Protein AF-A0A701ZD32-F1 (afdb_monomer_lite)

InterPro domains:
  IPR001611 Leucine-rich repeat [PF00560] (289-308)
  IPR001611 Leucine-rich repeat [PS51450] (288-309)
  IPR003591 Leucine-rich repeat, typical subtype [SM00369] (222-246)
  IPR003591 Leucine-rich repeat, typical subtype [SM00369] (287-309)
  IPR003591 Leucine-rich repeat, typical subtype [SM00369] (433-455)
  IPR003591 Leucine-rich repeat, typical subtype [SM00369] (475-497)
  IPR029487 Novel E3 ligase domain [PF14496] (560-763)
  IPR029487 Novel E3 ligase domain [PS52053] (547-839)
  IPR032674 LRR-containing bacterial E3 ligase, N-terminal [PF12468] (148-173)
  IPR032675 Leucine-rich repeat domain superfamily [G3DSA:3.80.10.10] (146-331)
  IPR032675 Leucine-rich repeat domain superfamily [G3DSA:3.80.10.10] (360-526)
  IPR051071 Leucine-rich repeat-containing bacterial E3 ubiquitin ligases [PTHR47114] (459-770)

Foldseek 3Di:
DDDDDDAFDDDDDDDDDDDDDDDDQLLVQLCVQCCVQADPVLSVVLSVLSVCLSPPDAPDDLVVNLVSLVVNLVRGDPVQSVQFACDDPPFRWTFHAGPVRHTQWIWGDDPFWIWIDGPNDIDIGGRDDHGDDDDDDDDPVVLVVVVVVVCVQLVVVLVPDDPVQNVLSVVQVVQQSVCSVVVPQEGASDPSQDQADGQDGDLSHQYYANAQHAHQAYHLDDRLNHAEYAHEHYAHAAYHLDDRLNHQYYHHDNYAYQAHRQDDRLNHAEYHHHNYAHAAYHLEDRQNHAYEEHDHYAYQAHHPNQFNHHHAYEHEPYNHDLVRLLVVLLQCQAPPRRGHHYDYDPVSLVSQPPPVPVVCVQLVVVLVPDDPVQSVLSVVLVVLQVCCSSNVHNARASDQSQDQADTLDHPLSHQHYAHDHHAYQAHHPPDRQNHAYYHHDHYAHQAYDLDDHLNHAYDHHDHYAHAAYHLDDRQNHQEAAHEQYAYQFYHPNQLNHFQNHEAEHENYLHHPLLVVLCVVQVPDPPRGGYHYHYDCPDPPVDPPLPQLLVLVVLLAPDDDVVLSVLSNVVSPDPLSSLVSVLSVNVCSNRVLSPVPQSSVVVNVVSVVCSVDVVLVVVLSVLSVVCVPPPPPCSLVSVLVNVLSVLLVCLLVVVCLPPVLVVLVVLLLSLLLVLLLVLLVVQVVVDRGHDSVLSSLLLCAVCCVVSVNPSRDHHPPPSPPRPCDPVSSVVSSVVSLVCLQPCSLLVLLLRNSVLSSCCPNPVVLNVVLVVVLVVCVVVCVLVVQLCVQCVVVVNNPDPVSSVVSSVVSSSVSSSVSSSVSVVVVCVVVVNPVSSHRDHD

Organism: Salmonella enterica (NCBI:txid28901)

pLDDT: mean 79.45, std 16.53, range [21.61, 97.62]

Radius of gyration: 44.66 Å; chains: 1; bounding box: 116×90×117 Å

Structure (mmCIF, N/CA/C/O backbone):
data_AF-A0A701ZD32-F1
#
_entry.id   AF-A0A701ZD32-F1
#
loop_
_atom_site.group_PDB
_atom_site.id
_atom_site.type_symbol
_atom_site.label_atom_id
_atom_site.label_alt_id
_atom_site.label_comp_id
_atom_site.label_asym_id
_atom_site.label_entity_id
_atom_site.label_seq_id
_atom_site.pdbx_PDB_ins_code
_atom_site.Cartn_x
_atom_site.Cartn_y
_atom_site.Cartn_z
_atom_site.occupancy
_atom_site.B_iso_or_equiv
_atom_site.auth_seq_id
_atom_site.auth_comp_id
_atom_site.auth_asym_id
_atom_site.auth_atom_id
_atom_site.pdbx_PDB_model_num
ATOM 1 N N . MET A 1 1 ? 58.836 -17.008 15.996 1.00 31.23 1 MET A N 1
ATOM 2 C CA . MET A 1 1 ? 58.843 -17.952 14.861 1.00 31.23 1 MET A CA 1
ATOM 3 C C . MET A 1 1 ? 57.549 -17.746 14.107 1.00 31.23 1 MET A C 1
ATOM 5 O O . MET A 1 1 ? 56.508 -18.122 14.621 1.00 31.23 1 MET A O 1
ATOM 9 N N . PHE A 1 2 ? 57.601 -17.043 12.981 1.00 21.61 2 PHE A N 1
ATOM 10 C CA . PHE A 1 2 ? 56.430 -16.745 12.163 1.00 21.61 2 PHE A CA 1
ATOM 11 C C . PHE A 1 2 ? 56.840 -16.732 10.685 1.00 21.61 2 PHE A C 1
ATOM 13 O O . PHE A 1 2 ? 57.764 -16.009 10.327 1.00 21.61 2 PHE A O 1
ATOM 20 N N . ASN A 1 3 ? 56.042 -17.457 9.895 1.00 24.78 3 ASN A N 1
ATOM 21 C CA . ASN A 1 3 ? 55.497 -17.072 8.589 1.00 24.78 3 ASN A CA 1
ATOM 22 C C . ASN A 1 3 ? 56.338 -17.238 7.296 1.00 24.78 3 ASN A C 1
ATOM 24 O O . ASN A 1 3 ? 57.550 -17.060 7.326 1.00 24.78 3 ASN A O 1
ATOM 28 N N . ILE A 1 4 ? 55.599 -17.447 6.179 1.00 23.11 4 ILE A N 1
ATOM 29 C CA . ILE A 1 4 ? 55.841 -17.034 4.762 1.00 23.11 4 ILE A CA 1
ATOM 30 C C . ILE A 1 4 ? 55.928 -18.147 3.667 1.00 23.11 4 ILE A C 1
ATOM 32 O O . ILE A 1 4 ? 56.928 -18.839 3.538 1.00 23.11 4 ILE A O 1
ATOM 36 N N . ASN A 1 5 ? 54.865 -18.185 2.835 1.00 23.52 5 ASN A N 1
ATOM 37 C CA . ASN A 1 5 ? 54.742 -18.185 1.350 1.00 23.52 5 ASN A CA 1
ATOM 38 C C . ASN A 1 5 ? 55.281 -19.291 0.389 1.00 23.52 5 ASN A C 1
ATOM 40 O O . ASN A 1 5 ? 56.480 -19.453 0.220 1.00 23.52 5 ASN A O 1
ATOM 44 N N . ASN A 1 6 ? 54.329 -19.804 -0.424 1.00 25.97 6 ASN A N 1
ATOM 45 C CA . ASN A 1 6 ? 54.245 -19.876 -1.911 1.00 25.97 6 ASN A CA 1
ATOM 46 C C . ASN A 1 6 ? 55.184 -20.722 -2.823 1.00 25.97 6 ASN A C 1
ATOM 48 O O . ASN A 1 6 ? 56.400 -20.673 -2.706 1.00 25.97 6 ASN A O 1
ATOM 52 N N . LEU A 1 7 ? 54.532 -21.246 -3.894 1.00 24.11 7 LEU A N 1
ATOM 53 C CA . LEU A 1 7 ? 54.945 -21.482 -5.311 1.00 24.11 7 LEU A CA 1
ATOM 54 C C . LEU A 1 7 ? 55.195 -22.940 -5.811 1.00 24.11 7 LEU A C 1
ATOM 56 O O . LEU A 1 7 ? 56.172 -23.569 -5.438 1.00 24.11 7 LEU A O 1
ATOM 60 N N . ARG A 1 8 ? 54.377 -23.353 -6.813 1.00 23.30 8 ARG A N 1
ATOM 61 C CA . ARG A 1 8 ? 54.766 -23.862 -8.164 1.00 23.30 8 ARG A CA 1
ATOM 62 C C . ARG A 1 8 ? 55.680 -25.134 -8.259 1.00 23.30 8 ARG A C 1
ATOM 64 O O . ARG A 1 8 ? 56.872 -24.992 -8.055 1.00 23.30 8 ARG A O 1
ATOM 71 N N . SER A 1 9 ? 55.280 -26.291 -8.845 1.00 24.98 9 SER A N 1
ATOM 72 C CA . SER A 1 9 ? 55.362 -26.557 -10.306 1.00 24.98 9 SER A CA 1
ATOM 73 C C . SER A 1 9 ? 55.536 -27.980 -11.025 1.00 24.98 9 SER A C 1
ATOM 75 O O . SER A 1 9 ? 56.539 -28.614 -10.768 1.00 24.98 9 SER A O 1
ATOM 77 N N . THR A 1 10 ? 54.755 -28.254 -12.114 1.00 26.12 10 THR A N 1
ATOM 78 C CA . THR A 1 10 ? 54.811 -29.008 -13.432 1.00 26.12 10 THR A CA 1
ATOM 79 C C . THR A 1 10 ? 55.097 -30.509 -13.618 1.00 26.12 10 THR A C 1
ATOM 81 O O . THR A 1 10 ? 56.087 -31.072 -13.171 1.00 26.12 10 THR A O 1
ATOM 84 N N . ILE A 1 11 ? 54.225 -31.042 -14.483 1.00 27.98 11 ILE A N 1
ATOM 85 C CA . ILE A 1 11 ? 54.140 -32.236 -15.343 1.00 27.98 11 ILE A CA 1
ATOM 86 C C . ILE A 1 11 ? 55.320 -32.446 -16.322 1.00 27.98 11 ILE A C 1
ATOM 88 O O . ILE A 1 11 ? 55.863 -31.481 -16.863 1.00 27.98 11 ILE A O 1
ATOM 92 N N . ARG A 1 12 ? 55.593 -33.717 -16.684 1.00 24.50 12 ARG A N 1
ATOM 93 C CA . ARG A 1 12 ? 55.959 -34.139 -18.059 1.00 24.50 12 ARG A CA 1
ATOM 94 C C . ARG A 1 12 ? 55.564 -35.603 -18.357 1.00 24.50 12 ARG A C 1
ATOM 96 O O . ARG A 1 12 ? 56.158 -36.529 -17.821 1.00 24.50 12 ARG A O 1
ATOM 103 N N . THR A 1 13 ? 54.564 -35.748 -19.230 1.00 28.45 13 THR A N 1
ATOM 104 C CA . THR A 1 13 ? 54.512 -36.527 -20.493 1.00 28.45 13 THR A CA 1
ATOM 105 C C . THR A 1 13 ? 55.151 -37.919 -20.616 1.00 28.45 13 THR A C 1
ATOM 107 O O . THR A 1 13 ? 56.357 -38.080 -20.437 1.00 28.45 13 THR A O 1
ATOM 110 N N . GLY A 1 14 ? 54.382 -38.840 -21.210 1.00 23.50 14 GLY A N 1
ATOM 111 C CA . GLY A 1 14 ? 54.890 -39.985 -21.973 1.00 23.50 14 GLY A CA 1
ATOM 112 C C . GLY A 1 14 ? 53.775 -40.833 -22.601 1.00 23.50 14 GLY A C 1
ATOM 113 O O . GLY A 1 14 ? 53.276 -41.749 -21.960 1.00 23.50 14 GLY A O 1
ATOM 114 N N . LEU A 1 15 ? 53.404 -40.535 -23.853 1.00 27.22 15 LEU A N 1
ATOM 115 C CA . LEU A 1 15 ? 52.643 -41.430 -24.746 1.00 27.22 15 LEU A CA 1
ATOM 116 C C . LEU A 1 15 ? 53.503 -42.633 -25.173 1.00 27.22 15 LEU A C 1
ATOM 118 O O . LEU A 1 15 ? 54.730 -42.517 -25.247 1.00 27.22 15 LEU A O 1
ATOM 122 N N . PRO A 1 16 ? 52.864 -43.749 -25.567 1.00 26.80 16 PRO A N 1
ATOM 123 C CA . PRO A 1 16 ? 53.086 -44.225 -26.936 1.00 26.80 16 PRO A CA 1
ATOM 124 C C . PRO A 1 16 ? 51.814 -44.752 -27.638 1.00 26.80 16 PRO A C 1
ATOM 126 O O . PRO A 1 16 ? 50.910 -45.300 -27.017 1.00 26.80 16 PRO A O 1
ATOM 129 N N . LEU A 1 17 ? 51.801 -44.640 -28.968 1.00 27.36 17 LEU A N 1
ATOM 130 C CA . LEU A 1 17 ? 50.924 -45.321 -29.944 1.00 27.36 17 LEU A CA 1
ATOM 131 C C . LEU A 1 17 ? 51.844 -46.080 -30.939 1.00 27.36 17 LEU A C 1
ATOM 133 O O . LEU A 1 17 ? 53.035 -45.748 -30.960 1.00 27.36 17 LEU A O 1
ATOM 137 N N . PRO A 1 18 ? 51.384 -47.008 -31.818 1.00 44.12 18 PRO A N 1
ATOM 138 C CA . PRO A 1 18 ? 50.001 -47.449 -32.086 1.00 44.12 18 PRO A CA 1
ATOM 139 C C . PRO A 1 18 ? 49.802 -48.981 -32.281 1.00 44.12 18 PRO A C 1
ATOM 141 O O . PRO A 1 18 ? 50.724 -49.712 -32.638 1.00 44.12 18 PRO A O 1
ATOM 144 N N . SER A 1 19 ? 48.548 -49.449 -32.226 1.00 23.06 19 SER A N 1
ATOM 145 C CA . SER A 1 19 ? 48.068 -50.511 -33.131 1.00 23.06 19 SER A CA 1
ATOM 146 C C . SER A 1 19 ? 46.554 -50.433 -33.347 1.00 23.06 19 SER A C 1
ATOM 148 O O . SER A 1 19 ? 45.782 -50.305 -32.404 1.00 23.06 19 SER A O 1
ATOM 150 N N . SER A 1 20 ? 46.172 -50.536 -34.615 1.00 32.31 20 SER A N 1
ATOM 151 C CA . SER A 1 20 ? 44.835 -50.538 -35.210 1.00 32.31 20 SER A CA 1
ATOM 152 C C . SER A 1 20 ? 43.773 -51.397 -34.507 1.00 32.31 20 SER A C 1
ATOM 154 O O . SER A 1 20 ? 43.921 -52.613 -34.455 1.00 32.31 20 SER A O 1
ATOM 156 N N . THR A 1 21 ? 42.671 -50.770 -34.095 1.00 29.05 21 THR A N 1
ATOM 157 C CA . THR A 1 21 ? 41.265 -51.160 -34.345 1.00 29.05 21 THR A CA 1
ATOM 158 C C . THR A 1 21 ? 40.409 -49.950 -33.954 1.00 29.05 21 THR A C 1
ATOM 160 O O . THR A 1 21 ? 40.626 -49.388 -32.887 1.00 29.05 21 THR A O 1
ATOM 163 N N . GLU A 1 22 ? 39.511 -49.492 -34.829 1.00 46.03 22 GLU A N 1
ATOM 164 C CA . GLU A 1 22 ? 38.568 -48.402 -34.537 1.00 46.03 22 GLU A CA 1
ATOM 165 C C . GLU A 1 22 ? 37.642 -48.831 -33.391 1.00 46.03 22 GLU A C 1
ATOM 167 O O . GLU A 1 22 ? 36.668 -49.557 -33.590 1.00 46.03 22 GLU A O 1
ATOM 172 N N . THR A 1 23 ? 37.970 -48.425 -32.168 1.00 48.28 23 THR A N 1
ATOM 173 C CA . THR A 1 23 ? 37.032 -48.456 -31.048 1.00 48.28 23 THR A CA 1
ATOM 174 C C . THR A 1 23 ? 36.069 -47.276 -31.209 1.00 48.28 23 THR A C 1
ATOM 176 O O . THR A 1 23 ? 36.554 -46.149 -31.332 1.00 48.28 23 THR A O 1
ATOM 179 N N . PRO A 1 24 ? 34.739 -47.494 -31.226 1.00 56.31 24 PRO A N 1
ATOM 180 C CA . PRO A 1 24 ? 33.769 -46.404 -31.289 1.00 56.31 24 PRO A CA 1
ATOM 181 C C . PRO A 1 24 ? 33.955 -45.466 -30.093 1.00 56.31 24 PRO A C 1
ATOM 183 O O . PRO A 1 24 ? 34.264 -45.922 -28.984 1.00 56.31 24 PRO A O 1
ATOM 186 N N . SER A 1 25 ? 33.791 -44.162 -30.323 1.00 65.06 25 SER A N 1
ATOM 187 C CA . SER A 1 25 ? 33.921 -43.170 -29.260 1.00 65.06 25 SER A CA 1
ATOM 188 C C . SER A 1 25 ? 32.863 -43.408 -28.166 1.00 65.06 25 SER A C 1
ATOM 190 O O . SER A 1 25 ? 31.776 -4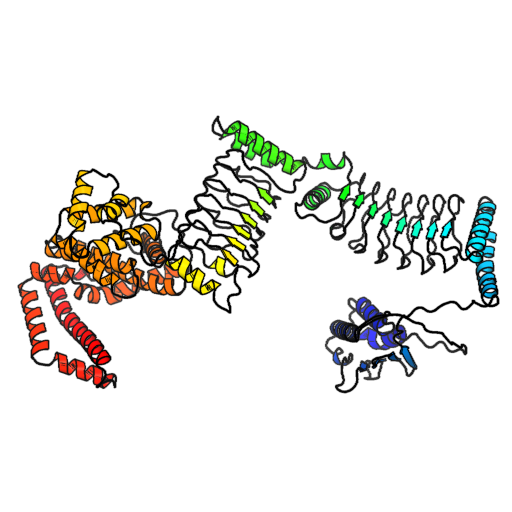3.927 -28.465 1.00 65.06 25 SER A O 1
ATOM 192 N N . PRO A 1 26 ? 33.180 -43.116 -26.888 1.00 76.00 26 PRO A N 1
ATOM 193 C CA . PRO A 1 26 ? 32.300 -43.418 -25.758 1.00 76.00 26 PRO A CA 1
ATOM 194 C C . PRO A 1 26 ? 30.889 -42.866 -25.950 1.00 76.00 26 PRO A C 1
ATOM 196 O O . PRO A 1 26 ? 29.912 -43.595 -25.790 1.00 76.00 26 PRO A O 1
ATOM 199 N N . GLU A 1 27 ? 30.780 -41.616 -26.389 1.00 78.69 27 GLU A N 1
ATOM 200 C CA . GLU A 1 27 ? 29.521 -40.923 -26.635 1.00 78.69 27 GLU A CA 1
ATOM 201 C C . GLU A 1 27 ? 28.641 -41.625 -27.680 1.00 78.69 27 GLU A C 1
ATOM 203 O O . GLU A 1 27 ? 27.452 -41.847 -27.447 1.00 78.69 27 GLU A O 1
ATOM 208 N N . GLU A 1 28 ? 29.215 -42.051 -28.809 1.00 77.25 28 GLU A N 1
ATOM 209 C CA . GLU A 1 28 ? 28.469 -42.677 -29.899 1.00 77.25 28 GLU A CA 1
ATOM 210 C C . GLU A 1 28 ? 28.008 -44.082 -29.518 1.00 77.25 28 GLU A C 1
ATOM 212 O O . GLU A 1 28 ? 26.900 -44.502 -29.876 1.00 77.25 28 GLU A O 1
ATOM 217 N N . SER A 1 29 ? 28.846 -44.814 -28.779 1.00 78.25 29 SER A N 1
ATOM 218 C CA . SER A 1 29 ? 28.514 -46.168 -28.344 1.00 78.25 29 SER A CA 1
ATOM 219 C C . SER A 1 29 ? 27.442 -46.169 -27.256 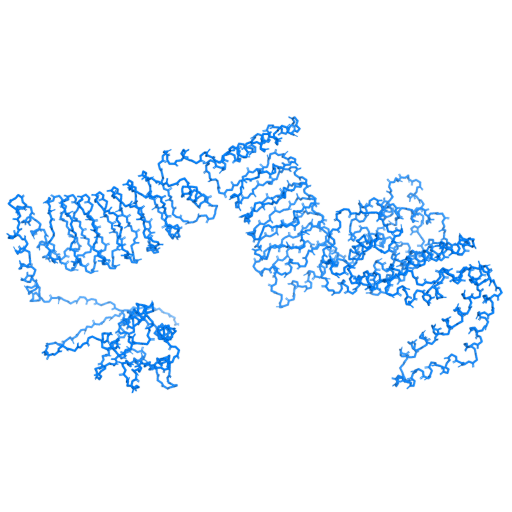1.00 78.25 29 SER A C 1
ATOM 221 O O . SER A 1 29 ? 26.471 -46.929 -27.340 1.00 78.25 29 SER A O 1
ATOM 223 N N . VAL A 1 30 ? 27.556 -45.266 -26.278 1.00 82.00 30 VAL A N 1
ATOM 224 C CA . VAL A 1 30 ? 26.561 -45.096 -25.212 1.00 82.00 30 VAL A CA 1
ATOM 225 C C . VAL A 1 30 ? 25.237 -44.623 -25.804 1.00 82.00 30 VAL A C 1
ATOM 227 O O . VAL A 1 30 ? 24.198 -45.237 -25.559 1.00 82.00 30 VAL A O 1
ATOM 230 N N . TRP A 1 31 ? 25.250 -43.601 -26.661 1.00 84.31 31 TRP A N 1
ATOM 231 C CA . TRP A 1 31 ? 24.036 -43.063 -27.278 1.00 84.31 31 TRP A CA 1
ATOM 232 C C . TRP A 1 31 ? 23.279 -44.072 -28.129 1.00 84.31 31 TRP A C 1
ATOM 234 O O . TRP A 1 31 ? 22.047 -44.117 -28.092 1.00 84.31 31 TRP A O 1
ATOM 244 N N . ARG A 1 32 ? 23.983 -44.943 -28.860 1.00 81.00 32 ARG A N 1
ATOM 245 C CA . ARG A 1 32 ? 23.329 -46.007 -29.632 1.00 81.00 32 ARG A CA 1
ATOM 246 C C . ARG A 1 32 ? 22.480 -46.921 -28.740 1.00 81.00 32 ARG A C 1
ATOM 248 O O . ARG A 1 32 ? 21.469 -47.438 -29.206 1.00 81.00 32 ARG A O 1
ATOM 255 N N . LYS A 1 33 ? 22.854 -47.081 -27.467 1.00 80.81 33 LYS A N 1
ATOM 256 C CA . LYS A 1 33 ? 22.118 -47.888 -26.486 1.00 80.81 33 LYS A CA 1
ATOM 257 C C . LYS A 1 33 ? 21.008 -47.117 -25.769 1.00 80.81 33 LYS A C 1
ATOM 259 O O . LYS A 1 33 ? 19.976 -47.712 -25.468 1.00 80.81 33 LYS A O 1
ATOM 264 N N . VAL A 1 34 ? 21.198 -45.818 -25.515 1.00 82.50 34 VAL A N 1
ATOM 265 C CA . VAL A 1 34 ? 20.317 -45.035 -24.619 1.00 82.50 34 VAL A CA 1
ATOM 266 C C . VAL A 1 34 ? 19.497 -43.943 -25.311 1.00 82.50 34 VAL A C 1
ATOM 268 O O . VAL A 1 34 ? 18.611 -43.372 -24.691 1.00 82.50 34 VAL A O 1
ATOM 271 N N . SER A 1 35 ? 19.706 -43.673 -26.602 1.00 80.50 35 SER A N 1
ATOM 272 C CA . SER A 1 35 ? 18.952 -42.658 -27.372 1.00 80.50 35 SER A CA 1
ATOM 273 C C . SER A 1 35 ? 17.431 -42.854 -27.335 1.00 80.50 35 SER A C 1
ATOM 275 O O . SER A 1 35 ? 16.671 -41.890 -27.419 1.00 80.50 35 SER A O 1
ATOM 277 N N . THR A 1 36 ? 16.976 -44.098 -27.158 1.00 82.38 36 THR A N 1
ATOM 278 C CA . THR A 1 36 ? 15.554 -44.451 -27.016 1.00 82.38 36 THR A CA 1
ATOM 279 C C . THR A 1 36 ? 14.939 -44.016 -25.683 1.00 82.38 36 THR A C 1
ATOM 281 O O . THR A 1 36 ? 13.718 -44.052 -25.542 1.00 82.38 36 THR A O 1
ATOM 284 N N . PHE A 1 37 ? 15.750 -43.576 -24.714 1.00 83.88 37 PHE A N 1
ATOM 285 C CA . PHE A 1 37 ? 15.275 -43.112 -23.409 1.00 83.88 37 PHE A CA 1
ATOM 286 C C . PHE A 1 37 ? 14.662 -41.716 -23.491 1.00 83.88 37 PHE A C 1
ATOM 288 O O . PHE A 1 37 ? 13.901 -41.338 -22.605 1.00 83.88 37 PHE A O 1
ATOM 295 N N . PHE A 1 38 ? 14.963 -40.969 -24.553 1.00 85.69 38 PHE A N 1
ATOM 296 C CA . PHE A 1 38 ? 14.633 -39.557 -24.690 1.00 85.69 38 PHE A CA 1
ATOM 297 C C . PHE A 1 38 ? 13.642 -39.335 -25.836 1.00 85.69 38 PHE A C 1
ATOM 299 O O . PHE A 1 38 ? 13.725 -39.970 -26.892 1.00 85.69 38 PHE A O 1
ATOM 306 N N . SER A 1 39 ? 12.705 -38.405 -25.642 1.00 81.25 39 SER A N 1
ATOM 307 C CA . SER A 1 39 ? 11.832 -37.921 -26.715 1.00 81.25 39 SER A CA 1
ATOM 308 C C . SER A 1 39 ? 12.648 -37.171 -27.777 1.00 81.25 39 SER A C 1
ATOM 310 O O . SER A 1 39 ? 13.727 -36.657 -27.489 1.00 81.25 39 SER A O 1
ATOM 312 N N . ALA A 1 40 ? 12.125 -37.053 -29.001 1.00 76.19 40 ALA A N 1
ATOM 313 C CA . ALA A 1 40 ? 12.815 -36.344 -30.085 1.00 76.19 40 ALA A CA 1
ATOM 314 C C . ALA A 1 40 ? 13.170 -34.881 -29.736 1.00 76.19 40 ALA A C 1
ATOM 316 O O . ALA A 1 40 ? 14.175 -34.369 -30.216 1.00 76.19 40 ALA A O 1
ATOM 317 N N . GLU A 1 41 ? 12.374 -34.227 -28.883 1.00 78.44 41 GLU A N 1
ATOM 318 C CA . GLU A 1 41 ? 12.606 -32.851 -28.416 1.00 78.44 41 GLU A CA 1
ATOM 319 C C . GLU A 1 41 ? 13.756 -32.763 -27.396 1.00 78.44 41 GLU A C 1
ATOM 321 O O . GLU A 1 41 ? 14.496 -31.783 -27.392 1.00 78.44 41 GLU A O 1
ATOM 326 N N . ASN A 1 42 ? 13.957 -33.811 -26.589 1.00 79.38 42 ASN A N 1
ATOM 327 C CA . ASN A 1 42 ? 14.975 -33.854 -25.534 1.00 79.38 42 ASN A CA 1
ATOM 328 C C . ASN A 1 42 ? 16.293 -34.509 -25.983 1.00 79.38 42 ASN A C 1
ATOM 330 O O . ASN A 1 42 ? 17.283 -34.447 -25.258 1.00 79.38 42 ASN A O 1
ATOM 334 N N . GLN A 1 43 ? 16.333 -35.143 -27.162 1.00 74.69 43 GLN A N 1
ATOM 335 C CA . GLN A 1 43 ? 17.507 -35.884 -27.639 1.00 74.69 43 GLN A CA 1
ATOM 336 C C . GLN A 1 43 ? 18.752 -35.004 -27.807 1.00 74.69 43 GLN A C 1
ATOM 338 O O . GLN A 1 43 ? 19.846 -35.428 -27.454 1.00 74.69 43 GLN A O 1
ATOM 343 N N . THR A 1 44 ? 18.602 -33.772 -28.294 1.00 76.69 44 THR A N 1
ATOM 344 C CA . THR A 1 44 ? 19.736 -32.847 -28.451 1.00 76.69 44 THR A CA 1
ATOM 345 C C . THR A 1 44 ? 20.354 -32.482 -27.099 1.00 76.69 44 THR A C 1
ATOM 347 O O . THR A 1 44 ? 21.573 -32.479 -26.952 1.00 76.69 44 THR A O 1
ATOM 350 N N . GLU A 1 45 ? 19.521 -32.209 -26.092 1.00 78.00 45 GLU A N 1
ATOM 351 C CA . GLU A 1 45 ? 19.988 -31.864 -24.745 1.00 78.00 45 GLU A CA 1
ATOM 352 C C . GLU A 1 45 ? 20.598 -33.084 -24.038 1.00 78.00 45 GLU A C 1
ATOM 354 O O . GLU A 1 45 ? 21.675 -32.987 -23.455 1.00 78.00 45 GLU A O 1
ATOM 359 N N . ALA A 1 46 ? 19.976 -34.257 -24.176 1.00 79.25 46 ALA A N 1
ATOM 360 C CA . ALA A 1 46 ? 20.491 -35.507 -23.625 1.00 79.25 46 ALA A CA 1
ATOM 361 C C . ALA A 1 46 ? 21.834 -35.923 -24.251 1.00 79.25 46 ALA A C 1
ATOM 363 O O . ALA A 1 46 ? 22.720 -36.408 -23.546 1.00 79.25 46 ALA A O 1
ATOM 364 N N . TRP A 1 47 ? 22.010 -35.697 -25.558 1.00 77.00 47 TRP A N 1
ATOM 365 C CA . TRP A 1 47 ? 23.289 -35.898 -26.239 1.00 77.00 47 TRP A CA 1
ATOM 366 C C . TRP A 1 47 ? 24.370 -34.973 -25.672 1.00 77.00 47 TRP A C 1
ATOM 368 O O . TRP A 1 47 ? 25.458 -35.443 -25.355 1.00 77.00 47 TRP A O 1
ATOM 378 N N . ASN A 1 48 ? 24.065 -33.691 -25.449 1.00 76.38 48 ASN A N 1
ATOM 379 C CA . ASN A 1 48 ? 25.016 -32.747 -24.852 1.00 76.38 48 ASN A CA 1
ATOM 380 C C . ASN A 1 48 ? 25.417 -33.145 -23.422 1.00 76.38 48 ASN A C 1
ATOM 382 O O . ASN A 1 48 ? 26.597 -33.093 -23.084 1.00 76.38 48 ASN A O 1
ATOM 386 N N . CYS A 1 49 ? 24.468 -33.605 -22.601 1.00 78.56 49 CYS A N 1
ATOM 387 C CA . CYS A 1 49 ? 24.777 -34.136 -21.272 1.00 78.56 49 CYS A CA 1
ATOM 388 C C . CYS A 1 49 ? 25.691 -35.371 -21.351 1.00 78.56 49 CYS A C 1
ATOM 390 O O . CYS A 1 49 ? 26.648 -35.475 -20.591 1.00 78.56 49 CYS A O 1
ATOM 392 N N . LEU A 1 50 ? 25.452 -36.299 -22.285 1.00 80.56 50 LEU A N 1
ATOM 393 C CA . LEU A 1 50 ? 26.328 -37.461 -22.483 1.00 80.56 50 LEU A CA 1
ATOM 394 C C . LEU A 1 50 ? 27.720 -37.073 -22.988 1.00 80.56 50 LEU A C 1
ATOM 396 O O . LEU A 1 50 ? 28.698 -37.674 -22.549 1.00 80.56 50 LEU A O 1
ATOM 400 N N . MET A 1 51 ? 27.818 -36.059 -23.850 1.00 76.50 51 MET A N 1
ATOM 401 C CA . MET A 1 51 ? 29.097 -35.493 -24.280 1.00 76.50 51 MET A CA 1
ATOM 402 C C . MET A 1 51 ? 29.883 -34.929 -23.095 1.00 76.50 51 MET A C 1
ATOM 404 O O . MET A 1 51 ? 31.065 -35.227 -22.961 1.00 76.50 51 MET A O 1
ATOM 408 N N . GLU A 1 52 ? 29.229 -34.179 -22.206 1.00 77.06 52 GLU A N 1
ATOM 409 C CA . GLU A 1 52 ? 29.851 -33.632 -20.993 1.00 77.06 52 GLU A CA 1
ATOM 410 C C . GLU A 1 52 ? 30.295 -34.739 -20.022 1.00 77.06 52 GLU A C 1
ATOM 412 O O . GLU A 1 52 ? 31.355 -34.643 -19.410 1.00 77.06 52 GLU A O 1
ATOM 417 N N . LEU A 1 53 ? 29.525 -35.825 -19.905 1.00 78.75 53 LEU A N 1
ATOM 418 C CA . LEU A 1 53 ? 29.878 -36.968 -19.057 1.00 78.75 53 LEU A CA 1
ATOM 419 C C . LEU A 1 53 ? 31.010 -37.827 -19.640 1.00 78.75 53 LEU A C 1
ATOM 421 O O . LEU A 1 53 ? 31.805 -38.377 -18.878 1.00 78.75 53 LEU A O 1
ATOM 425 N N . CYS A 1 54 ? 31.085 -37.953 -20.969 1.00 75.12 54 CYS A N 1
ATOM 426 C CA . CYS A 1 54 ? 32.143 -38.698 -21.659 1.00 75.12 54 CYS A CA 1
ATOM 427 C C . CYS A 1 54 ? 33.441 -37.885 -21.792 1.00 75.12 54 CYS A C 1
ATOM 429 O O . CYS A 1 54 ? 34.522 -38.472 -21.824 1.00 75.12 54 CYS A O 1
ATOM 431 N N . HIS A 1 55 ? 33.339 -36.551 -21.818 1.00 71.44 55 HIS A N 1
ATOM 432 C CA . HIS A 1 55 ? 34.462 -35.612 -21.930 1.00 71.44 55 HIS A CA 1
ATOM 433 C C . HIS A 1 55 ? 34.338 -34.442 -20.933 1.00 71.44 55 HIS A C 1
ATOM 435 O O . HIS A 1 55 ? 34.158 -33.294 -21.353 1.00 71.44 55 HIS A O 1
ATOM 441 N N . PRO A 1 56 ? 34.435 -34.682 -19.611 1.00 63.88 56 PRO A N 1
ATOM 442 C CA . PRO A 1 56 ? 34.240 -33.613 -18.642 1.00 63.88 56 PRO A CA 1
ATOM 443 C C . PRO A 1 56 ? 35.343 -32.539 -18.743 1.00 63.88 56 PRO A C 1
ATOM 445 O O . PRO A 1 56 ? 36.531 -32.887 -18.728 1.00 63.88 56 PRO A O 1
ATOM 448 N N . PRO A 1 57 ? 34.996 -31.236 -18.818 1.00 55.19 57 PRO A N 1
ATOM 449 C CA . PRO A 1 57 ? 35.968 -30.148 -18.913 1.00 55.19 57 PRO A CA 1
ATOM 450 C C . PRO A 1 57 ? 36.962 -30.086 -17.740 1.00 55.19 57 PRO A C 1
ATOM 452 O O . PRO A 1 57 ? 36.694 -30.510 -16.611 1.00 55.19 57 PRO A O 1
ATOM 455 N N . GLN A 1 58 ? 38.145 -29.527 -18.013 1.00 49.03 58 GLN A N 1
ATOM 456 C CA . GLN A 1 58 ? 39.267 -29.477 -17.072 1.00 49.03 58 GLN A CA 1
ATOM 457 C C . GLN A 1 58 ? 38.896 -28.671 -15.807 1.00 49.03 58 GLN A C 1
ATOM 459 O O . GLN A 1 58 ? 38.619 -27.477 -15.884 1.00 49.03 58 GLN A O 1
ATOM 464 N N . GLY A 1 59 ? 38.906 -29.320 -14.634 1.00 54.31 59 GLY A N 1
ATOM 465 C CA . GLY A 1 59 ? 38.589 -28.689 -13.340 1.00 54.31 59 GLY A CA 1
ATOM 466 C C . GLY A 1 59 ? 37.171 -28.928 -12.800 1.00 54.31 59 GLY A C 1
ATOM 467 O O . GLY A 1 59 ? 36.788 -28.281 -11.827 1.00 54.31 59 GLY A O 1
ATOM 468 N N . ILE A 1 60 ? 36.401 -29.847 -13.393 1.00 59.03 60 ILE A N 1
ATOM 469 C CA . ILE A 1 60 ? 35.072 -30.230 -12.897 1.00 59.03 60 ILE A CA 1
ATOM 470 C C . ILE A 1 60 ? 35.120 -30.781 -11.461 1.00 59.03 60 ILE A C 1
ATOM 472 O O . ILE A 1 60 ? 35.907 -31.672 -11.136 1.00 59.03 60 ILE A O 1
ATOM 476 N N . VAL A 1 61 ? 34.234 -30.261 -10.609 1.00 59.41 61 VAL A N 1
ATOM 477 C CA . VAL A 1 61 ? 33.967 -30.769 -9.255 1.00 59.41 61 VAL A CA 1
ATOM 478 C C . VAL A 1 61 ? 32.922 -31.899 -9.300 1.00 59.41 61 VAL A C 1
ATOM 480 O O . VAL A 1 61 ? 32.026 -31.852 -10.143 1.00 59.41 61 VAL A O 1
ATOM 483 N N . PRO A 1 62 ? 32.978 -32.896 -8.392 1.00 62.34 62 PRO A N 1
ATOM 484 C CA . PRO A 1 62 ? 32.066 -34.052 -8.394 1.00 62.34 62 PRO A CA 1
ATOM 485 C C . PRO A 1 62 ? 30.567 -33.702 -8.387 1.00 62.34 62 PRO A C 1
ATOM 487 O O . PRO A 1 62 ? 29.753 -34.454 -8.922 1.00 62.34 62 PRO A O 1
ATOM 490 N N . ASP A 1 63 ? 30.202 -32.549 -7.821 1.00 65.31 63 ASP A N 1
ATOM 491 C CA . ASP A 1 63 ? 28.820 -32.062 -7.775 1.00 65.31 63 ASP A CA 1
ATOM 492 C C . ASP A 1 63 ? 28.283 -31.661 -9.159 1.00 65.31 63 ASP A C 1
ATOM 494 O O . ASP A 1 63 ? 27.102 -31.869 -9.437 1.00 65.31 63 ASP A O 1
ATOM 498 N N . ASN A 1 64 ? 29.142 -31.168 -10.061 1.00 68.62 64 ASN A N 1
ATOM 499 C CA . ASN A 1 64 ? 28.746 -30.839 -11.433 1.00 68.62 64 ASN A CA 1
ATOM 500 C C . ASN A 1 64 ? 28.375 -32.107 -12.205 1.00 68.62 64 ASN A C 1
ATOM 502 O O . ASN A 1 64 ? 27.314 -32.161 -12.816 1.00 68.62 64 ASN A O 1
ATOM 506 N N . ILE A 1 65 ? 29.182 -33.164 -12.089 1.00 70.94 65 ILE A N 1
ATOM 507 C CA . ILE A 1 65 ? 28.887 -34.461 -12.718 1.00 70.94 65 ILE A CA 1
ATOM 508 C C . ILE A 1 65 ? 27.567 -35.031 -12.190 1.00 70.94 65 ILE A C 1
ATOM 510 O O . ILE A 1 65 ? 26.743 -35.510 -12.969 1.00 70.94 65 ILE A O 1
ATOM 514 N N . ARG A 1 66 ? 27.333 -34.938 -10.874 1.00 74.00 66 ARG A N 1
ATOM 515 C CA . ARG A 1 66 ? 26.062 -35.357 -10.270 1.00 74.00 66 ARG A CA 1
ATOM 516 C C . ARG A 1 66 ? 24.884 -34.578 -10.859 1.00 74.00 66 ARG A C 1
ATOM 518 O O . ARG A 1 66 ? 23.888 -35.193 -11.228 1.00 74.00 66 ARG A O 1
ATOM 525 N N . SER A 1 67 ? 25.028 -33.261 -11.013 1.00 76.81 67 SER A N 1
ATOM 526 C CA . SER A 1 67 ? 23.993 -32.417 -11.614 1.00 76.81 67 SER A CA 1
ATOM 527 C C . SER A 1 67 ? 23.708 -32.773 -13.079 1.00 76.81 67 SER A C 1
ATOM 529 O O . SER A 1 67 ? 22.544 -32.804 -13.474 1.00 76.81 67 SER A O 1
ATOM 531 N N . THR A 1 68 ? 24.729 -33.139 -13.863 1.00 79.06 68 THR A N 1
ATOM 532 C CA . THR A 1 68 ? 24.562 -33.574 -15.258 1.00 79.06 68 THR A CA 1
ATOM 533 C C . THR A 1 68 ? 23.856 -34.932 -15.344 1.00 79.06 68 THR A C 1
ATOM 535 O O . THR A 1 68 ? 22.989 -35.116 -16.197 1.00 79.06 68 THR A O 1
ATOM 538 N N . PHE A 1 69 ? 24.142 -35.870 -14.431 1.00 81.25 69 PHE A N 1
ATOM 539 C CA . PHE A 1 69 ? 23.408 -37.141 -14.331 1.00 81.25 69 PHE A CA 1
ATOM 540 C C . PHE A 1 69 ? 21.943 -36.946 -13.914 1.00 81.25 69 PHE A C 1
ATOM 542 O O . PHE A 1 69 ? 21.054 -37.559 -14.506 1.00 81.25 69 PHE A O 1
ATOM 549 N N . ASP A 1 70 ? 21.674 -36.079 -12.935 1.00 82.31 70 ASP A N 1
ATOM 550 C CA . ASP A 1 70 ? 20.306 -35.763 -12.511 1.00 82.31 70 ASP A CA 1
ATOM 551 C C . ASP A 1 70 ? 19.522 -35.081 -13.643 1.00 82.31 70 ASP A C 1
ATOM 553 O O . ASP A 1 70 ? 18.369 -35.437 -13.893 1.00 82.31 70 ASP A O 1
ATOM 557 N N . ARG A 1 71 ? 20.171 -34.181 -14.396 1.00 84.12 71 ARG A N 1
ATOM 558 C CA . ARG A 1 71 ? 19.580 -33.543 -15.576 1.00 84.12 71 ARG A CA 1
ATOM 559 C C . ARG A 1 71 ? 19.278 -34.551 -16.680 1.00 84.12 71 ARG A C 1
ATOM 561 O O . ARG A 1 71 ? 18.181 -34.540 -17.232 1.00 84.12 71 ARG A O 1
ATOM 568 N N . LEU A 1 72 ? 20.206 -35.462 -16.969 1.00 83.38 72 LEU A N 1
ATOM 569 C CA . LEU A 1 72 ? 19.984 -36.534 -17.938 1.00 83.38 72 LEU A CA 1
ATOM 570 C C . LEU A 1 72 ? 18.810 -37.432 -17.509 1.00 83.38 72 LEU A C 1
ATOM 572 O O . LEU A 1 72 ? 18.010 -37.840 -18.348 1.00 83.38 72 LEU A O 1
ATOM 576 N N . ARG A 1 73 ? 18.647 -37.685 -16.205 1.00 83.12 73 ARG A N 1
ATOM 577 C CA . ARG A 1 73 ? 17.512 -38.447 -15.666 1.00 83.12 73 ARG A CA 1
ATOM 578 C C . ARG A 1 73 ? 16.171 -37.731 -15.856 1.00 83.12 73 ARG A C 1
ATOM 580 O O . ARG A 1 73 ? 15.196 -38.390 -16.193 1.00 83.12 73 ARG A O 1
ATOM 587 N N . GLU A 1 74 ? 16.114 -36.410 -15.685 1.00 85.69 74 GLU A N 1
ATOM 588 C CA . GLU A 1 74 ? 14.897 -35.610 -15.927 1.00 85.69 74 GLU A CA 1
ATOM 589 C C . GLU A 1 74 ? 14.454 -35.614 -17.396 1.00 85.69 74 GLU A C 1
ATOM 591 O O . GLU A 1 74 ? 13.260 -35.525 -17.687 1.00 85.69 74 GLU A O 1
ATOM 596 N N . LEU A 1 75 ? 15.410 -35.703 -18.324 1.00 83.75 75 LEU A N 1
ATOM 597 C CA . LEU A 1 75 ? 15.136 -35.697 -19.761 1.00 83.75 75 LEU A CA 1
ATOM 598 C C . LEU A 1 75 ? 14.585 -37.040 -20.267 1.00 83.75 75 LEU A C 1
ATOM 600 O O . LEU A 1 75 ? 13.966 -37.072 -21.339 1.00 83.75 75 LEU A O 1
ATOM 604 N N . ALA A 1 76 ? 14.815 -38.130 -19.526 1.00 84.25 76 ALA A N 1
ATOM 605 C CA . ALA A 1 76 ? 14.406 -39.484 -19.884 1.00 84.25 76 ALA A CA 1
ATOM 606 C C . ALA A 1 76 ? 12.910 -39.744 -19.625 1.00 84.25 76 ALA A C 1
ATOM 608 O O . ALA A 1 76 ? 12.276 -39.140 -18.759 1.00 84.25 76 ALA A O 1
ATOM 609 N N . PHE A 1 77 ? 12.323 -40.697 -20.355 1.00 80.19 77 PHE A N 1
ATOM 610 C CA . PHE A 1 77 ? 10.955 -41.141 -20.094 1.00 80.19 77 PHE A CA 1
ATOM 611 C C . PHE A 1 77 ? 10.822 -41.725 -18.676 1.00 80.19 77 PHE A C 1
ATOM 613 O O . PHE A 1 77 ? 11.700 -42.479 -18.252 1.00 80.19 77 PHE A O 1
ATOM 620 N N . PRO A 1 78 ? 9.690 -41.505 -17.973 1.00 79.19 78 PRO A N 1
ATOM 621 C CA . PRO A 1 78 ? 9.514 -41.936 -16.584 1.00 79.19 78 PRO A CA 1
ATOM 622 C C . PRO A 1 78 ? 9.796 -43.419 -16.305 1.00 79.19 78 PRO A C 1
ATOM 624 O O . PRO A 1 78 ? 10.234 -43.761 -15.216 1.00 79.19 78 PRO A O 1
ATOM 627 N N . ALA A 1 79 ? 9.565 -44.300 -17.285 1.00 75.62 79 ALA A N 1
ATOM 628 C CA . ALA A 1 79 ? 9.801 -45.741 -17.164 1.00 75.62 79 ALA A CA 1
ATOM 629 C C . ALA A 1 79 ? 11.281 -46.157 -17.287 1.00 75.62 79 ALA A C 1
ATOM 631 O O . ALA A 1 79 ? 11.604 -47.308 -17.019 1.00 75.62 79 ALA A O 1
ATOM 632 N N . LEU A 1 80 ? 12.155 -45.248 -17.730 1.00 76.81 80 LEU A N 1
ATOM 633 C CA . LEU A 1 80 ? 13.577 -45.489 -18.008 1.00 76.81 80 LEU A CA 1
ATOM 634 C C . LEU A 1 80 ? 14.492 -44.613 -17.135 1.00 76.81 80 LEU A C 1
ATOM 636 O O . LEU A 1 80 ? 15.711 -44.714 -17.236 1.00 76.81 80 LEU A O 1
ATOM 640 N N . MET A 1 81 ? 13.926 -43.776 -16.254 1.00 77.56 81 MET A N 1
ATOM 641 C CA . MET A 1 81 ? 14.695 -42.937 -15.324 1.00 77.56 81 MET A CA 1
ATOM 642 C C . MET A 1 81 ? 15.565 -43.771 -14.374 1.00 77.56 81 MET A C 1
ATOM 644 O O . MET A 1 81 ? 16.693 -43.383 -14.088 1.00 77.56 81 MET A O 1
ATOM 648 N N . ASP A 1 82 ? 15.072 -44.931 -13.927 1.00 76.75 82 ASP A N 1
ATOM 649 C CA . ASP A 1 82 ? 15.782 -45.822 -12.993 1.00 76.75 82 ASP A CA 1
ATOM 650 C C . ASP A 1 82 ? 17.010 -46.508 -13.626 1.00 76.75 82 ASP A C 1
ATOM 652 O O . ASP A 1 82 ? 17.861 -47.059 -12.919 1.00 76.75 82 ASP A O 1
ATOM 656 N N . ASN A 1 83 ? 17.134 -46.443 -14.957 1.00 78.12 83 ASN A N 1
ATOM 657 C CA . ASN A 1 83 ? 18.310 -46.906 -15.687 1.00 78.12 83 ASN A CA 1
ATOM 658 C C . ASN A 1 83 ? 19.464 -45.887 -15.634 1.00 78.12 83 ASN A C 1
ATOM 660 O O . ASN A 1 83 ? 20.587 -46.242 -15.983 1.00 78.12 83 ASN A O 1
ATOM 664 N N . ILE A 1 84 ? 19.220 -44.645 -15.198 1.00 81.19 84 ILE A N 1
ATOM 665 C CA . ILE A 1 84 ? 20.244 -43.613 -14.979 1.00 81.19 84 ILE A CA 1
ATOM 666 C C . ILE A 1 84 ? 20.450 -43.479 -13.464 1.00 81.19 84 ILE A C 1
ATOM 668 O O . ILE A 1 84 ? 19.658 -42.854 -12.758 1.00 81.19 84 ILE A O 1
ATOM 672 N N . GLN A 1 85 ? 21.510 -44.100 -12.950 1.00 74.38 85 GLN A N 1
ATOM 673 C CA . GLN A 1 85 ? 21.757 -44.264 -11.518 1.00 74.38 85 GLN A CA 1
ATOM 674 C C . GLN A 1 85 ? 22.883 -43.341 -11.043 1.00 74.38 85 GLN A C 1
ATOM 676 O O . GLN A 1 85 ? 24.022 -43.441 -11.502 1.00 74.38 85 GLN A O 1
ATOM 681 N N . SER A 1 86 ? 22.565 -42.455 -10.092 1.00 64.75 86 SER A N 1
ATOM 682 C CA . SER A 1 86 ? 23.493 -41.451 -9.553 1.00 64.75 86 SER A CA 1
ATOM 683 C C . SER A 1 86 ? 24.077 -41.768 -8.160 1.00 64.75 86 SER A C 1
ATOM 685 O O . SER A 1 86 ? 24.808 -40.935 -7.619 1.00 64.75 86 SER A O 1
ATOM 687 N N . HIS A 1 87 ? 23.815 -42.949 -7.564 1.00 60.44 87 HIS A N 1
ATOM 688 C CA . HIS A 1 87 ? 24.477 -43.364 -6.312 1.00 60.44 87 HIS A CA 1
ATOM 689 C C . HIS A 1 87 ? 24.364 -44.863 -5.959 1.00 60.44 87 HIS A C 1
ATOM 691 O O . HIS A 1 87 ? 23.274 -45.430 -6.006 1.00 60.44 87 HIS A O 1
ATOM 697 N N . THR A 1 88 ? 25.455 -45.444 -5.440 1.00 47.34 88 THR A N 1
ATOM 698 C CA . THR A 1 88 ? 25.435 -46.549 -4.458 1.00 47.34 88 THR A CA 1
ATOM 699 C C . THR A 1 88 ? 26.339 -46.173 -3.279 1.00 47.34 88 THR A C 1
ATOM 701 O O . THR A 1 88 ? 27.467 -45.743 -3.497 1.00 47.34 88 THR A O 1
ATOM 704 N N . GLU A 1 89 ? 25.842 -46.324 -2.047 1.00 47.97 89 GLU A N 1
ATOM 705 C CA . GLU A 1 89 ? 26.281 -45.666 -0.794 1.00 47.97 89 GLU A CA 1
ATOM 706 C C . GLU A 1 89 ? 27.740 -45.885 -0.319 1.00 47.97 89 GLU A C 1
ATOM 708 O O . GLU A 1 89 ? 28.108 -45.388 0.744 1.00 47.97 89 GLU A O 1
ATOM 713 N N . GLU A 1 90 ? 28.608 -46.556 -1.083 1.00 49.44 90 GLU A N 1
ATOM 714 C CA . GLU A 1 90 ? 30.012 -46.789 -0.694 1.00 49.44 90 GLU A CA 1
ATOM 715 C C . GLU A 1 90 ? 31.067 -46.395 -1.747 1.00 49.44 90 GLU A C 1
ATOM 717 O O . GLU A 1 90 ? 32.257 -46.407 -1.431 1.00 49.44 90 GLU A O 1
ATOM 722 N N . LEU A 1 91 ? 30.695 -45.967 -2.962 1.00 52.56 91 LEU A N 1
ATOM 723 C CA . LEU A 1 91 ? 31.652 -45.559 -4.005 1.00 52.56 91 LEU A CA 1
ATOM 724 C C . LEU A 1 91 ? 31.053 -44.435 -4.874 1.00 52.56 91 LEU A C 1
ATOM 726 O O . LEU A 1 91 ? 29.892 -44.507 -5.260 1.00 52.56 91 LEU A O 1
ATOM 730 N N . ASN A 1 92 ? 31.837 -43.399 -5.203 1.00 65.75 92 ASN A N 1
ATOM 731 C CA . ASN A 1 92 ? 31.480 -42.297 -6.118 1.00 65.75 92 ASN A CA 1
ATOM 732 C C . ASN A 1 92 ? 31.355 -42.784 -7.583 1.00 65.75 92 ASN A C 1
ATOM 734 O O . ASN A 1 92 ? 32.075 -42.325 -8.469 1.00 65.75 92 ASN A O 1
ATOM 738 N N . GLN A 1 93 ? 30.483 -43.758 -7.825 1.00 73.25 93 GLN A N 1
ATOM 739 C CA . GLN A 1 93 ? 30.261 -44.416 -9.104 1.00 73.25 93 GLN A CA 1
ATOM 740 C C . GLN A 1 93 ? 28.874 -44.042 -9.645 1.00 73.25 93 GLN A C 1
ATOM 742 O O . GLN A 1 93 ? 27.876 -44.119 -8.930 1.00 73.25 93 GLN A O 1
ATOM 747 N N . PHE A 1 94 ? 28.825 -43.635 -10.909 1.00 78.81 94 PHE A N 1
ATOM 748 C CA . PHE A 1 94 ? 27.632 -43.238 -11.650 1.00 78.81 94 PHE A CA 1
ATOM 749 C C . PHE A 1 94 ? 27.463 -44.186 -12.832 1.00 78.81 94 PHE A C 1
ATOM 751 O O . PHE A 1 94 ? 28.437 -44.481 -13.525 1.00 78.81 94 PHE A O 1
ATOM 758 N N . CYS A 1 95 ? 26.248 -44.676 -13.070 1.00 82.81 95 CYS A N 1
ATOM 759 C CA . CYS A 1 95 ? 26.011 -45.690 -14.091 1.00 82.81 95 CYS A CA 1
ATOM 760 C C . CYS A 1 95 ? 24.787 -45.371 -14.948 1.00 82.81 95 CYS A C 1
ATOM 762 O O . CYS A 1 95 ? 23.755 -44.928 -14.445 1.00 82.81 95 CYS A O 1
ATOM 764 N N . ILE A 1 96 ? 24.901 -45.634 -16.248 1.00 84.19 96 ILE A N 1
ATOM 765 C CA . ILE A 1 96 ? 23.774 -45.683 -17.176 1.00 84.19 96 ILE A CA 1
ATOM 766 C C . ILE A 1 96 ? 23.645 -47.118 -17.674 1.00 84.19 96 ILE A C 1
ATOM 768 O O . ILE A 1 96 ? 24.587 -47.667 -18.250 1.00 84.19 96 ILE A O 1
ATOM 772 N N . LEU A 1 97 ? 22.475 -47.709 -17.463 1.00 81.81 97 LEU A N 1
ATOM 773 C CA . LEU A 1 97 ? 22.114 -49.040 -17.932 1.00 81.81 97 LEU A CA 1
ATOM 774 C C . LEU A 1 97 ? 21.337 -48.942 -19.247 1.00 81.81 97 LEU A C 1
ATOM 776 O O . LEU A 1 97 ? 20.499 -48.059 -19.417 1.00 81.81 97 LEU A O 1
ATOM 780 N N . ASP A 1 98 ? 21.577 -49.862 -20.176 1.00 79.12 98 ASP A N 1
ATOM 781 C CA . ASP A 1 98 ? 20.763 -49.992 -21.385 1.00 79.12 98 ASP A CA 1
ATOM 782 C C . ASP A 1 98 ? 19.404 -50.670 -21.105 1.00 79.12 98 ASP A C 1
ATOM 784 O O . ASP A 1 98 ? 19.064 -51.013 -19.969 1.00 79.12 98 ASP A O 1
ATOM 788 N N . THR A 1 99 ? 18.587 -50.841 -22.148 1.00 73.81 99 THR A N 1
ATOM 789 C CA . THR A 1 99 ? 17.258 -51.479 -22.044 1.00 73.81 99 THR A CA 1
ATOM 790 C C . THR A 1 99 ? 17.298 -52.934 -21.557 1.00 73.81 99 THR A C 1
ATOM 792 O O . THR A 1 99 ? 16.299 -53.409 -21.020 1.00 73.81 99 THR A O 1
ATOM 795 N N . ASP A 1 100 ? 18.444 -53.614 -21.669 1.00 75.19 100 ASP A N 1
ATOM 796 C CA . ASP A 1 100 ? 18.669 -54.989 -21.210 1.00 75.19 100 ASP A CA 1
ATOM 797 C C . ASP A 1 100 ? 19.322 -55.041 -19.810 1.00 75.19 100 ASP A C 1
ATOM 799 O O . ASP A 1 100 ? 19.775 -56.102 -19.370 1.00 75.19 100 ASP A O 1
ATOM 803 N N . SER A 1 101 ? 19.378 -53.903 -19.100 1.00 73.94 101 SER A N 1
ATOM 804 C CA . SER A 1 101 ? 20.039 -53.741 -17.793 1.00 73.94 101 SER A CA 1
ATOM 805 C C . SER A 1 101 ? 21.547 -54.029 -17.809 1.00 73.94 101 SER A C 1
ATOM 807 O O . SER A 1 101 ? 22.109 -54.456 -16.800 1.00 73.94 101 SER A O 1
ATOM 809 N N . ARG A 1 102 ? 22.222 -53.809 -18.944 1.00 77.44 102 ARG A N 1
ATOM 810 C CA . ARG A 1 102 ? 23.687 -53.894 -19.044 1.00 77.44 102 ARG A CA 1
ATOM 811 C C . ARG A 1 102 ? 24.307 -52.510 -18.923 1.00 77.44 102 ARG A C 1
ATOM 813 O O . ARG A 1 102 ? 23.727 -51.525 -19.368 1.00 77.44 102 ARG A O 1
ATOM 820 N N . GLU A 1 103 ? 25.509 -52.442 -18.365 1.00 80.81 103 GLU A N 1
ATOM 821 C CA . GLU A 1 103 ? 26.261 -51.195 -18.215 1.00 80.81 103 GLU A CA 1
ATOM 822 C C . GLU A 1 103 ? 26.593 -50.592 -19.590 1.00 80.81 103 GLU A C 1
ATOM 824 O O . GLU A 1 103 ? 27.390 -51.133 -20.363 1.00 80.81 103 GLU A O 1
ATOM 829 N N . ALA A 1 104 ? 25.944 -49.474 -19.915 1.00 80.56 104 ALA A N 1
ATOM 830 C CA . ALA A 1 104 ? 26.250 -48.680 -21.097 1.00 80.56 104 ALA A CA 1
ATOM 831 C C . ALA A 1 104 ? 27.401 -47.713 -20.802 1.00 80.56 104 ALA A C 1
ATOM 833 O O . ALA A 1 104 ? 28.328 -47.617 -21.603 1.00 80.56 104 ALA A O 1
ATOM 834 N N . LEU A 1 105 ? 27.359 -47.061 -19.636 1.00 83.06 105 LEU A N 1
ATOM 835 C CA . LEU A 1 105 ? 28.387 -46.147 -19.143 1.00 83.06 105 LEU A CA 1
ATOM 836 C C . LEU A 1 105 ? 28.572 -46.345 -17.638 1.00 83.06 105 LEU A C 1
ATOM 838 O O . LEU A 1 105 ? 27.590 -46.378 -16.899 1.00 83.06 105 LEU A O 1
ATOM 842 N N . VAL A 1 106 ? 29.819 -46.419 -17.182 1.00 81.88 106 VAL A N 1
ATOM 843 C CA . VAL A 1 106 ? 30.181 -46.392 -15.761 1.00 81.88 106 VAL A CA 1
ATOM 844 C C . VAL A 1 106 ? 31.252 -45.334 -15.555 1.00 81.88 106 VAL A C 1
ATOM 846 O O . VAL A 1 106 ? 32.337 -45.431 -16.120 1.00 81.88 106 VAL A O 1
ATOM 849 N N . LEU A 1 107 ? 30.954 -44.330 -14.742 1.00 81.12 107 LEU A N 1
ATOM 850 C CA . LEU A 1 107 ? 31.863 -43.252 -14.381 1.00 81.12 107 LEU A CA 1
ATOM 851 C C . LEU A 1 107 ? 32.191 -43.354 -12.892 1.00 81.12 107 LEU A C 1
ATOM 853 O O . LEU A 1 107 ? 31.297 -43.231 -12.062 1.00 81.12 107 LEU A O 1
ATOM 857 N N . THR A 1 108 ? 33.460 -43.529 -12.539 1.00 77.25 108 THR A N 1
ATOM 858 C CA . THR A 1 108 ? 33.909 -43.560 -11.140 1.00 77.25 108 THR A CA 1
ATOM 859 C C . THR A 1 108 ? 34.794 -42.355 -10.855 1.00 77.25 108 THR A C 1
ATOM 861 O O . THR A 1 108 ? 35.783 -42.130 -11.550 1.00 77.25 108 THR A O 1
ATOM 864 N N . ILE A 1 109 ? 34.458 -41.578 -9.825 1.00 70.50 109 ILE A N 1
ATOM 865 C CA . ILE A 1 109 ? 35.201 -40.377 -9.428 1.00 70.50 109 ILE A CA 1
ATOM 866 C C . ILE A 1 109 ? 36.039 -40.664 -8.181 1.00 70.50 109 ILE A C 1
ATOM 868 O O . ILE A 1 109 ? 35.510 -40.934 -7.103 1.00 70.50 109 ILE A O 1
ATOM 872 N N . GLU A 1 110 ? 37.354 -40.517 -8.295 1.00 66.81 110 GLU A N 1
ATOM 873 C CA . GLU A 1 110 ? 38.295 -40.583 -7.178 1.00 66.81 110 GLU A CA 1
ATOM 874 C C . GLU A 1 110 ? 38.932 -39.204 -6.916 1.00 66.81 110 GLU A C 1
ATOM 876 O O . GLU A 1 110 ? 38.880 -38.322 -7.772 1.00 66.81 110 GLU A O 1
ATOM 881 N N . PRO A 1 111 ? 39.553 -38.963 -5.745 1.00 57.12 111 PRO A N 1
ATOM 882 C CA . PRO A 1 111 ? 40.048 -37.631 -5.377 1.00 57.12 111 PRO A CA 1
ATOM 883 C C . PRO A 1 111 ? 41.079 -37.011 -6.339 1.00 57.12 111 PRO A C 1
ATOM 885 O O . PRO A 1 111 ? 41.270 -35.798 -6.316 1.00 57.12 111 PRO A O 1
ATOM 888 N N . TYR A 1 112 ? 41.761 -37.822 -7.158 1.00 53.91 112 TYR A N 1
ATOM 889 C CA . TYR A 1 112 ? 42.858 -37.380 -8.034 1.00 53.91 112 TYR A CA 1
ATOM 890 C C . TYR A 1 112 ? 42.725 -37.834 -9.496 1.00 53.91 112 TYR A C 1
ATOM 892 O O . TYR A 1 112 ? 43.523 -37.419 -10.339 1.00 53.91 112 TYR A O 1
ATOM 900 N N . HIS A 1 113 ? 41.707 -38.633 -9.816 1.00 65.75 113 HIS A N 1
ATOM 901 C CA . HIS A 1 113 ? 41.368 -39.024 -11.179 1.00 65.75 113 HIS A CA 1
ATOM 902 C C . HIS A 1 113 ? 39.907 -39.470 -11.268 1.00 65.75 113 HIS A C 1
ATOM 904 O O . HIS A 1 113 ? 39.303 -39.835 -10.265 1.00 65.75 113 HIS A O 1
ATOM 910 N N . TYR A 1 114 ? 39.355 -39.530 -12.473 1.00 75.81 114 TYR A N 1
ATOM 911 C CA . TYR A 1 114 ? 38.103 -40.232 -12.741 1.00 75.81 114 TYR A CA 1
ATOM 912 C C . TYR A 1 114 ? 38.320 -41.298 -13.816 1.00 75.81 114 TYR A C 1
ATOM 914 O O . TYR A 1 114 ? 39.235 -41.195 -14.636 1.00 75.81 114 TYR A O 1
ATOM 922 N N . THR A 1 115 ? 37.507 -42.348 -13.792 1.00 77.19 115 THR A N 1
ATOM 923 C CA . THR A 1 115 ? 37.522 -43.407 -14.801 1.00 77.19 115 THR A CA 1
ATOM 924 C C . THR A 1 115 ? 36.179 -43.485 -15.500 1.00 77.19 115 THR A C 1
ATOM 926 O O . THR A 1 115 ? 35.138 -43.438 -14.854 1.00 77.19 115 THR A O 1
ATOM 929 N N . ILE A 1 116 ? 36.204 -43.607 -16.824 1.00 80.31 116 ILE A N 1
ATOM 930 C CA . ILE A 1 116 ? 35.021 -43.836 -17.653 1.00 80.31 116 ILE A CA 1
ATOM 931 C C . ILE A 1 116 ? 35.158 -45.217 -18.270 1.00 80.31 116 ILE A C 1
ATOM 933 O O . ILE A 1 116 ? 36.169 -45.512 -18.904 1.00 80.31 116 ILE A O 1
ATOM 937 N N . THR A 1 117 ? 34.145 -46.057 -18.090 1.00 79.38 117 THR A N 1
ATOM 938 C CA . THR A 1 117 ? 34.057 -47.385 -18.690 1.00 79.38 117 THR A CA 1
ATOM 939 C C . THR A 1 117 ? 32.835 -47.481 -19.591 1.00 79.38 117 THR A C 1
ATOM 941 O O . THR A 1 117 ? 31.721 -47.194 -19.157 1.00 79.38 117 THR A O 1
ATOM 944 N N . TRP A 1 118 ? 33.039 -47.908 -20.834 1.00 80.75 118 TRP A N 1
ATOM 945 C CA . TRP A 1 118 ? 31.980 -48.192 -21.803 1.00 80.75 118 TRP A CA 1
ATOM 946 C C . TRP A 1 118 ? 32.392 -49.400 -22.646 1.00 80.75 118 TRP A C 1
ATOM 948 O O . TRP A 1 118 ? 33.558 -49.543 -22.998 1.00 80.75 118 TRP A O 1
ATOM 958 N N . ASP A 1 119 ? 31.462 -50.315 -22.932 1.00 71.81 119 ASP A N 1
ATOM 959 C CA . ASP A 1 119 ? 31.723 -51.521 -23.747 1.00 71.81 119 ASP A CA 1
ATOM 960 C C . ASP A 1 119 ? 32.970 -52.340 -23.341 1.00 71.81 119 ASP A C 1
ATOM 962 O O . ASP A 1 119 ? 33.626 -52.971 -24.169 1.00 71.81 119 ASP A O 1
ATOM 966 N N . GLY A 1 120 ? 33.305 -52.346 -22.046 1.00 65.25 120 GLY A N 1
ATOM 967 C CA . GLY A 1 120 ? 34.485 -53.034 -21.509 1.00 65.25 120 GLY A CA 1
ATOM 968 C C . GLY A 1 120 ? 35.819 -52.298 -21.711 1.00 65.25 120 GLY A C 1
ATOM 969 O O . GLY A 1 120 ? 36.858 -52.828 -21.318 1.00 65.25 120 GLY A O 1
ATOM 970 N N . VAL A 1 121 ? 35.809 -51.091 -22.286 1.00 70.38 121 VAL A N 1
ATOM 971 C CA . VAL A 1 121 ? 36.959 -50.181 -22.383 1.00 70.38 121 VAL A CA 1
ATOM 972 C C . VAL A 1 121 ? 36.914 -49.211 -21.208 1.00 70.38 121 VAL A C 1
ATOM 974 O O . VAL A 1 121 ? 35.941 -48.482 -21.062 1.00 70.38 121 VAL A O 1
ATOM 977 N N . THR A 1 122 ? 37.965 -49.183 -20.384 1.00 76.19 122 THR A N 1
ATOM 978 C CA . THR A 1 122 ? 38.113 -48.224 -19.278 1.00 76.19 122 THR A CA 1
ATOM 979 C C . THR A 1 122 ? 39.211 -47.216 -19.604 1.00 76.19 122 THR A C 1
ATOM 981 O O . THR A 1 122 ? 40.359 -47.602 -19.825 1.00 76.19 122 THR A O 1
ATOM 984 N N . MET A 1 123 ? 38.882 -45.924 -19.582 1.00 69.94 123 MET A N 1
ATOM 985 C CA . MET A 1 123 ? 39.847 -44.824 -19.655 1.00 69.94 123 MET A CA 1
ATOM 986 C C . MET A 1 123 ? 39.931 -44.081 -18.324 1.00 69.94 123 MET A C 1
ATOM 988 O O . MET A 1 123 ? 38.922 -43.876 -17.657 1.00 69.94 123 MET A O 1
ATOM 992 N N . MET A 1 124 ? 41.147 -43.694 -17.933 1.00 65.19 124 MET A N 1
ATOM 993 C CA . MET A 1 124 ? 41.441 -43.004 -16.675 1.00 65.19 124 MET A CA 1
ATOM 994 C C . MET A 1 124 ? 42.013 -41.618 -16.957 1.00 65.19 124 MET A C 1
ATOM 996 O O . MET A 1 124 ? 42.949 -41.478 -17.742 1.00 65.19 124 MET A O 1
ATOM 1000 N N . TYR A 1 125 ? 41.492 -40.616 -16.259 1.00 64.81 125 TYR A N 1
ATOM 1001 C CA . TYR A 1 125 ? 41.827 -39.212 -16.445 1.00 64.81 125 TYR A CA 1
ATOM 1002 C C . TYR A 1 125 ? 42.229 -38.592 -15.109 1.00 64.81 125 TYR A C 1
ATOM 1004 O O . TYR A 1 125 ? 41.423 -38.537 -14.185 1.00 64.81 125 TYR A O 1
ATOM 1012 N N . SER A 1 126 ? 43.472 -38.127 -14.982 1.00 55.62 126 SER A N 1
ATOM 1013 C CA . SER A 1 126 ? 43.983 -37.492 -13.759 1.00 55.62 126 SER A CA 1
ATOM 1014 C C . SER A 1 126 ? 43.712 -35.986 -13.718 1.00 55.62 126 SER A C 1
ATOM 1016 O O . SER A 1 126 ? 43.896 -35.300 -14.724 1.00 55.62 126 SER A O 1
ATOM 1018 N N . TYR A 1 127 ? 43.372 -35.446 -12.544 1.00 51.41 127 TYR A N 1
ATOM 1019 C CA . TYR A 1 127 ? 43.258 -33.999 -12.327 1.00 51.41 127 TYR A CA 1
ATOM 1020 C C . TYR A 1 127 ? 44.666 -33.380 -12.206 1.00 51.41 127 TYR A C 1
ATOM 1022 O O . TYR A 1 127 ? 45.305 -33.463 -11.158 1.00 51.41 127 TYR A O 1
ATOM 1030 N N . GLU A 1 128 ? 45.200 -32.784 -13.274 1.00 41.94 128 GLU A N 1
ATOM 1031 C CA . GLU A 1 128 ? 46.521 -32.140 -13.226 1.00 41.94 128 GLU A CA 1
ATOM 1032 C C . GLU A 1 128 ? 46.503 -30.839 -12.398 1.00 41.94 128 GLU A C 1
ATOM 1034 O O . GLU A 1 128 ? 45.853 -29.856 -12.754 1.00 41.94 128 GLU A O 1
ATOM 1039 N N . ILE A 1 129 ? 47.276 -30.798 -11.304 1.00 34.38 129 ILE A N 1
ATOM 1040 C CA . ILE A 1 129 ? 47.559 -29.564 -10.556 1.00 34.38 129 ILE A CA 1
ATOM 1041 C C . ILE A 1 129 ? 48.601 -28.759 -11.338 1.00 34.38 129 ILE A C 1
ATOM 1043 O O . ILE A 1 129 ? 49.788 -29.094 -11.375 1.00 34.38 129 ILE A O 1
ATOM 1047 N N . ALA A 1 130 ? 48.142 -27.670 -11.956 1.00 27.42 130 ALA A N 1
ATOM 1048 C CA . ALA A 1 130 ? 48.984 -26.729 -12.674 1.00 27.42 130 ALA A CA 1
ATOM 1049 C C . ALA A 1 130 ? 49.962 -26.026 -11.741 1.00 27.42 130 ALA A C 1
ATOM 1051 O O . ALA A 1 130 ? 49.660 -25.492 -10.669 1.00 27.42 130 ALA A O 1
ATOM 1052 N N . HIS A 1 131 ? 51.201 -26.044 -12.178 1.00 26.27 131 HIS A N 1
ATOM 1053 C CA . HIS A 1 131 ? 52.322 -25.632 -11.393 1.00 26.27 131 HIS A CA 1
ATOM 1054 C C . HIS A 1 131 ? 53.397 -25.366 -12.544 1.00 26.27 131 HIS A C 1
ATOM 1056 O O . HIS A 1 131 ? 53.490 -26.224 -13.412 1.00 26.27 131 HIS A O 1
ATOM 1062 N N . PRO A 1 132 ? 54.159 -24.239 -12.670 1.00 36.44 132 PRO A N 1
ATOM 1063 C CA . PRO A 1 132 ? 55.065 -23.879 -13.812 1.00 36.44 132 PRO A CA 1
ATOM 1064 C C . PRO A 1 132 ? 56.615 -23.841 -13.571 1.00 36.44 132 PRO A C 1
ATOM 1066 O O . PRO A 1 132 ? 57.096 -23.092 -12.714 1.00 36.44 132 PRO A O 1
ATOM 1069 N N . GLN A 1 133 ? 57.374 -24.704 -14.278 1.00 27.52 133 GLN A N 1
ATOM 1070 C CA . GLN A 1 133 ? 58.823 -24.961 -14.163 1.00 27.52 133 GLN A CA 1
ATOM 1071 C C . GLN A 1 133 ? 59.381 -24.911 -15.583 1.00 27.52 133 GLN A C 1
ATOM 1073 O O . GLN A 1 133 ? 59.082 -25.743 -16.433 1.00 27.52 133 GLN A O 1
ATOM 1078 N N . THR A 1 134 ? 60.174 -23.868 -15.810 1.00 27.36 134 THR A N 1
ATOM 1079 C CA . THR A 1 134 ? 61.453 -23.873 -16.530 1.00 27.36 134 THR A CA 1
ATOM 1080 C C . THR A 1 134 ? 61.689 -24.948 -17.601 1.00 27.36 134 THR A C 1
ATOM 1082 O O . THR A 1 134 ? 62.005 -26.091 -17.293 1.00 27.36 134 THR A O 1
ATOM 1085 N N . GLY A 1 135 ? 61.692 -24.484 -18.856 1.00 37.25 135 GLY A N 1
ATOM 1086 C CA . GLY A 1 135 ? 62.678 -24.790 -19.899 1.00 37.25 135 GLY A CA 1
ATOM 1087 C C . GLY A 1 135 ? 63.119 -26.242 -20.093 1.00 37.25 135 GLY A C 1
ATOM 1088 O O . GLY A 1 135 ? 63.999 -26.736 -19.396 1.00 37.25 135 GLY A O 1
ATOM 1089 N N . SER A 1 136 ? 62.654 -26.864 -21.177 1.00 27.50 136 SER A N 1
ATOM 1090 C CA . SER A 1 136 ? 63.395 -27.939 -21.838 1.00 27.50 136 SER A CA 1
ATOM 1091 C C . SER A 1 136 ? 63.059 -27.953 -23.329 1.00 27.50 136 SER A C 1
ATOM 1093 O O . SER A 1 136 ? 61.893 -28.057 -23.706 1.00 27.50 136 SER A O 1
ATOM 1095 N N . ALA A 1 137 ? 64.107 -27.800 -24.141 1.00 33.22 137 ALA A N 1
ATOM 1096 C CA . ALA A 1 137 ? 64.094 -27.718 -25.594 1.00 33.22 137 ALA A CA 1
ATOM 1097 C C . ALA A 1 137 ? 63.225 -28.802 -26.250 1.00 33.22 137 ALA A C 1
ATOM 1099 O O . ALA A 1 137 ? 63.317 -29.986 -25.919 1.00 33.22 137 ALA A O 1
ATOM 1100 N N . ILE A 1 138 ? 62.399 -28.369 -27.199 1.00 34.72 138 ILE A N 1
ATOM 1101 C CA . ILE A 1 138 ? 61.762 -29.236 -28.185 1.00 34.72 138 ILE A CA 1
ATOM 1102 C C . ILE A 1 138 ? 62.874 -29.649 -29.157 1.00 34.72 138 ILE A C 1
ATOM 1104 O O . ILE A 1 138 ? 63.628 -28.804 -29.627 1.00 34.72 138 ILE A O 1
ATOM 1108 N N . SER A 1 139 ? 63.031 -30.952 -29.386 1.00 36.12 139 SER A N 1
ATOM 1109 C CA . SER A 1 139 ? 64.023 -31.500 -30.315 1.00 36.12 139 SER A CA 1
ATOM 1110 C C . SER A 1 139 ? 63.667 -31.115 -31.755 1.00 36.12 139 SER A C 1
ATOM 1112 O O . SER A 1 139 ? 62.552 -31.402 -32.195 1.00 36.12 139 SER A O 1
ATOM 1114 N N . ASP A 1 140 ? 64.629 -30.556 -32.500 1.00 36.75 140 ASP A N 1
ATOM 1115 C CA . ASP A 1 140 ? 64.540 -30.115 -33.910 1.00 36.75 140 ASP A CA 1
ATOM 1116 C C . ASP A 1 140 ? 64.013 -31.189 -34.895 1.00 36.75 140 ASP A C 1
ATOM 1118 O O . ASP A 1 140 ? 63.708 -30.909 -36.051 1.00 36.75 140 ASP A O 1
ATOM 1122 N N . THR A 1 141 ? 63.886 -32.442 -34.453 1.00 35.78 141 THR A N 1
ATOM 1123 C CA . THR A 1 141 ? 63.460 -33.598 -35.256 1.00 35.78 141 THR A CA 1
ATOM 1124 C C . THR A 1 141 ? 61.941 -33.751 -35.402 1.00 35.78 141 THR A C 1
ATOM 1126 O O . THR A 1 141 ? 61.505 -34.368 -36.368 1.00 35.78 141 THR A O 1
ATOM 1129 N N . VAL A 1 142 ? 61.119 -33.186 -34.505 1.00 43.28 142 VAL A N 1
ATOM 1130 C CA . VAL A 1 142 ? 59.638 -33.251 -34.621 1.00 43.28 142 VAL A CA 1
ATOM 1131 C C . VAL A 1 142 ? 59.103 -32.165 -35.569 1.00 43.28 142 VAL A C 1
ATOM 1133 O O . VAL A 1 142 ? 58.115 -32.370 -36.271 1.00 43.28 142 VAL A O 1
ATOM 1136 N N . GLN A 1 143 ? 59.811 -31.037 -35.664 1.00 42.72 143 GLN A N 1
ATOM 1137 C CA . GLN A 1 143 ? 59.395 -29.842 -36.404 1.00 42.72 143 GLN A CA 1
ATOM 1138 C C . GLN A 1 143 ? 59.486 -29.996 -37.937 1.00 42.72 143 GLN A C 1
ATOM 1140 O O . GLN A 1 143 ? 58.761 -29.320 -38.661 1.00 42.72 143 GLN A O 1
ATOM 1145 N N . LEU A 1 144 ? 60.319 -30.921 -38.433 1.00 43.81 144 LEU A N 1
ATOM 1146 C CA . LEU A 1 144 ? 60.458 -31.231 -39.865 1.00 43.81 144 LEU A CA 1
ATOM 1147 C C . LEU A 1 144 ? 59.313 -32.106 -40.415 1.00 43.81 144 LEU A C 1
ATOM 1149 O O . LEU A 1 144 ? 58.978 -31.973 -41.583 1.00 43.81 144 LEU A O 1
ATOM 1153 N N . SER A 1 145 ? 58.671 -32.942 -39.586 1.00 52.38 145 SER A N 1
ATOM 1154 C CA . SER A 1 145 ? 57.597 -33.855 -40.034 1.00 52.38 145 SER A CA 1
ATOM 1155 C C . SER A 1 145 ? 56.235 -33.179 -40.256 1.00 52.38 145 SER A C 1
ATOM 1157 O O . SER A 1 145 ? 55.512 -33.557 -41.170 1.00 52.38 145 SER A O 1
ATOM 1159 N N . LEU A 1 146 ? 55.908 -32.136 -39.481 1.00 55.41 146 LEU A N 1
ATOM 1160 C CA . LEU A 1 146 ? 54.701 -31.322 -39.695 1.00 55.41 146 LEU A CA 1
ATOM 1161 C C . LEU A 1 146 ? 54.818 -30.417 -40.929 1.00 55.41 146 LEU A C 1
ATOM 1163 O O . LEU A 1 146 ? 53.810 -30.109 -41.559 1.00 55.41 146 LEU A O 1
ATOM 1167 N N . LEU A 1 147 ? 56.032 -29.975 -41.275 1.00 60.72 147 LEU A N 1
ATOM 1168 C CA . LEU A 1 147 ? 56.252 -29.077 -42.411 1.00 60.72 147 LEU A CA 1
ATOM 1169 C C . LEU A 1 147 ? 55.867 -29.750 -43.740 1.00 60.72 147 LEU A C 1
ATOM 1171 O O . LEU A 1 147 ? 55.248 -29.106 -44.582 1.00 60.72 147 LEU A O 1
ATOM 1175 N N . ASP A 1 148 ? 56.168 -31.044 -43.889 1.00 66.56 148 ASP A N 1
ATOM 1176 C CA . ASP A 1 148 ? 55.862 -31.823 -45.096 1.00 66.56 148 ASP A CA 1
ATOM 1177 C C . ASP A 1 148 ? 54.344 -32.019 -45.307 1.00 66.56 148 ASP A C 1
ATOM 1179 O O . ASP A 1 148 ? 53.867 -31.990 -46.444 1.00 66.56 148 ASP A O 1
ATOM 1183 N N . GLU A 1 149 ? 53.561 -32.156 -44.227 1.00 71.94 149 GLU A N 1
ATOM 1184 C CA . GLU A 1 149 ? 52.094 -32.283 -44.293 1.00 71.94 149 GLU A CA 1
ATOM 1185 C C . GLU A 1 149 ? 51.409 -30.971 -44.708 1.00 71.94 149 GLU A C 1
ATOM 1187 O O . GLU A 1 149 ? 50.498 -30.975 -45.541 1.00 71.94 149 GLU A O 1
ATOM 1192 N N . TYR A 1 150 ? 51.864 -29.831 -44.178 1.00 81.38 150 TYR A N 1
ATOM 1193 C CA . TYR A 1 150 ? 51.362 -28.512 -44.580 1.00 81.38 150 TYR A CA 1
ATOM 1194 C C . TYR A 1 150 ? 51.759 -28.146 -46.013 1.00 81.38 150 TYR A C 1
ATOM 1196 O O . TYR A 1 150 ? 50.951 -27.592 -46.762 1.00 81.38 150 TYR A O 1
ATOM 1204 N N . GLU A 1 151 ? 52.988 -28.474 -46.416 1.00 81.56 151 GLU A N 1
ATOM 1205 C CA . GLU A 1 151 ? 53.527 -28.111 -47.726 1.00 81.56 151 GLU A CA 1
ATOM 1206 C C . GLU A 1 151 ? 52.760 -28.793 -48.871 1.00 81.56 151 GLU A C 1
ATOM 1208 O O . GLU A 1 151 ? 52.548 -28.172 -49.915 1.00 81.56 151 GLU A O 1
ATOM 1213 N N . ALA A 1 152 ? 52.259 -30.018 -48.667 1.00 84.25 152 ALA A N 1
ATOM 1214 C CA . ALA A 1 152 ? 51.383 -30.694 -49.626 1.00 84.25 152 ALA A CA 1
ATOM 1215 C C . ALA A 1 152 ? 50.065 -29.927 -49.848 1.00 84.25 152 ALA A C 1
ATOM 1217 O O . ALA A 1 152 ? 49.680 -29.670 -50.991 1.00 84.25 152 ALA A O 1
ATOM 1218 N N . ILE A 1 153 ? 49.415 -29.494 -48.763 1.00 85.56 153 ILE A N 1
ATOM 1219 C CA . ILE A 1 153 ? 48.133 -28.769 -48.793 1.00 85.56 153 ILE A CA 1
ATOM 1220 C C . ILE A 1 153 ? 48.301 -27.387 -49.435 1.00 85.56 153 ILE A C 1
ATOM 1222 O O . ILE A 1 153 ? 47.487 -26.965 -50.261 1.00 85.56 153 ILE A O 1
ATOM 1226 N N . TRP A 1 154 ? 49.365 -26.665 -49.080 1.00 90.00 154 TRP A N 1
ATOM 1227 C CA . TRP A 1 154 ? 49.633 -25.337 -49.633 1.00 90.00 154 TRP A CA 1
ATOM 1228 C C . TRP A 1 154 ? 50.040 -25.397 -51.103 1.00 90.00 154 TRP A C 1
ATOM 1230 O O . TRP A 1 154 ? 49.607 -24.552 -51.887 1.00 90.00 154 TRP A O 1
ATOM 1240 N N . SER A 1 155 ? 50.813 -26.414 -51.493 1.00 85.88 155 SER A N 1
ATOM 1241 C CA . SER A 1 155 ? 51.185 -26.647 -52.890 1.00 85.88 155 SER A CA 1
ATOM 1242 C C . SER A 1 155 ? 49.969 -26.989 -53.744 1.00 85.88 155 SER A C 1
ATOM 1244 O O . SER A 1 155 ? 49.830 -26.462 -54.845 1.00 85.88 155 SER A O 1
ATOM 1246 N N . GLU A 1 156 ? 49.055 -27.825 -53.246 1.00 88.75 156 GLU A N 1
ATOM 1247 C CA . GLU A 1 156 ? 47.803 -28.134 -53.942 1.00 88.75 156 GLU A CA 1
ATOM 1248 C C . GLU A 1 156 ? 46.942 -26.877 -54.140 1.00 88.75 156 GLU A C 1
ATOM 1250 O O . GLU A 1 156 ? 46.479 -26.602 -55.249 1.00 88.75 156 GLU A O 1
ATOM 1255 N N . TRP A 1 157 ? 46.785 -26.058 -53.097 1.00 90.62 157 TRP A N 1
ATOM 1256 C CA . TRP A 1 157 ? 46.047 -24.796 -53.184 1.00 90.62 157 TRP A CA 1
ATOM 1257 C C . TRP A 1 157 ? 46.695 -23.784 -54.147 1.00 90.62 157 TRP A C 1
ATOM 1259 O O . TRP A 1 157 ? 45.985 -23.100 -54.894 1.00 90.62 157 TRP A O 1
ATOM 1269 N N . LEU A 1 158 ? 48.030 -23.712 -54.176 1.00 89.44 158 LEU A N 1
ATOM 1270 C CA . LEU A 1 158 ? 48.788 -22.867 -55.101 1.00 89.44 158 LEU A CA 1
ATOM 1271 C C . LEU A 1 158 ? 48.676 -23.354 -56.554 1.00 89.44 158 LEU A C 1
ATOM 1273 O O . LEU A 1 158 ? 48.499 -22.545 -57.460 1.00 89.44 158 LEU A O 1
ATOM 1277 N N . ASN A 1 159 ? 48.732 -24.666 -56.783 1.00 87.50 159 ASN A N 1
ATOM 1278 C CA . ASN A 1 159 ? 48.608 -25.257 -58.119 1.00 87.50 159 ASN A CA 1
ATOM 1279 C C . ASN A 1 159 ? 47.200 -25.078 -58.705 1.00 87.50 159 ASN A C 1
ATOM 1281 O O . ASN A 1 159 ? 47.046 -24.972 -59.919 1.00 87.50 159 ASN A O 1
ATOM 1285 N N . ASN A 1 160 ? 46.184 -24.989 -57.844 1.00 88.12 160 ASN A N 1
ATOM 1286 C CA . ASN A 1 160 ? 44.798 -24.711 -58.215 1.00 88.12 160 ASN A CA 1
ATOM 1287 C C . ASN A 1 160 ? 44.482 -23.198 -58.298 1.00 88.12 160 ASN A C 1
ATOM 1289 O O . ASN A 1 160 ? 43.314 -22.804 -58.220 1.00 88.12 160 ASN A O 1
ATOM 1293 N N . ALA A 1 161 ? 45.494 -22.327 -58.405 1.00 86.56 161 ALA A N 1
ATOM 1294 C CA . ALA A 1 161 ? 45.299 -20.883 -58.530 1.00 86.56 161 ALA A CA 1
ATOM 1295 C C . ALA A 1 161 ? 44.761 -20.480 -59.917 1.00 86.56 161 ALA A C 1
ATOM 1297 O O . ALA A 1 161 ? 45.327 -20.884 -60.937 1.00 86.56 161 ALA A O 1
ATOM 1298 N N . PRO A 1 162 ? 43.737 -19.608 -59.992 1.00 87.00 162 PRO A N 1
ATOM 1299 C CA . PRO A 1 162 ? 43.443 -18.856 -61.207 1.00 87.00 162 PRO A CA 1
ATOM 1300 C C . PRO A 1 162 ? 44.686 -18.102 -61.703 1.00 87.00 162 PRO A C 1
ATOM 1302 O O . PRO A 1 162 ? 45.473 -17.605 -60.897 1.00 87.00 162 PRO A O 1
ATOM 1305 N N . HIS A 1 163 ? 44.847 -17.965 -63.024 1.00 81.56 163 HIS A N 1
ATOM 1306 C CA . HIS A 1 163 ? 46.031 -17.330 -63.628 1.00 81.56 163 HIS A CA 1
ATOM 1307 C C . HIS A 1 163 ? 46.331 -15.924 -63.080 1.00 81.56 163 HIS A C 1
ATOM 1309 O O . HIS A 1 163 ? 47.496 -15.563 -62.945 1.00 81.56 163 HIS A O 1
ATOM 1315 N N . GLU A 1 164 ? 45.295 -15.155 -62.745 1.00 83.19 164 GLU A N 1
ATOM 1316 C CA . GLU A 1 164 ? 45.402 -13.791 -62.207 1.00 83.19 164 GLU A CA 1
ATOM 1317 C C . GLU A 1 164 ? 45.672 -13.756 -60.686 1.00 83.19 164 GLU A C 1
ATOM 1319 O O . GLU A 1 164 ? 46.068 -12.725 -60.154 1.00 83.19 164 GLU A O 1
ATOM 1324 N N . GLU A 1 165 ? 45.499 -14.882 -59.981 1.00 89.69 165 GLU A N 1
ATOM 1325 C CA . GLU A 1 165 ? 45.663 -15.009 -58.522 1.00 89.69 165 GLU A CA 1
ATOM 1326 C C . GLU A 1 165 ? 46.972 -15.726 -58.135 1.00 89.69 165 GLU A C 1
ATOM 1328 O O . GLU A 1 165 ? 47.386 -15.682 -56.979 1.00 89.69 165 GLU A O 1
ATOM 1333 N N . ALA A 1 166 ? 47.646 -16.387 -59.084 1.00 86.69 166 ALA A N 1
ATOM 1334 C CA . ALA A 1 166 ? 48.789 -17.267 -58.821 1.00 86.69 166 ALA A CA 1
ATOM 1335 C C . ALA A 1 166 ? 49.958 -16.576 -58.091 1.00 86.69 166 ALA A C 1
ATOM 1337 O O . ALA A 1 166 ? 50.504 -17.130 -57.136 1.00 86.69 166 ALA A O 1
ATOM 1338 N N . GLU A 1 167 ? 50.318 -15.351 -58.487 1.00 88.56 167 GLU A N 1
ATOM 1339 C CA . GLU A 1 167 ? 51.386 -14.576 -57.834 1.00 88.56 167 GLU A CA 1
ATOM 1340 C C . GLU A 1 167 ? 51.008 -14.173 -56.399 1.00 88.56 167 GLU A C 1
ATOM 1342 O O . GLU A 1 167 ? 51.826 -14.241 -55.473 1.00 88.56 167 GLU A O 1
ATOM 1347 N N . ASN A 1 168 ? 49.737 -13.838 -56.183 1.00 91.06 168 ASN A N 1
ATOM 1348 C CA . ASN A 1 168 ? 49.231 -13.482 -54.866 1.00 91.06 168 ASN A CA 1
ATOM 1349 C C . ASN A 1 168 ? 49.109 -14.704 -53.948 1.00 91.06 168 ASN A C 1
ATOM 1351 O O . ASN A 1 168 ? 49.483 -14.617 -52.778 1.00 91.06 168 ASN A O 1
ATOM 1355 N N . ARG A 1 169 ? 48.674 -15.864 -54.464 1.00 92.94 169 ARG A N 1
ATOM 1356 C CA . ARG A 1 169 ? 48.696 -17.131 -53.711 1.00 92.94 169 ARG A CA 1
ATOM 1357 C C . ARG A 1 169 ? 50.116 -17.545 -53.355 1.00 92.94 169 ARG A C 1
ATOM 1359 O O . ARG A 1 169 ? 50.348 -17.977 -52.232 1.00 92.94 169 ARG A O 1
ATOM 1366 N N . ASN A 1 170 ? 51.083 -17.357 -54.253 1.00 90.56 170 ASN A N 1
ATOM 1367 C CA . ASN A 1 170 ? 52.488 -17.632 -53.949 1.00 90.56 170 ASN A CA 1
ATOM 1368 C C . ASN A 1 170 ? 52.999 -16.740 -52.803 1.00 90.56 170 ASN A C 1
ATOM 1370 O O . ASN A 1 170 ? 53.689 -17.200 -51.890 1.00 90.56 170 ASN A O 1
ATOM 1374 N N . THR A 1 171 ? 52.599 -15.467 -52.809 1.00 89.56 171 THR A N 1
ATOM 1375 C CA . THR A 1 171 ? 52.881 -14.528 -51.718 1.00 89.56 171 THR A CA 1
ATOM 1376 C C . THR A 1 171 ? 52.197 -14.963 -50.416 1.00 89.56 171 THR A C 1
ATOM 1378 O O . THR A 1 171 ? 52.835 -14.949 -49.365 1.00 89.56 171 THR A O 1
ATOM 1381 N N . ALA A 1 172 ? 50.938 -15.414 -50.469 1.00 91.94 172 ALA A N 1
ATOM 1382 C CA . ALA A 1 172 ? 50.216 -15.956 -49.317 1.00 91.94 172 ALA A CA 1
ATOM 1383 C C . ALA A 1 172 ? 50.933 -17.181 -48.725 1.00 91.94 172 ALA A C 1
ATOM 1385 O O . ALA A 1 172 ? 51.250 -17.174 -47.540 1.00 91.94 172 ALA A O 1
ATOM 1386 N N . VAL A 1 173 ? 51.278 -18.185 -49.543 1.00 92.25 173 VAL A N 1
ATOM 1387 C CA . VAL A 1 173 ? 52.031 -19.377 -49.100 1.00 92.25 173 VAL A CA 1
ATOM 1388 C C . VAL A 1 173 ? 53.375 -18.984 -48.486 1.00 92.25 173 VAL A C 1
ATOM 1390 O O . VAL A 1 173 ? 53.760 -19.532 -47.457 1.00 92.25 173 VAL A O 1
ATOM 1393 N N . THR A 1 174 ? 54.067 -17.992 -49.055 1.00 89.44 174 THR A N 1
ATOM 1394 C CA . THR A 1 174 ? 55.328 -17.485 -48.491 1.00 89.44 174 THR A CA 1
ATOM 1395 C C . THR A 1 174 ? 55.122 -16.931 -47.080 1.00 89.44 174 THR A C 1
ATOM 1397 O O . THR A 1 174 ? 55.850 -17.311 -46.163 1.00 89.44 174 THR A O 1
ATOM 1400 N N . ARG A 1 175 ? 54.087 -16.106 -46.870 1.00 91.56 175 ARG A N 1
ATOM 1401 C CA . ARG A 1 175 ? 53.742 -15.567 -45.543 1.00 91.56 175 ARG A CA 1
ATOM 1402 C C . ARG A 1 175 ? 53.332 -16.663 -44.558 1.00 91.56 175 ARG A C 1
ATOM 1404 O O . ARG A 1 175 ? 53.730 -16.613 -43.398 1.00 91.56 175 ARG A O 1
ATOM 1411 N N . ILE A 1 176 ? 52.585 -17.668 -45.016 1.00 91.38 176 ILE A N 1
ATOM 1412 C CA . ILE A 1 176 ? 52.178 -18.810 -44.188 1.00 91.38 176 ILE A CA 1
ATOM 1413 C C . ILE A 1 176 ? 53.409 -19.628 -43.758 1.00 91.38 176 ILE A C 1
ATOM 1415 O O . ILE A 1 176 ? 53.558 -19.949 -42.577 1.00 91.38 176 ILE A O 1
ATOM 1419 N N . ARG A 1 177 ? 54.338 -19.907 -44.681 1.00 87.75 177 ARG A N 1
ATOM 1420 C CA . ARG A 1 177 ? 55.576 -20.645 -44.388 1.00 87.75 177 ARG A CA 1
ATOM 1421 C C . ARG A 1 177 ? 56.479 -19.878 -43.422 1.00 87.75 177 ARG A C 1
ATOM 1423 O O . ARG A 1 177 ? 57.043 -20.469 -42.500 1.00 87.75 177 ARG A O 1
ATOM 1430 N N . GLU A 1 178 ? 56.596 -18.562 -43.595 1.00 85.56 178 GLU A N 1
ATOM 1431 C CA . GLU A 1 178 ? 57.317 -17.698 -42.657 1.00 85.56 178 GLU A CA 1
ATOM 1432 C C . GLU A 1 178 ? 56.678 -17.700 -41.264 1.00 85.56 178 GLU A C 1
ATOM 1434 O O . GLU A 1 178 ? 57.400 -17.799 -40.272 1.00 85.56 178 GLU A O 1
ATOM 1439 N N . CYS A 1 179 ? 55.345 -17.644 -41.183 1.00 87.31 179 CYS A N 1
ATOM 1440 C CA . CYS A 1 179 ? 54.600 -17.719 -39.928 1.00 87.31 179 CYS A CA 1
ATOM 1441 C C . CYS A 1 179 ? 54.875 -19.039 -39.188 1.00 87.31 179 CYS A C 1
ATOM 1443 O O . CYS A 1 179 ? 55.203 -19.015 -38.001 1.00 87.31 179 CYS A O 1
ATOM 1445 N N . LEU A 1 180 ? 54.843 -20.176 -39.897 1.00 86.25 180 LEU A N 1
ATOM 1446 C CA . LEU A 1 180 ? 55.140 -21.494 -39.325 1.00 86.25 180 LEU A CA 1
ATOM 1447 C C . LEU A 1 180 ? 56.604 -21.625 -38.883 1.00 86.25 180 LEU A C 1
ATOM 1449 O O . LEU A 1 180 ? 56.880 -22.078 -37.774 1.00 86.25 180 LEU A O 1
ATOM 1453 N N . THR A 1 181 ? 57.546 -21.167 -39.710 1.00 82.38 181 THR A N 1
ATOM 1454 C CA . THR A 1 181 ? 58.987 -21.245 -39.407 1.00 82.38 181 THR A CA 1
ATOM 1455 C C . THR A 1 181 ? 59.362 -20.378 -38.206 1.00 82.38 181 THR A C 1
ATOM 1457 O O . THR A 1 181 ? 60.178 -20.773 -37.377 1.00 82.38 181 THR A O 1
ATOM 1460 N N . ARG A 1 182 ? 58.766 -19.185 -38.099 1.00 83.88 182 ARG A N 1
ATOM 1461 C CA . ARG A 1 182 ? 59.022 -18.239 -37.004 1.00 83.88 182 ARG A CA 1
ATOM 1462 C C . ARG A 1 182 ? 58.166 -18.503 -35.766 1.00 83.88 182 ARG A C 1
ATOM 1464 O O . ARG A 1 182 ? 58.330 -17.775 -34.792 1.00 83.88 182 ARG A O 1
ATOM 1471 N N . GLN A 1 183 ? 57.262 -19.487 -35.816 1.00 83.44 183 GLN A N 1
ATOM 1472 C CA . GLN A 1 183 ? 56.235 -19.722 -34.793 1.00 83.44 183 GLN A CA 1
ATOM 1473 C C . GLN A 1 183 ? 55.500 -18.427 -34.417 1.00 83.44 183 GLN A C 1
ATOM 1475 O O . GLN A 1 183 ? 55.277 -18.125 -33.246 1.00 83.44 183 GLN A O 1
ATOM 1480 N N . SER A 1 184 ? 55.182 -17.612 -35.426 1.00 86.00 184 SER A N 1
ATOM 1481 C CA . SER A 1 184 ? 54.485 -16.354 -35.196 1.00 86.00 184 SER A CA 1
ATOM 1482 C C . SER A 1 184 ? 53.035 -16.634 -34.826 1.00 86.00 184 SER A C 1
ATOM 1484 O O . SER A 1 184 ? 52.378 -17.451 -35.465 1.00 86.00 184 SER A O 1
ATOM 1486 N N . ALA A 1 185 ? 52.544 -15.935 -33.809 1.00 86.94 185 ALA A N 1
ATOM 1487 C CA . ALA A 1 185 ? 51.149 -16.000 -33.396 1.00 86.94 185 ALA A CA 1
ATOM 1488 C C . ALA A 1 185 ? 50.208 -15.292 -34.391 1.00 86.94 185 ALA A C 1
ATOM 1490 O O . ALA A 1 185 ? 49.003 -15.528 -34.369 1.00 86.94 185 ALA A O 1
ATOM 1491 N N . GLU A 1 186 ? 50.742 -14.448 -35.279 1.00 91.56 186 GLU A N 1
ATOM 1492 C CA . GLU A 1 186 ? 49.959 -13.630 -36.203 1.00 91.56 186 GLU A CA 1
ATOM 1493 C C . GLU A 1 186 ? 50.219 -14.033 -37.659 1.00 91.56 186 GLU A C 1
ATOM 1495 O O . GLU A 1 186 ? 51.366 -14.169 -38.101 1.00 91.56 186 GLU A O 1
ATOM 1500 N N . LEU A 1 187 ? 49.145 -14.189 -38.432 1.00 94.19 187 LEU A N 1
ATOM 1501 C CA . LEU A 1 187 ? 49.188 -14.442 -39.867 1.00 94.19 187 LEU A CA 1
ATOM 1502 C C . LEU A 1 187 ? 48.395 -13.363 -40.611 1.00 94.19 187 LEU A C 1
ATOM 1504 O O . LEU A 1 187 ? 47.187 -13.213 -40.423 1.00 94.19 187 LEU A O 1
ATOM 1508 N N . ASN A 1 188 ? 49.084 -12.623 -41.485 1.00 93.25 188 ASN A N 1
ATOM 1509 C CA . ASN A 1 188 ? 48.495 -11.549 -42.283 1.00 93.25 188 ASN A CA 1
ATOM 1510 C C . ASN A 1 188 ? 48.485 -11.866 -43.782 1.00 93.25 188 ASN A C 1
ATOM 1512 O O . ASN A 1 188 ? 49.522 -11.895 -44.452 1.00 93.25 188 ASN A O 1
ATOM 1516 N N . LEU A 1 189 ? 47.280 -12.038 -44.314 1.00 94.12 189 LEU A N 1
ATOM 1517 C CA . LEU A 1 189 ? 46.962 -12.337 -45.707 1.00 94.12 189 LEU A CA 1
ATOM 1518 C C . LEU A 1 189 ? 46.109 -11.228 -46.352 1.00 94.12 189 LEU A C 1
ATOM 1520 O O . LEU A 1 189 ? 45.394 -11.473 -47.325 1.00 94.12 189 LEU A O 1
ATOM 1524 N N . ASN A 1 190 ? 46.186 -10.002 -45.830 1.00 91.88 190 ASN A N 1
ATOM 1525 C CA . ASN A 1 190 ? 45.408 -8.872 -46.335 1.00 91.88 190 ASN A CA 1
ATOM 1526 C C . ASN A 1 190 ? 45.889 -8.422 -47.721 1.00 91.88 190 ASN A C 1
ATOM 1528 O O . ASN A 1 190 ? 47.092 -8.469 -48.008 1.00 91.88 190 ASN A O 1
ATOM 1532 N N . ASN A 1 191 ? 44.966 -7.881 -48.526 1.00 91.69 191 ASN A N 1
ATOM 1533 C CA . ASN A 1 191 ? 45.244 -7.246 -49.825 1.00 91.69 191 ASN A CA 1
ATOM 1534 C C . ASN A 1 191 ? 45.965 -8.160 -50.832 1.00 91.69 191 ASN A C 1
ATOM 1536 O O . ASN A 1 191 ? 46.922 -7.746 -51.487 1.00 91.69 191 ASN A O 1
ATOM 1540 N N . LEU A 1 192 ? 45.531 -9.415 -50.941 1.00 92.25 192 LEU A N 1
ATOM 1541 C CA . LEU A 1 192 ? 46.107 -10.399 -51.862 1.00 92.25 192 LEU A CA 1
ATOM 1542 C C . LEU A 1 192 ? 45.117 -10.817 -52.964 1.00 92.25 192 LEU A C 1
ATOM 1544 O O . LEU A 1 192 ? 45.402 -11.724 -53.737 1.00 92.25 192 LEU A O 1
ATOM 1548 N N . HIS A 1 193 ? 43.953 -10.166 -53.064 1.00 91.00 193 HIS A N 1
ATOM 1549 C CA . HIS A 1 193 ? 42.903 -10.506 -54.035 1.00 91.00 193 HIS A CA 1
ATOM 1550 C C . HIS A 1 193 ? 42.516 -11.999 -54.030 1.00 91.00 193 HIS A C 1
ATOM 1552 O O . HIS A 1 193 ? 42.132 -12.551 -55.060 1.00 91.00 193 HIS A O 1
ATOM 1558 N N . LEU A 1 194 ? 42.633 -12.662 -52.875 1.00 92.31 194 LEU A N 1
ATOM 1559 C CA . LEU A 1 194 ? 42.402 -14.098 -52.750 1.00 92.31 194 LEU A CA 1
ATOM 1560 C C . LEU A 1 194 ? 40.921 -14.426 -52.932 1.00 92.31 194 LEU A C 1
ATOM 1562 O O . LEU A 1 194 ? 40.060 -13.735 -52.386 1.00 92.31 194 LEU A O 1
ATOM 1566 N N . THR A 1 195 ? 40.626 -15.503 -53.658 1.00 91.94 195 THR A N 1
ATOM 1567 C CA . THR A 1 195 ? 39.249 -15.998 -53.852 1.00 91.94 195 THR A CA 1
ATOM 1568 C C . THR A 1 195 ? 38.895 -17.152 -52.916 1.00 91.94 195 THR A C 1
ATOM 1570 O O . THR A 1 195 ? 37.721 -17.371 -52.618 1.00 91.94 195 THR A O 1
ATOM 1573 N N . THR A 1 196 ? 39.908 -17.866 -52.414 1.00 91.75 196 THR A N 1
ATOM 1574 C CA . THR A 1 196 ? 39.792 -18.975 -51.453 1.00 91.75 196 THR A CA 1
ATOM 1575 C C . THR A 1 196 ? 40.979 -18.970 -50.489 1.00 91.75 196 THR A C 1
ATOM 1577 O O . THR A 1 196 ? 41.978 -18.303 -50.748 1.00 91.75 196 THR A O 1
ATOM 1580 N N . LEU A 1 197 ? 40.892 -19.733 -49.399 1.00 91.62 197 LEU A N 1
ATOM 1581 C CA . LEU A 1 197 ? 42.013 -20.034 -48.501 1.00 91.62 197 LEU A CA 1
ATOM 1582 C C . LEU A 1 197 ? 42.410 -21.515 -48.617 1.00 91.62 197 LEU A C 1
ATOM 1584 O O . LEU A 1 197 ? 41.576 -22.327 -49.026 1.00 91.62 197 LEU A O 1
ATOM 1588 N N . PRO A 1 198 ? 43.655 -21.890 -48.265 1.00 89.56 198 PRO A N 1
ATOM 1589 C CA . PRO A 1 198 ? 44.039 -23.295 -48.185 1.00 89.56 198 PRO A CA 1
ATOM 1590 C C . PRO A 1 198 ? 43.236 -24.018 -47.095 1.00 89.56 198 PRO A C 1
ATOM 1592 O O . PRO A 1 198 ? 42.832 -23.418 -46.101 1.00 89.56 198 PRO A O 1
ATOM 1595 N N . ALA A 1 199 ? 43.050 -25.329 -47.260 1.00 84.19 199 ALA A N 1
ATOM 1596 C CA . ALA A 1 199 ? 42.224 -26.140 -46.361 1.00 84.19 199 ALA A CA 1
ATOM 1597 C C . ALA A 1 199 ? 42.760 -26.224 -44.919 1.00 84.19 199 ALA A C 1
ATOM 1599 O O . ALA A 1 199 ? 42.004 -26.533 -44.001 1.00 84.19 199 ALA A O 1
ATOM 1600 N N . ARG A 1 200 ? 44.057 -25.975 -44.702 1.00 86.94 200 ARG A N 1
ATOM 1601 C CA . ARG A 1 200 ? 44.661 -25.921 -43.367 1.00 86.94 200 ARG A CA 1
ATOM 1602 C C . ARG A 1 200 ? 45.616 -24.746 -43.239 1.00 86.94 200 ARG A C 1
ATOM 1604 O O . ARG A 1 200 ? 46.487 -24.533 -44.089 1.00 86.94 200 ARG A O 1
ATOM 1611 N N . LEU A 1 201 ? 45.458 -24.025 -42.138 1.00 90.06 201 LEU A N 1
ATOM 1612 C CA . LEU A 1 201 ? 46.361 -22.977 -41.678 1.00 90.06 201 LEU A CA 1
ATOM 1613 C C . LEU A 1 201 ? 47.162 -23.496 -40.474 1.00 90.06 201 LEU A C 1
ATOM 1615 O O . LEU A 1 201 ? 46.751 -24.482 -39.866 1.00 90.06 201 LEU A O 1
ATOM 1619 N N . PRO A 1 202 ? 48.304 -22.879 -40.128 1.00 88.12 202 PRO A N 1
ATOM 1620 C CA . PRO A 1 202 ? 49.094 -23.324 -38.986 1.00 88.12 202 PRO A CA 1
ATOM 1621 C C . PRO A 1 202 ? 48.298 -23.260 -37.670 1.00 88.12 202 PRO A C 1
ATOM 1623 O O . PRO A 1 202 ? 47.799 -22.199 -37.310 1.00 88.12 202 PRO A O 1
ATOM 1626 N N . GLU A 1 203 ? 48.213 -24.374 -36.937 1.00 87.38 203 GLU A N 1
ATOM 1627 C CA . GLU A 1 203 ? 47.391 -24.490 -35.712 1.00 87.38 203 GLU A CA 1
ATOM 1628 C C . GLU A 1 203 ? 47.824 -23.569 -34.554 1.00 87.38 203 GLU A C 1
ATOM 1630 O O . GLU A 1 203 ? 47.044 -23.315 -33.639 1.00 87.38 203 GLU A O 1
ATOM 1635 N N . HIS A 1 204 ? 49.067 -23.070 -34.559 1.00 85.56 204 HIS A N 1
ATOM 1636 C CA . HIS A 1 204 ? 49.606 -22.236 -33.476 1.00 85.56 204 HIS A CA 1
ATOM 1637 C C . HIS A 1 204 ? 49.230 -20.751 -33.584 1.00 85.56 204 HIS A C 1
ATOM 1639 O O . HIS A 1 204 ? 49.599 -19.979 -32.696 1.00 85.56 204 HIS A O 1
ATOM 1645 N N . ILE A 1 205 ? 48.562 -20.327 -34.663 1.00 92.69 205 ILE A N 1
ATOM 1646 C CA . ILE A 1 205 ? 48.195 -18.917 -34.838 1.00 92.69 205 ILE A CA 1
ATOM 1647 C C . ILE A 1 205 ? 47.042 -18.536 -33.912 1.00 92.69 205 ILE A C 1
ATOM 1649 O O . ILE A 1 205 ? 46.067 -19.270 -33.760 1.00 92.69 205 ILE A O 1
ATOM 1653 N N . THR A 1 206 ? 47.141 -17.344 -33.337 1.00 91.81 206 THR A N 1
ATOM 1654 C CA . THR A 1 206 ? 46.103 -16.737 -32.502 1.00 91.81 206 THR A CA 1
ATOM 1655 C C . THR A 1 206 ? 45.456 -15.532 -33.182 1.00 91.81 206 THR A C 1
ATOM 1657 O O . THR A 1 206 ? 44.334 -15.180 -32.836 1.00 91.81 206 THR A O 1
ATOM 1660 N N . VAL A 1 207 ? 46.101 -14.922 -34.182 1.00 93.69 207 VAL A N 1
ATOM 1661 C CA . VAL A 1 207 ? 45.557 -13.792 -34.951 1.00 93.69 207 VAL A CA 1
ATOM 1662 C C . VAL A 1 207 ? 45.618 -14.108 -36.439 1.00 93.69 207 VAL A C 1
ATOM 1664 O O . VAL A 1 207 ? 46.694 -14.345 -36.990 1.00 93.69 207 VAL A O 1
ATOM 1667 N N . LEU A 1 208 ? 44.468 -14.071 -37.107 1.00 96.19 208 LEU A N 1
ATOM 1668 C CA . LEU A 1 208 ? 44.348 -14.255 -38.548 1.00 96.19 208 LEU A CA 1
ATOM 1669 C C . LEU A 1 208 ? 43.687 -13.025 -39.169 1.00 96.19 208 LEU A C 1
ATOM 1671 O O . LEU A 1 208 ? 42.538 -12.708 -38.874 1.00 96.19 208 LEU A O 1
ATOM 1675 N N . THR A 1 209 ? 44.409 -12.355 -40.064 1.00 94.31 209 THR A N 1
ATOM 1676 C CA . THR A 1 209 ? 43.897 -11.212 -40.831 1.00 94.31 209 THR A CA 1
ATOM 1677 C C . THR A 1 209 ? 43.887 -11.567 -42.316 1.00 94.31 209 THR A C 1
ATOM 1679 O O . THR A 1 209 ? 44.907 -11.976 -42.874 1.00 94.31 209 THR A O 1
ATOM 1682 N N . VAL A 1 210 ? 42.715 -11.484 -42.947 1.00 94.50 210 VAL A N 1
ATOM 1683 C CA . VAL A 1 210 ? 42.458 -11.839 -44.356 1.00 94.50 210 VAL A CA 1
ATOM 1684 C C . VAL A 1 210 ? 41.577 -10.781 -45.035 1.00 94.50 210 VAL A C 1
ATOM 1686 O O . VAL A 1 210 ? 40.825 -11.065 -45.976 1.00 94.50 210 VAL A O 1
ATOM 1689 N N . SER A 1 211 ? 41.646 -9.538 -44.570 1.00 94.44 211 SER A N 1
ATOM 1690 C CA . SER A 1 211 ? 40.804 -8.461 -45.069 1.00 94.44 211 SER A CA 1
ATOM 1691 C C . SER A 1 211 ? 41.216 -7.946 -46.447 1.00 94.44 211 SER A C 1
ATOM 1693 O O . SER A 1 211 ? 42.353 -8.123 -46.894 1.00 94.44 211 SER A O 1
ATOM 1695 N N . HIS A 1 212 ? 40.278 -7.292 -47.136 1.00 93.75 212 HIS A N 1
ATOM 1696 C CA . HIS A 1 212 ? 40.477 -6.731 -48.479 1.00 93.75 212 HIS A CA 1
ATOM 1697 C C . HIS A 1 212 ? 40.875 -7.799 -49.515 1.00 93.75 212 HIS A C 1
ATOM 1699 O O . HIS A 1 212 ? 41.876 -7.686 -50.227 1.00 93.75 212 HIS A O 1
ATOM 1705 N N . ASN A 1 213 ? 40.072 -8.858 -49.590 1.00 94.44 213 ASN A N 1
ATOM 1706 C CA . ASN A 1 213 ? 40.208 -9.941 -50.561 1.00 94.44 213 ASN A CA 1
ATOM 1707 C C . ASN A 1 213 ? 38.875 -10.138 -51.319 1.00 94.44 213 ASN A C 1
ATOM 1709 O O . ASN A 1 213 ? 37.993 -9.273 -51.326 1.00 94.44 213 ASN A O 1
ATOM 1713 N N . HIS A 1 214 ? 38.734 -11.243 -52.047 1.00 94.75 214 HIS A N 1
ATOM 1714 C CA . HIS A 1 214 ? 37.548 -11.571 -52.844 1.00 94.75 214 HIS A CA 1
ATOM 1715 C C . HIS A 1 214 ? 36.943 -12.918 -52.428 1.00 94.75 214 HIS A C 1
ATOM 1717 O O . HIS A 1 214 ? 36.373 -13.634 -53.252 1.00 94.75 214 HIS A O 1
ATOM 1723 N N . LEU A 1 215 ? 37.064 -13.269 -51.144 1.00 94.56 215 LEU A N 1
ATOM 1724 C CA . LEU A 1 215 ? 36.543 -14.521 -50.605 1.00 94.56 215 LEU A CA 1
ATOM 1725 C C . LEU A 1 215 ? 35.015 -14.527 -50.665 1.00 94.56 215 LEU A C 1
ATOM 1727 O O . LEU A 1 215 ? 34.367 -13.600 -50.181 1.00 94.56 215 LEU A O 1
ATOM 1731 N N . SER A 1 216 ? 34.439 -15.588 -51.226 1.00 90.38 216 SER A N 1
ATOM 1732 C CA . SER A 1 216 ? 32.982 -15.815 -51.248 1.00 90.38 216 SER A CA 1
ATOM 1733 C C . SER A 1 216 ? 32.509 -16.773 -50.149 1.00 90.38 216 SER A C 1
ATOM 1735 O O . SER A 1 216 ? 31.352 -16.707 -49.723 1.00 90.38 216 SER A O 1
ATOM 1737 N N . VAL A 1 217 ? 33.423 -17.622 -49.668 1.00 88.62 217 VAL A N 1
ATOM 1738 C CA . VAL A 1 217 ? 33.247 -18.597 -48.586 1.00 88.62 217 VAL A CA 1
ATOM 1739 C C . VAL A 1 217 ? 34.537 -18.644 -47.762 1.00 88.62 217 VAL A C 1
ATOM 1741 O O . VAL A 1 217 ? 35.633 -18.517 -48.314 1.00 88.62 217 VAL A O 1
ATOM 1744 N N . LEU A 1 218 ? 34.404 -18.823 -46.449 1.00 89.25 218 LEU A N 1
ATOM 1745 C CA . LEU A 1 218 ? 35.515 -19.063 -45.528 1.00 89.25 218 LEU A CA 1
ATOM 1746 C C . LEU A 1 218 ? 35.656 -20.573 -45.272 1.00 89.25 218 LEU A C 1
ATOM 1748 O O . LEU A 1 218 ? 34.660 -21.289 -45.294 1.00 89.25 218 LEU A O 1
ATOM 1752 N N . THR A 1 219 ? 36.876 -21.067 -45.046 1.00 84.56 219 THR A N 1
ATOM 1753 C CA . THR A 1 219 ? 37.093 -22.489 -44.720 1.00 84.56 219 THR A CA 1
ATOM 1754 C C . THR A 1 219 ? 36.422 -22.873 -43.392 1.00 84.56 219 THR A C 1
ATOM 1756 O O . THR A 1 219 ? 36.393 -22.065 -42.466 1.00 84.56 219 THR A O 1
ATOM 1759 N N . GLU A 1 220 ? 35.913 -24.104 -43.286 1.00 76.75 220 GLU A N 1
ATOM 1760 C CA . GLU A 1 220 ? 35.303 -24.645 -42.053 1.00 76.75 220 GLU A CA 1
ATOM 1761 C C . GLU A 1 220 ? 36.361 -25.036 -41.000 1.00 76.75 220 GLU A C 1
ATOM 1763 O O . GLU A 1 220 ? 36.072 -25.155 -39.815 1.00 76.75 220 GLU A O 1
ATOM 1768 N N . THR A 1 221 ? 37.611 -25.228 -41.425 1.00 81.44 221 THR A N 1
ATOM 1769 C CA . THR A 1 221 ? 38.737 -25.690 -40.600 1.00 81.44 221 THR A CA 1
ATOM 1770 C C . THR A 1 221 ? 39.642 -24.530 -40.193 1.00 81.44 221 THR A C 1
ATOM 1772 O O . THR A 1 221 ? 40.769 -24.389 -40.675 1.00 81.44 221 THR A O 1
ATOM 1775 N N . LEU A 1 222 ? 39.133 -23.658 -39.322 1.00 88.81 222 LEU A N 1
ATOM 1776 C CA . LEU A 1 222 ? 39.938 -22.605 -38.700 1.00 88.81 222 LEU A CA 1
ATOM 1777 C C . LEU A 1 222 ? 40.754 -23.166 -37.518 1.00 88.81 222 LEU A C 1
ATOM 1779 O O . LEU A 1 222 ? 40.263 -24.061 -36.828 1.00 88.81 222 LEU A O 1
ATOM 1783 N N . PRO A 1 223 ? 41.963 -22.639 -37.249 1.00 89.31 223 PRO A N 1
ATOM 1784 C CA . PRO A 1 223 ? 42.784 -23.068 -36.116 1.00 89.31 223 PRO A CA 1
ATOM 1785 C C . PRO A 1 223 ? 42.046 -22.965 -34.780 1.00 89.31 223 PRO A C 1
ATOM 1787 O O . PRO A 1 223 ? 41.437 -21.937 -34.477 1.00 89.31 223 PRO A O 1
ATOM 1790 N N . ALA A 1 224 ? 42.130 -24.011 -33.957 1.00 86.00 224 ALA A N 1
ATOM 1791 C CA . ALA A 1 224 ? 41.372 -24.082 -32.703 1.00 86.00 224 ALA A CA 1
ATOM 1792 C C . ALA A 1 224 ? 41.807 -23.021 -31.670 1.00 86.00 224 ALA A C 1
ATOM 1794 O O . ALA A 1 224 ? 40.996 -22.569 -30.865 1.00 86.00 224 ALA A O 1
ATOM 1795 N N . GLY A 1 225 ? 43.081 -22.607 -31.707 1.00 87.56 225 GLY A N 1
ATOM 1796 C CA . GLY A 1 225 ? 43.661 -21.600 -30.810 1.00 87.56 225 GLY A CA 1
ATOM 1797 C C . GLY A 1 225 ? 43.426 -20.143 -31.224 1.00 87.56 225 GLY A C 1
ATOM 1798 O O . GLY A 1 225 ? 44.009 -19.243 -30.615 1.00 87.56 225 GLY A O 1
ATOM 1799 N N . LEU A 1 226 ? 42.620 -19.895 -32.260 1.00 93.81 226 LEU A N 1
ATOM 1800 C CA . LEU A 1 226 ? 42.415 -18.558 -32.804 1.00 93.81 226 LEU A CA 1
ATOM 1801 C C . LEU A 1 226 ? 41.677 -17.650 -31.807 1.00 93.81 226 LEU A C 1
ATOM 1803 O O . LEU A 1 226 ? 40.637 -18.022 -31.275 1.00 93.81 226 LEU A O 1
ATOM 1807 N N . GLN A 1 227 ? 42.211 -16.447 -31.597 1.00 93.19 227 GLN A N 1
ATOM 1808 C CA . GLN A 1 227 ? 41.670 -15.407 -30.716 1.00 93.19 227 GLN A CA 1
ATOM 1809 C C . GLN A 1 227 ? 41.103 -14.228 -31.509 1.00 93.19 227 GLN A C 1
ATOM 1811 O O . GLN A 1 227 ? 40.058 -13.692 -31.157 1.00 93.19 227 GLN A O 1
ATOM 1816 N N . GLN A 1 228 ? 41.755 -13.843 -32.607 1.00 94.12 228 GLN A N 1
ATOM 1817 C CA . GLN A 1 228 ? 41.319 -12.725 -33.440 1.00 94.12 228 GLN A CA 1
ATOM 1818 C C . GLN A 1 228 ? 41.189 -13.145 -34.900 1.00 94.12 228 GLN A C 1
ATOM 1820 O O . GLN A 1 228 ? 42.106 -13.746 -35.466 1.00 94.12 228 GLN A O 1
ATOM 1825 N N . LEU A 1 229 ? 40.060 -12.796 -35.512 1.00 96.12 229 LEU A N 1
ATOM 1826 C CA . LEU A 1 229 ? 39.760 -13.080 -36.909 1.00 96.12 229 LEU A CA 1
ATOM 1827 C C . LEU A 1 229 ? 39.234 -11.822 -37.603 1.00 96.12 229 LEU A C 1
ATOM 1829 O O . LEU A 1 229 ? 38.147 -11.350 -37.286 1.00 96.12 229 LEU A O 1
ATOM 1833 N N . ASP A 1 230 ? 39.977 -11.322 -38.586 1.00 95.31 230 ASP A N 1
ATOM 1834 C CA . ASP A 1 230 ? 39.534 -10.253 -39.487 1.00 95.31 230 ASP A CA 1
ATOM 1835 C C . ASP A 1 230 ? 39.369 -10.811 -40.903 1.00 95.31 230 ASP A C 1
ATOM 1837 O O . ASP A 1 230 ? 40.340 -11.188 -41.561 1.00 95.31 230 ASP A O 1
ATOM 1841 N N . VAL A 1 231 ? 38.127 -10.862 -41.376 1.00 95.81 231 VAL A N 1
ATOM 1842 C CA . VAL A 1 231 ? 37.747 -11.230 -42.749 1.00 95.81 231 VAL A CA 1
ATOM 1843 C C . VAL A 1 231 ? 36.946 -10.110 -43.420 1.00 95.81 231 VAL A C 1
ATOM 1845 O O . VAL A 1 231 ? 36.165 -10.351 -44.350 1.00 95.81 231 VAL A O 1
ATOM 1848 N N . SER A 1 232 ? 37.141 -8.871 -42.968 1.00 95.81 232 SER A N 1
ATOM 1849 C CA . SER A 1 232 ? 36.450 -7.699 -43.496 1.00 95.81 232 SER A CA 1
ATOM 1850 C C . SER A 1 232 ? 36.780 -7.421 -44.966 1.00 95.81 232 SER A C 1
ATOM 1852 O O . SER A 1 232 ? 37.795 -7.872 -45.502 1.00 95.81 232 SER A O 1
ATOM 1854 N N . HIS A 1 233 ? 35.924 -6.665 -45.655 1.00 95.88 233 HIS A N 1
ATOM 1855 C CA . HIS A 1 233 ? 36.131 -6.285 -47.061 1.00 95.88 233 HIS A CA 1
ATOM 1856 C C . HIS A 1 233 ? 36.347 -7.503 -47.979 1.00 95.88 233 HIS A C 1
ATOM 1858 O O . HIS A 1 233 ? 37.338 -7.601 -48.706 1.00 95.88 233 HIS A O 1
ATOM 1864 N N . ASN A 1 234 ? 35.400 -8.437 -47.929 1.00 96.00 234 ASN A N 1
ATOM 1865 C CA . ASN A 1 234 ? 35.339 -9.625 -48.777 1.00 96.00 234 ASN A CA 1
ATOM 1866 C C . ASN A 1 234 ? 33.951 -9.720 -49.446 1.00 96.00 234 ASN A C 1
ATOM 1868 O O . ASN A 1 234 ? 33.192 -8.752 -49.512 1.00 96.00 234 ASN A O 1
ATOM 1872 N N . GLN A 1 235 ? 33.616 -10.872 -50.025 1.00 96.38 235 GLN A N 1
ATOM 1873 C CA . GLN A 1 235 ? 32.336 -11.125 -50.695 1.00 96.38 235 GLN A CA 1
ATOM 1874 C C . GLN A 1 235 ? 31.566 -12.275 -50.028 1.00 96.38 235 GLN A C 1
ATOM 1876 O O . GLN A 1 235 ? 30.767 -12.950 -50.682 1.00 96.38 235 GLN A O 1
ATOM 1881 N N . LEU A 1 236 ? 31.799 -12.504 -48.730 1.00 95.44 236 LEU A N 1
ATOM 1882 C CA . LEU A 1 236 ? 31.232 -13.628 -47.991 1.00 95.44 236 LEU A CA 1
ATOM 1883 C C . LEU A 1 236 ? 29.708 -13.533 -47.944 1.00 95.44 236 LEU A C 1
ATOM 1885 O O . LEU A 1 236 ? 29.142 -12.483 -47.634 1.00 95.44 236 LEU A O 1
ATOM 1889 N N . THR A 1 237 ? 29.037 -14.646 -48.233 1.00 92.19 237 THR A N 1
ATOM 1890 C CA . THR A 1 237 ? 27.567 -14.749 -48.145 1.00 92.19 237 THR A CA 1
ATOM 1891 C C . THR A 1 237 ? 27.097 -15.504 -46.904 1.00 92.19 237 THR A C 1
ATOM 1893 O O . THR A 1 237 ? 25.990 -15.255 -46.418 1.00 92.19 237 THR A O 1
ATOM 1896 N N . THR A 1 238 ? 27.961 -16.361 -46.359 1.00 90.00 238 THR A N 1
ATOM 1897 C CA . THR A 1 238 ? 27.761 -17.144 -45.137 1.00 90.00 238 THR A CA 1
ATOM 1898 C C . THR A 1 238 ? 29.064 -17.227 -44.342 1.00 90.00 238 THR A C 1
ATOM 1900 O O . THR A 1 238 ? 30.150 -17.105 -44.908 1.00 90.00 238 THR A O 1
ATOM 1903 N N . MET A 1 239 ? 28.938 -17.463 -43.037 1.00 90.06 239 MET A N 1
ATOM 1904 C CA . MET A 1 239 ? 30.038 -17.849 -42.150 1.00 90.06 239 MET A CA 1
ATOM 1905 C C . MET A 1 239 ? 29.987 -19.364 -41.893 1.00 90.06 239 MET A C 1
ATOM 1907 O O . MET A 1 239 ? 28.900 -19.938 -42.029 1.00 90.06 239 MET A O 1
ATOM 1911 N N . PRO A 1 240 ? 31.114 -19.999 -41.521 1.00 84.38 240 PRO A N 1
ATOM 1912 C CA . PRO A 1 240 ? 31.130 -21.388 -41.068 1.00 84.38 240 PRO A CA 1
ATOM 1913 C C . PRO A 1 240 ? 30.198 -21.588 -39.868 1.00 84.38 240 PRO A C 1
ATOM 1915 O O . PRO A 1 240 ? 29.925 -20.650 -39.111 1.00 84.38 240 PRO A O 1
ATOM 1918 N N . ILE A 1 241 ? 29.688 -22.811 -39.713 1.00 74.69 241 ILE A N 1
ATOM 1919 C CA . ILE A 1 241 ? 28.667 -23.132 -38.697 1.00 74.69 241 ILE A CA 1
ATOM 1920 C C . ILE A 1 241 ? 29.250 -22.989 -37.287 1.00 74.69 241 ILE A C 1
ATOM 1922 O O . ILE A 1 241 ? 28.580 -22.493 -36.381 1.00 74.69 241 ILE A O 1
ATOM 1926 N N . THR A 1 242 ? 30.510 -23.387 -37.125 1.00 78.25 242 THR A N 1
ATOM 1927 C CA . THR A 1 242 ? 31.251 -23.336 -35.866 1.00 78.25 242 THR A CA 1
ATOM 1928 C C . THR A 1 242 ? 32.485 -22.464 -36.028 1.00 78.25 242 THR A C 1
ATOM 1930 O O . THR A 1 242 ? 33.337 -22.726 -36.876 1.00 78.25 242 THR A O 1
ATOM 1933 N N . LEU A 1 243 ? 32.593 -21.437 -35.192 1.00 87.06 243 LEU A N 1
ATOM 1934 C CA . LEU A 1 243 ? 33.812 -20.649 -35.040 1.00 87.06 243 LEU A CA 1
ATOM 1935 C C . LEU A 1 243 ? 34.646 -21.213 -33.878 1.00 87.06 243 LEU A C 1
ATOM 1937 O O . LEU A 1 243 ? 34.057 -21.767 -32.948 1.00 87.06 243 LEU A O 1
ATOM 1941 N N . PRO A 1 244 ? 35.984 -21.067 -33.891 1.00 89.38 244 PRO A N 1
ATOM 1942 C CA . PRO A 1 244 ? 36.815 -21.497 -32.770 1.00 89.38 244 PRO A CA 1
ATOM 1943 C C . PRO A 1 244 ? 36.380 -20.820 -31.461 1.00 89.38 244 PRO A C 1
ATOM 1945 O O . PRO A 1 244 ? 36.165 -19.607 -31.427 1.00 89.38 244 PRO A O 1
ATOM 1948 N N . GLU A 1 245 ? 36.256 -21.591 -30.375 1.00 86.50 245 GLU A N 1
ATOM 1949 C CA . GLU A 1 245 ? 35.737 -21.091 -29.088 1.00 86.50 245 GLU A CA 1
ATOM 1950 C C . GLU A 1 245 ? 36.607 -19.990 -28.465 1.00 86.50 245 GLU A C 1
ATOM 1952 O O . GLU A 1 245 ? 36.105 -19.164 -27.701 1.00 86.50 245 GLU A O 1
ATOM 1957 N N . GLY A 1 246 ? 37.901 -19.968 -28.805 1.00 87.50 246 GLY A N 1
ATOM 1958 C CA . GLY A 1 246 ? 38.873 -18.993 -28.313 1.00 87.50 246 GLY A CA 1
ATOM 1959 C C . GLY A 1 246 ? 38.749 -17.592 -28.914 1.00 87.50 246 GLY A C 1
ATOM 1960 O O . GLY A 1 246 ? 39.422 -16.687 -28.421 1.00 87.50 246 GLY A O 1
ATOM 1961 N N . VAL A 1 247 ? 37.918 -17.395 -29.947 1.00 94.12 247 VAL A N 1
ATOM 1962 C CA . VAL A 1 247 ? 37.814 -16.107 -30.648 1.00 94.12 247 VAL A CA 1
ATOM 1963 C C . VAL A 1 247 ? 37.156 -15.061 -29.747 1.00 94.12 247 VAL A C 1
ATOM 1965 O O . VAL A 1 247 ? 35.979 -15.169 -29.402 1.00 94.12 247 VAL A O 1
ATOM 1968 N N . ASP A 1 248 ? 37.914 -14.016 -29.411 1.00 93.19 248 ASP A N 1
ATOM 1969 C CA . ASP A 1 248 ? 37.469 -12.859 -28.637 1.00 93.19 248 ASP A CA 1
ATOM 1970 C C . ASP A 1 248 ? 37.189 -11.617 -29.504 1.00 93.19 248 ASP A C 1
ATOM 1972 O O . ASP A 1 248 ? 36.390 -10.766 -29.106 1.00 93.19 248 ASP A O 1
ATOM 1976 N N . ASN A 1 249 ? 37.760 -11.536 -30.709 1.00 93.56 249 ASN A N 1
ATOM 1977 C CA . ASN A 1 249 ? 37.588 -10.416 -31.632 1.00 93.56 249 ASN A CA 1
ATOM 1978 C C . ASN A 1 249 ? 37.329 -10.914 -33.060 1.00 93.56 249 ASN A C 1
ATOM 1980 O O . ASN A 1 249 ? 38.173 -11.581 -33.661 1.00 93.56 249 ASN A O 1
ATOM 1984 N N . LEU A 1 250 ? 36.164 -10.570 -33.605 1.00 96.44 250 LEU A N 1
ATOM 1985 C CA . LEU A 1 250 ? 35.715 -10.980 -34.930 1.00 96.44 250 LEU A CA 1
ATOM 1986 C C . LEU A 1 250 ? 35.289 -9.767 -35.759 1.00 96.44 250 LEU A C 1
ATOM 1988 O O . LEU A 1 250 ? 34.306 -9.104 -35.427 1.00 96.44 250 LEU A O 1
ATOM 1992 N N . ASP A 1 251 ? 35.969 -9.535 -36.877 1.00 95.81 251 ASP A N 1
ATOM 1993 C CA . ASP A 1 251 ? 35.568 -8.558 -37.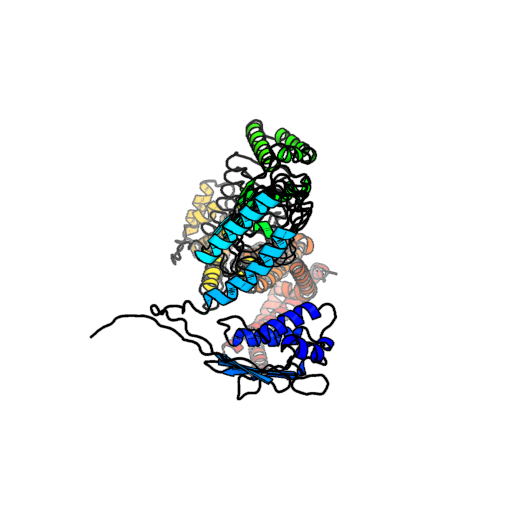889 1.00 95.81 251 ASP A CA 1
ATOM 1994 C C . ASP A 1 251 ? 35.143 -9.266 -39.182 1.00 95.81 251 ASP A C 1
ATOM 1996 O O . ASP A 1 251 ? 35.921 -9.937 -39.860 1.00 95.81 251 ASP A O 1
ATOM 2000 N N . ILE A 1 252 ? 33.860 -9.128 -39.500 1.00 96.31 252 ILE A N 1
ATOM 2001 C CA . ILE A 1 252 ? 33.171 -9.651 -40.685 1.00 96.31 252 ILE A CA 1
ATOM 2002 C C . ILE A 1 252 ? 32.499 -8.511 -41.470 1.00 96.31 252 ILE A C 1
ATOM 2004 O O . ILE A 1 252 ? 31.588 -8.742 -42.277 1.00 96.31 252 ILE A O 1
ATOM 2008 N N . SER A 1 253 ? 32.917 -7.266 -41.237 1.00 96.00 253 SER A N 1
ATOM 2009 C CA . SER A 1 253 ? 32.346 -6.080 -41.867 1.00 96.00 253 SER A CA 1
ATOM 2010 C C . SER A 1 253 ? 32.584 -6.049 -43.383 1.00 96.00 253 SER A C 1
ATOM 2012 O O . SER A 1 253 ? 33.484 -6.699 -43.915 1.00 96.00 253 SER A O 1
ATOM 2014 N N . ASN A 1 254 ? 31.773 -5.284 -44.116 1.00 96.12 254 ASN A N 1
ATOM 2015 C CA . ASN A 1 254 ? 31.924 -5.094 -45.565 1.00 96.12 254 ASN A CA 1
ATOM 2016 C C . ASN A 1 254 ? 31.917 -6.425 -46.345 1.00 96.12 254 ASN A C 1
ATOM 2018 O O . ASN A 1 254 ? 32.821 -6.718 -47.128 1.00 96.12 254 ASN A O 1
ATOM 2022 N N . ASN A 1 255 ? 30.880 -7.228 -46.112 1.00 96.38 255 ASN A N 1
ATOM 2023 C CA . ASN A 1 255 ? 30.621 -8.503 -46.780 1.00 96.38 255 ASN A CA 1
ATOM 2024 C C . ASN A 1 255 ? 29.174 -8.529 -47.326 1.00 96.38 255 ASN A C 1
ATOM 2026 O O . ASN A 1 255 ? 28.512 -7.498 -47.464 1.00 96.38 255 ASN A O 1
ATOM 2030 N N . GLN A 1 256 ? 28.660 -9.698 -47.717 1.00 96.38 256 GLN A N 1
ATOM 2031 C CA . GLN A 1 256 ? 27.300 -9.868 -48.249 1.00 96.38 256 GLN A CA 1
ATOM 2032 C C . GLN A 1 256 ? 26.434 -10.797 -47.383 1.00 96.38 256 GLN A C 1
ATOM 2034 O O . GLN A 1 256 ? 25.484 -11.409 -47.890 1.00 96.38 256 GLN A O 1
ATOM 2039 N N . LEU A 1 257 ? 26.742 -10.891 -46.087 1.00 95.44 257 LEU A N 1
ATOM 2040 C CA . LEU A 1 257 ? 26.090 -11.801 -45.148 1.00 95.44 257 LEU A CA 1
ATOM 2041 C C . LEU A 1 257 ? 24.614 -11.443 -44.968 1.00 95.44 257 LEU A C 1
ATOM 2043 O O . LEU A 1 257 ? 24.264 -10.279 -44.775 1.00 95.44 257 LEU A O 1
ATOM 2047 N N . ARG A 1 258 ? 23.735 -12.450 -45.010 1.00 93.00 258 ARG A N 1
ATOM 2048 C CA . ARG A 1 258 ? 22.290 -12.284 -44.739 1.00 93.00 258 ARG A CA 1
ATOM 2049 C C . ARG A 1 258 ? 21.898 -12.611 -43.301 1.00 93.00 258 ARG A C 1
ATOM 2051 O O . ARG A 1 258 ? 20.854 -12.158 -42.836 1.00 93.00 258 ARG A O 1
ATOM 2058 N N . GLN A 1 259 ? 22.728 -13.398 -42.631 1.00 91.00 259 GLN A N 1
ATOM 2059 C CA . GLN A 1 259 ? 22.556 -13.847 -41.258 1.00 91.00 259 GLN A CA 1
ATOM 2060 C C . GLN A 1 259 ? 23.931 -14.051 -40.619 1.00 91.00 259 GLN A C 1
ATOM 2062 O O . GLN A 1 259 ? 24.903 -14.346 -41.320 1.00 91.00 259 GLN A O 1
ATOM 2067 N N . LEU A 1 260 ? 23.990 -13.895 -39.301 1.00 90.25 260 LEU A N 1
ATOM 2068 C CA . LEU A 1 260 ? 25.132 -14.307 -38.490 1.00 90.25 260 LEU A CA 1
ATOM 2069 C C . LEU A 1 260 ? 25.103 -15.834 -38.274 1.00 90.25 260 LEU A C 1
ATOM 2071 O O . LEU A 1 260 ? 24.043 -16.445 -38.453 1.00 90.25 260 LEU A O 1
ATOM 2075 N N . PRO A 1 261 ? 26.235 -16.467 -37.908 1.00 82.31 261 PRO A N 1
ATOM 2076 C CA . PRO A 1 261 ? 26.227 -17.862 -37.471 1.00 82.31 261 PRO A CA 1
ATOM 2077 C C . PRO A 1 261 ? 25.306 -18.041 -36.252 1.00 82.31 261 PRO A C 1
ATOM 2079 O O . PRO A 1 261 ? 25.192 -17.147 -35.413 1.00 82.31 261 PRO A O 1
ATOM 2082 N N . LEU A 1 262 ? 24.634 -19.196 -36.173 1.00 71.12 262 LEU A N 1
ATOM 2083 C CA . LEU A 1 262 ? 23.655 -19.503 -35.116 1.00 71.12 262 LEU A CA 1
ATOM 2084 C C . LEU A 1 262 ? 24.291 -19.542 -33.720 1.00 71.12 262 LEU A C 1
ATOM 2086 O O . LEU A 1 262 ? 23.629 -19.231 -32.734 1.00 71.12 262 LEU A O 1
ATOM 2090 N N . THR A 1 263 ? 25.568 -19.910 -33.650 1.00 80.50 263 THR A N 1
ATOM 2091 C CA . THR A 1 263 ? 26.351 -20.020 -32.419 1.00 80.50 263 THR A CA 1
ATOM 2092 C C . THR A 1 263 ? 27.603 -19.164 -32.534 1.00 80.50 263 THR A C 1
ATOM 2094 O O . THR A 1 263 ? 28.495 -19.453 -33.334 1.00 80.50 263 THR A O 1
ATOM 2097 N N . LEU A 1 264 ? 27.665 -18.100 -31.735 1.00 88.19 264 LEU A N 1
ATOM 2098 C CA . LEU A 1 264 ? 28.861 -17.275 -31.579 1.00 88.19 264 LEU A CA 1
ATOM 2099 C C . LEU A 1 264 ? 29.733 -17.826 -30.433 1.00 88.19 264 LEU A C 1
ATOM 2101 O O . LEU A 1 264 ? 29.174 -18.342 -29.462 1.00 88.19 264 LEU A O 1
ATOM 2105 N N . PRO A 1 265 ? 31.071 -17.695 -30.503 1.00 89.56 265 PRO A N 1
ATOM 2106 C CA . PRO A 1 265 ? 31.971 -18.104 -29.426 1.00 89.56 265 PRO A CA 1
ATOM 2107 C C . PRO A 1 265 ? 31.597 -17.449 -28.093 1.00 89.56 265 PRO A C 1
ATOM 2109 O O . PRO A 1 265 ? 31.388 -16.239 -28.021 1.00 89.56 265 PRO A O 1
ATOM 2112 N N . VAL A 1 266 ? 31.531 -18.235 -27.017 1.00 87.81 266 VAL A N 1
ATOM 2113 C CA . VAL A 1 266 ? 31.095 -17.753 -25.691 1.00 87.81 266 VAL A CA 1
ATOM 2114 C C . VAL A 1 266 ? 32.014 -16.674 -25.102 1.00 87.81 266 VAL A C 1
ATOM 2116 O O . VAL A 1 266 ? 31.556 -15.842 -24.319 1.00 87.81 266 VAL A O 1
ATOM 2119 N N . GLY A 1 267 ? 33.293 -16.673 -25.494 1.00 88.44 267 GLY A N 1
ATOM 2120 C CA . GLY A 1 267 ? 34.304 -15.696 -25.084 1.00 88.44 267 GLY A CA 1
ATOM 2121 C C . GLY A 1 267 ? 34.378 -14.434 -25.949 1.00 88.44 267 GLY A C 1
ATOM 2122 O O . GLY A 1 267 ? 35.228 -13.586 -25.680 1.00 88.44 267 GLY A O 1
ATOM 2123 N N . LEU A 1 268 ? 33.518 -14.292 -26.966 1.00 93.19 268 LEU A N 1
ATOM 2124 C CA . LEU A 1 268 ? 33.568 -13.177 -27.912 1.00 93.19 268 LEU A CA 1
ATOM 2125 C C . LEU A 1 268 ? 33.322 -11.834 -27.208 1.00 93.19 268 LEU A C 1
ATOM 2127 O O . LEU A 1 268 ? 32.261 -11.628 -26.619 1.00 93.19 268 LEU A O 1
ATOM 2131 N N . ARG A 1 269 ? 34.285 -10.912 -27.310 1.00 91.81 269 ARG A N 1
ATOM 2132 C CA . ARG A 1 269 ? 34.237 -9.551 -26.747 1.00 91.81 269 ARG A CA 1
ATOM 2133 C C . ARG A 1 269 ? 33.910 -8.494 -27.787 1.00 91.81 269 ARG A C 1
ATOM 2135 O O . ARG A 1 269 ? 33.228 -7.524 -27.474 1.00 91.81 269 ARG A O 1
ATOM 2142 N N . LYS A 1 270 ? 34.369 -8.662 -29.024 1.00 92.44 270 LYS A N 1
ATOM 2143 C CA . LYS A 1 270 ? 34.187 -7.673 -30.087 1.00 92.44 270 LYS A CA 1
ATOM 2144 C C . LYS A 1 270 ? 33.682 -8.330 -31.366 1.00 92.44 270 LYS A C 1
ATOM 2146 O O . LYS A 1 270 ? 34.291 -9.277 -31.853 1.00 92.44 270 LYS A O 1
ATOM 2151 N N . LEU A 1 271 ? 32.576 -7.812 -31.897 1.00 95.88 271 LEU A N 1
ATOM 2152 C CA . LEU A 1 271 ? 31.980 -8.242 -33.159 1.00 95.88 271 LEU A CA 1
ATOM 2153 C C . LEU A 1 271 ? 31.715 -7.037 -34.067 1.00 95.88 271 LEU A C 1
ATOM 2155 O O . LEU A 1 271 ? 30.842 -6.218 -33.787 1.00 95.88 271 LEU A O 1
ATOM 2159 N N . GLU A 1 272 ? 32.430 -6.951 -35.183 1.00 95.88 272 GLU A N 1
ATOM 2160 C CA . GLU A 1 272 ? 32.187 -5.960 -36.232 1.00 95.88 272 GLU A CA 1
ATOM 2161 C C . GLU A 1 272 ? 31.513 -6.628 -37.435 1.00 95.88 272 GLU A C 1
ATOM 2163 O O . GLU A 1 272 ? 32.093 -7.469 -38.111 1.00 95.88 272 GLU A O 1
ATOM 2168 N N . ALA A 1 273 ? 30.260 -6.272 -37.707 1.00 96.25 273 ALA A N 1
ATOM 2169 C CA . ALA A 1 273 ? 29.431 -6.833 -38.777 1.00 96.25 273 ALA A CA 1
ATOM 2170 C C . ALA A 1 273 ? 28.736 -5.751 -39.624 1.00 96.25 273 ALA A C 1
ATOM 2172 O O . ALA A 1 273 ? 27.738 -6.015 -40.310 1.00 96.25 273 ALA A O 1
ATOM 2173 N N . ALA A 1 274 ? 29.276 -4.531 -39.607 1.00 95.69 274 ALA A N 1
ATOM 2174 C CA . ALA A 1 274 ? 28.772 -3.407 -40.382 1.00 95.69 274 ALA A CA 1
ATOM 2175 C C . ALA A 1 274 ? 28.813 -3.669 -41.896 1.00 95.69 274 ALA A C 1
ATOM 2177 O O . ALA A 1 274 ? 29.640 -4.439 -42.386 1.00 95.69 274 ALA A O 1
ATOM 2178 N N . ASN A 1 275 ? 27.963 -2.976 -42.657 1.00 95.62 275 ASN A N 1
ATOM 2179 C CA . ASN A 1 275 ? 27.939 -3.032 -44.125 1.00 95.62 275 ASN A CA 1
ATOM 2180 C C . ASN A 1 275 ? 27.746 -4.461 -44.662 1.00 95.62 275 ASN A C 1
ATOM 2182 O O . ASN A 1 275 ? 28.538 -4.967 -45.458 1.00 95.62 275 ASN A O 1
ATOM 2186 N N . ASN A 1 276 ? 26.678 -5.110 -44.205 1.00 96.75 276 ASN A N 1
ATOM 2187 C CA . ASN A 1 276 ? 26.245 -6.429 -44.658 1.00 96.75 276 ASN A CA 1
ATOM 2188 C C . ASN A 1 276 ? 24.781 -6.360 -45.147 1.00 96.75 276 ASN A C 1
ATOM 2190 O O . ASN A 1 276 ? 24.257 -5.303 -45.505 1.00 96.75 276 ASN A O 1
ATOM 2194 N N . ARG A 1 277 ? 24.099 -7.505 -45.251 1.00 96.25 277 ARG A N 1
ATOM 2195 C CA . ARG A 1 277 ? 22.680 -7.608 -45.633 1.00 96.25 277 ARG A CA 1
ATOM 2196 C C . ARG A 1 277 ? 21.861 -8.318 -44.552 1.00 96.25 277 ARG A C 1
ATOM 2198 O O . ARG A 1 277 ? 20.889 -8.999 -44.886 1.00 96.25 277 ARG A O 1
ATOM 2205 N N . LEU A 1 278 ? 22.255 -8.174 -43.284 1.00 95.62 278 LEU A N 1
ATOM 2206 C CA . LEU A 1 278 ? 21.612 -8.835 -42.151 1.00 95.62 278 LEU A CA 1
ATOM 2207 C C . LEU A 1 278 ? 20.167 -8.353 -42.016 1.00 95.62 278 LEU A C 1
ATOM 2209 O O . LEU A 1 278 ? 19.928 -7.158 -41.855 1.00 95.62 278 LEU A O 1
ATOM 2213 N N . ALA A 1 279 ? 19.207 -9.273 -42.099 1.00 90.62 279 ALA A N 1
ATOM 2214 C CA . ALA A 1 279 ? 17.788 -8.955 -41.918 1.00 90.62 279 ALA A CA 1
ATOM 2215 C C . ALA A 1 279 ? 17.339 -9.105 -40.457 1.00 90.62 279 ALA A C 1
ATOM 2217 O O . ALA A 1 279 ? 16.410 -8.433 -40.012 1.00 90.62 279 ALA A O 1
ATOM 2218 N N . GLN A 1 280 ? 17.989 -10.005 -39.717 1.00 89.00 280 GLN A N 1
ATOM 2219 C CA . GLN A 1 280 ? 17.713 -10.309 -38.316 1.00 89.00 280 GLN A CA 1
ATOM 2220 C C . GLN A 1 280 ? 19.016 -10.692 -37.607 1.00 89.00 280 GLN A C 1
ATOM 2222 O O . GLN A 1 280 ? 19.979 -11.117 -38.250 1.00 89.00 280 GLN A O 1
ATOM 2227 N N . LEU A 1 281 ? 19.018 -10.545 -36.285 1.00 90.81 281 LEU A N 1
ATOM 2228 C CA . LEU A 1 281 ? 20.081 -11.003 -35.392 1.00 90.81 281 LEU A CA 1
ATOM 2229 C C . LEU A 1 281 ? 19.603 -12.237 -34.607 1.00 90.81 281 LEU A C 1
ATOM 2231 O O . LEU A 1 281 ? 18.390 -12.393 -34.442 1.00 90.81 281 LEU A O 1
ATOM 2235 N N . PRO A 1 282 ? 20.520 -13.096 -34.125 1.00 86.19 282 PRO A N 1
ATOM 2236 C CA . PRO A 1 282 ? 20.170 -14.218 -33.256 1.00 86.19 282 PRO A CA 1
ATOM 2237 C C . PRO A 1 282 ? 19.566 -13.741 -31.926 1.00 86.19 282 PRO A C 1
ATOM 2239 O O . PRO A 1 282 ? 19.870 -12.650 -31.447 1.00 86.19 282 PRO A O 1
ATOM 2242 N N . ASP A 1 283 ? 18.719 -14.573 -31.315 1.00 78.44 283 ASP A N 1
ATOM 2243 C CA . ASP A 1 283 ? 18.031 -14.238 -30.059 1.00 78.44 283 ASP A CA 1
ATOM 2244 C C . ASP A 1 283 ? 18.954 -14.281 -28.831 1.00 78.44 283 ASP A C 1
ATOM 2246 O O . ASP A 1 283 ? 18.584 -13.772 -27.773 1.00 78.44 283 ASP A O 1
ATOM 2250 N N . SER A 1 284 ? 20.158 -14.842 -28.947 1.00 82.62 284 SER A N 1
ATOM 2251 C CA . SER A 1 284 ? 21.167 -14.898 -27.888 1.00 82.62 284 SER A CA 1
ATOM 2252 C C . SER A 1 284 ? 22.527 -14.427 -28.398 1.00 82.62 284 SER A C 1
ATOM 2254 O O . SER A 1 284 ? 22.918 -14.687 -29.536 1.00 82.62 284 SER A O 1
ATOM 2256 N N . PHE A 1 285 ? 23.251 -13.722 -27.531 1.00 87.25 285 PHE A N 1
ATOM 2257 C CA . PHE A 1 285 ? 24.614 -13.261 -27.772 1.00 87.25 285 PHE A CA 1
ATOM 2258 C C . PHE A 1 285 ? 25.525 -13.699 -26.619 1.00 87.25 285 PHE A C 1
ATOM 2260 O O . PHE A 1 285 ? 25.033 -13.903 -25.505 1.00 87.25 285 PHE A O 1
ATOM 2267 N N . PRO A 1 286 ? 26.842 -13.830 -26.858 1.00 86.94 286 PRO A N 1
ATOM 2268 C CA . PRO A 1 286 ? 27.807 -14.150 -25.814 1.00 86.94 286 PRO A CA 1
ATOM 2269 C C . PRO A 1 286 ? 27.748 -13.133 -24.660 1.00 86.94 286 PRO A C 1
ATOM 2271 O O . PRO A 1 286 ? 27.670 -11.928 -24.919 1.00 86.94 286 PRO A O 1
ATOM 2274 N N . PRO A 1 287 ? 27.805 -13.578 -23.392 1.00 84.75 287 PRO A N 1
ATOM 2275 C CA . PRO A 1 287 ? 27.723 -12.683 -22.233 1.00 84.75 287 PRO A CA 1
ATOM 2276 C C . PRO A 1 287 ? 28.970 -11.802 -22.069 1.00 84.75 287 PRO A C 1
ATOM 2278 O O . PRO A 1 287 ? 28.922 -10.786 -21.382 1.00 84.75 287 PRO A O 1
ATOM 2281 N N . ALA A 1 288 ? 30.091 -12.189 -22.687 1.00 86.81 288 ALA A N 1
ATOM 2282 C CA . ALA A 1 288 ? 31.349 -11.447 -22.659 1.00 86.81 288 ALA A CA 1
ATOM 2283 C C . ALA A 1 288 ? 31.431 -10.321 -23.710 1.00 86.81 288 ALA A C 1
ATOM 2285 O O . ALA A 1 288 ? 32.460 -9.653 -23.782 1.00 86.81 288 ALA A O 1
ATOM 2286 N N . LEU A 1 289 ? 30.387 -10.114 -24.525 1.00 89.81 289 LEU A N 1
ATOM 2287 C CA . LEU A 1 289 ? 30.412 -9.170 -25.642 1.00 89.81 289 LEU A CA 1
ATOM 2288 C C . LEU A 1 289 ? 30.383 -7.712 -25.156 1.00 89.81 289 LEU A C 1
ATOM 2290 O O . LEU A 1 289 ? 29.423 -7.280 -24.525 1.00 89.81 289 LEU A O 1
ATOM 2294 N N . GLU A 1 290 ? 31.415 -6.952 -25.514 1.00 88.88 290 GLU A N 1
ATOM 2295 C CA . GLU A 1 290 ? 31.646 -5.553 -25.133 1.00 88.88 290 GLU A CA 1
ATOM 2296 C C . GLU A 1 290 ? 31.425 -4.563 -26.283 1.00 88.88 290 GLU A C 1
ATOM 2298 O O . GLU A 1 290 ? 31.127 -3.388 -26.066 1.00 88.88 290 GLU A O 1
ATOM 2303 N N . TRP A 1 291 ? 31.582 -5.009 -27.526 1.00 89.81 291 TRP A N 1
ATOM 2304 C CA . TRP A 1 291 ? 31.432 -4.153 -28.696 1.00 89.81 291 TRP A CA 1
ATOM 2305 C C . TRP A 1 291 ? 30.720 -4.892 -29.817 1.00 89.81 291 TRP A C 1
ATOM 2307 O O . TRP A 1 291 ? 31.148 -5.973 -30.226 1.00 89.81 291 TRP A O 1
ATOM 2317 N N . LEU A 1 292 ? 29.662 -4.278 -30.338 1.00 94.69 292 LEU A N 1
ATOM 2318 C CA . LEU A 1 292 ? 28.922 -4.774 -31.485 1.00 94.69 292 LEU A CA 1
ATOM 2319 C C . LEU A 1 292 ? 28.690 -3.657 -32.495 1.00 94.69 292 LEU A C 1
ATOM 2321 O O . LEU A 1 292 ? 28.056 -2.657 -32.176 1.00 94.69 292 LEU A O 1
ATOM 2325 N N . ASP A 1 293 ? 29.111 -3.863 -33.736 1.00 92.56 293 ASP A N 1
ATOM 2326 C CA . ASP A 1 293 ? 28.735 -2.988 -34.845 1.00 92.56 293 ASP A CA 1
ATOM 2327 C C . ASP A 1 293 ? 27.901 -3.750 -35.875 1.00 92.56 293 ASP A C 1
ATOM 2329 O O . ASP A 1 293 ? 28.375 -4.683 -36.516 1.00 92.56 293 ASP A O 1
ATOM 2333 N N . VAL A 1 294 ? 26.643 -3.351 -36.037 1.00 95.00 294 VAL A N 1
ATOM 2334 C CA . VAL A 1 294 ? 25.699 -3.883 -37.031 1.00 95.00 294 VAL A CA 1
ATOM 2335 C C . VAL A 1 294 ? 25.150 -2.772 -37.929 1.00 95.00 294 VAL A C 1
ATOM 2337 O O . VAL A 1 294 ? 24.086 -2.915 -38.540 1.00 95.00 294 VAL A O 1
ATOM 2340 N N . SER A 1 295 ? 25.874 -1.663 -38.042 1.00 93.06 295 SER A N 1
ATOM 2341 C CA . SER A 1 295 ? 25.468 -0.503 -38.834 1.00 93.06 295 SER A CA 1
ATOM 2342 C C . SER A 1 295 ? 25.379 -0.834 -40.326 1.00 93.06 295 SER A C 1
ATOM 2344 O O . SER A 1 295 ? 26.089 -1.708 -40.829 1.00 93.06 295 SER A O 1
ATOM 2346 N N . ASN A 1 296 ? 24.534 -0.117 -41.065 1.00 93.19 296 ASN A N 1
ATOM 2347 C CA . ASN A 1 296 ? 24.354 -0.290 -42.512 1.00 93.19 296 ASN A CA 1
ATOM 2348 C C . ASN A 1 296 ? 23.958 -1.733 -42.887 1.00 93.19 296 ASN A C 1
ATOM 2350 O O . ASN A 1 296 ? 24.608 -2.396 -43.699 1.00 93.19 296 ASN A O 1
ATOM 2354 N N . ASN A 1 297 ? 22.890 -2.227 -42.262 1.00 95.12 297 ASN A N 1
ATOM 2355 C CA . ASN A 1 297 ? 22.298 -3.538 -42.525 1.00 95.12 297 ASN A CA 1
ATOM 2356 C C . ASN A 1 297 ? 20.809 -3.390 -42.903 1.00 95.12 297 ASN A C 1
ATOM 2358 O O . ASN A 1 297 ? 20.357 -2.334 -43.347 1.00 95.12 297 ASN A O 1
ATOM 2362 N N . ARG A 1 298 ? 20.032 -4.477 -42.827 1.00 93.81 298 ARG A N 1
ATOM 2363 C CA . ARG A 1 298 ? 18.592 -4.506 -43.134 1.00 93.81 298 ARG A CA 1
ATOM 2364 C C . ARG A 1 298 ? 17.758 -4.907 -41.914 1.00 93.81 298 ARG A C 1
ATOM 2366 O O . ARG A 1 298 ? 16.719 -5.547 -42.071 1.00 93.81 298 ARG A O 1
ATOM 2373 N N . LEU A 1 299 ? 18.220 -4.560 -40.713 1.00 91.38 299 LEU A N 1
ATOM 2374 C CA . LEU A 1 299 ? 17.567 -4.933 -39.462 1.00 91.38 299 LEU A CA 1
ATOM 2375 C C . LEU A 1 299 ? 16.284 -4.129 -39.248 1.00 91.38 299 LEU A C 1
ATOM 2377 O O . LEU A 1 299 ? 16.285 -2.906 -39.342 1.00 91.38 299 LEU A O 1
ATOM 2381 N N . SER A 1 300 ? 15.197 -4.822 -38.909 1.00 85.81 300 SER A N 1
ATOM 2382 C CA . SER A 1 300 ? 13.911 -4.195 -38.573 1.00 85.81 300 SER A CA 1
ATOM 2383 C C . SER A 1 300 ? 13.666 -4.058 -37.064 1.00 85.81 300 SER A C 1
ATOM 2385 O O . SER A 1 300 ? 12.775 -3.315 -36.642 1.00 85.81 300 SER A O 1
ATOM 2387 N N . ARG A 1 301 ? 14.441 -4.783 -36.243 1.00 85.12 301 ARG A N 1
ATOM 2388 C CA . ARG A 1 301 ? 14.448 -4.750 -34.769 1.00 85.12 301 ARG A CA 1
ATOM 2389 C C . ARG A 1 301 ? 15.769 -5.299 -34.221 1.00 85.12 301 ARG A C 1
ATOM 2391 O O . ARG A 1 301 ? 16.449 -6.047 -34.923 1.00 85.12 301 ARG A O 1
ATOM 2398 N N . LEU A 1 302 ? 16.069 -5.001 -32.958 1.00 87.12 302 LEU A N 1
ATOM 2399 C CA . LEU A 1 302 ? 17.126 -5.663 -32.184 1.00 87.12 302 LEU A CA 1
ATOM 2400 C C . LEU A 1 302 ? 16.509 -6.653 -31.169 1.00 87.12 302 LEU A C 1
ATOM 2402 O O . LEU A 1 302 ? 15.418 -6.387 -30.656 1.00 87.12 302 LEU A O 1
ATOM 2406 N N . PRO A 1 303 ? 17.156 -7.798 -30.891 1.00 83.69 303 PRO A N 1
ATOM 2407 C CA . PRO A 1 303 ? 16.706 -8.765 -29.888 1.00 83.69 303 PRO A CA 1
ATOM 2408 C C . PRO A 1 303 ? 16.963 -8.249 -28.465 1.00 83.69 303 PRO A C 1
ATOM 2410 O O . PRO A 1 303 ? 17.935 -7.545 -28.225 1.00 83.69 303 PRO A O 1
ATOM 2413 N N . GLN A 1 304 ? 16.113 -8.608 -27.497 1.00 77.75 304 GLN A N 1
ATOM 2414 C CA . GLN A 1 304 ? 16.186 -8.049 -26.138 1.00 77.75 304 GLN A CA 1
ATOM 2415 C C . GLN A 1 304 ? 17.433 -8.496 -25.351 1.00 77.75 304 GLN A C 1
ATOM 2417 O O . GLN A 1 304 ? 17.938 -7.754 -24.512 1.00 77.75 304 GLN A O 1
ATOM 2422 N N . SER A 1 305 ? 17.938 -9.700 -25.623 1.00 78.75 305 SER A N 1
ATOM 2423 C CA . SER A 1 305 ? 19.101 -10.290 -24.946 1.00 78.75 305 SER A CA 1
ATOM 2424 C C . SER A 1 305 ? 20.370 -9.446 -25.063 1.00 78.75 305 SER A C 1
ATOM 2426 O O . SER A 1 305 ? 21.183 -9.433 -24.143 1.00 78.75 305 SER A O 1
ATOM 2428 N N . ILE A 1 306 ? 20.511 -8.698 -26.159 1.00 79.94 306 ILE A N 1
ATOM 2429 C CA . ILE A 1 306 ? 21.694 -7.892 -26.467 1.00 79.94 306 ILE A CA 1
ATOM 2430 C C . ILE A 1 306 ? 21.886 -6.717 -25.499 1.00 79.94 306 ILE A C 1
ATOM 2432 O O . ILE A 1 306 ? 22.995 -6.216 -25.346 1.00 79.94 306 ILE A O 1
ATOM 2436 N N . PHE A 1 307 ? 20.818 -6.301 -24.809 1.00 79.50 307 PHE A N 1
ATOM 2437 C CA . PHE A 1 307 ? 20.837 -5.175 -23.871 1.00 79.50 307 PHE A CA 1
ATOM 2438 C C . PHE A 1 307 ? 21.271 -5.556 -22.453 1.00 79.50 307 PHE A C 1
ATOM 2440 O O . PHE A 1 307 ? 21.419 -4.678 -21.606 1.00 79.50 307 PHE A O 1
ATOM 2447 N N . ASN A 1 308 ? 21.489 -6.847 -22.189 1.00 74.56 308 ASN A N 1
ATOM 2448 C CA . ASN A 1 308 ? 21.991 -7.332 -20.901 1.00 74.56 308 ASN A CA 1
ATOM 2449 C C . ASN A 1 308 ? 23.528 -7.285 -20.801 1.00 74.56 308 ASN A C 1
ATOM 2451 O O . ASN A 1 308 ? 24.071 -7.530 -19.725 1.00 74.56 308 ASN A O 1
ATOM 2455 N N . ASN A 1 309 ? 24.222 -6.974 -21.900 1.00 68.38 309 ASN A N 1
ATOM 2456 C CA . ASN A 1 309 ? 25.682 -6.973 -21.987 1.00 68.38 309 ASN A CA 1
ATOM 2457 C C . ASN A 1 309 ? 26.270 -5.576 -21.710 1.00 68.38 309 ASN A C 1
ATOM 2459 O O . ASN A 1 309 ? 25.675 -4.561 -22.053 1.00 68.38 309 ASN A O 1
ATOM 2463 N N . PHE A 1 310 ? 27.455 -5.488 -21.107 1.00 66.44 310 PHE A N 1
ATOM 2464 C CA . PHE A 1 310 ? 28.132 -4.201 -20.897 1.00 66.44 310 PHE A CA 1
ATOM 2465 C C . PHE A 1 310 ? 28.924 -3.816 -22.143 1.00 66.44 310 PHE A C 1
ATOM 2467 O O . PHE A 1 310 ? 29.789 -4.583 -22.537 1.00 66.44 310 PHE A O 1
ATOM 2474 N N . GLY A 1 311 ? 28.686 -2.643 -22.744 1.00 78.38 311 GLY A N 1
ATOM 2475 C CA . GLY A 1 311 ? 29.394 -2.306 -23.982 1.00 78.38 311 GLY A CA 1
ATOM 2476 C C . GLY A 1 311 ? 28.834 -1.163 -24.822 1.00 78.38 311 GLY A C 1
ATOM 2477 O O . GLY A 1 311 ? 28.104 -0.308 -24.321 1.00 78.38 311 GLY A O 1
ATOM 2478 N N . ALA A 1 312 ? 29.158 -1.166 -26.115 1.00 82.00 312 ALA A N 1
ATOM 2479 C CA . ALA A 1 312 ? 28.576 -0.272 -27.115 1.00 82.00 312 ALA A CA 1
ATOM 2480 C C . ALA A 1 312 ? 28.023 -1.055 -28.320 1.00 82.00 312 ALA A C 1
ATOM 2482 O O . ALA A 1 312 ? 28.639 -2.012 -28.789 1.00 82.00 312 ALA A O 1
ATOM 2483 N N . ILE A 1 313 ? 26.859 -0.628 -28.813 1.00 90.88 313 ILE A N 1
ATOM 2484 C CA . ILE A 1 313 ? 26.164 -1.151 -29.988 1.00 90.88 313 ILE A CA 1
ATOM 2485 C C . ILE A 1 313 ? 26.037 -0.029 -31.020 1.00 90.88 313 ILE A C 1
ATOM 2487 O O . ILE A 1 313 ? 25.311 0.944 -30.811 1.00 90.88 313 ILE A O 1
ATOM 2491 N N . MET A 1 314 ? 26.699 -0.181 -32.161 1.00 88.19 314 MET A N 1
ATOM 2492 C CA . MET A 1 314 ? 26.481 0.666 -33.332 1.00 88.19 314 MET A CA 1
ATOM 2493 C C . MET A 1 314 ? 25.400 0.016 -34.200 1.00 88.19 314 MET A C 1
ATOM 2495 O O . MET A 1 314 ? 25.562 -1.121 -34.646 1.00 88.19 314 MET A O 1
ATOM 2499 N N . ALA A 1 315 ? 24.277 0.698 -34.413 1.00 90.44 315 ALA A N 1
ATOM 2500 C CA . ALA A 1 315 ? 23.144 0.155 -35.165 1.00 90.44 315 ALA A CA 1
ATOM 2501 C C . ALA A 1 315 ? 22.616 1.124 -36.233 1.00 90.44 315 ALA A C 1
ATOM 2503 O O . ALA A 1 315 ? 21.504 0.959 -36.736 1.00 90.44 315 ALA A O 1
ATOM 2504 N N . GLU A 1 316 ? 23.413 2.121 -36.604 1.00 86.56 316 GLU A N 1
ATOM 2505 C CA . GLU A 1 316 ? 23.020 3.201 -37.506 1.00 86.56 316 GLU A CA 1
ATOM 2506 C C . GLU A 1 316 ? 22.621 2.689 -38.899 1.00 86.56 316 GLU A C 1
ATOM 2508 O O . GLU A 1 316 ? 23.105 1.654 -39.365 1.00 86.56 316 GLU A O 1
ATOM 2513 N N . ASN A 1 317 ? 21.764 3.441 -39.596 1.00 86.38 317 ASN A N 1
ATOM 2514 C CA . ASN A 1 317 ? 21.346 3.160 -40.974 1.00 86.38 317 ASN A CA 1
ATOM 2515 C C . ASN A 1 317 ? 20.764 1.746 -41.153 1.00 86.38 317 ASN A C 1
ATOM 2517 O O . ASN A 1 317 ? 21.168 0.990 -42.042 1.00 86.38 317 ASN A O 1
ATOM 2521 N N . ASN A 1 318 ? 19.805 1.392 -40.301 1.00 88.19 318 ASN A N 1
ATOM 2522 C CA . ASN A 1 318 ? 19.009 0.174 -40.410 1.00 88.19 318 ASN A CA 1
ATOM 2523 C C . ASN A 1 318 ? 17.520 0.538 -40.540 1.00 88.19 318 ASN A C 1
ATOM 2525 O O . ASN A 1 318 ? 17.077 1.490 -39.907 1.00 88.19 318 ASN A O 1
ATOM 2529 N N . PRO A 1 319 ? 16.720 -0.209 -41.322 1.00 84.50 319 PRO A N 1
ATOM 2530 C CA . PRO A 1 319 ? 15.291 0.047 -41.497 1.00 84.50 319 PRO A CA 1
ATOM 2531 C C . PRO A 1 319 ? 14.468 -0.430 -40.285 1.00 84.50 319 PRO A C 1
ATOM 2533 O O . PRO A 1 319 ? 13.588 -1.288 -40.418 1.00 84.50 319 PRO A O 1
ATOM 2536 N N . PHE A 1 320 ? 14.759 0.096 -39.093 1.00 83.69 320 PHE A N 1
ATOM 2537 C CA . PHE A 1 320 ? 14.038 -0.261 -37.878 1.00 83.69 320 PHE A CA 1
ATOM 2538 C C . PHE A 1 320 ? 12.565 0.147 -37.965 1.00 83.69 320 PHE A C 1
ATOM 2540 O O . PHE A 1 320 ? 12.206 1.210 -38.465 1.00 83.69 320 PHE A O 1
ATOM 2547 N N . THR A 1 321 ? 11.687 -0.717 -37.460 1.00 77.06 321 THR A N 1
ATOM 2548 C CA . THR A 1 321 ? 10.263 -0.380 -37.333 1.00 77.06 321 THR A CA 1
ATOM 2549 C C . THR A 1 321 ? 10.052 0.688 -36.259 1.00 77.06 321 THR A C 1
ATOM 2551 O O . THR A 1 321 ? 10.772 0.702 -35.260 1.00 77.06 321 THR A O 1
ATOM 2554 N N . GLU A 1 322 ? 9.015 1.519 -36.411 1.00 63.75 322 GLU A N 1
ATOM 2555 C CA . GLU A 1 322 ? 8.632 2.544 -35.420 1.00 63.75 322 GLU A CA 1
ATOM 2556 C C . GLU A 1 322 ? 8.503 1.956 -34.004 1.00 63.75 322 GLU A C 1
ATOM 2558 O O . GLU A 1 322 ? 9.059 2.483 -33.041 1.00 63.75 322 GLU A O 1
ATOM 2563 N N . GLN A 1 323 ? 7.841 0.800 -33.884 1.00 62.62 323 GLN A N 1
ATOM 2564 C CA . GLN A 1 323 ? 7.666 0.102 -32.609 1.00 62.62 323 GLN A CA 1
ATOM 2565 C C . GLN A 1 323 ? 8.994 -0.379 -32.009 1.00 62.62 323 GLN A C 1
ATOM 2567 O O . GLN A 1 323 ? 9.188 -0.296 -30.796 1.00 62.62 323 GLN A O 1
ATOM 2572 N N . ALA A 1 324 ? 9.905 -0.907 -32.834 1.00 67.12 324 ALA A N 1
ATOM 2573 C CA . ALA A 1 324 ? 11.208 -1.355 -32.354 1.00 67.12 324 ALA A CA 1
ATOM 2574 C C . ALA A 1 324 ? 12.026 -0.169 -31.841 1.00 67.12 324 ALA A C 1
ATOM 2576 O O . ALA A 1 324 ? 12.574 -0.248 -30.747 1.00 67.12 324 ALA A O 1
ATOM 2577 N N . MET A 1 325 ? 12.036 0.942 -32.576 1.00 69.62 325 MET A N 1
ATOM 2578 C CA . MET A 1 325 ? 12.722 2.165 -32.165 1.00 69.62 325 MET A CA 1
ATOM 2579 C C . MET A 1 325 ? 12.167 2.731 -30.853 1.00 69.62 325 MET A C 1
ATOM 2581 O O . MET A 1 325 ? 12.940 3.071 -29.959 1.00 69.62 325 MET A O 1
ATOM 2585 N N . HIS A 1 326 ? 10.842 2.742 -30.684 1.00 63.00 326 HIS A N 1
ATOM 2586 C CA . HIS A 1 326 ? 10.206 3.175 -29.438 1.00 63.00 326 HIS A CA 1
ATOM 2587 C C . HIS A 1 326 ? 10.597 2.302 -28.232 1.00 63.00 326 HIS A C 1
ATOM 2589 O O . HIS A 1 326 ? 10.943 2.813 -27.162 1.00 63.00 326 HIS A O 1
ATOM 2595 N N . ASN A 1 327 ? 10.585 0.975 -28.402 1.00 64.06 327 ASN A N 1
ATOM 2596 C CA . ASN A 1 327 ? 10.979 0.038 -27.348 1.00 64.06 327 ASN A CA 1
ATOM 2597 C C . ASN A 1 327 ? 12.460 0.201 -26.972 1.00 64.06 327 ASN A C 1
ATOM 2599 O O . ASN A 1 327 ? 12.812 0.139 -25.796 1.00 64.06 327 ASN A O 1
ATOM 2603 N N . LEU A 1 328 ? 13.316 0.426 -27.970 1.00 64.50 328 LEU A N 1
ATOM 2604 C CA . LEU A 1 328 ? 14.755 0.595 -27.787 1.00 64.50 328 LEU A CA 1
ATOM 2605 C C . LEU A 1 328 ? 15.091 1.879 -27.042 1.00 64.50 328 LEU A C 1
ATOM 2607 O O . LEU A 1 328 ? 15.878 1.847 -26.102 1.00 64.50 328 LEU A O 1
ATOM 2611 N N . GLN A 1 329 ? 14.455 2.989 -27.402 1.00 60.38 329 GLN A N 1
ATOM 2612 C CA . GLN A 1 329 ? 14.671 4.252 -26.709 1.00 60.38 329 GLN A CA 1
ATOM 2613 C C . GLN A 1 329 ? 14.152 4.193 -25.271 1.00 60.38 329 GLN A C 1
ATOM 2615 O O . GLN A 1 329 ? 14.857 4.598 -24.358 1.00 60.38 329 GLN A O 1
ATOM 2620 N N . THR A 1 330 ? 12.979 3.594 -25.041 1.00 59.50 330 THR A N 1
ATOM 2621 C CA . THR A 1 330 ? 12.447 3.381 -23.682 1.00 59.50 330 THR A CA 1
ATOM 2622 C C . THR A 1 330 ? 13.413 2.572 -22.806 1.00 59.50 330 THR A C 1
ATOM 2624 O O . THR A 1 330 ? 13.524 2.822 -21.608 1.00 59.50 330 THR A O 1
ATOM 2627 N N . LEU A 1 331 ? 14.118 1.604 -23.398 1.00 62.59 331 LEU A N 1
ATOM 2628 C CA . LEU A 1 331 ? 15.075 0.750 -22.702 1.00 62.59 331 LEU A CA 1
ATOM 2629 C C . LEU A 1 331 ? 16.405 1.460 -22.409 1.00 62.59 331 LEU A C 1
ATOM 2631 O O . LEU A 1 331 ? 16.855 1.449 -21.265 1.00 62.59 331 LEU A O 1
ATOM 2635 N N . VAL A 1 332 ? 17.029 2.065 -23.427 1.00 59.78 332 VAL A N 1
ATOM 2636 C CA . VAL A 1 332 ? 18.342 2.739 -23.318 1.00 59.78 332 VAL A CA 1
ATOM 2637 C C . VAL A 1 332 ? 18.243 3.997 -22.463 1.00 59.78 332 VAL A C 1
ATOM 2639 O O . VAL A 1 332 ? 19.154 4.333 -21.706 1.00 59.78 332 VAL A O 1
ATOM 2642 N N . SER A 1 333 ? 17.094 4.653 -22.525 1.00 55.03 333 SER A N 1
ATOM 2643 C CA . SER A 1 333 ? 16.753 5.768 -21.676 1.00 55.03 333 SER A CA 1
ATOM 2644 C C . SER A 1 333 ? 16.050 5.317 -20.398 1.00 55.03 333 SER A C 1
ATOM 2646 O O . SER A 1 333 ? 15.145 5.996 -19.963 1.00 55.03 333 SER A O 1
ATOM 2648 N N . ALA A 1 334 ? 16.393 4.207 -19.745 1.00 53.38 334 ALA A N 1
ATOM 2649 C CA . ALA A 1 334 ? 15.911 3.924 -18.382 1.00 53.38 334 ALA A CA 1
ATOM 2650 C C . ALA A 1 334 ? 16.938 4.401 -17.335 1.00 53.38 334 ALA A C 1
ATOM 2652 O O . ALA A 1 334 ? 18.145 4.346 -17.557 1.00 53.38 334 ALA A O 1
ATOM 2653 N N . LEU A 1 335 ? 16.516 4.943 -16.186 1.00 38.59 335 LEU A N 1
ATOM 2654 C CA . LEU A 1 335 ? 17.439 5.580 -15.211 1.00 38.59 335 LEU A CA 1
ATOM 2655 C C . LEU A 1 335 ? 18.362 4.555 -14.527 1.00 38.59 335 LEU A C 1
ATOM 2657 O O . LEU A 1 335 ? 19.421 4.901 -14.004 1.00 38.59 335 LEU A O 1
ATOM 2661 N N . ASP A 1 336 ? 17.943 3.295 -14.548 1.00 47.41 336 ASP A N 1
ATOM 2662 C CA . ASP A 1 336 ? 18.642 2.097 -14.100 1.00 47.41 336 ASP A CA 1
ATOM 2663 C C . ASP A 1 336 ? 19.251 1.294 -15.259 1.00 47.41 336 ASP A C 1
ATOM 2665 O O . ASP A 1 336 ? 19.810 0.222 -15.021 1.00 47.41 336 ASP A O 1
ATOM 2669 N N . TYR A 1 337 ? 19.200 1.808 -16.494 1.00 62.53 337 TYR A N 1
ATOM 2670 C CA . TYR A 1 337 ? 19.863 1.177 -17.625 1.00 62.53 337 TYR A CA 1
ATOM 2671 C C . TYR A 1 337 ? 21.374 1.127 -17.374 1.00 62.53 337 TYR A C 1
ATOM 2673 O O . TYR A 1 337 ? 22.068 2.142 -17.264 1.00 62.53 337 TYR A O 1
ATOM 2681 N N . ARG A 1 338 ? 21.872 -0.099 -17.229 1.00 66.50 338 ARG A N 1
ATOM 2682 C CA . ARG A 1 338 ? 23.297 -0.446 -17.137 1.00 66.50 338 ARG A CA 1
ATOM 2683 C C . ARG A 1 338 ? 23.778 -1.197 -18.379 1.00 66.50 338 ARG A C 1
ATOM 2685 O O . ARG A 1 338 ? 24.921 -1.637 -18.395 1.00 66.50 338 ARG A O 1
ATOM 2692 N N . GLY A 1 339 ? 22.897 -1.364 -19.366 1.00 73.06 339 GLY A N 1
ATOM 2693 C CA . GLY A 1 339 ? 23.188 -2.039 -20.623 1.00 73.06 339 GLY A CA 1
ATOM 2694 C C . GLY A 1 339 ? 24.064 -1.195 -21.554 1.00 73.06 339 GLY A C 1
ATOM 2695 O O . GLY A 1 339 ? 24.574 -0.140 -21.159 1.00 73.06 339 GLY A O 1
ATOM 2696 N N . PRO A 1 340 ? 24.253 -1.641 -22.801 1.00 76.31 340 PRO A N 1
ATOM 2697 C CA . PRO A 1 340 ? 25.232 -1.042 -23.693 1.00 76.31 340 PRO A CA 1
ATOM 2698 C C . PRO A 1 340 ? 24.772 0.305 -24.273 1.00 76.31 340 PRO A C 1
ATOM 2700 O O . PRO A 1 340 ? 23.582 0.530 -24.486 1.00 76.31 340 PRO A O 1
ATOM 2703 N N . GLN A 1 341 ? 25.703 1.212 -24.577 1.00 78.81 341 GLN A N 1
ATOM 2704 C CA . GLN A 1 341 ? 25.389 2.453 -25.302 1.00 78.81 341 GLN A CA 1
ATOM 2705 C C . GLN A 1 341 ? 24.963 2.124 -26.733 1.00 78.81 341 GLN A C 1
ATOM 2707 O O . GLN A 1 341 ? 25.692 1.418 -27.419 1.00 78.81 341 GLN A O 1
ATOM 2712 N N . VAL A 1 342 ? 23.815 2.627 -27.192 1.00 83.81 342 VAL A N 1
ATOM 2713 C CA . VAL A 1 342 ? 23.288 2.314 -28.530 1.00 83.81 342 VAL A CA 1
ATOM 2714 C C . VAL A 1 342 ? 23.253 3.566 -29.398 1.00 83.81 342 VAL A C 1
ATOM 2716 O O . VAL A 1 342 ? 22.736 4.596 -28.968 1.00 83.81 342 VAL A O 1
ATOM 2719 N N . TYR A 1 343 ? 23.787 3.468 -30.615 1.00 78.50 343 TYR A N 1
ATOM 2720 C CA . TYR A 1 343 ? 23.918 4.580 -31.559 1.00 78.50 343 TYR A CA 1
ATOM 2721 C C . TYR A 1 343 ? 23.025 4.362 -32.791 1.00 78.50 343 TYR A C 1
ATOM 2723 O O . TYR A 1 343 ? 23.002 3.265 -33.358 1.00 78.50 343 TYR A O 1
ATOM 2731 N N . PHE A 1 344 ? 22.291 5.409 -33.190 1.00 75.75 344 PHE A N 1
ATOM 2732 C CA . PHE A 1 344 ? 21.296 5.409 -34.275 1.00 75.75 344 PHE A CA 1
ATOM 2733 C C . PHE A 1 344 ? 21.447 6.637 -35.185 1.00 75.75 344 PHE A C 1
ATOM 2735 O O . PHE A 1 344 ? 22.089 7.617 -34.806 1.00 75.75 344 PHE A O 1
ATOM 2742 N N . SER A 1 345 ? 20.817 6.610 -36.368 1.00 67.12 345 SER A N 1
ATOM 2743 C CA . SER A 1 345 ? 20.867 7.735 -37.309 1.00 67.12 345 SER A CA 1
ATOM 2744 C C . SER A 1 345 ? 19.800 8.806 -37.020 1.00 67.12 345 SER A C 1
ATOM 2746 O O . SER A 1 345 ? 18.736 8.525 -36.471 1.00 67.12 345 SER A O 1
ATOM 2748 N N . GLN A 1 346 ? 20.054 10.043 -37.460 1.00 54.78 346 GLN A N 1
ATOM 2749 C CA . GLN A 1 346 ? 19.146 11.193 -37.306 1.00 54.78 346 GLN A CA 1
ATOM 2750 C C . GLN A 1 346 ? 17.796 11.030 -38.041 1.00 54.78 346 GLN A C 1
ATOM 2752 O O . GLN A 1 346 ? 16.824 11.688 -37.690 1.00 54.78 346 GLN A O 1
ATOM 2757 N N . ALA A 1 347 ? 17.714 10.176 -39.066 1.00 53.97 347 ALA A N 1
ATOM 2758 C CA . ALA A 1 347 ? 16.458 9.897 -39.771 1.00 53.97 347 ALA A CA 1
ATOM 2759 C C . ALA A 1 347 ? 15.571 8.889 -39.011 1.00 53.97 347 ALA A C 1
ATOM 2761 O O . ALA A 1 347 ? 14.350 8.903 -39.166 1.00 53.97 347 ALA A O 1
ATOM 2762 N N . ASP A 1 348 ? 16.171 8.051 -38.158 1.00 52.03 348 ASP A N 1
ATOM 2763 C CA . ASP A 1 348 ? 15.466 7.034 -37.368 1.00 52.03 348 ASP A CA 1
ATOM 2764 C C . ASP A 1 348 ? 14.724 7.649 -36.164 1.00 52.03 348 ASP A C 1
ATOM 2766 O O . ASP A 1 348 ? 13.766 7.067 -35.654 1.00 52.03 348 ASP A O 1
ATOM 2770 N N . THR A 1 349 ? 15.120 8.853 -35.736 1.00 51.03 349 THR A N 1
ATOM 2771 C CA . THR A 1 349 ? 14.471 9.615 -34.655 1.00 51.03 349 THR A CA 1
ATOM 2772 C C . THR A 1 349 ? 13.192 10.341 -35.093 1.00 51.03 349 THR A C 1
ATOM 2774 O O . THR A 1 349 ? 12.300 10.559 -34.277 1.00 51.03 349 THR A O 1
ATOM 2777 N N . ASP A 1 350 ? 13.041 10.673 -36.381 1.00 48.09 350 ASP A N 1
ATOM 2778 C CA . ASP A 1 350 ? 11.900 11.463 -36.885 1.00 48.09 350 ASP A CA 1
ATOM 2779 C C . ASP A 1 350 ? 10.586 10.648 -36.982 1.00 48.09 350 ASP A C 1
ATOM 2781 O O . ASP A 1 350 ? 9.486 11.199 -36.876 1.00 48.09 350 ASP A O 1
ATOM 2785 N N . LEU A 1 351 ? 10.681 9.319 -37.106 1.00 45.62 351 LEU A N 1
ATOM 2786 C CA . LEU A 1 351 ? 9.559 8.363 -37.144 1.00 45.62 351 LEU A CA 1
ATOM 2787 C C . LEU A 1 351 ? 8.762 8.274 -35.820 1.00 45.62 351 LEU A C 1
ATOM 2789 O O . LEU A 1 351 ? 7.659 7.732 -35.790 1.00 45.62 351 LEU A O 1
ATOM 2793 N N . MET A 1 352 ? 9.278 8.840 -34.726 1.00 49.53 352 MET A N 1
ATOM 2794 C CA . MET A 1 352 ? 8.739 8.701 -33.364 1.00 49.53 352 MET A CA 1
ATOM 2795 C C . MET A 1 352 ? 7.599 9.678 -33.011 1.00 49.53 352 MET A C 1
ATOM 2797 O O . MET A 1 352 ? 7.007 9.589 -31.937 1.00 49.53 352 MET A O 1
ATOM 2801 N N . SER A 1 353 ? 7.237 10.593 -33.915 1.00 48.59 353 SER A N 1
ATOM 2802 C CA . SER A 1 353 ? 6.318 11.710 -33.623 1.00 48.59 353 SER A CA 1
ATOM 2803 C C . SER A 1 353 ? 4.817 11.414 -33.852 1.00 48.59 353 SER A C 1
ATOM 2805 O O . SER A 1 353 ? 4.004 12.336 -33.875 1.00 48.59 353 SER A O 1
ATOM 2807 N N . GLN A 1 354 ? 4.392 10.156 -34.041 1.00 46.09 354 GLN A N 1
ATOM 2808 C CA . GLN A 1 354 ? 3.022 9.851 -34.513 1.00 46.09 354 GLN A CA 1
ATOM 2809 C C . GLN A 1 354 ? 1.943 9.599 -33.426 1.00 46.09 354 GLN A C 1
ATOM 2811 O O . GLN A 1 354 ? 0.762 9.579 -33.766 1.00 46.09 354 GLN A O 1
ATOM 2816 N N . ASN A 1 355 ? 2.273 9.505 -32.126 1.00 49.12 355 ASN A N 1
ATOM 2817 C CA . ASN A 1 355 ? 1.281 9.312 -31.033 1.00 49.12 355 ASN A CA 1
ATOM 2818 C C . ASN A 1 355 ? 0.890 10.587 -30.251 1.00 49.12 355 ASN A C 1
ATOM 2820 O O . ASN A 1 355 ? 0.084 10.545 -29.322 1.00 49.12 355 ASN A O 1
ATOM 2824 N N . ILE A 1 356 ? 1.424 11.743 -30.633 1.00 52.84 356 ILE A N 1
ATOM 2825 C CA . ILE A 1 356 ? 1.181 13.037 -29.976 1.00 52.84 356 ILE A CA 1
ATOM 2826 C C . ILE A 1 356 ? -0.284 13.537 -30.080 1.00 52.84 356 ILE A C 1
ATOM 2828 O O . ILE A 1 356 ? -0.772 14.098 -29.097 1.00 52.84 356 ILE A O 1
ATOM 2832 N N . PRO A 1 357 ? -1.058 13.302 -31.168 1.00 54.38 357 PRO A N 1
ATOM 2833 C CA . PRO A 1 357 ? -2.381 13.925 -31.322 1.00 54.38 357 PRO A CA 1
ATOM 2834 C C . PRO A 1 357 ? -3.412 13.598 -30.225 1.00 54.38 357 PRO A C 1
ATOM 2836 O O . PRO A 1 357 ? -4.270 14.430 -29.936 1.00 54.38 357 PRO A O 1
ATOM 2839 N N . ALA A 1 358 ? -3.341 12.415 -29.599 1.00 59.59 358 ALA A N 1
ATOM 2840 C CA . ALA A 1 358 ? -4.280 12.007 -28.546 1.00 59.59 358 ALA A CA 1
ATOM 2841 C C . ALA A 1 358 ? -4.005 12.699 -27.194 1.00 59.59 358 ALA A C 1
ATOM 2843 O O . ALA A 1 358 ? -4.944 13.037 -26.473 1.00 59.59 358 ALA A O 1
ATOM 2844 N N . TYR A 1 359 ? -2.733 12.954 -26.872 1.00 71.31 359 TYR A N 1
ATOM 2845 C CA . TYR A 1 359 ? -2.327 13.666 -25.656 1.00 71.31 359 TYR A CA 1
ATOM 2846 C C . TYR A 1 359 ? -2.535 15.179 -25.776 1.00 71.31 359 TYR A C 1
ATOM 2848 O O . TYR A 1 359 ? -2.945 15.828 -24.814 1.00 71.31 359 TYR A O 1
ATOM 2856 N N . GLU A 1 360 ? -2.337 15.738 -26.973 1.00 75.69 360 GLU A N 1
ATOM 2857 C CA . GLU A 1 360 ? -2.442 17.180 -27.227 1.00 75.69 360 GLU A CA 1
ATOM 2858 C C . GLU A 1 360 ? -3.813 17.769 -26.889 1.00 75.69 360 GLU A C 1
ATOM 2860 O O . GLU A 1 360 ? -3.891 18.881 -26.362 1.00 75.69 360 GLU A O 1
ATOM 2865 N N . ALA A 1 361 ? -4.900 17.031 -27.132 1.00 80.00 361 ALA A N 1
ATOM 2866 C CA . ALA A 1 361 ? -6.245 17.483 -26.779 1.00 80.00 361 ALA A CA 1
ATOM 2867 C C . ALA A 1 361 ? -6.423 17.613 -25.254 1.00 80.00 361 ALA A C 1
ATOM 2869 O O . ALA A 1 361 ? -6.918 18.633 -24.767 1.00 80.00 361 ALA A O 1
ATOM 2870 N N . ALA A 1 362 ? -5.969 16.611 -24.494 1.00 82.00 362 ALA A N 1
ATOM 2871 C CA . ALA A 1 362 ? -6.042 16.611 -23.034 1.00 82.00 362 ALA A CA 1
ATOM 2872 C C . ALA A 1 362 ? -5.130 17.687 -22.421 1.00 82.00 362 ALA A C 1
ATOM 2874 O O . ALA A 1 362 ? -5.540 18.426 -21.525 1.00 82.00 362 ALA A O 1
ATOM 2875 N N . TRP A 1 363 ? -3.910 17.830 -22.939 1.00 88.19 363 TRP A N 1
ATOM 2876 C CA . TRP A 1 363 ? -2.947 18.832 -22.487 1.00 88.19 363 TRP A CA 1
ATOM 2877 C C . TRP A 1 363 ? -3.392 20.260 -22.793 1.00 88.19 363 TRP A C 1
ATOM 2879 O O . TRP A 1 363 ? -3.258 21.136 -21.938 1.00 88.19 363 TRP A O 1
ATOM 2889 N N . SER A 1 364 ? -3.980 20.492 -23.967 1.00 86.56 364 SER A N 1
ATOM 2890 C CA . SER A 1 364 ? -4.539 21.796 -24.332 1.00 86.56 364 SER A CA 1
ATOM 2891 C C . SER A 1 364 ? -5.700 22.170 -23.411 1.00 86.56 364 SER A C 1
ATOM 2893 O O . SER A 1 364 ? -5.684 23.249 -22.823 1.00 86.56 364 SER A O 1
ATOM 2895 N N . SER A 1 365 ? -6.638 21.243 -23.175 1.00 88.81 365 SER A N 1
ATOM 2896 C CA . SER A 1 365 ? -7.738 21.449 -22.223 1.00 88.81 365 SER A CA 1
ATOM 2897 C C . SER A 1 365 ? -7.238 21.706 -20.793 1.00 88.81 365 SER A C 1
ATOM 2899 O O . SER A 1 365 ? -7.829 22.495 -20.054 1.00 88.81 365 SER A O 1
ATOM 2901 N N . TRP A 1 366 ? -6.147 21.055 -20.381 1.00 90.81 366 TRP A N 1
ATOM 2902 C CA . TRP A 1 366 ? -5.537 21.258 -19.066 1.00 90.81 366 TRP A CA 1
ATOM 2903 C C . TRP A 1 366 ? -4.819 22.611 -18.948 1.00 90.81 366 TRP A C 1
ATOM 2905 O O . TRP A 1 366 ? -4.879 23.245 -17.897 1.00 90.81 366 TRP A O 1
ATOM 2915 N N . ILE A 1 367 ? -4.184 23.112 -20.010 1.00 89.69 367 ILE A N 1
ATOM 2916 C CA . ILE A 1 367 ? -3.621 24.472 -20.023 1.00 89.69 367 ILE A CA 1
ATOM 2917 C C . ILE A 1 367 ? -4.742 25.522 -19.999 1.00 89.69 367 ILE A C 1
ATOM 2919 O O . ILE A 1 367 ? -4.617 26.529 -19.304 1.00 89.69 367 ILE A O 1
ATOM 2923 N N . GLU A 1 368 ? -5.836 25.302 -20.731 1.00 88.38 368 GLU A N 1
ATOM 2924 C CA . GLU A 1 368 ? -6.969 26.235 -20.799 1.00 88.38 368 GLU A CA 1
ATOM 2925 C C . GLU A 1 368 ? -7.736 26.348 -19.477 1.00 88.38 368 GLU A C 1
ATOM 2927 O O . GLU A 1 368 ? -8.223 27.426 -19.139 1.00 88.38 368 GLU A O 1
ATOM 2932 N N . SER A 1 369 ? -7.798 25.269 -18.691 1.00 89.00 369 SER A N 1
ATOM 2933 C CA . SER A 1 369 ? -8.425 25.276 -17.363 1.00 89.00 369 SER A CA 1
ATOM 2934 C C . SER A 1 369 ? -7.552 25.903 -16.266 1.00 89.00 369 SER A C 1
ATOM 2936 O O . SER A 1 369 ? -7.960 25.955 -15.103 1.00 89.00 369 SER A O 1
ATOM 2938 N N . ALA A 1 370 ? -6.342 26.364 -16.599 1.00 85.56 370 ALA A N 1
ATOM 2939 C CA . ALA A 1 370 ? -5.401 26.900 -15.627 1.00 85.56 370 ALA A CA 1
ATOM 2940 C C . ALA A 1 370 ? -5.815 28.286 -15.106 1.00 85.56 370 ALA A C 1
ATOM 2942 O O . ALA A 1 370 ? -6.206 29.156 -15.890 1.00 85.56 370 ALA A O 1
ATOM 2943 N N . PRO A 1 371 ? -5.614 28.569 -13.807 1.00 83.88 371 PRO A N 1
ATOM 2944 C CA . PRO A 1 371 ? -5.547 29.939 -13.316 1.00 83.88 371 PRO A CA 1
ATOM 2945 C C . PRO A 1 371 ? -4.524 30.754 -14.123 1.00 83.88 371 PRO A C 1
ATOM 2947 O O . PRO A 1 371 ? -3.469 30.242 -14.510 1.00 83.88 371 PRO A O 1
ATOM 2950 N N . THR A 1 372 ? -4.780 32.047 -14.335 1.00 76.69 372 THR A N 1
ATOM 2951 C CA . THR A 1 372 ? -3.897 32.942 -15.114 1.00 76.69 372 THR A CA 1
ATOM 2952 C C . THR A 1 372 ? -2.455 32.987 -14.601 1.00 76.69 372 THR A C 1
ATOM 2954 O O . THR A 1 372 ? -1.539 33.249 -15.376 1.00 76.69 372 THR A O 1
ATOM 2957 N N . THR A 1 373 ? -2.235 32.693 -13.319 1.00 80.38 373 THR A N 1
ATOM 2958 C CA . THR A 1 373 ? -0.914 32.620 -12.679 1.00 80.38 373 THR A CA 1
ATOM 2959 C C . THR A 1 373 ? -0.190 31.280 -12.871 1.00 80.38 373 THR A C 1
ATOM 2961 O O . THR A 1 373 ? 1.005 31.211 -12.612 1.00 80.38 373 THR A O 1
ATOM 2964 N N . GLU A 1 374 ? -0.881 30.224 -13.313 1.00 90.00 374 GLU A N 1
ATOM 2965 C CA . GLU A 1 374 ? -0.354 28.853 -13.455 1.00 90.00 374 GLU A CA 1
ATOM 2966 C C . GLU A 1 374 ? -0.209 28.424 -14.928 1.00 90.00 374 GLU A C 1
ATOM 2968 O O . GLU A 1 374 ? 0.579 27.535 -15.242 1.00 90.00 374 GLU A O 1
ATOM 2973 N N . ALA A 1 375 ? -0.925 29.071 -15.856 1.00 87.69 375 ALA A N 1
ATOM 2974 C CA . ALA A 1 375 ? -0.961 28.694 -17.274 1.00 87.69 375 ALA A CA 1
ATOM 2975 C C . ALA A 1 375 ? 0.432 28.592 -17.929 1.00 87.69 375 ALA A C 1
ATOM 2977 O O . ALA A 1 375 ? 0.671 27.703 -18.748 1.00 87.69 375 ALA A O 1
ATOM 2978 N N . ALA A 1 376 ? 1.367 29.473 -17.555 1.00 88.75 376 ALA A N 1
ATOM 2979 C CA . ALA A 1 376 ? 2.751 29.415 -18.027 1.00 88.75 376 ALA A CA 1
ATOM 2980 C C . ALA A 1 376 ? 3.484 28.158 -17.525 1.00 88.75 376 ALA A C 1
ATOM 2982 O O . ALA A 1 376 ? 4.199 27.516 -18.288 1.00 88.75 376 ALA A O 1
ATOM 2983 N N . ASN A 1 377 ? 3.251 27.755 -16.275 1.00 91.56 377 ASN A N 1
ATOM 2984 C CA . ASN A 1 377 ? 3.870 26.569 -15.692 1.00 91.56 377 ASN A CA 1
ATOM 2985 C C . ASN A 1 377 ? 3.274 25.277 -16.260 1.00 91.56 377 ASN A C 1
ATOM 2987 O O . ASN A 1 377 ? 4.015 24.329 -16.511 1.00 91.56 377 ASN A O 1
ATOM 2991 N N . ARG A 1 378 ? 1.961 25.248 -16.536 1.00 92.88 378 ARG A N 1
ATOM 2992 C CA . ARG A 1 378 ? 1.330 24.115 -17.236 1.00 92.88 378 ARG A CA 1
ATOM 2993 C C . ARG A 1 378 ? 1.870 23.948 -18.653 1.00 92.88 378 ARG A C 1
ATOM 2995 O O . ARG A 1 378 ? 2.093 22.822 -19.075 1.00 92.88 378 ARG A O 1
ATOM 3002 N N . ARG A 1 379 ? 2.157 25.046 -19.365 1.00 90.12 379 ARG A N 1
ATOM 3003 C CA . ARG A 1 379 ? 2.842 24.989 -20.671 1.00 90.12 379 ARG A CA 1
ATOM 3004 C C . ARG A 1 379 ? 4.228 24.361 -20.553 1.00 90.12 379 ARG A C 1
ATOM 3006 O O . ARG A 1 379 ? 4.513 23.437 -21.297 1.00 90.12 379 ARG A O 1
ATOM 3013 N N . ILE A 1 380 ? 5.026 24.772 -19.562 1.00 86.00 380 ILE A N 1
ATOM 3014 C CA . ILE A 1 380 ? 6.336 24.156 -19.289 1.00 86.00 380 ILE A CA 1
ATOM 3015 C C . ILE A 1 380 ? 6.183 22.662 -18.971 1.00 86.00 380 ILE A C 1
ATOM 3017 O O . ILE A 1 380 ? 6.949 21.851 -19.478 1.00 86.00 380 ILE A O 1
ATOM 3021 N N . ALA A 1 381 ? 5.191 22.279 -18.163 1.00 89.38 381 ALA A N 1
ATOM 3022 C CA . ALA A 1 381 ? 4.917 20.876 -17.860 1.00 89.38 381 ALA A CA 1
ATOM 3023 C C . ALA A 1 381 ? 4.574 20.073 -19.126 1.00 89.38 381 ALA A C 1
ATOM 3025 O O . ALA A 1 381 ? 5.109 18.985 -19.320 1.00 89.38 381 ALA A O 1
ATOM 3026 N N . VAL A 1 382 ? 3.721 20.616 -20.002 1.00 88.94 382 VAL A N 1
ATOM 3027 C CA . VAL A 1 382 ? 3.392 20.001 -21.297 1.00 88.94 382 VAL A CA 1
ATOM 3028 C C . VAL A 1 382 ? 4.618 19.904 -22.192 1.00 88.94 382 VAL A C 1
ATOM 3030 O O . VAL A 1 382 ? 4.829 18.857 -22.789 1.00 88.94 382 VAL A O 1
ATOM 3033 N N . ASP A 1 383 ? 5.466 20.927 -22.239 1.00 81.62 383 ASP A N 1
ATOM 3034 C CA . ASP A 1 383 ? 6.702 20.877 -23.017 1.00 81.62 383 ASP A CA 1
ATOM 3035 C C . ASP A 1 383 ? 7.660 19.805 -22.481 1.00 81.62 383 ASP A C 1
ATOM 3037 O O . ASP A 1 383 ? 8.245 19.080 -23.275 1.00 81.62 383 ASP A O 1
ATOM 3041 N N . ARG A 1 384 ? 7.746 19.604 -21.157 1.00 84.00 384 ARG A N 1
ATOM 3042 C CA . ARG A 1 384 ? 8.499 18.485 -20.561 1.00 84.00 384 ARG A CA 1
ATOM 3043 C C . ARG A 1 384 ? 7.875 17.119 -20.859 1.00 84.00 384 ARG A C 1
ATOM 3045 O O . ARG A 1 384 ? 8.603 16.154 -21.049 1.00 84.00 384 ARG A O 1
ATOM 3052 N N . MET A 1 385 ? 6.546 17.015 -20.918 1.00 82.62 385 MET A N 1
ATOM 3053 C CA . MET A 1 385 ? 5.862 15.777 -21.324 1.00 82.62 385 MET A CA 1
ATOM 3054 C C . MET A 1 385 ? 6.055 15.480 -22.815 1.00 82.62 385 MET A C 1
ATOM 3056 O O . MET A 1 385 ? 6.269 14.328 -23.182 1.00 82.62 385 MET A O 1
ATOM 3060 N N . ARG A 1 386 ? 6.025 16.507 -23.672 1.00 76.94 386 ARG A N 1
ATOM 3061 C CA . ARG A 1 386 ? 6.382 16.396 -25.090 1.00 76.94 386 ARG A CA 1
ATOM 3062 C C . ARG A 1 386 ? 7.823 15.951 -25.228 1.00 76.94 386 ARG A C 1
ATOM 3064 O O . ARG A 1 386 ? 8.063 14.968 -25.910 1.00 76.94 386 ARG A O 1
ATOM 3071 N N . ASP A 1 387 ? 8.750 16.626 -24.563 1.00 67.75 387 ASP A N 1
ATOM 3072 C CA . ASP A 1 387 ? 10.170 16.284 -24.553 1.00 67.75 387 ASP A CA 1
ATOM 3073 C C . ASP A 1 387 ? 10.385 14.833 -24.105 1.00 67.75 387 ASP A C 1
ATOM 3075 O O . ASP A 1 387 ? 11.035 14.064 -24.800 1.00 67.75 387 ASP A O 1
ATOM 3079 N N . TYR A 1 388 ? 9.718 14.409 -23.029 1.00 69.19 388 TYR A N 1
ATOM 3080 C CA . TYR A 1 388 ? 9.730 13.023 -22.565 1.00 69.19 388 TYR A CA 1
ATOM 3081 C C . TYR A 1 388 ? 9.225 12.027 -23.622 1.00 69.19 388 TYR A C 1
ATOM 3083 O O . TYR A 1 388 ? 9.824 10.965 -23.785 1.00 69.19 388 TYR A O 1
ATOM 3091 N N . LEU A 1 389 ? 8.149 12.361 -24.346 1.00 60.88 389 LEU A N 1
ATOM 3092 C CA . LEU A 1 389 ? 7.594 11.525 -25.417 1.00 60.88 389 LEU A CA 1
ATOM 3093 C C . LEU A 1 389 ? 8.464 11.493 -26.684 1.00 60.88 389 LEU A C 1
ATOM 3095 O O . LEU A 1 389 ? 8.534 10.447 -27.319 1.00 60.88 389 LEU A O 1
ATOM 3099 N N . HIS A 1 390 ? 9.090 12.611 -27.064 1.00 54.91 390 HIS A N 1
ATOM 3100 C CA . HIS A 1 390 ? 9.897 12.719 -28.288 1.00 54.91 390 HIS A CA 1
ATOM 3101 C C . HIS A 1 390 ? 11.320 12.196 -28.083 1.00 54.91 390 HIS A C 1
ATOM 3103 O O . HIS A 1 390 ? 11.854 11.477 -28.922 1.00 54.91 390 HIS A O 1
ATOM 3109 N N . ASN A 1 391 ? 11.940 12.561 -26.963 1.00 47.88 391 ASN A N 1
ATOM 3110 C CA . ASN A 1 391 ? 13.343 12.276 -26.680 1.00 47.88 391 ASN A CA 1
ATOM 3111 C C . ASN A 1 391 ? 13.527 11.021 -25.819 1.00 47.88 391 ASN A C 1
ATOM 3113 O O . ASN A 1 391 ? 14.664 10.597 -25.617 1.00 47.88 391 ASN A O 1
ATOM 3117 N N . GLY A 1 392 ? 12.425 10.408 -25.363 1.00 49.72 392 GLY A N 1
ATOM 3118 C CA . GLY A 1 392 ? 12.414 9.177 -24.579 1.00 49.72 392 GLY A CA 1
ATOM 3119 C C . GLY A 1 392 ? 13.211 9.353 -23.299 1.00 49.72 392 GLY A C 1
ATOM 3120 O O . GLY A 1 392 ? 14.351 8.923 -23.228 1.00 49.72 392 GLY A O 1
ATOM 3121 N N . GLY A 1 393 ? 12.650 10.037 -22.304 1.00 48.38 393 GLY A N 1
ATOM 3122 C CA . GLY A 1 393 ? 13.350 10.311 -21.049 1.00 48.38 393 GLY A CA 1
ATOM 3123 C C . GLY A 1 393 ? 13.343 9.133 -20.068 1.00 48.38 393 GLY A C 1
ATOM 3124 O O . GLY A 1 393 ? 12.378 8.378 -19.970 1.00 48.38 393 GLY A O 1
ATOM 3125 N N . ASN A 1 394 ? 14.388 9.040 -19.246 1.00 53.25 394 ASN A N 1
ATOM 3126 C CA . ASN A 1 394 ? 14.490 8.053 -18.163 1.00 53.25 394 ASN A CA 1
ATOM 3127 C C . ASN A 1 394 ? 13.597 8.329 -16.959 1.00 53.25 394 ASN A C 1
ATOM 3129 O O . ASN A 1 394 ? 13.361 7.453 -16.127 1.00 53.25 394 ASN A O 1
ATOM 3133 N N . HIS A 1 395 ? 13.131 9.563 -16.862 1.00 71.69 395 HIS A N 1
ATOM 3134 C CA . HIS A 1 395 ? 12.169 10.028 -15.887 1.00 71.69 395 HIS A CA 1
ATOM 3135 C C . HIS A 1 395 ? 11.407 11.198 -16.484 1.00 71.69 395 HIS A C 1
ATOM 3137 O O . HIS A 1 395 ? 11.958 11.992 -17.244 1.00 71.69 395 HIS A O 1
ATOM 3143 N N . LEU A 1 396 ? 10.141 11.307 -16.111 1.00 84.44 396 LEU A N 1
ATOM 3144 C CA . LEU A 1 396 ? 9.326 12.473 -16.390 1.00 84.44 396 LEU A CA 1
ATOM 3145 C C . LEU A 1 396 ? 9.398 13.403 -15.175 1.00 84.44 396 LEU A C 1
ATOM 3147 O O . LEU A 1 396 ? 8.819 13.097 -14.131 1.00 84.44 396 LEU A O 1
ATOM 3151 N N . ASP A 1 397 ? 10.125 14.518 -15.294 1.00 87.62 397 ASP A N 1
ATOM 3152 C CA . ASP A 1 397 ? 10.232 15.527 -14.233 1.00 87.62 397 ASP A CA 1
ATOM 3153 C C . ASP A 1 397 ? 9.273 16.698 -14.453 1.00 87.62 397 ASP A C 1
ATOM 3155 O O . ASP A 1 397 ? 9.503 17.593 -15.259 1.00 87.62 397 ASP A O 1
ATOM 3159 N N . LEU A 1 398 ? 8.209 16.736 -13.667 1.00 92.31 398 LEU A N 1
ATOM 3160 C CA . LEU A 1 398 ? 7.232 17.817 -13.574 1.00 92.31 398 LEU A CA 1
ATOM 3161 C C . LEU A 1 398 ? 7.299 18.523 -12.207 1.00 92.31 398 LEU A C 1
ATOM 3163 O O . LEU A 1 398 ? 6.340 19.171 -11.786 1.00 92.31 398 LEU A O 1
ATOM 3167 N N . GLY A 1 399 ? 8.409 18.385 -11.483 1.00 92.38 399 GLY A N 1
ATOM 3168 C CA . GLY A 1 399 ? 8.628 18.995 -10.180 1.00 92.38 399 GLY A CA 1
ATOM 3169 C C . GLY A 1 399 ? 8.925 20.496 -10.237 1.00 92.38 399 GLY A C 1
ATOM 3170 O O . GLY A 1 399 ? 9.434 21.018 -11.232 1.00 92.38 399 GLY A O 1
ATOM 3171 N N . ASN A 1 400 ? 8.651 21.182 -9.122 1.00 92.50 400 ASN A N 1
ATOM 3172 C CA . ASN A 1 400 ? 8.921 22.611 -8.897 1.00 92.50 400 ASN A CA 1
ATOM 3173 C C . ASN A 1 400 ? 8.281 23.556 -9.929 1.00 92.50 400 ASN A C 1
ATOM 3175 O O . ASN A 1 400 ? 8.861 24.578 -10.296 1.00 92.50 400 ASN A O 1
ATOM 3179 N N . LEU A 1 401 ? 7.079 23.220 -10.395 1.00 92.88 401 LEU A N 1
ATOM 3180 C CA . LEU A 1 401 ? 6.311 24.005 -11.362 1.00 92.88 401 LEU A CA 1
ATOM 3181 C C . LEU A 1 401 ? 5.102 24.708 -10.718 1.00 92.88 401 LEU A C 1
ATOM 3183 O O . LEU A 1 401 ? 4.310 25.332 -11.418 1.00 92.88 401 LEU A O 1
ATOM 3187 N N . TYR A 1 402 ? 4.951 24.647 -9.390 1.00 91.56 402 TYR A N 1
ATOM 3188 C CA . TYR A 1 402 ? 3.806 25.215 -8.661 1.00 91.56 402 TYR A CA 1
ATOM 3189 C C . TYR A 1 402 ? 2.446 24.759 -9.225 1.00 91.56 402 TYR A C 1
ATOM 3191 O O . TYR A 1 402 ? 1.484 25.523 -9.235 1.00 91.56 402 TYR A O 1
ATOM 3199 N N . LEU A 1 403 ? 2.376 23.525 -9.731 1.00 92.75 403 LEU A N 1
ATOM 3200 C CA . LEU A 1 403 ? 1.159 22.976 -10.333 1.00 92.75 403 LEU A CA 1
ATOM 3201 C C . LEU A 1 403 ? 0.102 22.714 -9.260 1.00 92.75 403 LEU A C 1
ATOM 3203 O O . LEU A 1 403 ? 0.427 22.168 -8.206 1.00 92.75 403 LEU A O 1
ATOM 3207 N N . THR A 1 404 ? -1.157 23.055 -9.534 1.00 92.25 404 THR A N 1
ATOM 3208 C CA . THR A 1 404 ? -2.286 22.779 -8.621 1.00 92.25 404 THR A CA 1
ATOM 3209 C C . THR A 1 404 ? -2.995 21.459 -8.934 1.00 92.25 404 THR A C 1
ATOM 3211 O O . THR A 1 404 ? -3.635 20.875 -8.061 1.00 92.25 404 THR A O 1
ATOM 3214 N N . SER A 1 405 ? -2.844 20.966 -10.166 1.00 91.94 405 SER A N 1
ATOM 3215 C CA . SER A 1 405 ? -3.380 19.694 -10.670 1.00 91.94 405 SER A CA 1
ATOM 3216 C C . SER A 1 405 ? -2.420 19.080 -11.693 1.00 91.94 405 SER A C 1
ATOM 3218 O O . SER A 1 405 ? -1.468 19.736 -12.112 1.00 91.94 405 SER A O 1
ATOM 3220 N N . LEU A 1 406 ? -2.671 17.840 -12.107 1.00 91.12 406 LEU A N 1
ATOM 3221 C CA . LEU A 1 406 ? -2.018 17.180 -13.245 1.00 91.12 406 LEU A CA 1
ATOM 3222 C C . LEU A 1 406 ? -3.058 16.924 -14.348 1.00 91.12 406 LEU A C 1
ATOM 3224 O O . LEU A 1 406 ? -4.250 16.910 -14.040 1.00 91.12 406 LEU A O 1
ATOM 3228 N N . PRO A 1 407 ? -2.650 16.735 -15.616 1.00 88.12 407 PRO A N 1
ATOM 3229 C CA . PRO A 1 407 ? -3.589 16.359 -16.667 1.00 88.12 407 PRO A CA 1
ATOM 3230 C C . PRO A 1 407 ? -4.105 14.928 -16.463 1.00 88.12 407 PRO A C 1
ATOM 3232 O O . PRO A 1 407 ? -3.371 14.061 -15.986 1.00 88.12 407 PRO A O 1
ATOM 3235 N N . ASP A 1 408 ? -5.328 14.664 -16.926 1.00 77.50 408 ASP A N 1
ATOM 3236 C CA . ASP A 1 408 ? -5.948 13.329 -16.876 1.00 77.50 408 ASP A CA 1
ATOM 3237 C C . ASP A 1 408 ? -5.190 12.287 -17.722 1.00 77.50 408 ASP A C 1
ATOM 3239 O O . ASP A 1 408 ? -5.286 11.086 -17.480 1.00 77.50 408 ASP A O 1
ATOM 3243 N N . ALA A 1 409 ? -4.416 12.742 -18.713 1.00 79.25 409 ALA A N 1
ATOM 3244 C CA . ALA A 1 409 ? -3.623 11.902 -19.603 1.00 79.25 409 ALA A CA 1
ATOM 3245 C C . ALA A 1 409 ? -2.120 12.148 -19.399 1.00 79.25 409 ALA A C 1
ATOM 3247 O O . ALA A 1 409 ? -1.512 13.009 -20.046 1.00 79.25 409 ALA A O 1
ATOM 3248 N N . LEU A 1 410 ? -1.517 11.367 -18.500 1.00 83.06 410 LEU A N 1
ATOM 3249 C CA . LEU A 1 410 ? -0.062 11.226 -18.405 1.00 83.06 410 LEU A CA 1
ATOM 3250 C C . LEU A 1 410 ? 0.442 10.198 -19.437 1.00 83.06 410 LEU A C 1
ATOM 3252 O O . LEU A 1 410 ? -0.303 9.281 -19.797 1.00 83.06 410 LEU A O 1
ATOM 3256 N N . PRO A 1 411 ? 1.696 10.305 -19.913 1.00 77.19 411 PRO A N 1
ATOM 3257 C CA . PRO A 1 411 ? 2.265 9.298 -20.803 1.00 77.19 411 PRO A CA 1
ATOM 3258 C C . PRO A 1 411 ? 2.243 7.897 -20.163 1.00 77.19 411 PRO A C 1
ATOM 3260 O O . PRO A 1 411 ? 2.688 7.706 -19.031 1.00 77.19 411 PRO A O 1
ATOM 3263 N N . GLY A 1 412 ? 1.693 6.905 -20.873 1.00 69.44 412 GLY A N 1
ATOM 3264 C CA . GLY A 1 412 ? 1.430 5.569 -20.310 1.00 69.44 412 GLY A CA 1
ATOM 3265 C C . GLY A 1 412 ? 2.679 4.704 -20.088 1.00 69.44 412 GLY A C 1
ATOM 3266 O O . GLY A 1 412 ? 2.638 3.725 -19.343 1.00 69.44 412 GLY A O 1
ATOM 3267 N N . ASN A 1 413 ? 3.801 5.072 -20.709 1.00 69.50 413 ASN A N 1
ATOM 3268 C CA . ASN A 1 413 ? 5.097 4.400 -20.592 1.00 69.50 413 ASN A CA 1
ATOM 3269 C C . ASN A 1 413 ? 5.958 4.920 -19.423 1.00 69.50 413 ASN A C 1
ATOM 3271 O O . ASN A 1 413 ? 7.088 4.468 -19.258 1.00 69.50 413 ASN A O 1
ATOM 3275 N N . VAL A 1 414 ? 5.448 5.848 -18.603 1.00 77.19 414 VAL A N 1
ATOM 3276 C CA . VAL A 1 414 ? 6.214 6.437 -17.494 1.00 77.19 414 VAL A CA 1
ATOM 3277 C C . VAL A 1 414 ? 6.509 5.393 -16.422 1.00 77.19 414 VAL A C 1
ATOM 3279 O O . VAL A 1 414 ? 5.612 4.903 -15.738 1.00 77.19 414 VAL A O 1
ATOM 3282 N N . THR A 1 415 ? 7.795 5.102 -16.230 1.00 79.25 415 THR A N 1
ATOM 3283 C CA . THR A 1 415 ? 8.302 4.213 -15.171 1.00 79.25 415 THR A CA 1
ATOM 3284 C C . THR A 1 415 ? 8.868 4.987 -13.979 1.00 79.25 415 THR A C 1
ATOM 3286 O O . THR A 1 415 ? 8.854 4.478 -12.856 1.00 79.25 415 THR A O 1
ATOM 3289 N N . PHE A 1 416 ? 9.308 6.231 -14.190 1.00 85.19 416 PHE A N 1
ATOM 3290 C CA . PHE A 1 416 ? 9.790 7.143 -13.154 1.00 85.19 416 PHE A CA 1
ATOM 3291 C C . PHE A 1 416 ? 9.129 8.513 -13.331 1.00 85.19 416 PHE A C 1
ATOM 3293 O O . PHE A 1 416 ? 9.397 9.220 -14.300 1.00 85.19 416 PHE A O 1
ATOM 3300 N N . LEU A 1 417 ? 8.297 8.904 -12.364 1.00 91.88 417 LEU A N 1
ATOM 3301 C CA . LEU A 1 417 ? 7.634 10.206 -12.315 1.00 91.88 417 LEU A CA 1
ATOM 3302 C C . LEU A 1 417 ? 8.120 11.049 -11.125 1.00 91.88 417 LEU A C 1
ATOM 3304 O O . LEU A 1 417 ? 7.998 10.631 -9.970 1.00 91.88 417 LEU A O 1
ATOM 3308 N N . ILE A 1 418 ? 8.614 12.258 -11.403 1.00 93.06 418 ILE A N 1
ATOM 3309 C CA . ILE A 1 418 ? 8.931 13.283 -10.400 1.00 93.06 418 ILE A CA 1
ATOM 3310 C C . ILE A 1 418 ? 7.903 14.403 -10.521 1.00 93.06 418 ILE A C 1
ATOM 3312 O O . ILE A 1 418 ? 7.847 15.101 -11.520 1.00 93.06 418 ILE A O 1
ATOM 3316 N N . ILE A 1 419 ? 7.092 14.600 -9.490 1.00 95.31 419 ILE A N 1
ATOM 3317 C CA . ILE A 1 419 ? 6.080 15.667 -9.392 1.00 95.31 419 ILE A CA 1
ATOM 3318 C C . ILE A 1 419 ? 6.210 16.431 -8.065 1.00 95.31 419 ILE A C 1
ATOM 3320 O O . ILE A 1 419 ? 5.268 17.069 -7.588 1.00 95.31 419 ILE A O 1
ATOM 3324 N N . SER A 1 420 ? 7.395 16.377 -7.456 1.00 95.56 420 SER A N 1
ATOM 3325 C CA . SER A 1 420 ? 7.688 16.984 -6.159 1.00 95.56 420 SER A CA 1
ATOM 3326 C C . SER A 1 420 ? 7.814 18.506 -6.197 1.00 95.56 420 SER A C 1
ATOM 3328 O O . SER A 1 420 ? 8.292 19.059 -7.186 1.00 95.56 420 SER A O 1
ATOM 3330 N N . GLY A 1 421 ? 7.481 19.186 -5.100 1.00 93.81 421 GLY A N 1
ATOM 3331 C CA . GLY A 1 421 ? 7.608 20.646 -5.006 1.00 93.81 421 GLY A CA 1
ATOM 3332 C C . GLY A 1 421 ? 6.530 21.404 -5.787 1.00 93.81 421 GLY A C 1
ATOM 3333 O O . GLY A 1 421 ? 6.798 22.473 -6.331 1.00 93.81 421 GLY A O 1
ATOM 3334 N N . ASN A 1 422 ? 5.326 20.842 -5.881 1.00 95.75 422 ASN A N 1
ATOM 3335 C CA . ASN A 1 422 ? 4.160 21.478 -6.494 1.00 95.75 422 ASN A CA 1
ATOM 3336 C C . ASN A 1 422 ? 3.106 21.818 -5.416 1.00 95.75 422 ASN A C 1
ATOM 3338 O O . ASN A 1 422 ? 3.387 21.798 -4.219 1.00 95.75 422 ASN A O 1
ATOM 3342 N N . GLN A 1 423 ? 1.897 22.194 -5.829 1.00 94.88 423 GLN A N 1
ATOM 3343 C CA . GLN A 1 423 ? 0.762 22.527 -4.959 1.00 94.88 423 GLN A CA 1
ATOM 3344 C C . GLN A 1 423 ? -0.401 21.542 -5.159 1.00 94.88 423 GLN A C 1
ATOM 3346 O O . GLN A 1 423 ? -1.565 21.903 -4.979 1.00 94.88 423 GLN A O 1
ATOM 3351 N N . LEU A 1 424 ? -0.089 20.301 -5.550 1.00 94.62 424 LEU A N 1
ATOM 3352 C CA . LEU A 1 424 ? -1.084 19.278 -5.860 1.00 94.62 424 LEU A CA 1
ATOM 3353 C C . LEU A 1 424 ? -1.876 18.913 -4.603 1.00 94.62 424 LEU A C 1
ATOM 3355 O O . LEU A 1 424 ? -1.289 18.686 -3.545 1.00 94.62 424 LEU A O 1
ATOM 3359 N N . THR A 1 425 ? -3.200 18.832 -4.729 1.00 91.56 425 THR A N 1
ATOM 3360 C CA . THR A 1 425 ? -4.100 18.386 -3.645 1.00 91.56 425 THR A CA 1
ATOM 3361 C C . THR A 1 425 ? -4.592 16.950 -3.827 1.00 91.56 425 THR A C 1
ATOM 3363 O O . THR A 1 425 ? -4.951 16.294 -2.845 1.00 91.56 425 THR A O 1
ATOM 3366 N N . GLU A 1 426 ? -4.523 16.450 -5.061 1.00 90.81 426 GLU A N 1
ATOM 3367 C CA . GLU A 1 426 ? -4.858 15.092 -5.478 1.00 90.81 426 GLU A CA 1
ATOM 3368 C C . GLU A 1 426 ? -3.941 14.631 -6.624 1.00 90.81 426 GLU A C 1
ATOM 3370 O O . GLU A 1 426 ? -3.282 15.444 -7.279 1.00 90.81 426 GLU A O 1
ATOM 3375 N N . LEU A 1 427 ? -3.886 13.315 -6.839 1.00 91.06 427 LEU A N 1
ATOM 3376 C CA . LEU A 1 427 ? -3.208 12.681 -7.970 1.00 91.06 427 LEU A CA 1
ATOM 3377 C C . LEU A 1 427 ? -4.250 12.129 -8.955 1.00 91.06 427 LEU A C 1
ATOM 3379 O O . LEU A 1 427 ? -5.328 11.725 -8.511 1.00 91.06 427 LEU A O 1
ATOM 3383 N N . PRO A 1 428 ? -3.935 12.065 -10.263 1.00 85.12 428 PRO A N 1
ATOM 3384 C CA . PRO A 1 428 ? -4.836 11.488 -11.252 1.00 85.12 428 PRO A CA 1
ATOM 3385 C C . PRO A 1 428 ? -5.077 10.001 -10.967 1.00 85.12 428 PRO A C 1
ATOM 3387 O O . PRO A 1 428 ? -4.194 9.296 -10.469 1.00 85.12 428 PRO A O 1
ATOM 3390 N N . GLN A 1 429 ? -6.282 9.531 -11.289 1.00 80.56 429 GLN A N 1
ATOM 3391 C CA . GLN A 1 429 ? -6.680 8.133 -11.142 1.00 80.56 429 GLN A CA 1
ATOM 3392 C C . GLN A 1 429 ? -7.200 7.596 -12.488 1.00 80.56 429 GLN A C 1
ATOM 3394 O O . GLN A 1 429 ? -8.154 8.170 -13.017 1.00 80.56 429 GLN A O 1
ATOM 3399 N N . PRO A 1 430 ? -6.632 6.501 -13.036 1.00 81.25 430 PRO A N 1
ATOM 3400 C CA . PRO A 1 430 ? -5.517 5.706 -12.506 1.00 81.25 430 PRO A CA 1
ATOM 3401 C C . PRO A 1 430 ? -4.134 6.345 -12.751 1.00 81.25 430 PRO A C 1
ATOM 3403 O O . PRO A 1 430 ? -3.948 7.144 -13.666 1.00 81.25 430 PRO A O 1
ATOM 3406 N N . LEU A 1 431 ? -3.143 5.956 -11.941 1.00 86.94 431 LEU A N 1
ATOM 3407 C CA . LEU A 1 431 ? -1.727 6.226 -12.227 1.00 86.94 431 LEU A CA 1
ATOM 3408 C C . LEU A 1 431 ? -1.219 5.306 -13.357 1.00 86.94 431 LEU A C 1
ATOM 3410 O O . LEU A 1 431 ? -1.802 4.240 -13.563 1.00 86.94 431 LEU A O 1
ATOM 3414 N N . PRO A 1 432 ? -0.121 5.658 -14.061 1.00 83.75 432 PRO A N 1
ATOM 3415 C CA . PRO A 1 432 ? 0.454 4.801 -15.099 1.00 83.75 432 PRO A CA 1
ATOM 3416 C C . PRO A 1 432 ? 0.760 3.384 -14.585 1.00 83.75 432 PRO A C 1
ATOM 3418 O O . PRO A 1 432 ? 1.427 3.221 -13.563 1.00 83.75 432 PRO A O 1
ATOM 3421 N N . GLU A 1 433 ? 0.302 2.357 -15.305 1.00 79.50 433 GLU A N 1
ATOM 3422 C CA . GLU A 1 433 ? 0.371 0.954 -14.854 1.00 79.50 433 GLU A CA 1
ATOM 3423 C C . GLU A 1 433 ? 1.801 0.414 -14.721 1.00 79.50 433 GLU A C 1
ATOM 3425 O O . GLU A 1 433 ? 2.038 -0.487 -13.925 1.00 79.50 433 GLU A O 1
ATOM 3430 N N . ASN A 1 434 ? 2.756 0.974 -15.475 1.00 80.00 434 ASN A N 1
ATOM 3431 C CA . ASN A 1 434 ? 4.166 0.565 -15.472 1.00 80.00 434 ASN A CA 1
ATOM 3432 C C . ASN A 1 434 ? 5.036 1.369 -14.491 1.00 80.00 434 ASN A C 1
ATOM 3434 O O . ASN A 1 434 ? 6.263 1.217 -14.477 1.00 80.00 434 ASN A O 1
ATOM 3438 N N . LEU A 1 435 ? 4.429 2.244 -13.685 1.00 85.31 435 LEU A N 1
ATOM 3439 C CA . LEU A 1 435 ? 5.149 3.142 -12.794 1.00 85.31 435 LEU A CA 1
ATOM 3440 C C . LEU A 1 435 ? 5.909 2.355 -11.720 1.00 85.31 435 LEU A C 1
ATOM 3442 O O . LEU A 1 435 ? 5.329 1.580 -10.959 1.00 85.31 435 LEU A O 1
ATOM 3446 N N . ARG A 1 436 ? 7.225 2.563 -11.640 1.00 84.50 436 ARG A N 1
ATOM 3447 C CA . ARG A 1 436 ? 8.124 1.920 -10.669 1.00 84.50 436 ARG A CA 1
ATOM 3448 C C . ARG A 1 436 ? 8.588 2.886 -9.591 1.00 84.50 436 ARG A C 1
ATOM 3450 O O . ARG A 1 436 ? 8.772 2.473 -8.446 1.00 84.50 436 ARG A O 1
ATOM 3457 N N . GLN A 1 437 ? 8.772 4.155 -9.941 1.00 90.56 437 GLN A N 1
ATOM 3458 C CA . GLN A 1 437 ? 9.254 5.187 -9.032 1.00 90.56 437 GLN A CA 1
ATOM 3459 C C . GLN A 1 437 ? 8.353 6.419 -9.095 1.00 90.56 437 GLN A C 1
ATOM 3461 O O . GLN A 1 437 ? 8.163 7.002 -10.162 1.00 90.56 437 GLN A O 1
ATOM 3466 N N . LEU A 1 438 ? 7.818 6.821 -7.945 1.00 95.81 438 LEU A N 1
ATOM 3467 C CA . LEU A 1 438 ? 6.958 7.990 -7.815 1.00 95.81 438 LEU A CA 1
ATOM 3468 C C . LEU A 1 438 ? 7.483 8.920 -6.723 1.00 95.81 438 LEU A C 1
ATOM 3470 O O . LEU A 1 438 ? 7.534 8.551 -5.550 1.00 95.81 438 LEU A O 1
ATOM 3474 N N . PHE A 1 439 ? 7.841 10.140 -7.116 1.00 96.75 439 PHE A N 1
ATOM 3475 C CA . PHE A 1 439 ? 8.325 11.189 -6.224 1.00 96.75 439 PHE A CA 1
ATOM 3476 C C . PHE A 1 439 ? 7.311 12.333 -6.186 1.00 96.75 439 PHE A C 1
ATOM 3478 O O . PHE A 1 439 ? 7.234 13.147 -7.103 1.00 96.75 439 PHE A O 1
ATOM 3485 N N . VAL A 1 440 ? 6.528 12.395 -5.111 1.00 96.75 440 VAL A N 1
ATOM 3486 C CA . VAL A 1 440 ? 5.441 13.361 -4.869 1.00 96.75 440 VAL A CA 1
ATOM 3487 C C . VAL A 1 440 ? 5.684 14.224 -3.626 1.00 96.75 440 VAL A C 1
ATOM 3489 O O . VAL A 1 440 ? 4.773 14.924 -3.178 1.00 96.75 440 VAL A O 1
ATOM 3492 N N . GLN A 1 441 ? 6.896 14.210 -3.060 1.00 96.56 441 GLN A N 1
ATOM 3493 C CA . GLN A 1 441 ? 7.195 14.975 -1.847 1.00 96.56 441 GLN A CA 1
ATOM 3494 C C . GLN A 1 441 ? 6.978 16.490 -2.001 1.00 96.56 441 GLN A C 1
ATOM 3496 O O . GLN A 1 441 ? 7.128 17.033 -3.099 1.00 96.56 441 GLN A O 1
ATOM 3501 N N . ARG A 1 442 ? 6.692 17.188 -0.895 1.00 96.38 442 ARG A N 1
ATOM 3502 C CA . ARG A 1 442 ? 6.460 18.649 -0.864 1.00 96.38 442 ARG A CA 1
ATOM 3503 C C . ARG A 1 442 ? 5.312 19.078 -1.782 1.00 96.38 442 ARG A C 1
ATOM 3505 O O . ARG A 1 442 ? 5.508 19.861 -2.709 1.00 96.38 442 ARG A O 1
ATOM 3512 N N . ASN A 1 443 ? 4.135 18.525 -1.524 1.00 96.69 443 ASN A N 1
ATOM 3513 C CA . ASN A 1 443 ? 2.863 18.901 -2.142 1.00 96.69 443 ASN A CA 1
ATOM 3514 C C . ASN A 1 443 ? 1.814 19.135 -1.033 1.00 96.69 443 ASN A C 1
ATOM 3516 O O . ASN A 1 443 ? 2.148 19.183 0.151 1.00 96.69 443 ASN A O 1
ATOM 3520 N N . SER A 1 444 ? 0.542 19.289 -1.404 1.00 94.88 444 SER A N 1
ATOM 3521 C CA . SER A 1 444 ? -0.585 19.470 -0.479 1.00 94.88 444 SER A CA 1
ATOM 3522 C C . SER A 1 444 ? -1.568 18.291 -0.540 1.00 94.88 444 SER A C 1
ATOM 3524 O O . SER A 1 444 ? -2.769 18.481 -0.335 1.00 94.88 444 SER A O 1
ATOM 3526 N N . LEU A 1 445 ? -1.081 17.081 -0.855 1.00 93.62 445 LEU A N 1
ATOM 3527 C CA . LEU A 1 445 ? -1.925 15.900 -1.058 1.00 93.62 445 LEU A CA 1
ATOM 3528 C C . LEU A 1 445 ? -2.625 15.509 0.243 1.00 93.62 445 LEU A C 1
ATOM 3530 O O . LEU A 1 445 ? -1.966 15.343 1.268 1.00 93.62 445 LEU A O 1
ATOM 3534 N N . ASN A 1 446 ? -3.946 15.321 0.193 1.00 87.06 446 ASN A N 1
ATOM 3535 C CA . ASN A 1 446 ? -4.730 14.855 1.348 1.00 87.06 446 ASN A CA 1
ATOM 3536 C C . ASN A 1 446 ? -4.841 13.322 1.408 1.00 87.06 446 ASN A C 1
ATOM 3538 O O . ASN A 1 446 ? -4.983 12.754 2.490 1.00 87.06 446 ASN A O 1
ATOM 3542 N N . ALA A 1 447 ? -4.766 12.662 0.251 1.00 87.12 447 ALA A N 1
ATOM 3543 C CA . ALA A 1 447 ? -4.809 11.213 0.102 1.00 87.12 447 ALA A CA 1
ATOM 3544 C C . ALA A 1 447 ? -3.996 10.776 -1.128 1.00 87.12 447 ALA A C 1
ATOM 3546 O O . ALA A 1 447 ? -3.765 11.566 -2.047 1.00 87.12 447 ALA A O 1
ATOM 3547 N N . LEU A 1 448 ? -3.573 9.513 -1.132 1.00 90.88 448 LEU A N 1
ATOM 3548 C CA . LEU A 1 448 ? -3.059 8.826 -2.317 1.00 90.88 448 LEU A CA 1
ATOM 3549 C C . LEU A 1 448 ? -4.215 8.112 -3.047 1.00 90.88 448 LEU A C 1
ATOM 3551 O O . LEU A 1 448 ? -5.261 7.902 -2.434 1.00 90.88 448 LEU A O 1
ATOM 3555 N N . PRO A 1 449 ? -4.045 7.723 -4.324 1.00 88.38 449 PRO A N 1
ATOM 3556 C CA . PRO A 1 449 ? -5.011 6.882 -5.030 1.00 88.38 449 PRO A CA 1
ATOM 3557 C C . PRO A 1 449 ? -5.306 5.577 -4.283 1.00 88.38 449 PRO A C 1
ATOM 3559 O O . PRO A 1 449 ? -4.382 4.960 -3.753 1.00 88.38 449 PRO A O 1
ATOM 3562 N N . ASP A 1 450 ? -6.569 5.137 -4.298 1.00 81.69 450 ASP A N 1
ATOM 3563 C CA . ASP A 1 450 ? -7.016 3.918 -3.599 1.00 81.69 450 ASP A CA 1
ATOM 3564 C C . ASP A 1 450 ? -6.294 2.656 -4.100 1.00 81.69 450 ASP A C 1
ATOM 3566 O O . ASP A 1 450 ? -6.055 1.720 -3.337 1.00 81.69 450 ASP A O 1
ATOM 3570 N N . THR A 1 451 ? -5.914 2.645 -5.380 1.00 85.06 451 THR A N 1
ATOM 3571 C CA . THR A 1 451 ? -5.133 1.579 -6.013 1.00 85.06 451 THR A CA 1
ATOM 3572 C C . THR A 1 451 ? -3.813 2.133 -6.533 1.00 85.06 451 THR A C 1
ATOM 3574 O O . THR A 1 451 ? -3.789 2.931 -7.476 1.00 85.06 451 THR A O 1
ATOM 3577 N N . LEU A 1 452 ? -2.709 1.693 -5.933 1.00 90.38 452 LEU A N 1
ATOM 3578 C CA . LEU A 1 452 ? -1.361 1.969 -6.425 1.00 90.38 452 LEU A CA 1
ATOM 3579 C C . LEU A 1 452 ? -0.937 0.889 -7.440 1.00 90.38 452 LEU A C 1
ATOM 3581 O O . LEU A 1 452 ? -1.321 -0.267 -7.269 1.00 90.38 452 LEU A O 1
ATOM 3585 N N . PRO A 1 453 ? -0.136 1.218 -8.472 1.00 88.56 453 PRO A N 1
ATOM 3586 C CA . PRO A 1 453 ? 0.354 0.226 -9.431 1.00 88.56 453 PRO A CA 1
ATOM 3587 C C . PRO A 1 453 ? 1.180 -0.887 -8.761 1.00 88.56 453 PRO A C 1
ATOM 3589 O O . PRO A 1 453 ? 2.096 -0.605 -7.989 1.00 88.56 453 PRO A O 1
ATOM 3592 N N . GLU A 1 454 ? 0.930 -2.152 -9.111 1.00 88.81 454 GLU A N 1
ATOM 3593 C CA . GLU A 1 454 ? 1.674 -3.319 -8.586 1.00 88.81 454 GLU A CA 1
ATOM 3594 C C . GLU A 1 454 ? 3.164 -3.325 -9.000 1.00 88.81 454 GLU A C 1
ATOM 3596 O O . GLU A 1 454 ? 4.031 -3.938 -8.362 1.00 88.81 454 GLU A O 1
ATOM 3601 N N . SER A 1 455 ? 3.505 -2.601 -10.072 1.00 85.62 455 SER A N 1
ATOM 3602 C CA . SER A 1 455 ? 4.886 -2.384 -10.516 1.00 85.62 455 SER A CA 1
ATOM 3603 C C . SER A 1 455 ? 5.678 -1.431 -9.618 1.00 85.62 455 SER A C 1
ATOM 3605 O O . SER A 1 455 ? 6.902 -1.359 -9.756 1.00 85.62 455 SER A O 1
ATOM 3607 N N . LEU A 1 456 ? 5.024 -0.703 -8.706 1.00 91.12 456 LEU A N 1
ATOM 3608 C CA . LEU A 1 456 ? 5.668 0.326 -7.898 1.00 91.12 456 LEU A CA 1
ATOM 3609 C C . LEU A 1 456 ? 6.716 -0.295 -6.961 1.00 91.12 456 LEU A C 1
ATOM 3611 O O . LEU A 1 456 ? 6.501 -1.335 -6.336 1.00 91.12 456 LEU A O 1
ATOM 3615 N N . ARG A 1 457 ? 7.894 0.330 -6.899 1.00 90.81 457 ARG A N 1
ATOM 3616 C CA . ARG A 1 457 ? 9.040 -0.077 -6.068 1.00 90.81 457 ARG A CA 1
ATOM 3617 C C . ARG A 1 457 ? 9.471 1.028 -5.114 1.00 90.81 457 ARG A C 1
ATOM 3619 O O . ARG A 1 457 ? 9.877 0.725 -3.997 1.00 90.81 457 ARG A O 1
ATOM 3626 N N . ILE A 1 458 ? 9.367 2.289 -5.531 1.00 92.38 458 ILE A N 1
ATOM 3627 C CA . ILE A 1 458 ? 9.760 3.453 -4.731 1.00 92.38 458 ILE A CA 1
ATOM 3628 C C . ILE A 1 458 ? 8.620 4.472 -4.728 1.00 92.38 458 ILE A C 1
ATOM 3630 O O . ILE A 1 458 ? 8.203 4.934 -5.789 1.00 92.38 458 ILE A O 1
ATOM 3634 N N . LEU A 1 459 ? 8.153 4.849 -3.538 1.00 97.38 459 LEU A N 1
ATOM 3635 C CA . LEU A 1 459 ? 7.153 5.897 -3.331 1.00 97.38 459 LEU A CA 1
ATOM 3636 C C . LEU A 1 459 ? 7.652 6.916 -2.304 1.00 97.38 459 LEU A C 1
ATOM 3638 O O . LEU A 1 459 ? 7.699 6.628 -1.109 1.00 97.38 459 LEU A O 1
ATOM 3642 N N . MET A 1 460 ? 8.021 8.108 -2.771 1.00 97.62 460 MET A N 1
ATOM 3643 C CA . MET A 1 460 ? 8.433 9.231 -1.928 1.00 97.62 460 MET A CA 1
ATOM 3644 C C . MET A 1 460 ? 7.291 10.249 -1.852 1.00 97.62 460 MET A C 1
ATOM 3646 O O . MET A 1 460 ? 7.059 11.006 -2.790 1.00 97.62 460 MET A O 1
ATOM 3650 N N . ALA A 1 461 ? 6.559 10.263 -0.745 1.00 96.88 461 ALA A N 1
ATOM 3651 C CA . ALA A 1 461 ? 5.389 11.103 -0.497 1.00 96.88 461 ALA A CA 1
ATOM 3652 C C . ALA A 1 461 ? 5.487 11.913 0.807 1.00 96.88 461 ALA A C 1
ATOM 3654 O O . ALA A 1 461 ? 4.473 12.267 1.417 1.00 96.88 461 ALA A O 1
ATOM 3655 N N . SER A 1 462 ? 6.709 12.232 1.232 1.00 97.19 462 SER A N 1
ATOM 3656 C CA . SER A 1 462 ? 6.964 13.045 2.418 1.00 97.19 462 SER A CA 1
ATOM 3657 C C . SER A 1 462 ? 6.542 14.510 2.251 1.00 97.19 462 SER A C 1
ATOM 3659 O O . SER A 1 462 ? 6.334 14.989 1.136 1.00 97.19 462 SER A O 1
ATOM 3661 N N . ASP A 1 463 ? 6.390 15.232 3.363 1.00 96.44 463 ASP A N 1
ATOM 3662 C CA . ASP A 1 463 ? 5.996 16.652 3.384 1.00 96.44 463 ASP A CA 1
ATOM 3663 C C . ASP A 1 463 ? 4.697 16.915 2.586 1.00 96.44 463 ASP A C 1
ATOM 3665 O O . ASP A 1 463 ? 4.671 17.698 1.635 1.00 96.44 463 ASP A O 1
ATOM 3669 N N . ASN A 1 464 ? 3.620 16.218 2.952 1.00 95.56 464 ASN A N 1
ATOM 3670 C CA . ASN A 1 464 ? 2.279 16.361 2.374 1.00 95.56 464 ASN A CA 1
ATOM 3671 C C . ASN A 1 464 ? 1.228 16.536 3.496 1.00 95.56 464 ASN A C 1
ATOM 3673 O O . ASN A 1 464 ? 1.545 16.876 4.642 1.00 95.56 464 ASN A O 1
ATOM 3677 N N . HIS A 1 465 ? -0.058 16.376 3.184 1.00 90.62 465 HIS A N 1
ATOM 3678 C CA . HIS A 1 465 ? -1.164 16.448 4.144 1.00 90.62 465 HIS A CA 1
ATOM 3679 C C . HIS A 1 465 ? -1.928 15.124 4.252 1.00 90.62 465 HIS A C 1
ATOM 3681 O O . HIS A 1 465 ? -3.099 15.133 4.638 1.00 90.62 465 HIS A O 1
ATOM 3687 N N . LEU A 1 466 ? -1.262 14.002 3.947 1.00 89.06 466 LEU A N 1
ATOM 3688 C CA . LEU A 1 466 ? -1.884 12.683 3.918 1.00 89.06 466 LEU A CA 1
ATOM 3689 C C . LEU A 1 466 ? -2.470 12.350 5.289 1.00 89.06 466 LEU A C 1
ATOM 3691 O O . LEU A 1 466 ? -1.746 12.339 6.287 1.00 89.06 466 LEU A O 1
ATOM 3695 N N . SER A 1 467 ? -3.777 12.093 5.330 1.00 80.75 467 SER A N 1
ATOM 3696 C CA . SER A 1 467 ? -4.480 11.666 6.546 1.00 80.75 467 SER A CA 1
ATOM 3697 C C . SER A 1 467 ? -4.528 10.148 6.713 1.00 80.75 467 SER A C 1
ATOM 3699 O O . SER A 1 467 ? -4.665 9.663 7.832 1.00 80.75 467 SER A O 1
ATOM 3701 N N . SER A 1 468 ? -4.411 9.409 5.610 1.00 81.12 468 SER A N 1
ATOM 3702 C CA . SER A 1 468 ? -4.415 7.946 5.562 1.00 81.12 468 SER A CA 1
ATOM 3703 C C . SER A 1 468 ? -3.606 7.446 4.361 1.00 81.12 468 SER A C 1
ATOM 3705 O O . SER A 1 468 ? -3.301 8.206 3.436 1.00 81.12 468 SER A O 1
ATOM 3707 N N . LEU A 1 469 ? -3.260 6.159 4.384 1.00 88.00 469 LEU A N 1
ATOM 3708 C CA . LEU A 1 469 ? -2.681 5.437 3.250 1.00 88.00 469 LEU A CA 1
ATOM 3709 C C . LEU A 1 469 ? -3.707 4.445 2.675 1.00 88.00 469 LEU A C 1
ATOM 3711 O O . LEU A 1 469 ? -4.629 4.061 3.398 1.00 88.00 469 LEU A O 1
ATOM 3715 N N . PRO A 1 470 ? -3.549 4.010 1.412 1.00 86.94 470 PRO A N 1
ATOM 3716 C CA . PRO A 1 470 ? -4.384 2.960 0.830 1.00 86.94 470 PRO A CA 1
ATOM 3717 C C . PRO A 1 470 ? -4.295 1.651 1.630 1.00 86.94 470 PRO A C 1
ATOM 3719 O O . PRO A 1 470 ? -3.224 1.312 2.136 1.00 86.94 470 PRO A O 1
ATOM 3722 N N . GLU A 1 471 ? -5.395 0.890 1.716 1.00 81.50 471 GLU A N 1
ATOM 3723 C CA . GLU A 1 471 ? -5.425 -0.391 2.455 1.00 81.50 471 GLU A CA 1
ATOM 3724 C C . GLU A 1 471 ? -4.451 -1.430 1.884 1.00 81.50 471 GLU A C 1
ATOM 3726 O O . GLU A 1 471 ? -3.950 -2.291 2.611 1.00 81.50 471 GLU A O 1
ATOM 3731 N N . HIS A 1 472 ? -4.197 -1.348 0.578 1.00 85.38 472 HIS A N 1
ATOM 3732 C CA . HIS A 1 472 ? -3.329 -2.250 -0.159 1.00 85.38 472 HIS A CA 1
ATOM 3733 C C . HIS A 1 472 ? -2.112 -1.492 -0.682 1.00 85.38 472 HIS A C 1
ATOM 3735 O O . HIS A 1 472 ? -2.141 -0.867 -1.741 1.00 85.38 472 HIS A O 1
ATOM 3741 N N . VAL A 1 473 ? -1.023 -1.558 0.083 1.00 89.94 473 VAL A N 1
ATOM 3742 C CA . VAL A 1 473 ? 0.300 -1.134 -0.387 1.00 89.94 473 VAL A CA 1
ATOM 3743 C C . VAL A 1 473 ? 0.912 -2.271 -1.224 1.00 89.94 473 VAL A C 1
ATOM 3745 O O . VAL A 1 473 ? 0.896 -3.410 -0.748 1.00 89.94 473 VAL A O 1
ATOM 3748 N N . PRO A 1 474 ? 1.464 -2.001 -2.426 1.00 90.69 474 PRO A N 1
ATOM 3749 C CA . PRO A 1 474 ? 2.043 -3.035 -3.283 1.00 90.69 474 PRO A CA 1
ATOM 3750 C C . PRO A 1 474 ? 3.110 -3.864 -2.547 1.00 90.69 474 PRO A C 1
ATOM 3752 O O . PRO A 1 474 ? 4.039 -3.282 -1.980 1.00 90.69 474 PRO A O 1
ATOM 3755 N N . PRO A 1 475 ? 3.049 -5.209 -2.569 1.00 86.81 475 PRO A N 1
ATOM 3756 C CA . PRO A 1 475 ? 3.971 -6.060 -1.811 1.00 86.81 475 PRO A CA 1
ATOM 3757 C C . PRO A 1 475 ? 5.422 -5.965 -2.308 1.00 86.81 475 PRO A C 1
ATOM 3759 O O . PRO A 1 475 ? 6.358 -6.216 -1.552 1.00 86.81 475 PRO A O 1
ATOM 3762 N N . GLY A 1 476 ? 5.621 -5.577 -3.573 1.00 86.44 476 GLY A N 1
ATOM 3763 C CA . GLY A 1 476 ? 6.940 -5.366 -4.173 1.00 86.44 476 GLY A CA 1
ATOM 3764 C C . GLY A 1 476 ? 7.617 -4.043 -3.795 1.00 86.44 476 GLY A C 1
ATOM 3765 O O . GLY A 1 476 ? 8.705 -3.768 -4.300 1.00 86.44 476 GLY A O 1
ATOM 3766 N N . LEU A 1 477 ? 6.995 -3.203 -2.962 1.00 92.00 477 LEU A N 1
ATOM 3767 C CA . LEU A 1 477 ? 7.524 -1.886 -2.619 1.00 92.00 477 LEU A CA 1
ATOM 3768 C C . LEU A 1 477 ? 8.803 -2.012 -1.776 1.00 92.00 477 LEU A C 1
ATOM 3770 O O . LEU A 1 477 ? 8.788 -2.578 -0.687 1.00 92.00 477 LEU A O 1
ATOM 3774 N N . LEU A 1 478 ? 9.910 -1.463 -2.275 1.00 90.50 478 LEU A N 1
ATOM 3775 C CA . LEU A 1 478 ? 11.227 -1.492 -1.632 1.00 90.50 478 LEU A CA 1
ATOM 3776 C C . LEU A 1 478 ? 11.468 -0.266 -0.754 1.00 90.50 478 LEU A C 1
ATOM 3778 O O . LEU A 1 478 ? 12.197 -0.349 0.229 1.00 90.50 478 LEU A O 1
ATOM 3782 N N . ARG A 1 479 ? 10.885 0.884 -1.110 1.00 93.81 479 ARG A N 1
ATOM 3783 C CA . ARG A 1 479 ? 11.051 2.118 -0.341 1.00 93.81 479 ARG A CA 1
ATOM 3784 C C . ARG A 1 479 ? 9.763 2.929 -0.297 1.00 93.81 479 ARG A C 1
ATOM 3786 O O . ARG A 1 479 ? 9.238 3.312 -1.343 1.00 93.81 479 ARG A O 1
ATOM 3793 N N . LEU A 1 480 ? 9.301 3.230 0.911 1.00 97.56 480 LEU A N 1
ATOM 3794 C CA . LEU A 1 480 ? 8.130 4.057 1.187 1.00 97.56 480 LEU A CA 1
ATOM 3795 C C . LEU A 1 480 ? 8.523 5.184 2.135 1.00 97.56 480 LEU A C 1
ATOM 3797 O O . LEU A 1 480 ? 8.810 4.929 3.298 1.00 97.56 480 LEU A O 1
ATOM 3801 N N . ASP A 1 481 ? 8.508 6.430 1.673 1.00 97.38 481 ASP A N 1
ATOM 3802 C CA . ASP A 1 481 ? 8.690 7.587 2.551 1.00 97.38 481 ASP A CA 1
ATOM 3803 C C . ASP A 1 481 ? 7.406 8.404 2.600 1.00 97.38 481 ASP A C 1
ATOM 3805 O O . ASP A 1 481 ? 7.048 9.077 1.642 1.00 97.38 481 ASP A O 1
ATOM 3809 N N . VAL A 1 482 ? 6.712 8.345 3.728 1.00 96.50 482 VAL A N 1
ATOM 3810 C CA . VAL A 1 482 ? 5.501 9.123 4.019 1.00 96.50 482 VAL A CA 1
ATOM 3811 C C . VAL A 1 482 ? 5.720 9.999 5.251 1.00 96.50 482 VAL A C 1
ATOM 3813 O O . VAL A 1 482 ? 4.774 10.354 5.957 1.00 96.50 482 VAL A O 1
ATOM 3816 N N . SER A 1 483 ? 6.975 10.356 5.532 1.00 96.25 483 SER A N 1
ATOM 3817 C CA . SER A 1 483 ? 7.320 11.204 6.668 1.00 96.25 483 SER A CA 1
ATOM 3818 C C . SER A 1 483 ? 6.768 12.628 6.546 1.00 96.25 483 SER A C 1
ATOM 3820 O O . SER A 1 483 ? 6.448 13.097 5.456 1.00 96.25 483 SER A O 1
ATOM 3822 N N . SER A 1 484 ? 6.631 13.336 7.669 1.00 94.00 484 SER A N 1
ATOM 3823 C CA . SER A 1 484 ? 6.077 14.704 7.706 1.00 94.00 484 SER A CA 1
ATOM 3824 C C . SER A 1 484 ? 4.680 14.808 7.064 1.00 94.00 484 SER A C 1
ATOM 3826 O O . SER A 1 484 ? 4.420 15.693 6.250 1.00 94.00 484 SER A O 1
ATOM 3828 N N . ASN A 1 485 ? 3.781 13.888 7.411 1.00 91.31 485 ASN A N 1
ATOM 3829 C CA . ASN A 1 485 ? 2.377 13.897 6.995 1.00 91.31 485 ASN A CA 1
ATOM 3830 C C . ASN A 1 485 ? 1.450 14.024 8.221 1.00 91.31 485 ASN A C 1
ATOM 3832 O O . ASN A 1 485 ? 1.871 14.433 9.306 1.00 91.31 485 ASN A O 1
ATOM 3836 N N . ARG A 1 486 ? 0.157 13.730 8.050 1.00 86.19 486 ARG A N 1
ATOM 3837 C CA . ARG A 1 486 ? -0.866 13.786 9.104 1.00 86.19 486 ARG A CA 1
ATOM 3838 C C . ARG A 1 486 ? -1.450 12.400 9.403 1.00 86.19 486 ARG A C 1
ATOM 3840 O O . ARG A 1 486 ? -2.602 12.317 9.824 1.00 86.19 486 ARG A O 1
ATOM 3847 N N . LEU A 1 487 ? -0.666 11.340 9.184 1.00 84.19 487 LEU A N 1
ATOM 3848 C CA . LEU A 1 487 ? -1.079 9.959 9.425 1.00 84.19 487 LEU A CA 1
ATOM 3849 C C . LEU A 1 487 ? -1.233 9.708 10.926 1.00 84.19 487 LEU A C 1
ATOM 3851 O O . LEU A 1 487 ? -0.370 10.087 11.716 1.00 84.19 487 LEU A O 1
ATOM 3855 N N . ILE A 1 488 ? -2.328 9.053 11.300 1.00 76.25 488 ILE A N 1
ATOM 3856 C CA . ILE A 1 488 ? -2.646 8.709 12.697 1.00 76.25 488 ILE A CA 1
ATOM 3857 C C . ILE A 1 488 ? -2.573 7.191 12.912 1.00 76.25 488 ILE A C 1
ATOM 3859 O O . ILE A 1 488 ? -2.186 6.726 13.984 1.00 76.25 488 ILE A O 1
ATOM 3863 N N . HIS A 1 489 ? -2.872 6.433 11.861 1.00 79.50 489 HIS A N 1
ATOM 3864 C CA . HIS A 1 489 ? -2.783 4.981 11.771 1.00 79.50 489 HIS A CA 1
ATOM 3865 C C . HIS A 1 489 ? -2.008 4.582 10.512 1.00 79.50 489 HIS A C 1
ATOM 3867 O O . HIS A 1 489 ? -1.687 5.419 9.662 1.00 79.50 489 HIS A O 1
ATOM 3873 N N . LEU A 1 490 ? -1.746 3.284 10.380 1.00 87.62 490 LEU A N 1
ATOM 3874 C CA . LEU A 1 490 ? -1.106 2.688 9.213 1.00 87.62 490 LEU A CA 1
ATOM 3875 C C . LEU A 1 490 ? -1.880 1.432 8.770 1.00 87.62 490 LEU A C 1
ATOM 3877 O O . LEU A 1 490 ? -2.455 0.743 9.613 1.00 87.62 490 LEU A O 1
ATOM 3881 N N . PRO A 1 491 ? -1.909 1.106 7.467 1.00 88.62 491 PRO A N 1
ATOM 3882 C CA . PRO A 1 491 ? -2.508 -0.134 6.993 1.00 88.62 491 PRO A CA 1
ATOM 3883 C C . PRO A 1 491 ? -1.677 -1.352 7.405 1.00 88.62 491 PRO A C 1
ATOM 3885 O O . PRO A 1 491 ? -0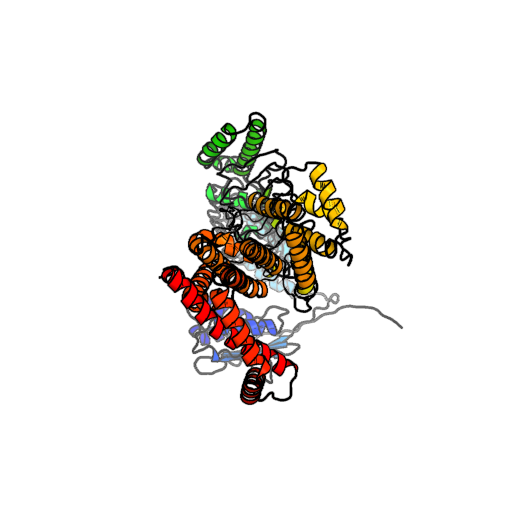.447 -1.332 7.343 1.00 88.62 491 PRO A O 1
ATOM 3888 N N . GLU A 1 492 ? -2.353 -2.451 7.759 1.00 87.44 492 GLU A N 1
ATOM 3889 C CA . GLU A 1 492 ? -1.699 -3.718 8.137 1.00 87.44 492 GLU A CA 1
ATOM 3890 C C . GLU A 1 492 ? -0.815 -4.280 7.017 1.00 87.44 492 GLU A C 1
ATOM 3892 O O . GLU A 1 492 ? 0.164 -4.970 7.291 1.00 87.44 492 GLU A O 1
ATOM 3897 N N . SER A 1 493 ? -1.111 -3.957 5.750 1.00 88.81 493 SER A N 1
ATOM 3898 C CA . SER A 1 493 ? -0.299 -4.387 4.606 1.00 88.81 493 SER A CA 1
ATOM 3899 C C . SER A 1 493 ? 1.159 -3.934 4.703 1.00 88.81 493 SER A C 1
ATOM 3901 O O . SER A 1 493 ? 2.019 -4.587 4.122 1.00 88.81 493 SER A O 1
ATOM 3903 N N . ILE A 1 494 ? 1.458 -2.859 5.447 1.00 91.50 494 ILE A N 1
ATOM 3904 C CA . ILE A 1 494 ? 2.839 -2.418 5.684 1.00 91.50 494 ILE A CA 1
ATOM 3905 C C . ILE A 1 494 ? 3.640 -3.501 6.409 1.00 91.50 494 ILE A C 1
ATOM 3907 O O . ILE A 1 494 ? 4.791 -3.721 6.054 1.00 91.50 494 ILE A O 1
ATOM 3911 N N . LEU A 1 495 ? 3.047 -4.232 7.358 1.00 89.88 495 LEU A N 1
ATOM 3912 C CA . LEU A 1 495 ? 3.747 -5.308 8.075 1.00 89.88 495 LEU A CA 1
ATOM 3913 C C . LEU A 1 495 ? 4.065 -6.515 7.181 1.00 89.88 495 LEU A C 1
ATOM 3915 O O . LEU A 1 495 ? 4.920 -7.321 7.535 1.00 89.88 495 LEU A O 1
ATOM 3919 N N . HIS A 1 496 ? 3.386 -6.643 6.037 1.00 88.94 496 HIS A N 1
ATOM 3920 C CA . HIS A 1 496 ? 3.575 -7.734 5.078 1.00 88.94 496 HIS A CA 1
ATOM 3921 C C . HIS A 1 496 ? 4.584 -7.413 3.968 1.00 88.94 496 HIS A C 1
ATOM 3923 O O . HIS A 1 496 ? 4.809 -8.255 3.098 1.00 88.94 496 HIS A O 1
ATOM 3929 N N . LEU A 1 497 ? 5.173 -6.214 3.963 1.00 91.38 497 LEU A N 1
ATOM 3930 C CA . LEU A 1 497 ? 6.252 -5.889 3.034 1.00 91.38 497 LEU A CA 1
ATOM 3931 C C . LEU A 1 497 ? 7.492 -6.750 3.321 1.00 91.38 497 LEU A C 1
ATOM 3933 O O . LEU A 1 497 ? 7.670 -7.284 4.416 1.00 91.38 497 LEU A O 1
ATOM 3937 N N . SER A 1 498 ? 8.355 -6.885 2.316 1.00 86.81 498 SER A N 1
ATOM 3938 C CA . SER A 1 498 ? 9.592 -7.656 2.439 1.00 86.81 498 SER A CA 1
ATOM 3939 C C . SER A 1 498 ? 10.517 -7.083 3.519 1.00 86.81 498 SER A C 1
ATOM 3941 O O . SER A 1 498 ? 10.574 -5.871 3.721 1.00 86.81 498 SER A O 1
ATOM 3943 N N . GLY A 1 499 ? 11.315 -7.937 4.165 1.00 86.44 499 GLY A N 1
ATOM 3944 C CA . GLY A 1 499 ? 12.289 -7.514 5.179 1.00 86.44 499 GLY A CA 1
ATOM 3945 C C . GLY A 1 499 ? 13.374 -6.557 4.668 1.00 86.44 499 GLY A C 1
ATOM 3946 O O . GLY A 1 499 ? 14.003 -5.859 5.462 1.00 86.44 499 GLY A O 1
ATOM 3947 N N . ILE A 1 500 ? 13.574 -6.488 3.346 1.00 86.06 500 ILE A N 1
ATOM 3948 C CA . ILE A 1 500 ? 14.484 -5.527 2.698 1.00 86.06 500 ILE A CA 1
ATOM 3949 C C . ILE A 1 500 ? 13.853 -4.147 2.477 1.00 86.06 500 ILE A C 1
ATOM 3951 O O . ILE A 1 500 ? 14.556 -3.218 2.082 1.00 86.06 500 ILE A O 1
ATOM 3955 N N . SER A 1 501 ? 12.538 -4.017 2.665 1.00 91.56 501 SER A N 1
ATOM 3956 C CA . SER A 1 501 ? 11.825 -2.774 2.404 1.00 91.56 501 SER A CA 1
ATOM 3957 C C . SER A 1 501 ? 12.086 -1.752 3.512 1.00 91.56 501 SER A C 1
ATOM 3959 O O . SER A 1 501 ? 12.047 -2.076 4.700 1.00 91.56 501 SER A O 1
ATOM 3961 N N . ASP A 1 502 ? 12.329 -0.507 3.109 1.00 93.31 502 ASP A N 1
ATOM 3962 C CA . ASP A 1 502 ? 12.566 0.639 3.993 1.00 93.31 502 ASP A CA 1
ATOM 3963 C C . ASP A 1 502 ? 11.325 1.540 4.023 1.00 93.31 502 ASP A C 1
ATOM 3965 O O . ASP A 1 502 ? 10.901 2.082 2.996 1.00 93.31 502 ASP A O 1
ATOM 3969 N N . VAL A 1 503 ? 10.716 1.675 5.199 1.00 97.12 503 VAL A N 1
ATOM 3970 C CA . VAL A 1 503 ? 9.465 2.401 5.418 1.00 97.12 503 VAL A CA 1
ATOM 3971 C C . VAL A 1 503 ? 9.701 3.531 6.414 1.00 97.12 503 VAL A C 1
ATOM 3973 O O . VAL A 1 503 ? 9.916 3.304 7.600 1.00 97.12 503 VAL A O 1
ATOM 3976 N N . ASN A 1 504 ? 9.596 4.775 5.961 1.00 96.50 504 ASN A N 1
ATOM 3977 C CA . ASN A 1 504 ? 9.717 5.957 6.802 1.00 96.50 504 ASN A CA 1
ATOM 3978 C C . ASN A 1 504 ? 8.348 6.612 7.027 1.00 96.50 504 ASN A C 1
ATOM 3980 O O . ASN A 1 504 ? 7.765 7.205 6.123 1.00 96.50 504 ASN A O 1
ATOM 3984 N N . VAL A 1 505 ? 7.864 6.544 8.265 1.00 95.00 505 VAL A N 1
ATOM 3985 C CA . VAL A 1 505 ? 6.618 7.171 8.740 1.00 95.00 505 VAL A CA 1
ATOM 3986 C C . VAL A 1 505 ? 6.896 8.243 9.803 1.00 95.00 505 VAL A C 1
ATOM 3988 O O . VAL A 1 505 ? 5.986 8.693 10.499 1.00 95.00 505 VAL A O 1
ATOM 3991 N N . SER A 1 506 ? 8.152 8.670 9.957 1.00 93.31 506 SER A N 1
ATOM 3992 C CA . SER A 1 506 ? 8.553 9.675 10.947 1.00 93.31 506 SER A CA 1
ATOM 3993 C C . SER A 1 506 ? 7.818 11.013 10.773 1.00 93.31 506 SER A C 1
ATOM 3995 O O . SER A 1 506 ? 7.323 11.345 9.701 1.00 93.31 506 SER A O 1
ATOM 3997 N N . ARG A 1 507 ? 7.725 11.810 11.841 1.00 89.38 507 ARG A N 1
ATOM 3998 C CA . ARG A 1 507 ? 7.039 13.116 11.857 1.00 89.38 507 ARG A CA 1
ATOM 3999 C C . ARG A 1 507 ? 5.567 13.049 11.422 1.00 89.38 507 ARG A C 1
ATOM 4001 O O . ARG A 1 507 ? 5.052 13.999 10.846 1.00 89.38 507 ARG A O 1
ATOM 4008 N N . ASN A 1 508 ? 4.900 11.940 11.725 1.00 85.56 508 ASN A N 1
ATOM 4009 C CA . ASN A 1 508 ? 3.448 11.807 11.663 1.00 85.56 508 ASN A CA 1
ATOM 4010 C C . ASN A 1 508 ? 2.863 11.787 13.083 1.00 85.56 508 ASN A C 1
ATOM 4012 O O . ASN A 1 508 ? 3.517 11.265 13.991 1.00 85.56 508 ASN A O 1
ATOM 4016 N N . PRO A 1 509 ? 1.646 12.315 13.296 1.00 79.88 509 PRO A N 1
ATOM 4017 C CA . PRO A 1 509 ? 0.932 12.230 14.568 1.00 79.88 509 PRO A CA 1
ATOM 4018 C C . PRO A 1 509 ? 0.318 10.831 14.783 1.00 79.88 509 PRO A C 1
ATOM 4020 O O . PRO A 1 509 ? -0.882 10.715 15.031 1.00 79.88 509 PRO A O 1
ATOM 4023 N N . LEU A 1 510 ? 1.133 9.774 14.672 1.00 79.81 510 LEU A N 1
ATOM 4024 C CA . LEU A 1 510 ? 0.701 8.396 14.914 1.00 79.81 510 LEU A CA 1
ATOM 4025 C C . LEU A 1 510 ? 0.183 8.253 16.347 1.00 79.81 510 LEU A C 1
ATOM 4027 O O . LEU A 1 510 ? 0.742 8.844 17.276 1.00 79.81 510 LEU A O 1
ATOM 4031 N N . SER A 1 511 ? -0.877 7.464 16.535 1.00 74.44 511 SER A N 1
ATOM 4032 C CA . SER A 1 511 ? -1.418 7.245 17.875 1.00 74.44 511 SER A CA 1
ATOM 4033 C C . SER A 1 511 ? -0.409 6.504 18.762 1.00 74.44 511 SER A C 1
ATOM 4035 O O . SER A 1 511 ? 0.400 5.703 18.291 1.00 74.44 511 SER A O 1
ATOM 4037 N N . GLU A 1 512 ? -0.456 6.761 20.071 1.00 74.12 512 GLU A N 1
ATOM 4038 C CA . GLU A 1 512 ? 0.447 6.137 21.049 1.00 74.12 512 GLU A CA 1
ATOM 4039 C C . GLU A 1 512 ? 0.384 4.604 20.981 1.00 74.12 512 GLU A C 1
ATOM 4041 O O . GLU A 1 512 ? 1.414 3.935 21.014 1.00 74.12 512 GLU A O 1
ATOM 4046 N N . ARG A 1 513 ? -0.817 4.049 20.775 1.00 75.56 513 ARG A N 1
ATOM 4047 C CA . ARG A 1 513 ? -1.027 2.612 20.567 1.00 75.56 513 ARG A CA 1
ATOM 4048 C C . ARG A 1 513 ? -0.275 2.098 19.341 1.00 75.56 513 ARG A C 1
ATOM 4050 O O . ARG A 1 513 ? 0.362 1.053 19.426 1.00 75.56 513 ARG A O 1
ATOM 4057 N N . VAL A 1 514 ? -0.340 2.813 18.217 1.00 81.88 514 VAL A N 1
ATOM 4058 C CA . VAL A 1 514 ? 0.353 2.422 16.979 1.00 81.88 514 VAL A CA 1
ATOM 4059 C C . VAL A 1 514 ? 1.864 2.457 17.182 1.00 81.88 514 VAL A C 1
ATOM 4061 O O . VAL A 1 514 ? 2.544 1.514 16.796 1.00 81.88 514 VAL A O 1
ATOM 4064 N N . ILE A 1 515 ? 2.389 3.492 17.845 1.00 83.75 515 ILE A N 1
ATOM 4065 C CA . ILE A 1 515 ? 3.821 3.607 18.166 1.00 83.75 515 ILE A CA 1
ATOM 4066 C C . ILE A 1 515 ? 4.275 2.450 19.069 1.00 83.75 515 ILE A C 1
ATOM 4068 O O . ILE A 1 515 ? 5.283 1.807 18.775 1.00 83.75 515 ILE A O 1
ATOM 4072 N N . LEU A 1 516 ? 3.520 2.145 20.132 1.00 82.94 516 LEU A N 1
ATOM 4073 C CA . LEU A 1 516 ? 3.813 1.033 21.042 1.00 82.94 516 LEU A CA 1
ATOM 4074 C C . LEU A 1 516 ? 3.776 -0.319 20.321 1.00 82.94 516 LEU A C 1
ATOM 4076 O O . LEU A 1 516 ? 4.688 -1.127 20.482 1.00 82.94 516 LEU A O 1
ATOM 4080 N N . ASN A 1 517 ? 2.757 -0.559 19.495 1.00 86.94 517 ASN A N 1
ATOM 4081 C CA . ASN A 1 517 ? 2.638 -1.801 18.736 1.00 86.94 517 ASN A CA 1
ATOM 4082 C C . ASN A 1 517 ? 3.751 -1.934 17.695 1.00 86.94 517 ASN A C 1
ATOM 4084 O O . ASN A 1 517 ? 4.345 -3.004 17.593 1.00 86.94 517 ASN A O 1
ATOM 4088 N N . LEU A 1 518 ? 4.091 -0.858 16.975 1.00 90.06 518 LEU A N 1
ATOM 4089 C CA . LEU A 1 518 ? 5.246 -0.843 16.077 1.00 90.06 518 LEU A CA 1
ATOM 4090 C C . LEU A 1 518 ? 6.525 -1.188 16.836 1.00 90.06 518 LEU A C 1
ATOM 4092 O O . LEU A 1 518 ? 7.274 -2.036 16.373 1.00 90.06 518 LEU A O 1
ATOM 4096 N N . GLN A 1 519 ? 6.751 -0.604 18.014 1.00 88.06 519 GLN A N 1
ATOM 4097 C CA . GLN A 1 519 ? 7.919 -0.909 18.838 1.00 88.06 519 GLN A CA 1
ATOM 4098 C C . GLN A 1 519 ? 7.953 -2.380 19.271 1.00 88.06 519 GLN A C 1
ATOM 4100 O O . GLN A 1 519 ? 8.995 -3.019 19.154 1.00 88.06 519 GLN A O 1
ATOM 4105 N N . ILE A 1 520 ? 6.840 -2.939 19.748 1.00 88.94 520 ILE A N 1
ATOM 4106 C CA . ILE A 1 520 ? 6.760 -4.350 20.158 1.00 88.94 520 ILE A CA 1
ATOM 4107 C C . ILE A 1 520 ? 7.021 -5.279 18.966 1.00 88.94 520 ILE A C 1
ATOM 4109 O O . ILE A 1 520 ? 7.784 -6.235 19.085 1.00 88.94 520 ILE A O 1
ATOM 4113 N N . ILE A 1 521 ? 6.413 -4.989 17.814 1.00 90.12 521 ILE A N 1
ATOM 4114 C CA . ILE A 1 521 ? 6.509 -5.823 16.614 1.00 90.12 521 ILE A CA 1
ATOM 4115 C C . ILE A 1 521 ? 7.919 -5.768 16.024 1.00 90.12 521 ILE A C 1
ATOM 4117 O O . ILE A 1 521 ? 8.502 -6.818 15.772 1.00 90.12 521 ILE A O 1
ATOM 4121 N N . THR A 1 522 ? 8.497 -4.578 15.837 1.00 87.88 522 THR A N 1
ATOM 4122 C CA . THR A 1 522 ? 9.809 -4.431 15.181 1.00 87.88 522 THR A CA 1
ATOM 4123 C C . THR A 1 522 ? 10.984 -4.838 16.070 1.00 87.88 522 THR A C 1
ATOM 4125 O O . THR A 1 522 ? 12.063 -5.113 15.553 1.00 87.88 522 THR A O 1
ATOM 4128 N N . THR A 1 523 ? 10.796 -4.912 17.394 1.00 86.94 523 THR A N 1
ATOM 4129 C CA . THR A 1 523 ? 11.816 -5.410 18.339 1.00 86.94 523 THR A CA 1
ATOM 4130 C C . THR A 1 523 ? 11.699 -6.907 18.635 1.00 86.94 523 THR A C 1
ATOM 4132 O O . THR A 1 523 ? 12.571 -7.465 19.306 1.00 86.94 523 THR A O 1
ATOM 4135 N N . ALA A 1 524 ? 10.658 -7.579 18.135 1.00 90.06 524 ALA A N 1
ATOM 4136 C CA . ALA A 1 524 ? 10.503 -9.018 18.294 1.00 90.06 524 ALA A CA 1
ATOM 4137 C C . ALA A 1 524 ? 11.624 -9.773 17.558 1.00 90.06 524 ALA A C 1
ATOM 4139 O O . ALA A 1 524 ? 11.946 -9.490 16.405 1.00 90.06 524 ALA A O 1
ATOM 4140 N N . THR A 1 525 ? 12.207 -10.781 18.208 1.00 83.50 525 THR A N 1
ATOM 4141 C CA . THR A 1 525 ? 13.373 -11.527 17.693 1.00 83.50 525 THR A CA 1
ATOM 4142 C C . THR A 1 525 ? 13.104 -12.294 16.397 1.00 83.50 525 THR A C 1
ATOM 4144 O O . THR A 1 525 ? 14.038 -12.636 15.679 1.00 83.50 525 THR A O 1
ATOM 4147 N N . ASN A 1 526 ? 11.838 -12.575 16.096 1.00 88.12 526 ASN A N 1
ATOM 4148 C CA . ASN A 1 526 ? 11.374 -13.297 14.914 1.00 88.12 526 ASN A CA 1
ATOM 4149 C C . ASN A 1 526 ? 10.713 -12.383 13.870 1.00 88.12 526 ASN A C 1
ATOM 4151 O O . ASN A 1 526 ? 10.096 -12.889 12.933 1.00 88.12 526 ASN A O 1
ATOM 4155 N N . TYR A 1 527 ? 10.806 -11.062 14.019 1.00 88.50 527 TYR A N 1
ATOM 4156 C CA . TYR A 1 527 ? 10.252 -10.133 13.044 1.00 88.50 527 TYR A CA 1
ATOM 4157 C C . TYR A 1 527 ? 11.011 -10.231 11.711 1.00 88.50 527 TYR A C 1
ATOM 4159 O O . TYR A 1 527 ? 12.232 -10.110 11.669 1.00 88.50 527 TYR A O 1
ATOM 4167 N N . GLN A 1 528 ? 10.274 -10.488 10.627 1.00 87.00 528 GLN A N 1
ATOM 4168 C CA . GLN A 1 528 ? 10.790 -10.609 9.252 1.00 87.00 528 GLN A CA 1
ATOM 4169 C C . GLN A 1 528 ? 10.204 -9.541 8.307 1.00 87.00 528 GLN A C 1
ATOM 4171 O O . GLN A 1 528 ? 10.422 -9.603 7.099 1.00 87.00 528 GLN A O 1
ATOM 4176 N N . GLY A 1 529 ? 9.418 -8.602 8.846 1.00 89.38 529 GLY A N 1
ATOM 4177 C CA . GLY A 1 529 ? 8.797 -7.521 8.078 1.00 89.38 529 GLY A CA 1
ATOM 4178 C C . GLY A 1 529 ? 9.770 -6.370 7.783 1.00 89.38 529 GLY A C 1
ATOM 4179 O O . GLY A 1 529 ? 10.955 -6.458 8.120 1.00 89.38 529 GLY A O 1
ATOM 4180 N N . PRO A 1 530 ? 9.291 -5.270 7.175 1.00 94.06 530 PRO A N 1
ATOM 4181 C CA . PRO A 1 530 ? 10.147 -4.174 6.725 1.00 94.06 530 PRO A CA 1
ATOM 4182 C C . PRO A 1 530 ? 10.827 -3.429 7.876 1.00 94.06 530 PRO A C 1
ATOM 4184 O O . PRO A 1 530 ? 10.349 -3.425 9.015 1.00 94.06 530 PRO A O 1
ATOM 4187 N N . GLN A 1 531 ? 11.893 -2.699 7.553 1.00 92.50 531 GLN A N 1
ATOM 4188 C CA . GLN A 1 531 ? 12.467 -1.709 8.460 1.00 92.50 531 GLN A CA 1
ATOM 4189 C C . GLN A 1 531 ? 11.546 -0.488 8.519 1.00 92.50 531 GLN A C 1
ATOM 4191 O O . GLN A 1 531 ? 11.359 0.196 7.516 1.00 92.50 531 GLN A O 1
ATOM 4196 N N . ILE A 1 532 ? 10.957 -0.217 9.688 1.00 94.62 532 ILE A N 1
ATOM 4197 C CA . ILE A 1 532 ? 10.019 0.897 9.876 1.00 94.62 532 ILE A CA 1
ATOM 4198 C C . ILE A 1 532 ? 10.661 1.964 10.759 1.00 94.62 532 ILE A C 1
ATOM 4200 O O . ILE A 1 532 ? 10.868 1.758 11.954 1.00 94.62 532 ILE A O 1
ATOM 4204 N N . ASN A 1 533 ? 10.933 3.129 10.179 1.00 92.38 533 ASN A N 1
ATOM 4205 C CA . ASN A 1 533 ? 11.399 4.310 10.890 1.00 92.38 533 ASN A CA 1
ATOM 4206 C C . ASN A 1 533 ? 10.213 5.202 11.277 1.00 92.38 533 ASN A C 1
ATOM 4208 O O . ASN A 1 533 ? 9.493 5.718 10.422 1.00 92.38 533 ASN A O 1
ATOM 4212 N N . PHE A 1 534 ? 10.026 5.416 12.575 1.00 90.19 534 PHE A N 1
ATOM 4213 C CA . PHE A 1 534 ? 8.972 6.254 13.136 1.00 90.19 534 PHE A CA 1
ATOM 4214 C C . PHE A 1 534 ? 9.544 7.167 14.219 1.00 90.19 534 PHE A C 1
ATOM 4216 O O . PHE A 1 534 ? 10.538 6.859 14.875 1.00 90.19 534 PHE A O 1
ATOM 4223 N N . THR A 1 535 ? 8.934 8.339 14.398 1.00 82.69 535 THR A N 1
ATOM 4224 C CA . THR A 1 535 ? 9.387 9.277 15.426 1.00 82.69 535 THR A CA 1
ATOM 4225 C C . THR A 1 535 ? 8.901 8.804 16.780 1.00 82.69 535 THR A C 1
ATOM 4227 O O . THR A 1 535 ? 7.700 8.761 17.025 1.00 82.69 535 THR A O 1
ATOM 4230 N N . MET A 1 536 ? 9.845 8.535 17.678 1.00 66.06 536 MET A N 1
ATOM 4231 C CA . MET A 1 536 ? 9.556 8.473 19.102 1.00 66.06 536 MET A CA 1
ATOM 4232 C C . MET A 1 536 ? 9.182 9.885 19.546 1.00 66.06 536 MET A C 1
ATOM 4234 O O . MET A 1 536 ? 10.048 10.711 19.837 1.00 66.06 536 MET A O 1
ATOM 4238 N N . THR A 1 537 ? 7.890 10.207 19.558 1.00 53.31 537 THR A N 1
ATOM 4239 C CA . THR A 1 537 ? 7.419 11.272 20.443 1.00 53.31 537 THR A CA 1
ATOM 4240 C C . THR A 1 537 ? 7.829 10.822 21.829 1.00 53.31 537 THR A C 1
ATOM 4242 O O . THR A 1 537 ? 7.436 9.727 22.224 1.00 53.31 537 THR A O 1
ATOM 4245 N N . GLY A 1 538 ? 8.718 11.578 22.479 1.00 40.94 538 GLY A N 1
ATOM 4246 C CA . GLY A 1 538 ? 9.395 11.126 23.685 1.00 40.94 538 GLY A CA 1
ATOM 4247 C C . GLY A 1 538 ? 8.434 10.381 24.599 1.00 40.94 538 GLY A C 1
ATOM 4248 O O . GLY A 1 538 ? 7.400 10.917 24.989 1.00 40.94 538 GLY A O 1
ATOM 4249 N N . THR A 1 539 ? 8.800 9.154 24.952 1.00 36.97 539 THR A N 1
ATOM 4250 C CA . THR A 1 539 ? 8.320 8.461 26.144 1.00 36.97 539 THR A CA 1
ATOM 4251 C C . THR A 1 539 ? 8.783 9.235 27.384 1.00 36.97 539 THR A C 1
ATOM 4253 O O . THR A 1 539 ? 9.448 8.703 28.268 1.00 36.97 539 THR A O 1
ATOM 4256 N N . SER A 1 540 ? 8.490 10.536 27.456 1.00 34.22 540 SER A N 1
ATOM 4257 C CA . SER A 1 540 ? 8.329 11.204 28.727 1.00 34.22 540 SER A CA 1
ATOM 4258 C C . SER A 1 540 ? 7.051 10.621 29.297 1.00 34.22 540 SER A C 1
ATOM 4260 O O . SER A 1 540 ? 5.953 10.946 28.851 1.00 34.22 540 SER A O 1
ATOM 4262 N N . ALA A 1 541 ? 7.223 9.752 30.284 1.00 36.31 541 ALA A N 1
ATOM 4263 C CA . ALA A 1 541 ? 6.199 9.171 31.141 1.00 36.31 541 ALA A CA 1
ATOM 4264 C C . ALA A 1 541 ? 5.374 10.212 31.940 1.00 36.31 541 ALA A C 1
ATOM 4266 O O . ALA A 1 541 ? 4.851 9.904 33.001 1.00 36.31 541 ALA A O 1
ATOM 4267 N N . TYR A 1 542 ? 5.251 11.441 31.441 1.00 38.62 542 TYR A N 1
ATOM 4268 C CA . TYR A 1 542 ? 4.418 12.519 31.942 1.00 38.62 542 TYR A CA 1
ATOM 4269 C C . TYR A 1 542 ? 4.035 13.388 30.736 1.00 38.62 542 TYR A C 1
ATOM 4271 O O . TYR A 1 542 ? 4.763 14.308 30.368 1.00 38.62 542 TYR A O 1
ATOM 4279 N N . GLN A 1 543 ? 2.891 13.116 30.099 1.00 48.06 543 GLN A N 1
ATOM 4280 C CA . GLN A 1 543 ? 2.144 14.235 29.524 1.00 48.06 543 GLN A CA 1
ATOM 4281 C C . GLN A 1 543 ? 1.811 15.132 30.716 1.00 48.06 543 GLN A C 1
ATOM 4283 O O . GLN A 1 543 ? 0.975 14.756 31.540 1.00 48.06 543 GLN A O 1
ATOM 4288 N N . ASP A 1 544 ? 2.496 16.270 30.848 1.00 53.16 544 ASP A N 1
ATOM 4289 C CA . ASP A 1 544 ? 2.052 17.333 31.744 1.00 53.16 544 ASP A CA 1
ATOM 4290 C C . ASP A 1 544 ? 0.578 17.581 31.427 1.00 53.16 544 ASP A C 1
ATOM 4292 O O . ASP A 1 544 ? 0.236 18.024 30.325 1.00 53.16 544 ASP A O 1
ATOM 4296 N N . ILE A 1 545 ? -0.307 17.208 32.357 1.00 66.50 545 ILE A N 1
ATOM 4297 C CA . ILE A 1 545 ? -1.745 17.384 32.179 1.00 66.50 545 ILE A CA 1
ATOM 4298 C C . ILE A 1 545 ? -1.952 18.879 32.037 1.00 66.50 545 ILE A C 1
ATOM 4300 O O . ILE A 1 545 ? -1.841 19.636 33.006 1.00 66.50 545 ILE A O 1
ATOM 4304 N N . ARG A 1 546 ? -2.224 19.325 30.813 1.00 81.44 546 ARG A N 1
ATOM 4305 C CA . ARG A 1 546 ? -2.449 20.742 30.597 1.00 81.44 546 ARG A CA 1
ATOM 4306 C C . ARG A 1 546 ? -3.719 21.165 31.339 1.00 81.44 546 ARG A C 1
ATOM 4308 O O . ARG A 1 546 ? -4.648 20.362 31.490 1.00 81.44 546 ARG A O 1
ATOM 4315 N N . PRO A 1 547 ? -3.788 22.424 31.796 1.00 84.19 547 PRO A N 1
ATOM 4316 C CA . PRO A 1 547 ? -4.966 22.930 32.482 1.00 84.19 547 PRO A CA 1
ATOM 4317 C C . PRO A 1 547 ? -6.240 22.713 31.662 1.00 84.19 547 PRO A C 1
ATOM 4319 O O . PRO A 1 547 ? -6.237 22.921 30.446 1.00 84.19 547 PRO A O 1
ATOM 4322 N N . LEU A 1 548 ? -7.334 22.355 32.338 1.00 87.69 548 LEU A N 1
ATOM 4323 C CA . LEU A 1 548 ? -8.599 21.979 31.702 1.00 87.69 548 LEU A CA 1
ATOM 4324 C C . LEU A 1 548 ? -9.101 23.023 30.691 1.00 87.69 548 LEU A C 1
ATOM 4326 O O . LEU A 1 548 ? -9.539 22.666 29.601 1.00 87.69 548 LEU A O 1
ATOM 4330 N N . TYR A 1 549 ? -8.974 24.317 30.997 1.00 85.50 549 TYR A N 1
ATOM 4331 C CA . TYR A 1 549 ? -9.395 25.383 30.082 1.00 85.50 549 TYR A CA 1
ATOM 4332 C C . TYR A 1 549 ? -8.652 25.358 28.732 1.00 85.50 549 TYR A C 1
ATOM 4334 O O . TYR A 1 549 ? -9.248 25.702 27.713 1.00 85.50 549 TYR A O 1
ATOM 4342 N N . ARG A 1 550 ? -7.382 24.914 28.698 1.00 83.62 550 ARG A N 1
ATOM 4343 C CA . ARG A 1 550 ? -6.616 24.731 27.450 1.00 83.62 550 ARG A CA 1
ATOM 4344 C C . ARG A 1 550 ? -7.034 23.472 26.702 1.00 83.62 550 ARG A C 1
ATOM 4346 O O . ARG A 1 550 ? -7.027 23.459 25.478 1.00 83.62 550 ARG A O 1
ATOM 4353 N N . ALA A 1 551 ? -7.404 22.416 27.423 1.00 85.69 551 ALA A N 1
ATOM 4354 C CA . ALA A 1 551 ? -7.976 21.234 26.790 1.00 85.69 551 ALA A CA 1
ATOM 4355 C C . ALA A 1 551 ? -9.299 21.565 26.092 1.00 85.69 551 ALA A C 1
ATOM 4357 O O . ALA A 1 551 ? -9.509 21.208 24.935 1.00 85.69 551 ALA A O 1
ATOM 4358 N N . VAL A 1 552 ? -10.152 22.330 26.770 1.00 87.00 552 VAL A N 1
ATOM 4359 C CA . VAL A 1 552 ? -11.461 22.762 26.278 1.00 87.00 552 VAL A CA 1
ATOM 4360 C C . VAL A 1 552 ? -11.364 23.769 25.131 1.00 87.00 552 VAL A C 1
ATOM 4362 O O . VAL A 1 552 ? -12.152 23.675 24.188 1.00 87.00 552 VAL A O 1
ATOM 4365 N N . SER A 1 553 ? -10.406 24.705 25.163 1.00 83.69 553 SER A N 1
ATOM 4366 C CA . SER A 1 553 ? -10.267 25.728 24.114 1.00 83.69 553 SER A CA 1
ATOM 4367 C C . SER A 1 553 ? -10.131 25.138 22.716 1.00 83.69 553 SER A C 1
ATOM 4369 O O . SER A 1 553 ? -10.648 25.707 21.760 1.00 83.69 553 SER A O 1
ATOM 4371 N N . ASP A 1 554 ? -9.498 23.973 22.600 1.00 79.88 554 ASP A N 1
ATOM 4372 C CA . ASP A 1 554 ? -9.243 23.331 21.310 1.00 79.88 554 ASP A CA 1
ATOM 4373 C C . ASP A 1 554 ? -10.523 22.770 20.661 1.00 79.88 554 ASP A C 1
ATOM 4375 O O . ASP A 1 554 ? -10.595 22.592 19.438 1.00 79.88 554 ASP A O 1
ATOM 4379 N N . TRP A 1 555 ? -11.556 22.521 21.470 1.00 80.94 555 TRP A N 1
ATOM 4380 C CA . TRP A 1 555 ? -12.846 21.993 21.034 1.00 80.94 555 TRP A CA 1
ATOM 4381 C C . TRP A 1 555 ? -13.868 23.081 20.704 1.00 80.94 555 TRP A C 1
ATOM 4383 O O . TRP A 1 555 ? -14.713 22.861 19.841 1.00 80.94 555 TRP A O 1
ATOM 4393 N N . LEU A 1 556 ? -13.788 24.257 21.325 1.00 80.62 556 LEU A N 1
ATOM 4394 C CA . LEU A 1 556 ? -14.762 25.328 21.113 1.00 80.62 556 LEU A CA 1
ATOM 4395 C C . LEU A 1 556 ? -14.611 25.965 19.715 1.00 80.62 556 LEU A C 1
ATOM 4397 O O . LEU A 1 556 ? -13.515 26.310 19.285 1.00 80.62 556 LEU A O 1
ATOM 4401 N N . ILE A 1 557 ? -15.729 26.124 18.994 1.00 66.69 557 ILE A N 1
ATOM 4402 C CA . ILE A 1 557 ? -15.761 26.670 17.618 1.00 66.69 557 ILE A CA 1
ATOM 4403 C C . ILE A 1 557 ? -15.672 28.210 17.610 1.00 66.69 557 ILE A C 1
ATOM 4405 O O . ILE A 1 557 ? -15.123 28.798 16.683 1.00 66.69 557 ILE A O 1
ATOM 4409 N N . LEU A 1 558 ? -16.184 28.863 18.659 1.00 60.50 558 LEU A N 1
ATOM 4410 C CA . LEU A 1 558 ? -16.112 30.309 18.883 1.00 60.50 558 LEU A CA 1
ATOM 4411 C C . LEU A 1 558 ? -15.768 30.556 20.356 1.00 60.50 558 LEU A C 1
ATOM 4413 O O . LEU A 1 558 ? -16.613 30.397 21.242 1.00 60.50 558 LEU A O 1
ATOM 4417 N N . THR A 1 559 ? -14.524 30.928 20.638 1.00 56.72 559 THR A N 1
ATOM 4418 C CA . THR A 1 559 ? -14.066 31.238 21.994 1.00 56.72 559 THR A CA 1
ATOM 4419 C C . THR A 1 559 ? -14.379 32.696 22.332 1.00 56.72 559 THR A C 1
ATOM 4421 O O . THR A 1 559 ? -13.722 33.620 21.868 1.00 56.72 559 THR A O 1
ATOM 4424 N N . LYS A 1 560 ? -15.396 32.926 23.171 1.00 60.84 560 LYS A N 1
ATOM 4425 C CA . LYS A 1 560 ? -15.477 34.167 23.960 1.00 60.84 560 LYS A CA 1
ATOM 4426 C C . LYS A 1 560 ? -14.591 33.990 25.194 1.00 60.84 560 LYS A C 1
ATOM 4428 O O . LYS A 1 560 ? -14.708 32.952 25.846 1.00 60.84 560 LYS A O 1
ATOM 4433 N N . GLU A 1 561 ? -13.758 34.976 25.532 1.00 63.38 561 GLU A N 1
ATOM 4434 C CA . GLU A 1 561 ? -12.870 34.935 26.714 1.00 63.38 561 GLU A CA 1
ATOM 4435 C C . GLU A 1 561 ? -13.627 34.545 27.995 1.00 63.38 561 GLU A C 1
ATOM 4437 O O . GLU A 1 561 ? -13.179 33.672 28.737 1.00 63.38 561 GLU A O 1
ATOM 4442 N N . SER A 1 562 ? -14.858 35.040 28.159 1.00 66.25 562 SER A N 1
ATOM 4443 C CA . SER A 1 562 ? -15.732 34.728 29.298 1.00 66.25 562 SER A CA 1
ATOM 4444 C C . SER A 1 562 ? -16.059 33.236 29.475 1.00 66.25 562 SER A C 1
ATOM 4446 O O . SER A 1 562 ? -16.353 32.801 30.585 1.00 66.25 562 SER A O 1
ATOM 4448 N N . LYS A 1 563 ? -16.047 32.426 28.401 1.00 71.62 563 LYS A N 1
ATOM 4449 C CA . LYS A 1 563 ? -16.260 30.970 28.503 1.00 71.62 563 LYS A CA 1
ATOM 4450 C C . LYS A 1 563 ? -15.003 30.265 29.021 1.00 71.62 563 LYS A C 1
ATOM 4452 O O . LYS A 1 563 ? -15.121 29.318 29.787 1.00 71.62 563 LYS A O 1
ATOM 4457 N N . LEU A 1 564 ? -13.809 30.717 28.633 1.00 78.94 564 LEU A N 1
ATOM 4458 C CA . LEU A 1 564 ? -12.546 30.115 29.080 1.00 78.94 564 LEU A CA 1
ATOM 4459 C C . LEU A 1 564 ? -12.257 30.420 30.553 1.00 78.94 564 LEU A C 1
ATOM 4461 O O . LEU A 1 564 ? -11.732 29.558 31.254 1.00 78.94 564 LEU A O 1
ATOM 4465 N N . GLU A 1 565 ? -12.669 31.593 31.038 1.00 80.62 565 GLU A N 1
ATOM 4466 C CA . GLU A 1 565 ? -12.604 31.948 32.461 1.00 80.62 565 GLU A CA 1
ATOM 4467 C C . GLU A 1 565 ? -13.416 30.979 33.335 1.00 80.62 565 GLU A C 1
ATOM 4469 O O . GLU A 1 565 ? -12.927 30.533 34.371 1.00 80.62 565 GLU A O 1
ATOM 4474 N N . GLN A 1 566 ? -14.612 30.565 32.895 1.00 84.56 566 GLN A N 1
ATOM 4475 C CA . GLN A 1 566 ? -15.416 29.567 33.617 1.00 84.56 566 GLN A CA 1
ATOM 4476 C C . GLN A 1 566 ? -14.702 28.212 33.708 1.00 84.56 566 GLN A C 1
ATOM 4478 O O . GLN A 1 566 ? -14.633 27.612 34.778 1.00 84.56 566 GLN A O 1
ATOM 4483 N N . TRP A 1 567 ? -14.098 27.751 32.610 1.00 89.12 567 TRP A N 1
ATOM 4484 C CA . TRP A 1 567 ? -13.337 26.499 32.603 1.00 89.12 567 TRP A CA 1
ATOM 4485 C C . TRP A 1 567 ? -12.029 26.572 33.398 1.00 89.12 567 TRP A C 1
ATOM 4487 O O . TRP A 1 567 ? -11.541 25.540 33.859 1.00 89.12 567 TRP A O 1
ATOM 4497 N N . ALA A 1 568 ? -11.467 27.767 33.594 1.00 86.25 568 ALA A N 1
ATOM 4498 C CA . ALA A 1 568 ? -10.346 27.965 34.507 1.00 86.25 568 ALA A CA 1
ATOM 4499 C C . ALA A 1 568 ? -10.774 27.788 35.974 1.00 86.25 568 ALA A C 1
ATOM 4501 O O . ALA A 1 568 ? -10.006 27.236 36.756 1.00 86.25 568 ALA A O 1
ATOM 4502 N N . VAL A 1 569 ? -12.006 28.173 36.332 1.00 88.38 569 VAL A N 1
ATOM 4503 C CA . VAL A 1 569 ? -12.586 27.903 37.661 1.00 88.38 569 VAL A CA 1
ATOM 4504 C C . VAL A 1 569 ? -12.853 26.406 37.846 1.00 88.38 569 VAL A C 1
ATOM 4506 O O . VAL A 1 569 ? -12.446 25.835 38.856 1.00 88.38 569 VAL A O 1
ATOM 4509 N N . PHE A 1 570 ? -13.454 25.742 36.851 1.00 91.56 570 PHE A N 1
ATOM 4510 C CA . PHE A 1 570 ? -13.741 24.299 36.915 1.00 91.56 570 PHE A CA 1
ATOM 4511 C C . PHE A 1 570 ? -12.479 23.427 36.986 1.00 91.56 570 PHE A C 1
ATOM 4513 O O . PHE A 1 570 ? -12.550 22.279 37.411 1.00 91.56 570 PHE A O 1
ATOM 4520 N N . ALA A 1 571 ? -11.306 23.958 36.626 1.00 86.25 571 ALA A N 1
ATOM 4521 C CA . ALA A 1 571 ? -10.035 23.252 36.782 1.00 86.25 571 ALA A CA 1
ATOM 4522 C C . ALA A 1 571 ? -9.685 22.933 38.252 1.00 86.25 571 ALA A C 1
ATOM 4524 O O . ALA A 1 571 ? -8.844 22.068 38.487 1.00 86.25 571 ALA A O 1
ATOM 4525 N N . GLY A 1 572 ? -10.306 23.617 39.222 1.00 85.06 572 GLY A N 1
ATOM 4526 C CA . GLY A 1 572 ? -10.163 23.331 40.653 1.00 85.06 572 GLY A CA 1
ATOM 4527 C C . GLY A 1 572 ? -11.109 22.250 41.194 1.00 85.06 572 GLY A C 1
ATOM 4528 O O . GLY A 1 572 ? -11.002 21.898 42.366 1.00 85.06 572 GLY A O 1
ATOM 4529 N N . GLU A 1 573 ? -12.039 21.737 40.383 1.00 90.75 573 GLU A N 1
ATOM 4530 C CA . GLU A 1 573 ? -12.961 20.672 40.791 1.00 90.75 573 GLU A CA 1
ATOM 4531 C C . GLU A 1 573 ? -12.249 19.308 40.848 1.00 90.75 573 GLU A C 1
ATOM 4533 O O . GLU A 1 573 ? -11.273 19.054 40.133 1.00 90.75 573 GLU A O 1
ATOM 4538 N N . ALA A 1 574 ? -12.744 18.403 41.700 1.00 88.56 574 ALA A N 1
ATOM 4539 C CA . ALA A 1 574 ? -12.233 17.037 41.765 1.00 88.56 574 ALA A CA 1
ATOM 4540 C C . ALA A 1 574 ? -12.344 16.359 40.389 1.00 88.56 574 ALA A C 1
ATOM 4542 O O . ALA A 1 574 ? -13.290 16.601 39.642 1.00 88.56 574 ALA A O 1
ATOM 4543 N N . ASN A 1 575 ? -11.372 15.513 40.042 1.00 88.94 575 ASN A N 1
ATOM 4544 C CA . ASN A 1 575 ? -11.333 14.753 38.784 1.00 88.94 575 ASN A CA 1
ATOM 4545 C C . ASN A 1 575 ? -11.209 15.595 37.486 1.00 88.94 575 ASN A C 1
ATOM 4547 O O . ASN A 1 575 ? -11.056 15.030 36.400 1.00 88.94 575 ASN A O 1
ATOM 4551 N N . ALA A 1 576 ? -11.144 16.930 37.567 1.00 88.19 576 ALA A N 1
ATOM 4552 C CA . ALA A 1 576 ? -10.922 17.812 36.415 1.00 88.19 576 ALA A CA 1
ATOM 4553 C C . ALA A 1 576 ? -9.642 17.494 35.598 1.00 88.19 576 ALA A C 1
ATOM 4555 O O . ALA A 1 576 ? -9.701 17.540 34.363 1.00 88.19 576 ALA A O 1
ATOM 4556 N N . PRO A 1 577 ? -8.494 17.113 36.207 1.00 86.25 577 PRO A N 1
ATOM 4557 C CA . PRO A 1 577 ? -7.310 16.698 35.449 1.00 86.25 577 PRO A CA 1
ATOM 4558 C C . PRO A 1 577 ? -7.533 15.427 34.615 1.00 86.25 577 PRO A C 1
ATOM 4560 O O . PRO A 1 577 ? -7.020 15.329 33.498 1.00 86.25 577 PRO A O 1
ATOM 4563 N N . ALA A 1 578 ? -8.323 14.470 35.119 1.00 84.69 578 ALA A N 1
ATOM 4564 C CA . ALA A 1 578 ? -8.669 13.256 34.380 1.00 84.69 578 ALA A CA 1
ATOM 4565 C C . ALA A 1 578 ? -9.530 13.590 33.154 1.00 84.69 578 ALA A C 1
ATOM 4567 O O . ALA A 1 578 ? -9.259 13.102 32.056 1.00 84.69 578 ALA A O 1
ATOM 4568 N N . PHE A 1 579 ? -10.490 14.508 33.309 1.00 88.25 579 PHE A N 1
ATOM 4569 C CA . PHE A 1 579 ? -11.290 15.007 32.192 1.00 88.25 579 PHE A CA 1
ATOM 4570 C C . PHE A 1 579 ? -10.459 15.776 31.153 1.00 88.25 579 PHE A C 1
ATOM 4572 O O . PHE A 1 579 ? -10.641 15.573 29.953 1.00 88.25 579 PHE A O 1
ATOM 4579 N N . SER A 1 580 ? -9.493 16.595 31.590 1.00 87.06 580 SER A N 1
ATOM 4580 C CA . SER A 1 580 ? -8.547 17.279 30.691 1.00 87.06 580 SER A CA 1
ATOM 4581 C C . SER A 1 580 ? -7.773 16.278 29.824 1.00 87.06 580 SER A C 1
ATOM 4583 O O . SER A 1 580 ? -7.763 16.379 28.595 1.00 87.06 580 SER A O 1
ATOM 4585 N N . ARG A 1 581 ? -7.219 15.233 30.455 1.00 80.69 581 ARG A N 1
ATOM 4586 C CA . ARG A 1 581 ? -6.512 14.150 29.757 1.00 80.69 581 ARG A CA 1
ATOM 4587 C C . ARG A 1 581 ? -7.424 13.411 28.777 1.00 80.69 581 ARG A C 1
ATOM 4589 O O . ARG A 1 581 ? -7.010 13.118 27.657 1.00 80.69 581 ARG A O 1
ATOM 4596 N N . PHE A 1 582 ? -8.664 13.127 29.169 1.00 82.31 582 PHE A N 1
ATOM 4597 C CA . PHE A 1 582 ? -9.646 12.492 28.292 1.00 82.31 582 PHE A CA 1
ATOM 4598 C C . PHE A 1 582 ? -9.932 13.331 27.037 1.00 82.31 582 PHE A C 1
ATOM 4600 O O . PHE A 1 582 ? -9.914 12.788 25.936 1.00 82.31 582 PHE A O 1
ATOM 4607 N N . LEU A 1 583 ? -10.131 14.648 27.169 1.00 80.75 583 LEU A N 1
ATOM 4608 C CA . LEU A 1 583 ? -10.362 15.545 26.026 1.00 80.75 583 LEU A CA 1
ATOM 4609 C C . LEU A 1 583 ? -9.165 15.623 25.069 1.00 80.75 583 LEU A C 1
ATOM 4611 O O . LEU A 1 583 ? -9.348 15.802 23.860 1.00 80.75 583 LEU A O 1
ATOM 4615 N N . ASP A 1 584 ? -7.947 15.500 25.591 1.00 77.00 584 ASP A N 1
ATOM 4616 C CA . ASP A 1 584 ? -6.734 15.447 24.777 1.00 77.00 584 ASP A CA 1
ATOM 4617 C C . ASP A 1 584 ? -6.630 14.137 24.018 1.00 77.00 584 ASP A C 1
ATOM 4619 O O . ASP A 1 584 ? -6.489 14.141 22.794 1.00 77.00 584 ASP A O 1
ATOM 4623 N N . ARG A 1 585 ? -6.818 13.021 24.719 1.00 72.88 585 ARG A N 1
ATOM 4624 C CA . ARG A 1 585 ? -6.833 11.691 24.113 1.00 72.88 585 ARG A CA 1
ATOM 4625 C C . ARG A 1 585 ? -7.909 11.563 23.041 1.00 72.88 585 ARG A C 1
ATOM 4627 O O . ARG A 1 585 ? -7.593 11.124 21.939 1.00 72.88 585 ARG A O 1
ATOM 4634 N N . LEU A 1 586 ? -9.133 12.014 23.323 1.00 74.31 586 LEU A N 1
ATOM 4635 C CA . LEU A 1 586 ? -10.251 12.034 22.374 1.00 74.31 586 LEU A CA 1
ATOM 4636 C C . LEU A 1 586 ? -9.956 12.921 21.153 1.00 74.31 586 LEU A C 1
ATOM 4638 O O . LEU A 1 586 ? -10.406 12.643 20.044 1.00 74.31 586 LEU A O 1
ATOM 4642 N N . GLY A 1 587 ? -9.207 14.008 21.347 1.00 67.19 587 GLY A N 1
ATOM 4643 C CA . GLY A 1 587 ? -8.846 14.934 20.275 1.00 67.19 587 GLY A CA 1
ATOM 4644 C C . GLY A 1 587 ? -7.771 14.376 19.349 1.00 67.19 587 GLY A C 1
ATOM 4645 O O . GLY A 1 587 ? -7.840 14.595 18.138 1.00 67.19 587 GLY A O 1
ATOM 4646 N N . ASN A 1 588 ? -6.823 13.636 19.925 1.00 64.19 588 ASN A N 1
ATOM 4647 C CA . ASN A 1 588 ? -5.648 13.101 19.244 1.00 64.19 588 ASN A CA 1
ATOM 4648 C C . ASN A 1 588 ? -5.916 11.787 18.503 1.00 64.19 588 ASN A C 1
ATOM 4650 O O . ASN A 1 588 ? -5.191 11.475 17.568 1.00 64.19 588 ASN A O 1
ATOM 4654 N N . THR A 1 589 ? -6.954 11.029 18.868 1.00 59.56 589 THR A N 1
ATOM 4655 C CA . THR A 1 589 ? -7.142 9.664 18.344 1.00 59.56 589 THR A CA 1
ATOM 4656 C C . THR A 1 589 ? -7.480 9.603 16.861 1.00 59.56 589 THR A C 1
ATOM 4658 O O . THR A 1 589 ? -7.220 8.587 16.237 1.00 59.56 589 THR A O 1
ATOM 4661 N N . VAL A 1 590 ? -8.041 10.668 16.279 1.00 52.16 590 VAL A N 1
ATOM 4662 C CA . VAL A 1 590 ? -8.351 10.719 14.837 1.00 52.16 590 VAL A CA 1
ATOM 4663 C C . VAL A 1 590 ? -8.412 12.168 14.317 1.00 52.16 590 VAL A C 1
ATOM 4665 O O . VAL A 1 590 ? -9.239 12.505 13.469 1.00 52.16 590 VAL A O 1
ATOM 4668 N N . ASN A 1 591 ? -7.634 13.096 14.898 1.00 52.38 591 ASN A N 1
ATOM 4669 C CA . ASN A 1 591 ? -7.804 14.535 14.640 1.00 52.38 591 ASN A CA 1
ATOM 4670 C C . ASN A 1 591 ? -9.293 14.942 14.719 1.00 52.38 591 ASN A C 1
ATOM 4672 O O . ASN A 1 591 ? -9.792 15.724 13.910 1.00 52.38 591 ASN A O 1
ATOM 4676 N N . MET A 1 592 ? -10.034 14.394 15.691 1.00 59.00 592 MET A N 1
ATOM 4677 C CA . MET A 1 592 ? -11.478 14.622 15.858 1.00 59.00 592 MET A CA 1
ATOM 4678 C C . MET A 1 592 ? -11.807 16.109 16.052 1.00 59.00 592 MET A C 1
ATOM 4680 O O . MET A 1 592 ? -12.910 16.559 15.746 1.00 59.00 592 MET A O 1
ATOM 4684 N N . ARG A 1 593 ? -10.811 16.895 16.475 1.00 55.66 593 ARG A N 1
ATOM 4685 C CA . ARG A 1 593 ? -10.832 18.365 16.523 1.00 55.66 593 ARG A CA 1
ATOM 4686 C C . ARG A 1 593 ? -10.999 19.035 15.159 1.00 55.66 593 ARG A C 1
ATOM 4688 O O . ARG A 1 593 ? -11.450 20.175 15.108 1.00 55.66 593 ARG A O 1
ATOM 4695 N N . ASN A 1 594 ? -10.646 18.350 14.077 1.00 53.25 594 ASN A N 1
ATOM 4696 C CA . ASN A 1 594 ? -10.797 18.817 12.701 1.00 53.25 594 ASN A CA 1
ATOM 4697 C C . ASN A 1 594 ? -12.087 18.298 12.055 1.00 53.25 594 ASN A C 1
ATOM 4699 O O . ASN A 1 594 ? -12.427 18.733 10.960 1.00 53.25 594 ASN A O 1
ATOM 4703 N N . ASN A 1 595 ? -12.833 17.411 12.727 1.00 61.19 595 ASN A N 1
ATOM 4704 C CA . ASN A 1 595 ? -14.149 16.973 12.283 1.00 61.19 595 ASN A CA 1
ATOM 4705 C C . ASN A 1 595 ? -15.220 17.965 12.766 1.00 61.19 595 ASN A C 1
ATOM 4707 O O . ASN A 1 595 ? -15.527 17.978 13.960 1.00 61.19 595 ASN A O 1
ATOM 4711 N N . PRO A 1 596 ? -15.844 18.768 11.886 1.00 65.00 596 PRO A N 1
ATOM 4712 C CA . PRO A 1 596 ? -16.747 19.832 12.324 1.00 65.00 596 PRO A CA 1
ATOM 4713 C C . PRO A 1 596 ? -17.978 19.303 13.070 1.00 65.00 596 PRO A C 1
ATOM 4715 O O . PRO A 1 596 ? -18.417 19.907 14.045 1.00 65.00 596 PRO A O 1
ATOM 4718 N N . HIS A 1 597 ? -18.517 18.152 12.656 1.00 65.56 597 HIS A N 1
ATOM 4719 C CA . HIS A 1 597 ? -19.707 17.562 13.271 1.00 65.56 597 HIS A CA 1
ATOM 4720 C C . HIS A 1 597 ? -19.412 16.935 14.633 1.00 65.56 597 HIS A C 1
ATOM 4722 O O . HIS A 1 597 ? -20.181 17.122 15.575 1.00 65.56 597 HIS A O 1
ATOM 4728 N N . PHE A 1 598 ? -18.308 16.198 14.758 1.00 70.88 598 PHE A N 1
ATOM 4729 C CA . PHE A 1 598 ? -17.918 15.625 16.044 1.00 70.88 598 PHE A CA 1
ATOM 4730 C C . PHE A 1 598 ? -17.473 16.720 17.018 1.00 70.88 598 PHE A C 1
ATOM 4732 O O . PHE A 1 598 ? -17.928 16.742 18.160 1.00 70.88 598 PHE A O 1
ATOM 4739 N N . LYS A 1 599 ? -16.692 17.699 16.542 1.00 74.25 599 LYS A N 1
ATOM 4740 C CA . LYS A 1 599 ? -16.350 18.902 17.306 1.00 74.25 599 LYS A CA 1
ATOM 4741 C C . LYS A 1 599 ? -17.600 19.634 17.789 1.00 74.25 599 LYS A C 1
ATOM 4743 O O . LYS A 1 599 ? -17.631 20.044 18.944 1.00 74.25 599 LYS A O 1
ATOM 4748 N N . MET A 1 600 ? -18.647 19.734 16.964 1.00 76.31 600 MET A N 1
ATOM 4749 C CA . MET A 1 600 ? -19.931 20.310 17.375 1.00 76.31 600 MET A CA 1
ATOM 4750 C C . MET A 1 600 ? -20.567 19.518 18.520 1.00 76.31 600 MET A C 1
ATOM 4752 O O . MET A 1 600 ? -20.940 20.117 19.519 1.00 76.31 600 MET A O 1
ATOM 4756 N N . LYS A 1 601 ? -20.627 18.183 18.440 1.00 76.12 601 LYS A N 1
ATOM 4757 C CA . LYS A 1 601 ? -21.168 17.355 19.535 1.00 76.12 601 LYS A CA 1
ATOM 4758 C C . LYS A 1 601 ? -20.415 17.547 20.848 1.00 76.12 601 LYS A C 1
ATOM 4760 O O . LYS A 1 601 ? -21.043 17.714 21.890 1.00 76.12 601 LYS A O 1
ATOM 4765 N N . VAL A 1 602 ? -19.081 17.520 20.802 1.00 81.19 602 VAL A N 1
ATOM 4766 C CA . VAL A 1 602 ? -18.250 17.746 21.994 1.00 81.19 602 VAL A CA 1
ATOM 4767 C C . VAL A 1 602 ? -18.436 19.179 22.499 1.00 81.19 602 VAL A C 1
ATOM 4769 O O . VAL A 1 602 ? -18.567 19.382 23.698 1.00 81.19 602 VAL A O 1
ATOM 4772 N N . THR A 1 603 ? -18.550 20.165 21.605 1.00 84.44 603 THR A N 1
ATOM 4773 C CA . THR A 1 603 ? -18.872 21.555 21.967 1.00 84.44 603 THR A CA 1
ATOM 4774 C C . THR A 1 603 ? -20.212 21.645 22.694 1.00 84.44 603 THR A C 1
ATOM 4776 O O . THR A 1 603 ? -20.268 22.229 23.768 1.00 84.44 603 THR A O 1
ATOM 4779 N N . THR A 1 604 ? -21.271 21.026 22.168 1.00 83.81 604 THR A N 1
ATOM 4780 C CA . THR A 1 604 ? -22.600 21.010 22.797 1.00 83.81 604 THR A CA 1
ATOM 4781 C C . THR A 1 604 ? -22.571 20.333 24.165 1.00 83.81 604 THR A C 1
ATOM 4783 O O . THR A 1 604 ? -23.192 20.828 25.103 1.00 83.81 604 THR A O 1
ATOM 4786 N N . LEU A 1 605 ? -21.819 19.236 24.307 1.00 86.00 605 LEU A N 1
ATOM 4787 C CA . LEU A 1 605 ? -21.574 18.616 25.608 1.00 86.00 605 LEU A CA 1
ATOM 4788 C C . LEU A 1 605 ? -20.918 19.620 26.562 1.00 86.00 605 LEU A C 1
ATOM 4790 O O . LEU A 1 605 ? -21.461 19.878 27.629 1.00 86.00 605 LEU A O 1
ATOM 4794 N N . LEU A 1 606 ? -19.792 20.221 26.173 1.00 89.00 606 LEU A N 1
ATOM 4795 C CA . LEU A 1 606 ? -19.057 21.176 27.004 1.00 89.00 606 LEU A CA 1
ATOM 4796 C C . LEU A 1 606 ? -19.934 22.373 27.403 1.00 89.00 606 LEU A C 1
ATOM 4798 O O . LEU A 1 606 ? -19.946 22.763 28.565 1.00 89.00 606 LEU A O 1
ATOM 4802 N N . GLU A 1 607 ? -20.728 22.915 26.482 1.00 87.19 607 GLU A N 1
ATOM 4803 C CA . GLU A 1 607 ? -21.689 23.986 26.773 1.00 87.19 607 GLU A CA 1
ATOM 4804 C C . GLU A 1 607 ? -22.792 23.553 27.739 1.00 87.19 607 GLU A C 1
ATOM 4806 O O . GLU A 1 607 ? -23.266 24.353 28.541 1.00 87.19 607 GLU A O 1
ATOM 4811 N N . ARG A 1 608 ? -23.205 22.289 27.713 1.00 88.00 608 ARG A N 1
ATOM 4812 C CA . ARG A 1 608 ? -24.142 21.770 28.707 1.00 88.00 608 ARG A CA 1
ATOM 4813 C C . ARG A 1 608 ? -23.485 21.682 30.087 1.00 88.00 608 ARG A C 1
ATOM 4815 O O . ARG A 1 608 ? -24.082 22.112 31.072 1.00 88.00 608 ARG A O 1
ATOM 4822 N N . LEU A 1 609 ? -22.232 21.227 30.156 1.00 90.44 609 LEU A N 1
ATOM 4823 C CA . LEU A 1 609 ? -21.485 21.117 31.417 1.00 90.44 609 LEU A CA 1
ATOM 4824 C C . LEU A 1 609 ? -21.201 22.467 32.077 1.00 90.44 609 LEU A C 1
ATOM 4826 O O . LEU A 1 609 ? -21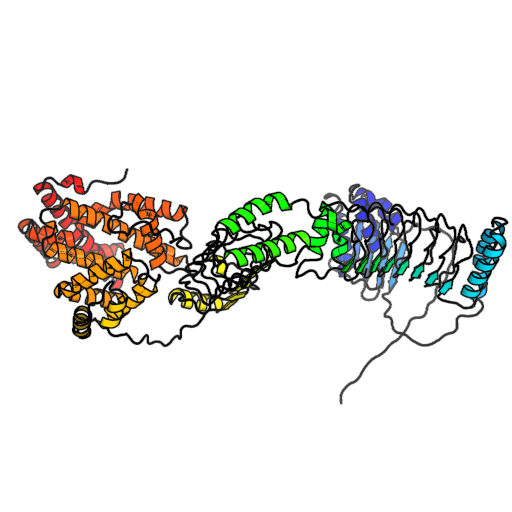.025 22.503 33.291 1.00 90.44 609 LEU A O 1
ATOM 4830 N N . THR A 1 610 ? -21.188 23.580 31.335 1.00 88.38 610 THR A N 1
ATOM 4831 C CA . THR A 1 610 ? -21.042 24.912 31.952 1.00 88.38 610 THR A CA 1
ATOM 4832 C C . THR A 1 610 ? -22.281 25.331 32.747 1.00 88.38 610 THR A C 1
ATOM 4834 O O . THR A 1 610 ? -22.159 26.139 33.662 1.00 88.38 610 THR A O 1
ATOM 4837 N N . HIS A 1 611 ? -23.463 24.798 32.419 1.00 87.94 611 HIS A N 1
ATOM 4838 C CA . HIS A 1 611 ? -24.734 25.184 33.046 1.00 87.94 611 HIS A CA 1
ATOM 4839 C C . HIS A 1 611 ? -25.234 24.172 34.089 1.00 87.94 611 HIS A C 1
ATOM 4841 O O . HIS A 1 611 ? -26.078 24.520 34.910 1.00 87.94 611 HIS A O 1
ATOM 4847 N N . ASP A 1 612 ? -24.708 22.946 34.082 1.00 90.19 612 ASP A N 1
ATOM 4848 C CA . ASP A 1 612 ? -25.182 21.839 34.916 1.00 90.19 612 ASP A CA 1
ATOM 4849 C C . ASP A 1 612 ? -24.046 21.251 35.765 1.00 90.19 612 ASP A C 1
ATOM 4851 O O . ASP A 1 612 ? -23.239 20.441 35.303 1.00 90.19 612 ASP A O 1
ATOM 4855 N N . ALA A 1 613 ? -23.965 21.699 37.023 1.00 90.12 613 ALA A N 1
ATOM 4856 C CA . ALA A 1 613 ? -22.911 21.290 37.951 1.00 90.12 613 ALA A CA 1
ATOM 4857 C C . ALA A 1 613 ? -23.006 19.812 38.355 1.00 90.12 613 ALA A C 1
ATOM 4859 O O . ALA A 1 613 ? -21.975 19.149 38.441 1.00 90.12 613 ALA A O 1
ATOM 4860 N N . LYS A 1 614 ? -24.225 19.281 38.536 1.00 89.50 614 LYS A N 1
ATOM 4861 C CA . LYS A 1 614 ? -24.434 17.873 38.908 1.00 89.50 614 LYS A CA 1
ATOM 4862 C C . LYS A 1 614 ? -23.993 16.957 37.767 1.00 89.50 614 LYS A C 1
ATOM 4864 O O . LYS A 1 614 ? -23.268 15.994 37.996 1.00 89.50 614 LYS A O 1
ATOM 4869 N N . LEU A 1 615 ? -24.383 17.273 36.530 1.00 90.50 615 LEU A N 1
ATOM 4870 C CA . LEU A 1 615 ? -23.958 16.501 35.361 1.00 90.50 615 LEU A CA 1
ATOM 4871 C C . LEU A 1 615 ? -22.439 16.566 35.147 1.00 90.50 615 LEU A C 1
ATOM 4873 O O . LEU A 1 615 ? -21.826 15.552 34.809 1.00 90.50 615 LEU A O 1
ATOM 4877 N N . ARG A 1 616 ? -21.825 17.738 35.356 1.00 93.75 616 ARG A N 1
ATOM 4878 C CA . ARG A 1 616 ? -20.369 17.909 35.256 1.00 93.75 616 ARG A CA 1
ATOM 4879 C C . ARG A 1 616 ? -19.622 17.034 36.262 1.00 93.75 616 ARG A C 1
ATOM 4881 O O . ARG A 1 616 ? -18.713 16.317 35.855 1.00 93.75 616 ARG A O 1
ATOM 4888 N N . GLU A 1 617 ? -20.050 17.024 37.524 1.00 91.44 617 GLU A N 1
ATOM 4889 C CA . GLU A 1 617 ? -19.481 16.166 38.571 1.00 91.44 617 GLU A CA 1
ATOM 4890 C C . GLU A 1 617 ? -19.604 14.674 38.218 1.00 91.44 617 GLU A C 1
ATOM 4892 O O . GLU A 1 617 ? -18.612 13.945 38.255 1.00 91.44 617 GLU A O 1
ATOM 4897 N N . MET A 1 618 ? -20.793 14.226 37.792 1.00 87.88 618 MET A N 1
ATOM 4898 C CA . MET A 1 618 ? -21.024 12.832 37.385 1.00 87.88 618 MET A CA 1
ATOM 4899 C C . MET A 1 618 ? -20.098 12.402 36.239 1.00 87.88 618 MET A C 1
ATOM 4901 O O . MET A 1 618 ? -19.549 11.300 36.262 1.00 87.88 618 MET A O 1
ATOM 4905 N N . ILE A 1 619 ? -19.903 13.267 35.238 1.00 89.75 619 ILE A N 1
ATOM 4906 C CA . ILE A 1 619 ? -19.032 12.980 34.092 1.00 89.75 619 ILE A CA 1
ATOM 4907 C C . ILE A 1 619 ? -17.557 12.969 34.495 1.00 89.75 619 ILE A C 1
ATOM 4909 O O . ILE A 1 619 ? -16.824 12.090 34.047 1.00 89.75 619 ILE A O 1
ATOM 4913 N N . PHE A 1 620 ? -17.110 13.906 35.335 1.00 90.94 620 PHE A N 1
ATOM 4914 C CA . PHE A 1 620 ? -15.717 13.945 35.786 1.00 90.94 620 PHE A CA 1
ATOM 4915 C C . PHE A 1 620 ? -15.354 12.686 36.577 1.00 90.94 620 PHE A C 1
ATOM 4917 O O . PHE A 1 620 ? -14.308 12.090 36.325 1.00 90.94 620 PHE A O 1
ATOM 4924 N N . THR A 1 621 ? -16.240 12.238 37.468 1.00 88.38 621 THR A N 1
ATOM 4925 C CA . THR A 1 621 ? -16.068 10.986 38.217 1.00 88.38 621 THR A CA 1
ATOM 4926 C C . THR A 1 621 ? -16.050 9.774 37.291 1.00 88.38 621 THR A C 1
ATOM 4928 O O . THR A 1 621 ? -15.100 9.003 37.323 1.00 88.38 621 THR A O 1
ATOM 4931 N N . ALA A 1 622 ? -17.008 9.656 36.368 1.00 84.69 622 ALA A N 1
ATOM 4932 C CA . ALA A 1 622 ? -17.050 8.528 35.437 1.00 84.69 622 ALA A CA 1
ATOM 4933 C C . ALA A 1 622 ? -15.811 8.425 34.529 1.00 84.69 622 ALA A C 1
ATOM 4935 O O . ALA A 1 622 ? -15.397 7.329 34.151 1.00 84.69 622 ALA A O 1
ATOM 4936 N N . VAL A 1 623 ? -15.224 9.565 34.158 1.00 84.06 623 VAL A N 1
ATOM 4937 C CA . VAL A 1 623 ? -13.980 9.617 33.379 1.00 84.06 623 VAL A CA 1
ATOM 4938 C C . VAL A 1 623 ? -12.775 9.218 34.228 1.00 84.06 623 VAL A C 1
ATOM 4940 O O . VAL A 1 623 ? -11.869 8.559 33.715 1.00 84.06 623 VAL A O 1
ATOM 4943 N N . MET A 1 624 ? -12.760 9.588 35.509 1.00 83.19 624 MET A N 1
ATOM 4944 C CA . MET A 1 624 ? -11.728 9.157 36.450 1.00 83.19 624 MET A CA 1
ATOM 4945 C C . MET A 1 624 ? -11.777 7.642 36.673 1.00 83.19 624 MET A C 1
ATOM 4947 O O . MET A 1 624 ? -10.762 6.982 36.471 1.00 83.19 624 MET A O 1
ATOM 4951 N N . ASP A 1 625 ? -12.953 7.080 36.960 1.00 77.12 625 ASP A N 1
ATOM 4952 C CA . ASP A 1 625 ? -13.131 5.637 37.181 1.00 77.12 625 ASP A CA 1
ATOM 4953 C C . ASP A 1 625 ? -12.668 4.817 35.965 1.00 77.12 625 ASP A C 1
ATOM 4955 O O . ASP A 1 625 ? -11.976 3.807 36.091 1.00 77.12 625 ASP A O 1
ATOM 4959 N N . ALA A 1 626 ? -12.992 5.292 34.757 1.00 70.50 626 ALA A N 1
ATOM 4960 C CA . ALA A 1 626 ? -12.550 4.663 33.515 1.00 70.50 626 ALA A CA 1
ATOM 4961 C C . ALA A 1 626 ? -11.038 4.812 33.255 1.00 70.50 626 ALA A C 1
ATOM 4963 O O . ALA A 1 626 ? -10.474 4.042 32.483 1.00 70.50 626 ALA A O 1
ATOM 4964 N N . SER A 1 627 ? -10.385 5.799 33.875 1.00 66.38 627 SER A N 1
ATOM 4965 C CA . SER A 1 627 ? -8.931 5.991 33.795 1.00 66.38 627 SER A CA 1
ATOM 4966 C C . SER A 1 627 ? -8.163 5.101 34.784 1.00 66.38 627 SER A C 1
ATOM 4968 O O . SER A 1 627 ? -6.984 4.845 34.556 1.00 66.38 627 SER A O 1
ATOM 4970 N N . GLU A 1 628 ? -8.795 4.648 35.876 1.00 58.25 628 GLU A N 1
ATOM 4971 C CA . GLU A 1 628 ? -8.183 3.752 36.873 1.00 58.25 628 GLU A CA 1
ATOM 4972 C C . GLU A 1 628 ? -8.252 2.271 36.473 1.00 58.25 628 GLU A C 1
ATOM 4974 O O . GLU A 1 628 ? -7.360 1.493 36.819 1.00 58.25 628 GLU A O 1
ATOM 4979 N N . SER A 1 629 ? -9.271 1.859 35.710 1.00 52.47 629 SER A N 1
ATOM 4980 C CA . SER A 1 629 ? -9.299 0.518 35.123 1.00 52.47 629 SER A CA 1
ATOM 4981 C C . SER A 1 629 ? -8.225 0.414 34.037 1.00 52.47 629 SER A C 1
ATOM 4983 O O . SER A 1 629 ? -8.291 1.143 33.054 1.00 52.47 629 SER A O 1
ATOM 4985 N N . CYS A 1 630 ? -7.252 -0.492 34.186 1.00 40.62 630 CYS A N 1
ATOM 4986 C CA . CYS A 1 630 ? -6.062 -0.638 33.326 1.00 40.62 630 CYS A CA 1
ATOM 4987 C C . CYS A 1 630 ? -6.312 -0.933 31.827 1.00 40.62 630 CYS A C 1
ATOM 4989 O O . CYS A 1 630 ? -5.376 -1.276 31.108 1.00 40.62 630 CYS A O 1
ATOM 4991 N N . GLU A 1 631 ? -7.543 -0.827 31.332 1.00 47.84 631 GLU A N 1
ATOM 4992 C CA . GLU A 1 631 ? -7.856 -0.882 29.911 1.00 47.84 631 GLU A CA 1
ATOM 4993 C C . GLU A 1 631 ? -8.247 0.516 29.434 1.00 47.84 631 GLU A C 1
ATOM 4995 O O . GLU A 1 631 ? -9.376 0.967 29.597 1.00 47.84 631 GLU A O 1
ATOM 5000 N N . ASP A 1 632 ? -7.267 1.181 28.832 1.00 51.03 632 ASP A N 1
ATOM 5001 C CA . ASP A 1 632 ? -7.276 2.500 28.200 1.00 51.03 632 ASP A CA 1
ATOM 5002 C C . ASP A 1 632 ? -8.366 2.701 27.110 1.00 51.03 632 ASP A C 1
ATOM 5004 O O . ASP A 1 632 ? -8.071 2.970 25.945 1.00 51.03 632 ASP A O 1
ATOM 5008 N N . ARG A 1 633 ? -9.655 2.587 27.454 1.00 65.88 633 ARG A N 1
ATOM 5009 C CA . ARG A 1 633 ? -10.771 2.538 26.489 1.00 65.88 633 ARG A CA 1
ATOM 5010 C C . ARG A 1 633 ? -11.533 3.857 26.397 1.00 65.88 633 ARG A C 1
ATOM 5012 O O . ARG A 1 633 ? -12.611 4.031 26.958 1.00 65.88 633 ARG A O 1
ATOM 5019 N N . ILE A 1 634 ? -11.011 4.784 25.602 1.00 69.00 634 ILE A N 1
ATOM 5020 C CA . ILE A 1 634 ? -11.643 6.093 25.343 1.00 69.00 634 ILE A CA 1
ATOM 5021 C C . ILE A 1 634 ? -13.059 5.938 24.741 1.00 69.00 634 ILE A C 1
ATOM 5023 O O . ILE A 1 634 ? -13.953 6.714 25.085 1.00 69.00 634 ILE A O 1
ATOM 5027 N N . THR A 1 635 ? -13.290 4.930 23.887 1.00 65.00 635 THR A N 1
ATOM 5028 C CA . THR A 1 635 ? -14.616 4.621 23.313 1.00 65.00 635 THR A CA 1
ATOM 5029 C C . THR A 1 635 ? -15.641 4.274 24.391 1.00 65.00 635 THR A C 1
ATOM 5031 O O . THR A 1 635 ? -16.748 4.819 24.384 1.00 65.00 635 THR A O 1
ATOM 5034 N N . PHE A 1 636 ? -15.256 3.414 25.339 1.00 69.12 636 PHE A N 1
ATOM 5035 C CA . PHE A 1 636 ? -16.097 3.019 26.468 1.00 69.12 636 PHE A CA 1
ATOM 5036 C C . PHE A 1 636 ? -16.459 4.235 27.318 1.00 69.12 636 PHE A C 1
ATOM 5038 O O . PHE A 1 636 ? -17.634 4.477 27.599 1.00 69.12 636 PHE A O 1
ATOM 5045 N N . THR A 1 637 ? -15.464 5.061 27.654 1.00 75.50 637 THR A N 1
ATOM 5046 C CA . THR A 1 637 ? -15.676 6.296 28.415 1.00 75.50 637 THR A CA 1
ATOM 5047 C C . THR A 1 637 ? -16.623 7.248 27.683 1.00 75.50 637 THR A C 1
ATOM 5049 O O . THR A 1 637 ? -17.533 7.798 28.298 1.00 75.50 637 THR A O 1
ATOM 5052 N N . TYR A 1 638 ? -16.481 7.405 26.363 1.00 75.62 638 TYR A N 1
ATOM 5053 C CA . TYR A 1 638 ? -17.373 8.248 25.564 1.00 75.62 638 TYR A CA 1
ATOM 5054 C C . TYR A 1 638 ? -18.823 7.736 25.558 1.00 75.62 638 TYR A C 1
ATOM 5056 O O . TYR A 1 638 ? -19.747 8.512 25.814 1.00 75.62 638 TYR A O 1
ATOM 5064 N N . ASN A 1 639 ? -19.038 6.438 25.323 1.00 73.38 639 ASN A N 1
ATOM 5065 C CA . ASN A 1 639 ? -20.370 5.829 25.379 1.00 73.38 639 ASN A CA 1
ATOM 5066 C C . ASN A 1 639 ? -20.978 5.936 26.791 1.00 73.38 639 ASN A C 1
ATOM 5068 O O . ASN A 1 639 ? -22.165 6.235 26.938 1.00 73.38 639 ASN A O 1
ATOM 5072 N N . ASN A 1 640 ? -20.161 5.766 27.834 1.00 78.81 640 ASN A N 1
ATOM 5073 C CA . ASN A 1 640 ? -20.584 5.934 29.220 1.00 78.81 640 ASN A CA 1
ATOM 5074 C C . ASN A 1 640 ? -21.022 7.378 29.524 1.00 78.81 640 ASN A C 1
ATOM 5076 O O . ASN A 1 640 ? -22.056 7.580 30.157 1.00 78.81 640 ASN A O 1
ATOM 5080 N N . ILE A 1 641 ? -20.309 8.387 29.011 1.00 82.69 641 ILE A N 1
ATOM 5081 C CA . ILE A 1 641 ? -20.731 9.794 29.115 1.00 82.69 641 ILE A CA 1
ATOM 5082 C C . ILE A 1 641 ? -22.110 9.993 28.478 1.00 82.69 641 ILE A C 1
ATOM 5084 O O . ILE A 1 641 ? -22.975 10.614 29.091 1.00 82.69 641 ILE A O 1
ATOM 5088 N N . GLN A 1 642 ? -22.354 9.437 27.285 1.00 77.94 642 GLN A N 1
ATOM 5089 C CA . GLN A 1 642 ? -23.678 9.529 26.652 1.00 77.94 642 GLN A CA 1
ATOM 5090 C C . GLN A 1 642 ? -24.765 8.871 27.516 1.00 77.94 642 GLN A C 1
ATOM 5092 O O . GLN A 1 642 ? -25.839 9.444 27.694 1.00 77.94 642 GLN A O 1
ATOM 5097 N N . ARG A 1 643 ? -24.478 7.707 28.113 1.00 75.94 643 ARG A N 1
ATOM 5098 C CA . ARG A 1 643 ? -25.388 7.040 29.056 1.00 75.94 643 ARG A CA 1
ATOM 5099 C C . ARG A 1 643 ? -25.707 7.932 30.258 1.00 75.94 643 ARG A C 1
ATOM 5101 O O . ARG A 1 643 ? -26.878 8.089 30.584 1.00 75.94 643 ARG A O 1
ATOM 5108 N N . ILE A 1 644 ? -24.697 8.540 30.879 1.00 84.38 644 ILE A N 1
ATOM 5109 C CA . ILE A 1 644 ? -24.856 9.436 32.035 1.00 84.38 644 ILE A CA 1
ATOM 5110 C C . ILE A 1 644 ? -25.714 10.652 31.684 1.00 84.38 644 ILE A C 1
ATOM 5112 O O . ILE A 1 644 ? -26.609 11.007 32.448 1.00 84.38 644 ILE A O 1
ATOM 5116 N N . MET A 1 645 ? -25.497 11.258 30.513 1.00 83.56 645 MET A N 1
ATOM 5117 C CA . MET A 1 645 ? -26.333 12.365 30.039 1.00 83.56 645 MET A CA 1
ATOM 5118 C C . MET A 1 645 ? -27.802 11.950 29.922 1.00 83.56 645 MET A C 1
ATOM 5120 O O . MET A 1 645 ? -28.675 12.683 30.373 1.00 83.56 645 MET A O 1
ATOM 5124 N N . MET A 1 646 ? -28.073 10.761 29.375 1.00 80.19 646 MET A N 1
ATOM 5125 C CA . MET A 1 646 ? -29.439 10.246 29.251 1.00 80.19 646 MET A CA 1
ATOM 5126 C C . MET A 1 646 ? -30.078 9.924 30.604 1.00 80.19 646 MET A C 1
ATOM 5128 O O . MET A 1 646 ? -31.261 10.202 30.784 1.00 80.19 646 MET A O 1
ATOM 5132 N N . VAL A 1 647 ? -29.321 9.359 31.555 1.00 81.50 647 VAL A N 1
ATOM 5133 C CA . VAL A 1 647 ? -29.797 9.156 32.937 1.00 81.50 647 VAL A CA 1
ATOM 5134 C C . VAL A 1 647 ? -30.172 10.502 33.546 1.00 81.50 647 VAL A C 1
ATOM 5136 O O . VAL A 1 647 ? -31.257 10.639 34.102 1.00 81.50 647 VAL A O 1
ATOM 5139 N N . HIS A 1 648 ? -29.321 11.514 33.386 1.00 85.25 648 HIS A N 1
ATOM 5140 C CA . HIS A 1 648 ? -29.594 12.850 33.897 1.00 85.25 648 HIS A CA 1
ATOM 5141 C C . HIS A 1 648 ? -30.844 13.474 33.249 1.00 85.25 648 HIS A C 1
ATOM 5143 O O . HIS A 1 648 ? -31.695 13.999 33.958 1.00 85.25 648 HIS A O 1
ATOM 5149 N N . ASP A 1 649 ? -31.010 13.378 31.926 1.00 83.38 649 ASP A N 1
ATOM 5150 C CA . ASP A 1 649 ? -32.216 13.856 31.225 1.00 83.38 649 ASP A CA 1
ATOM 5151 C C . ASP A 1 649 ? -33.491 13.143 31.709 1.00 83.38 649 ASP A C 1
ATOM 5153 O O . ASP A 1 649 ? -34.535 13.766 31.921 1.00 83.38 649 ASP A O 1
ATOM 5157 N N . ALA A 1 650 ? -33.401 11.834 31.950 1.00 79.62 650 ALA A N 1
ATOM 5158 C CA . ALA A 1 650 ? -34.478 11.052 32.546 1.00 79.62 650 ALA A CA 1
ATOM 5159 C C . ALA A 1 650 ? -34.808 11.513 33.978 1.00 79.62 650 ALA A C 1
ATOM 5161 O O . ALA A 1 650 ? -35.982 11.677 34.307 1.00 79.62 650 ALA A O 1
ATOM 5162 N N . GLU A 1 651 ? -33.803 11.790 34.816 1.00 82.31 651 GLU A N 1
ATOM 5163 C CA . GLU A 1 651 ? -34.007 12.327 36.170 1.00 82.31 651 GLU A CA 1
ATOM 5164 C C . GLU A 1 651 ? -34.712 13.690 36.163 1.00 82.31 651 GLU A C 1
ATOM 5166 O O . GLU A 1 651 ? -35.550 13.948 37.031 1.00 82.31 651 GLU A O 1
ATOM 5171 N N . GLN A 1 652 ? -34.412 14.544 35.179 1.00 83.94 652 GLN A N 1
ATOM 5172 C CA . GLN A 1 652 ? -35.043 15.859 35.013 1.00 83.94 652 GLN A CA 1
ATOM 5173 C C . GLN A 1 652 ? -36.452 15.787 34.397 1.00 83.94 652 GLN A C 1
ATOM 5175 O O . GLN A 1 652 ? -37.153 16.798 34.347 1.00 83.94 652 GLN A O 1
ATOM 5180 N N . GLY A 1 653 ? -36.900 14.602 33.968 1.00 82.69 653 GLY A N 1
ATOM 5181 C CA . GLY A 1 653 ? -38.238 14.370 33.425 1.00 82.69 653 GLY A CA 1
ATOM 5182 C C . GLY A 1 653 ? -38.404 14.706 31.942 1.00 82.69 653 GLY A C 1
ATOM 5183 O O . GLY A 1 653 ? -39.530 14.860 31.470 1.00 82.69 653 GLY A O 1
ATOM 5184 N N . THR A 1 654 ? -37.312 14.811 31.176 1.00 82.38 654 THR A N 1
ATOM 5185 C CA . THR A 1 654 ? -37.353 15.150 29.739 1.00 82.38 654 THR A CA 1
ATOM 5186 C C . THR A 1 654 ? -38.196 14.166 28.920 1.00 82.38 654 THR A C 1
ATOM 5188 O O . THR A 1 654 ? -38.807 14.551 27.926 1.00 82.38 654 THR A O 1
ATOM 5191 N N . PHE A 1 655 ? -38.269 12.905 29.352 1.00 82.88 655 PHE A N 1
ATOM 5192 C CA . PHE A 1 655 ? -38.954 11.826 28.638 1.00 82.88 655 PHE A CA 1
ATOM 5193 C C . PHE A 1 655 ? -40.321 11.444 29.228 1.00 82.88 655 PHE A C 1
ATOM 5195 O O . PHE A 1 655 ? -40.951 10.522 28.708 1.00 82.88 655 PHE A O 1
ATOM 5202 N N . ASP A 1 656 ? -40.803 12.138 30.269 1.00 81.00 656 ASP A N 1
ATOM 5203 C CA . ASP A 1 656 ? -42.004 11.746 31.032 1.00 81.00 656 ASP A CA 1
ATOM 5204 C C . ASP A 1 656 ? -43.256 11.616 30.133 1.00 81.00 656 ASP A C 1
ATOM 5206 O O . ASP A 1 656 ? -44.094 10.743 30.353 1.00 81.00 656 ASP A O 1
ATOM 5210 N N . ASN A 1 657 ? -43.348 12.425 29.068 1.00 80.50 657 ASN A N 1
ATOM 5211 C CA . ASN A 1 657 ? -44.453 12.404 28.096 1.00 80.50 657 ASN A CA 1
ATOM 5212 C C . ASN A 1 657 ? -44.081 11.792 26.729 1.00 80.50 657 ASN A C 1
ATOM 5214 O O . ASN A 1 657 ? -44.921 11.749 25.830 1.00 80.50 657 ASN A O 1
ATOM 5218 N N . SER A 1 658 ? -42.847 11.306 26.565 1.00 84.12 658 SER A N 1
ATOM 5219 C CA . SER A 1 658 ? -42.277 10.889 25.274 1.00 84.12 658 SER A CA 1
ATOM 5220 C C . SER A 1 658 ? -41.571 9.533 25.365 1.00 84.12 658 SER A C 1
ATOM 5222 O O . SER A 1 658 ? -40.437 9.354 24.921 1.00 84.12 658 SER A O 1
ATOM 5224 N N . LEU A 1 659 ? -42.261 8.528 25.907 1.00 85.25 659 LEU A N 1
ATOM 5225 C CA . LEU A 1 659 ? -41.746 7.156 26.023 1.00 85.25 659 LEU A CA 1
ATOM 5226 C C . LEU A 1 659 ? -41.287 6.553 24.679 1.00 85.25 659 LEU A C 1
ATOM 5228 O O . LEU A 1 659 ? -40.327 5.785 24.641 1.00 85.25 659 LEU A O 1
ATOM 5232 N N . ALA A 1 660 ? -41.916 6.928 23.562 1.00 85.62 660 ALA A N 1
ATOM 5233 C CA . ALA A 1 660 ? -41.482 6.512 22.227 1.00 85.62 660 ALA A CA 1
ATOM 5234 C C . ALA A 1 660 ? -40.087 7.055 21.859 1.00 85.62 660 ALA A C 1
ATOM 5236 O O . ALA A 1 660 ? -39.281 6.330 21.270 1.00 85.62 660 ALA A O 1
ATOM 5237 N N . GLU A 1 661 ? -39.776 8.296 22.243 1.00 85.38 661 GLU A N 1
ATOM 5238 C CA . GLU A 1 661 ? -38.458 8.907 22.028 1.00 85.38 661 GLU A CA 1
ATOM 5239 C C . GLU A 1 661 ? -37.400 8.230 22.902 1.00 85.38 661 GLU A C 1
ATOM 5241 O O . GLU A 1 661 ? -36.324 7.895 22.408 1.00 85.38 661 GLU A O 1
ATOM 5246 N N . LEU A 1 662 ? -37.739 7.922 24.160 1.00 87.25 662 LEU A N 1
ATOM 5247 C CA . LEU A 1 662 ? -36.874 7.156 25.058 1.00 87.25 662 LEU A CA 1
ATOM 5248 C C . LEU A 1 662 ? -36.556 5.769 24.492 1.00 87.25 662 LEU A C 1
ATOM 5250 O O . LEU A 1 662 ? -35.395 5.367 24.474 1.00 87.25 662 LEU A O 1
ATOM 5254 N N . VAL A 1 663 ? -37.569 5.024 24.035 1.00 88.94 663 VAL A N 1
ATOM 5255 C CA . VAL A 1 663 ? -37.353 3.691 23.456 1.00 88.94 663 VAL A CA 1
ATOM 5256 C C . VAL A 1 663 ? -36.497 3.795 22.198 1.00 88.94 663 VAL A C 1
ATOM 5258 O O . VAL A 1 663 ? -35.577 2.998 22.033 1.00 88.94 663 VAL A O 1
ATOM 5261 N N . SER A 1 664 ? -36.736 4.788 21.337 1.00 87.50 664 SER A N 1
ATOM 5262 C CA . SER A 1 664 ? -35.892 5.026 20.160 1.00 87.50 664 SER A CA 1
ATOM 5263 C C . SER A 1 664 ? -34.434 5.293 20.550 1.00 87.50 664 SER A C 1
ATOM 5265 O O . SER A 1 664 ? -33.526 4.688 19.979 1.00 87.50 664 SER A O 1
ATOM 5267 N N . ALA A 1 665 ? -34.203 6.144 21.551 1.00 84.75 665 ALA A N 1
ATOM 5268 C CA . ALA A 1 665 ? -32.864 6.465 22.031 1.00 84.75 665 ALA A CA 1
ATOM 5269 C C . ALA A 1 665 ? -32.192 5.263 22.725 1.00 84.75 665 ALA A C 1
ATOM 5271 O O . ALA A 1 665 ? -31.007 5.008 22.521 1.00 84.75 665 ALA A O 1
ATOM 5272 N N . GLY A 1 666 ? -32.957 4.460 23.471 1.00 87.69 666 GLY A N 1
ATOM 5273 C CA . GLY A 1 666 ? -32.494 3.208 24.068 1.00 87.69 666 GLY A CA 1
ATOM 5274 C C . GLY A 1 666 ? -32.107 2.164 23.018 1.00 87.69 666 GLY A C 1
ATOM 5275 O O . GLY A 1 666 ? -31.081 1.503 23.162 1.00 87.69 666 GLY A O 1
ATOM 5276 N N . ARG A 1 667 ? -32.876 2.032 21.928 1.00 90.44 667 ARG A N 1
ATOM 5277 C CA . ARG A 1 667 ? -32.538 1.141 20.801 1.00 90.44 667 ARG A CA 1
ATOM 5278 C C . ARG A 1 667 ? -31.253 1.562 20.119 1.00 90.44 667 ARG A C 1
ATOM 5280 O O . ARG A 1 667 ? -30.412 0.719 19.821 1.00 90.44 667 ARG A O 1
ATOM 5287 N N . GLU A 1 668 ? -31.090 2.858 19.884 1.00 88.12 668 GLU A N 1
ATOM 5288 C CA . GLU A 1 668 ? -29.847 3.378 19.336 1.00 88.12 668 GLU A CA 1
ATOM 5289 C C . GLU A 1 668 ? -28.668 3.095 20.275 1.00 88.12 668 GLU A C 1
ATOM 5291 O O . GLU A 1 668 ? -27.677 2.522 19.831 1.00 88.12 668 GLU A O 1
ATOM 5296 N N . MET A 1 669 ? -28.803 3.374 21.574 1.00 86.19 669 MET A N 1
ATOM 5297 C CA . MET A 1 669 ? -27.768 3.076 22.568 1.00 86.19 669 MET A CA 1
ATOM 5298 C C . MET A 1 669 ? -27.401 1.586 22.595 1.00 86.19 669 MET A C 1
ATOM 5300 O O . MET A 1 669 ? -26.221 1.245 22.584 1.00 86.19 669 MET A O 1
ATOM 5304 N N . PHE A 1 670 ? -28.393 0.691 22.537 1.00 90.56 670 PHE A N 1
ATOM 5305 C CA . PHE A 1 670 ? -28.161 -0.749 22.435 1.00 90.56 670 PHE A CA 1
ATOM 5306 C C . PHE A 1 670 ? -27.309 -1.103 21.208 1.00 90.56 670 PHE A C 1
ATOM 5308 O O . PHE A 1 670 ? -26.329 -1.841 21.327 1.00 90.56 670 PHE A O 1
ATOM 5315 N N . ARG A 1 671 ? -27.638 -0.551 20.030 1.00 91.06 671 ARG A N 1
ATOM 5316 C CA . ARG A 1 671 ? -26.857 -0.768 18.799 1.00 91.06 671 ARG A CA 1
ATOM 5317 C C . ARG A 1 671 ? -25.427 -0.262 18.949 1.00 91.06 671 ARG A C 1
ATOM 5319 O O . ARG A 1 671 ? -24.506 -0.960 18.541 1.00 91.06 671 ARG A O 1
ATOM 5326 N N . LEU A 1 672 ? -25.234 0.911 19.553 1.00 85.19 672 LEU A N 1
ATOM 5327 C CA . LEU A 1 672 ? -23.909 1.485 19.799 1.00 85.19 672 LEU A CA 1
ATOM 5328 C C . LEU A 1 672 ? -23.074 0.595 20.733 1.00 85.19 672 LEU A C 1
ATOM 5330 O O . LEU A 1 672 ? -21.921 0.316 20.420 1.00 85.19 672 LEU A O 1
ATOM 5334 N N . THR A 1 673 ? -23.666 0.052 21.803 1.00 86.25 673 THR A N 1
ATOM 5335 C CA . THR A 1 673 ? -22.990 -0.916 22.687 1.00 86.25 673 THR A CA 1
ATOM 5336 C C . THR A 1 673 ? -22.621 -2.212 21.956 1.00 86.25 673 THR A C 1
ATOM 5338 O O . THR A 1 673 ? -21.551 -2.770 22.186 1.00 86.25 673 THR A O 1
ATOM 5341 N N . GLN A 1 674 ? -23.475 -2.704 21.051 1.00 91.19 674 GLN A N 1
ATOM 5342 C CA . GLN A 1 674 ? -23.141 -3.874 20.228 1.00 91.19 674 GLN A CA 1
ATOM 5343 C C . GLN A 1 674 ? -21.993 -3.580 19.249 1.00 91.19 674 GLN A C 1
ATOM 5345 O O . GLN A 1 674 ? -21.094 -4.405 19.094 1.00 91.19 674 GLN A O 1
ATOM 5350 N N . LEU A 1 675 ? -21.989 -2.402 18.615 1.00 88.38 675 LEU A N 1
ATOM 5351 C CA . LEU A 1 675 ? -20.903 -1.979 17.726 1.00 88.38 675 LEU A CA 1
ATOM 5352 C C . LEU A 1 675 ? -19.581 -1.775 18.471 1.00 88.38 675 LEU A C 1
ATOM 5354 O O . LEU A 1 675 ? -18.533 -2.078 17.913 1.00 88.38 675 LEU A O 1
ATOM 5358 N N . GLU A 1 676 ? -19.618 -1.308 19.718 1.00 85.19 676 GLU A N 1
ATOM 5359 C CA . GLU A 1 676 ? -18.430 -1.191 20.568 1.00 85.19 676 GLU A CA 1
ATOM 5360 C C . GLU A 1 676 ? -17.787 -2.563 20.808 1.00 85.19 676 GLU A C 1
ATOM 5362 O O . GLU A 1 676 ? -16.587 -2.722 20.600 1.00 85.19 676 GLU A O 1
ATOM 5367 N N . GLN A 1 677 ? -18.584 -3.580 21.151 1.00 87.00 677 GLN A N 1
ATOM 5368 C CA . GLN A 1 677 ? -18.084 -4.949 21.339 1.00 87.00 677 GLN A CA 1
ATOM 5369 C C . GLN A 1 677 ? -17.465 -5.515 20.054 1.00 87.00 677 GLN A C 1
ATOM 5371 O O . GLN A 1 677 ? -16.392 -6.114 20.085 1.00 87.00 677 GLN A O 1
ATOM 5376 N N . ILE A 1 678 ? -18.116 -5.291 18.910 1.00 90.62 678 ILE A N 1
ATOM 5377 C CA . ILE A 1 678 ? -17.603 -5.718 17.600 1.00 90.62 678 ILE A CA 1
ATOM 5378 C C . ILE A 1 678 ? -16.290 -4.994 17.270 1.00 90.62 678 ILE A C 1
ATOM 5380 O O . ILE A 1 678 ? -15.341 -5.618 16.793 1.00 90.62 678 ILE A O 1
ATOM 5384 N N . ALA A 1 679 ? -16.214 -3.690 17.541 1.00 84.56 679 ALA A N 1
ATOM 5385 C CA . ALA A 1 679 ? -15.005 -2.905 17.333 1.00 84.56 679 ALA A CA 1
ATOM 5386 C C . ALA A 1 679 ? -13.858 -3.385 18.230 1.00 84.56 679 ALA A C 1
ATOM 5388 O O . ALA A 1 679 ? -12.746 -3.533 17.738 1.00 84.56 679 ALA A O 1
ATOM 5389 N N . GLN A 1 680 ? -14.129 -3.723 19.493 1.00 82.50 680 GLN A N 1
ATOM 5390 C CA . GLN A 1 680 ? -13.151 -4.303 20.421 1.00 82.50 680 GLN A CA 1
ATOM 5391 C C . GLN A 1 680 ? -12.621 -5.654 19.943 1.00 82.50 680 GLN A C 1
ATOM 5393 O O . GLN A 1 680 ? -11.418 -5.905 19.983 1.00 82.50 680 GLN A O 1
ATOM 5398 N N . GLU A 1 681 ? -13.503 -6.537 19.472 1.00 88.56 681 GLU A N 1
ATOM 5399 C CA . GLU A 1 681 ? -13.099 -7.819 18.892 1.00 88.56 681 GLU A CA 1
ATOM 5400 C C . GLU A 1 681 ? -12.209 -7.610 17.660 1.00 88.56 681 GLU A C 1
ATOM 5402 O O . GLU A 1 681 ? -11.174 -8.262 17.530 1.00 88.56 681 GLU A O 1
ATOM 5407 N N . LYS A 1 682 ? -12.557 -6.653 16.793 1.00 87.50 682 LYS A N 1
ATOM 5408 C CA . LYS A 1 682 ? -11.771 -6.321 15.600 1.00 87.50 682 LYS A CA 1
ATOM 5409 C C . LYS A 1 682 ? -10.441 -5.638 15.941 1.00 87.50 682 LYS A C 1
ATOM 5411 O O . LYS A 1 682 ? -9.430 -5.969 15.328 1.00 87.50 682 LYS A O 1
ATOM 5416 N N . ALA A 1 683 ? -10.402 -4.756 16.936 1.00 82.00 683 ALA A N 1
ATOM 5417 C CA . ALA A 1 683 ? -9.195 -4.060 17.391 1.00 82.00 683 ALA A CA 1
ATOM 5418 C C . ALA A 1 683 ? -8.132 -5.010 17.960 1.00 82.00 683 ALA A C 1
ATOM 5420 O O . ALA A 1 683 ? -6.948 -4.694 17.942 1.00 82.00 683 ALA A O 1
ATOM 5421 N N . LYS A 1 684 ? -8.531 -6.201 18.424 1.00 84.12 684 LYS A N 1
ATOM 5422 C CA . LYS A 1 684 ? -7.594 -7.273 18.802 1.00 84.12 684 LYS A CA 1
ATOM 5423 C C . LYS A 1 684 ? -6.923 -7.939 17.598 1.00 84.12 684 LYS A C 1
ATOM 5425 O O . LYS A 1 684 ? -5.918 -8.614 17.774 1.00 84.12 684 LYS A O 1
ATOM 5430 N N . THR A 1 685 ? -7.485 -7.783 16.399 1.00 87.44 685 THR A N 1
ATOM 5431 C CA . THR A 1 685 ? -6.948 -8.355 15.151 1.00 87.44 685 THR A CA 1
ATOM 5432 C C . THR A 1 685 ? -6.080 -7.381 14.361 1.00 87.44 685 THR A C 1
ATOM 5434 O O . THR A 1 685 ? -5.414 -7.805 13.423 1.00 87.44 685 THR A O 1
ATOM 5437 N N . LEU A 1 686 ? -6.108 -6.093 14.720 1.00 85.38 686 LEU A N 1
ATOM 5438 C CA . LEU A 1 686 ? -5.388 -5.021 14.040 1.00 85.38 686 LEU A CA 1
ATOM 5439 C C . LEU A 1 686 ? -4.369 -4.407 15.007 1.00 85.38 686 LEU A C 1
ATOM 5441 O O . LEU A 1 686 ? -4.709 -3.997 16.117 1.00 85.38 686 LEU A O 1
ATOM 5445 N N . ASN A 1 687 ? -3.115 -4.350 14.580 1.00 83.75 687 ASN A N 1
ATOM 5446 C CA . ASN A 1 687 ? -1.999 -3.825 15.353 1.00 83.75 687 ASN A CA 1
ATOM 5447 C C . ASN A 1 687 ? -1.763 -2.337 15.081 1.00 83.75 687 ASN A C 1
ATOM 5449 O O . ASN A 1 687 ? -1.332 -1.607 15.971 1.00 83.75 687 ASN A O 1
ATOM 5453 N N . LEU A 1 688 ? -2.032 -1.882 13.859 1.00 84.00 688 LEU A N 1
ATOM 5454 C CA . LEU A 1 688 ? -1.657 -0.552 13.381 1.00 84.00 688 LEU A CA 1
ATOM 5455 C C . LEU A 1 688 ? -2.829 0.436 13.306 1.00 84.00 688 LEU A C 1
ATOM 5457 O O . LEU A 1 688 ? -2.670 1.544 12.791 1.00 84.00 688 LEU A O 1
ATOM 5461 N N . VAL A 1 689 ? -3.988 0.053 13.848 1.00 77.06 689 VAL A N 1
ATOM 5462 C CA . VAL A 1 689 ? -5.220 0.851 13.855 1.00 77.06 689 VAL A CA 1
ATOM 5463 C C . VAL A 1 689 ? -5.744 1.000 15.284 1.00 77.06 689 VAL A C 1
ATOM 5465 O O . VAL A 1 689 ? -5.675 0.071 16.095 1.00 77.06 689 VAL A O 1
ATOM 5468 N N . ASP A 1 690 ? -6.266 2.184 15.605 1.00 71.50 690 ASP A N 1
ATOM 5469 C CA . ASP A 1 690 ? -6.816 2.492 16.925 1.00 71.50 690 ASP A CA 1
ATOM 5470 C C . ASP A 1 690 ? -8.251 1.950 17.098 1.00 71.50 690 ASP A C 1
ATOM 5472 O O . ASP A 1 690 ? -9.045 1.920 16.155 1.00 71.50 690 ASP A O 1
ATOM 5476 N N . GLU A 1 691 ? -8.621 1.552 18.319 1.00 74.44 691 GLU A N 1
ATOM 5477 C CA . GLU A 1 691 ? -9.951 1.002 18.629 1.00 74.44 691 GLU A CA 1
ATOM 5478 C C . GLU A 1 691 ? -11.062 2.018 18.340 1.00 74.44 691 GLU A C 1
ATOM 5480 O O . GLU A 1 691 ? -12.120 1.657 17.813 1.00 74.44 691 GLU A O 1
ATOM 5485 N N . ILE A 1 692 ? -10.824 3.300 18.647 1.00 72.06 692 ILE A N 1
ATOM 5486 C CA . ILE A 1 692 ? -11.812 4.353 18.382 1.00 72.06 692 ILE A CA 1
ATOM 5487 C C . ILE A 1 692 ? -12.074 4.470 16.888 1.00 72.06 692 ILE A C 1
ATOM 5489 O O . ILE A 1 692 ? -13.217 4.649 16.470 1.00 72.06 692 ILE A O 1
ATOM 5493 N N . GLU A 1 693 ? -11.029 4.374 16.075 1.00 72.75 693 GLU A N 1
ATOM 5494 C CA . GLU A 1 693 ? -11.167 4.524 14.638 1.00 72.75 693 GLU A CA 1
ATOM 5495 C C . GLU A 1 693 ? -12.005 3.395 14.048 1.00 72.75 693 GLU A C 1
ATOM 5497 O O . GLU A 1 693 ? -12.938 3.649 13.286 1.00 72.75 693 GLU A O 1
ATOM 5502 N N . ILE A 1 694 ? -11.753 2.162 14.491 1.00 78.81 694 ILE A N 1
ATOM 5503 C CA . ILE A 1 694 ? -12.543 0.992 14.107 1.00 78.81 694 ILE A CA 1
ATOM 5504 C C . ILE A 1 694 ? -14.014 1.199 14.491 1.00 78.81 694 ILE A C 1
ATOM 5506 O O . ILE A 1 694 ? -14.916 0.999 13.673 1.00 78.81 694 ILE A O 1
ATOM 5510 N N . TYR A 1 695 ? -14.268 1.651 15.720 1.00 79.06 695 TYR A N 1
ATOM 5511 C CA . TYR A 1 695 ? -15.618 1.923 16.205 1.00 79.06 695 TYR A CA 1
ATOM 5512 C C . TYR A 1 695 ? -16.332 3.013 15.394 1.00 79.06 695 TYR A C 1
ATOM 5514 O O . TYR A 1 695 ? -17.467 2.813 14.953 1.00 79.06 695 TYR A O 1
ATOM 5522 N N . LEU A 1 696 ? -15.670 4.143 15.138 1.00 74.88 696 LEU A N 1
ATOM 5523 C CA . LEU A 1 696 ? -16.210 5.231 14.320 1.00 74.88 696 LEU A CA 1
ATOM 5524 C C . LEU A 1 696 ? -16.422 4.802 12.863 1.00 74.88 696 LEU A C 1
ATOM 5526 O O . LEU A 1 696 ? -17.402 5.219 12.242 1.00 74.88 696 LEU A O 1
ATOM 5530 N N . GLY A 1 697 ? -15.558 3.933 12.336 1.00 76.19 697 GLY A N 1
ATOM 5531 C CA . GLY A 1 697 ? -15.705 3.304 11.027 1.00 76.19 697 GLY A CA 1
ATOM 5532 C C . GLY A 1 697 ? -17.000 2.508 10.922 1.00 76.19 697 GLY A C 1
ATOM 5533 O O . GLY A 1 697 ? -17.802 2.757 10.018 1.00 76.19 697 GLY A O 1
ATOM 5534 N N . TYR A 1 698 ? -17.262 1.623 11.888 1.00 83.62 698 TYR A N 1
ATOM 5535 C CA . TYR A 1 698 ? -18.530 0.895 11.962 1.00 83.62 698 TYR A CA 1
ATOM 5536 C C . TYR A 1 698 ? -19.727 1.834 12.118 1.00 83.62 698 TYR A C 1
ATOM 5538 O O . TYR A 1 698 ? -20.697 1.706 11.372 1.00 83.62 698 TYR A O 1
ATOM 5546 N N . GLN A 1 699 ? -19.668 2.800 13.040 1.00 80.44 699 GLN A N 1
ATOM 5547 C CA . GLN A 1 699 ? -20.761 3.752 13.251 1.00 80.44 699 GLN A CA 1
ATOM 5548 C C . GLN A 1 699 ? -21.106 4.535 11.980 1.00 80.44 699 GLN A C 1
ATOM 5550 O O . GLN A 1 699 ? -22.279 4.666 11.643 1.00 80.44 699 GLN A O 1
ATOM 5555 N N . ASN A 1 700 ? -20.104 5.062 11.272 1.00 76.75 700 ASN A N 1
ATOM 5556 C CA . ASN A 1 700 ? -20.309 5.872 10.074 1.00 76.75 700 ASN A CA 1
ATOM 5557 C C . ASN A 1 700 ? -20.821 5.014 8.905 1.00 76.75 700 ASN A C 1
ATOM 5559 O O . ASN A 1 700 ? -21.843 5.346 8.300 1.00 76.75 700 ASN A O 1
ATOM 5563 N N . ARG A 1 701 ? -20.175 3.871 8.627 1.00 79.88 701 ARG A N 1
ATOM 5564 C CA . ARG A 1 701 ? -20.533 3.007 7.487 1.00 79.88 701 ARG A CA 1
ATOM 5565 C C . ARG A 1 701 ? -21.855 2.257 7.689 1.00 79.88 701 ARG A C 1
ATOM 5567 O O . ARG A 1 701 ? -22.547 1.984 6.711 1.00 79.88 701 ARG A O 1
ATOM 5574 N N . LEU A 1 702 ? -22.253 1.979 8.934 1.00 87.06 702 LEU A N 1
ATOM 5575 C CA . LEU A 1 702 ? -23.531 1.329 9.258 1.00 87.06 702 LEU A CA 1
ATOM 5576 C C . LEU A 1 702 ? -24.639 2.303 9.675 1.00 87.06 702 LEU A C 1
ATOM 5578 O O . LEU A 1 702 ? -25.757 1.862 9.937 1.00 87.06 702 LEU A O 1
ATOM 5582 N N . ARG A 1 703 ? -24.380 3.616 9.694 1.00 83.50 703 ARG A N 1
ATOM 5583 C CA . ARG A 1 703 ? -25.330 4.645 10.146 1.00 83.50 703 ARG A CA 1
ATOM 5584 C C . ARG A 1 703 ? -26.714 4.516 9.518 1.00 83.50 703 ARG A C 1
ATOM 5586 O O . ARG A 1 703 ? -27.710 4.450 10.233 1.00 83.50 703 ARG A O 1
ATOM 5593 N N . GLU A 1 704 ? -26.775 4.496 8.186 1.00 84.38 704 GLU A N 1
ATOM 5594 C CA . GLU A 1 704 ? -28.041 4.417 7.443 1.00 84.38 704 GLU A CA 1
ATOM 5595 C C . GLU A 1 704 ? -28.701 3.042 7.632 1.00 84.38 704 GLU A C 1
ATOM 5597 O O . GLU A 1 704 ? -29.908 2.955 7.860 1.00 84.38 704 GLU A O 1
ATOM 5602 N N . ARG A 1 705 ? -27.900 1.968 7.629 1.00 89.88 705 ARG A N 1
ATOM 5603 C CA . ARG A 1 705 ? -28.380 0.581 7.726 1.00 89.88 705 ARG A CA 1
ATOM 5604 C C . ARG A 1 705 ? -28.933 0.222 9.109 1.00 89.88 705 ARG A C 1
ATOM 5606 O O . ARG A 1 705 ? -29.891 -0.544 9.207 1.00 89.88 705 ARG A O 1
ATOM 5613 N N . LEU A 1 706 ? -28.359 0.799 10.165 1.00 89.38 706 LEU A N 1
ATOM 5614 C CA . LEU A 1 706 ? -28.744 0.606 11.568 1.00 89.38 706 LEU A CA 1
ATOM 5615 C C . LEU A 1 706 ? -29.543 1.784 12.150 1.00 89.38 706 LEU A C 1
ATOM 5617 O O . LEU A 1 706 ? -29.865 1.768 13.338 1.00 89.38 706 LEU A O 1
ATOM 5621 N N . LYS A 1 707 ? -29.900 2.785 11.333 1.00 87.25 707 LYS A N 1
ATOM 5622 C CA . LYS A 1 707 ? -30.665 3.980 11.740 1.00 87.25 707 LYS A CA 1
ATOM 5623 C C . LYS A 1 707 ? -30.071 4.669 12.982 1.00 87.25 707 LYS A C 1
ATOM 5625 O O . LYS A 1 707 ? -30.781 4.892 13.959 1.00 87.25 707 LYS A O 1
ATOM 5630 N N . LEU A 1 708 ? -28.768 4.959 12.953 1.00 80.62 708 LEU A N 1
ATOM 5631 C CA . LEU A 1 708 ? -28.065 5.665 14.033 1.00 80.62 708 LEU A CA 1
ATOM 5632 C C . LEU A 1 708 ? -28.274 7.183 13.865 1.00 80.62 708 LEU A C 1
ATOM 5634 O O . LEU A 1 708 ? -27.595 7.833 13.064 1.00 80.62 708 LEU A O 1
ATOM 5638 N N . MET A 1 709 ? -29.277 7.731 14.555 1.00 65.69 709 MET A N 1
ATOM 5639 C CA . MET A 1 709 ? -29.744 9.113 14.389 1.00 65.69 709 MET A CA 1
ATOM 5640 C C . MET A 1 709 ? -28.823 10.127 15.071 1.00 65.69 709 MET A C 1
ATOM 5642 O O . MET A 1 709 ? -28.636 11.233 14.562 1.00 65.69 709 MET A O 1
ATOM 5646 N N . THR A 1 710 ? -28.201 9.742 16.184 1.00 63.62 710 THR A N 1
ATOM 5647 C CA . THR A 1 710 ? -27.207 10.548 16.893 1.00 63.62 710 THR A CA 1
ATOM 5648 C C . THR A 1 710 ? -25.859 10.542 16.183 1.00 63.62 710 THR A C 1
ATOM 5650 O O . THR A 1 710 ? -25.133 11.524 16.297 1.00 63.62 710 THR A O 1
ATOM 5653 N N . SER A 1 711 ? -25.489 9.506 15.419 1.00 57.19 711 SER A N 1
ATOM 5654 C CA . SER A 1 711 ? -24.219 9.454 14.671 1.00 57.19 711 SER A CA 1
ATOM 5655 C C . SER A 1 711 ? -24.136 10.557 13.600 1.00 57.19 711 SER A C 1
ATOM 5657 O O . SER A 1 711 ? -25.127 10.894 12.949 1.00 57.19 711 SER A O 1
ATOM 5659 N N . ALA A 1 712 ? -22.952 11.156 13.425 1.00 47.31 712 ALA A N 1
ATOM 5660 C CA . ALA A 1 712 ? -22.755 12.294 12.520 1.00 47.31 712 ALA A CA 1
ATOM 5661 C C . ALA A 1 712 ? -22.913 11.898 11.028 1.00 47.31 712 ALA A C 1
ATOM 5663 O O . ALA A 1 712 ? -22.670 10.740 10.687 1.00 47.31 712 ALA A O 1
ATOM 5664 N N . PRO A 1 713 ? -23.338 12.818 10.132 1.00 42.41 713 PRO A N 1
ATOM 5665 C CA . PRO A 1 713 ? -23.569 12.505 8.720 1.00 42.41 713 PRO A CA 1
ATOM 5666 C C . PRO A 1 713 ? -22.297 12.169 7.935 1.00 42.41 713 PRO A C 1
ATOM 5668 O O . PRO A 1 713 ? -21.205 12.575 8.327 1.00 42.41 713 PRO A O 1
ATOM 5671 N N . LYS A 1 714 ? -22.496 11.451 6.811 1.00 43.53 714 LYS A N 1
ATOM 5672 C CA . LYS A 1 714 ? -21.501 10.944 5.844 1.00 43.53 714 LYS A CA 1
ATOM 5673 C C . LYS A 1 714 ? -20.174 11.699 5.883 1.00 43.53 714 LYS A C 1
ATOM 5675 O O . LYS A 1 714 ? -20.040 12.775 5.304 1.00 43.53 714 LYS A O 1
ATOM 5680 N N . MET A 1 715 ? -19.176 11.080 6.500 1.00 46.12 715 MET A N 1
ATOM 5681 C CA . MET A 1 715 ? -17.800 11.557 6.429 1.00 46.12 715 MET A CA 1
ATOM 5682 C C . MET A 1 715 ? -17.135 10.852 5.244 1.00 46.12 715 MET A C 1
ATOM 5684 O O . MET A 1 715 ? -16.814 9.670 5.330 1.00 46.12 715 MET A O 1
ATOM 5688 N N . ARG A 1 716 ? -17.007 11.564 4.116 1.00 37.88 716 ARG A N 1
ATOM 5689 C CA . ARG A 1 716 ? -16.569 11.033 2.807 1.00 37.88 716 ARG A CA 1
ATOM 5690 C C . ARG A 1 716 ? -15.145 10.457 2.765 1.00 37.88 716 ARG A C 1
ATOM 5692 O O . ARG A 1 716 ? -14.817 9.823 1.777 1.00 37.88 716 ARG A O 1
ATOM 5699 N N . PHE A 1 717 ? -14.338 10.646 3.808 1.00 40.75 717 PHE A N 1
ATOM 5700 C CA . PHE A 1 717 ? -12.910 10.302 3.801 1.00 40.75 717 PHE A CA 1
ATOM 5701 C C . PHE A 1 717 ? -12.494 9.290 4.876 1.00 40.75 717 PHE A C 1
ATOM 5703 O O . PHE A 1 717 ? -11.310 9.099 5.116 1.00 40.75 717 PHE A O 1
ATOM 5710 N N . PHE A 1 718 ? -13.450 8.619 5.522 1.00 49.31 718 PHE A N 1
ATOM 5711 C CA . PHE A 1 718 ? -13.144 7.547 6.472 1.00 49.31 718 PHE A CA 1
ATOM 5712 C C . PHE A 1 718 ? -13.167 6.189 5.768 1.00 49.31 718 PHE A C 1
ATOM 5714 O O . PHE A 1 718 ? -14.061 5.371 5.997 1.00 49.31 718 PHE A O 1
ATOM 5721 N N . GLY A 1 719 ? -12.183 5.947 4.904 1.00 51.12 719 GLY A N 1
ATOM 5722 C CA . GLY A 1 719 ? -11.725 4.581 4.668 1.00 51.12 719 GLY A CA 1
ATOM 5723 C C . GLY A 1 719 ? -10.993 4.145 5.930 1.00 51.12 719 GLY A C 1
ATOM 5724 O O . GLY A 1 719 ? -9.799 4.378 6.048 1.00 51.12 719 GLY A O 1
ATOM 5725 N N . VAL A 1 720 ? -11.722 3.640 6.930 1.00 55.03 720 VAL A N 1
ATOM 5726 C CA . VAL A 1 720 ? -11.071 3.108 8.132 1.00 55.03 720 VAL A CA 1
ATOM 5727 C C . VAL A 1 720 ? -10.376 1.825 7.723 1.00 55.03 720 VAL A C 1
ATOM 5729 O O . VAL A 1 720 ? -11.043 0.822 7.455 1.00 55.03 720 VAL A O 1
ATOM 5732 N N . SER A 1 721 ? -9.051 1.906 7.656 1.00 58.06 721 SER A N 1
ATOM 5733 C CA . SER A 1 721 ? -8.181 0.815 7.249 1.00 58.06 721 SER A CA 1
ATOM 5734 C C . SER A 1 721 ? -8.518 -0.464 8.021 1.00 58.06 721 SER A C 1
ATOM 5736 O O . SER A 1 721 ? -8.518 -0.492 9.253 1.00 58.06 721 SER A O 1
ATOM 5738 N N . GLY A 1 722 ? -8.819 -1.539 7.294 1.00 66.69 722 GLY A N 1
ATOM 5739 C CA . GLY A 1 722 ? -8.982 -2.885 7.838 1.00 66.69 722 GLY A CA 1
ATOM 5740 C C . GLY A 1 722 ? -10.423 -3.324 8.123 1.00 66.69 722 GLY A C 1
ATOM 5741 O O . GLY A 1 722 ? -10.610 -4.472 8.547 1.00 66.69 722 GLY A O 1
ATOM 5742 N N . ILE A 1 723 ? -11.442 -2.483 7.877 1.00 79.94 723 ILE A N 1
ATOM 5743 C CA . ILE A 1 723 ? -12.862 -2.888 7.929 1.00 79.94 723 ILE A CA 1
ATOM 5744 C C . ILE A 1 723 ? -13.351 -3.249 6.524 1.00 79.94 723 ILE A C 1
ATOM 5746 O O . ILE A 1 723 ? -13.702 -2.383 5.720 1.00 79.94 723 ILE A O 1
ATOM 5750 N N . LYS A 1 724 ? -13.456 -4.551 6.256 1.00 83.75 724 LYS A N 1
ATOM 5751 C CA . LYS A 1 724 ? -13.934 -5.063 4.966 1.00 83.75 724 LYS A CA 1
ATOM 5752 C C . LYS A 1 724 ? -15.452 -4.950 4.856 1.00 83.75 724 LYS A C 1
ATOM 5754 O O . LYS A 1 724 ? -16.160 -4.969 5.863 1.00 83.75 724 LYS A O 1
ATOM 5759 N N . ASP A 1 725 ? -15.978 -4.954 3.635 1.00 84.38 725 ASP A N 1
ATOM 5760 C CA . ASP A 1 725 ? -17.432 -4.987 3.410 1.00 84.38 725 ASP A CA 1
ATOM 5761 C C . ASP A 1 725 ? -18.091 -6.210 4.065 1.00 84.38 725 ASP A C 1
ATOM 5763 O O . ASP A 1 725 ? -19.147 -6.094 4.687 1.00 84.38 725 ASP A O 1
ATOM 5767 N N . SER A 1 726 ? -17.403 -7.356 4.063 1.00 88.81 726 SER A N 1
ATOM 5768 C CA . SER A 1 726 ? -17.847 -8.555 4.782 1.00 88.81 726 SER A CA 1
ATOM 5769 C C . SER A 1 726 ? -17.953 -8.354 6.296 1.00 88.81 726 SER A C 1
ATOM 5771 O O . SER A 1 726 ? -18.780 -8.986 6.952 1.00 88.81 726 SER A O 1
ATOM 5773 N N . ASP A 1 727 ? -17.096 -7.510 6.877 1.00 90.06 727 ASP A N 1
ATOM 5774 C CA . ASP A 1 727 ? -17.124 -7.222 8.312 1.00 90.06 727 ASP A CA 1
ATOM 5775 C C . ASP A 1 727 ? -18.343 -6.358 8.654 1.00 90.06 727 ASP A C 1
ATOM 5777 O O . ASP A 1 727 ? -19.009 -6.597 9.661 1.00 90.06 727 ASP A O 1
ATOM 5781 N N . LEU A 1 728 ? -18.695 -5.413 7.777 1.00 90.31 728 LEU A N 1
ATOM 5782 C CA . LEU A 1 728 ? -19.896 -4.586 7.914 1.00 90.31 728 LEU A CA 1
ATOM 5783 C C . LEU A 1 728 ? -21.172 -5.418 7.823 1.00 90.31 728 LEU A C 1
ATOM 5785 O O . LEU A 1 728 ? -22.073 -5.226 8.633 1.00 90.31 728 LEU A O 1
ATOM 5789 N N . GLU A 1 729 ? -21.248 -6.351 6.874 1.00 92.31 729 GLU A N 1
ATOM 5790 C CA . GLU A 1 729 ? -22.403 -7.242 6.722 1.00 92.31 729 GLU A CA 1
ATOM 5791 C C . GLU A 1 729 ? -22.603 -8.124 7.959 1.00 92.31 729 GLU A C 1
ATOM 5793 O O . GLU A 1 729 ? -23.713 -8.228 8.490 1.00 92.31 729 GLU A O 1
ATOM 5798 N N . LYS A 1 730 ? -21.515 -8.712 8.474 1.00 93.88 730 LYS A N 1
ATOM 5799 C CA . LYS A 1 730 ? -21.545 -9.505 9.711 1.00 93.88 730 LYS A CA 1
ATOM 5800 C C . LYS A 1 730 ? -21.948 -8.655 10.912 1.00 93.88 730 LYS A C 1
ATOM 5802 O O . LYS A 1 730 ? -22.775 -9.092 11.714 1.00 93.88 730 LYS A O 1
ATOM 5807 N N . ALA A 1 731 ? -21.389 -7.451 11.036 1.00 94.75 731 ALA A N 1
ATOM 5808 C CA . ALA A 1 731 ? -21.709 -6.530 12.119 1.00 94.75 731 ALA A CA 1
ATOM 5809 C C . ALA A 1 731 ? -23.183 -6.104 12.074 1.00 94.75 731 ALA A C 1
ATOM 5811 O O . ALA A 1 731 ? -23.881 -6.187 13.083 1.00 94.75 731 ALA A O 1
ATOM 5812 N N . GLU A 1 732 ? -23.688 -5.730 10.898 1.00 95.44 732 GLU A N 1
ATOM 5813 C CA . GLU A 1 732 ? -25.088 -5.372 10.682 1.00 95.44 732 GLU A CA 1
ATOM 5814 C C . GLU A 1 732 ? -26.031 -6.514 11.083 1.00 95.44 732 GLU A C 1
ATOM 5816 O O . GLU A 1 732 ? -26.968 -6.306 11.859 1.00 95.44 732 GLU A O 1
ATOM 5821 N N . MET A 1 733 ? -25.761 -7.729 10.600 1.00 95.00 733 MET A N 1
ATOM 5822 C CA . MET A 1 733 ? -26.568 -8.909 10.907 1.00 95.00 733 MET A CA 1
ATOM 5823 C C . MET A 1 733 ? -26.548 -9.233 12.404 1.00 95.00 733 MET A C 1
ATOM 5825 O O . MET A 1 733 ? -27.602 -9.499 12.993 1.00 95.00 733 MET A O 1
ATOM 5829 N N . ARG A 1 734 ? -25.369 -9.179 13.037 1.00 95.88 734 ARG A N 1
ATOM 5830 C CA . ARG A 1 734 ? -25.203 -9.428 14.474 1.00 95.88 734 ARG A CA 1
ATOM 5831 C C . ARG A 1 734 ? -25.995 -8.422 15.300 1.00 95.88 734 ARG A C 1
ATOM 5833 O O . ARG A 1 734 ? -26.750 -8.842 16.172 1.00 95.88 734 ARG A O 1
ATOM 5840 N N . VAL A 1 735 ? -25.891 -7.127 14.994 1.00 96.25 735 VAL A N 1
ATOM 5841 C CA . VAL A 1 735 ? -26.613 -6.067 15.715 1.00 96.25 735 VAL A CA 1
ATOM 5842 C C . VAL A 1 735 ? -28.127 -6.224 15.560 1.00 96.25 735 VAL A C 1
ATOM 5844 O O . VAL A 1 735 ? -28.842 -6.210 16.561 1.00 96.25 735 VAL A O 1
ATOM 5847 N N . LYS A 1 736 ? -28.631 -6.434 14.335 1.00 95.69 736 LYS A N 1
ATOM 5848 C CA . LYS A 1 736 ? -30.074 -6.618 14.082 1.00 95.69 736 LYS A CA 1
ATOM 5849 C C . LYS A 1 736 ? -30.634 -7.847 14.802 1.00 95.69 736 LYS A C 1
ATOM 5851 O O . LYS A 1 736 ? -31.692 -7.778 15.429 1.00 95.69 736 LYS A O 1
ATOM 5856 N N . THR A 1 737 ? -29.895 -8.956 14.760 1.00 95.44 737 THR A N 1
ATOM 5857 C CA . THR A 1 737 ? -30.270 -10.203 15.442 1.00 95.44 737 THR A CA 1
ATOM 5858 C C . THR A 1 737 ? -30.261 -10.033 16.959 1.00 95.44 737 THR A C 1
ATOM 5860 O O . THR A 1 737 ? -31.198 -10.471 17.631 1.00 95.44 737 THR A O 1
ATOM 5863 N N . ALA A 1 738 ? -29.227 -9.382 17.501 1.00 95.38 738 ALA A N 1
ATOM 5864 C CA . ALA A 1 738 ? -29.119 -9.092 18.924 1.00 95.38 738 ALA A CA 1
ATOM 5865 C C . ALA A 1 738 ? -30.265 -8.189 19.390 1.00 95.38 738 ALA A C 1
ATOM 5867 O O . ALA A 1 738 ? -30.895 -8.487 20.400 1.00 95.38 738 ALA A O 1
ATOM 5868 N N . GLU A 1 739 ? -30.617 -7.148 18.632 1.00 95.50 739 GLU A N 1
ATOM 5869 C CA . GLU A 1 739 ? -31.705 -6.243 19.008 1.00 95.50 739 GLU A CA 1
ATOM 5870 C C . GLU A 1 739 ? -33.056 -6.963 19.050 1.00 95.50 739 GLU A C 1
ATOM 5872 O O . GLU A 1 739 ? -33.793 -6.838 20.026 1.00 95.50 739 GLU A O 1
ATOM 5877 N N . ASN A 1 740 ? -33.367 -7.783 18.044 1.00 94.19 740 ASN A N 1
ATOM 5878 C CA . ASN A 1 740 ? -34.619 -8.540 18.027 1.00 94.19 740 ASN A CA 1
ATOM 5879 C C . ASN A 1 740 ? -34.746 -9.528 19.199 1.00 94.19 740 ASN A C 1
ATOM 5881 O O . ASN A 1 740 ? -35.860 -9.793 19.648 1.00 94.19 740 ASN A O 1
ATOM 5885 N N . ARG A 1 741 ? -33.627 -10.082 19.684 1.00 93.25 741 ARG A N 1
ATOM 5886 C CA . ARG A 1 741 ? -33.619 -11.107 20.742 1.00 93.25 741 ARG A CA 1
ATOM 5887 C C . ARG A 1 741 ? -33.475 -10.532 22.148 1.00 93.25 741 ARG A C 1
ATOM 5889 O O . ARG A 1 741 ? -34.118 -11.024 23.065 1.00 93.25 741 ARG A O 1
ATOM 5896 N N . GLN A 1 742 ? -32.624 -9.527 22.323 1.00 94.38 742 GLN A N 1
ATOM 5897 C CA . GLN A 1 742 ? -32.109 -9.117 23.634 1.00 94.38 742 GLN A CA 1
ATOM 5898 C C . GLN A 1 742 ? -32.566 -7.718 24.054 1.00 94.38 742 GLN A C 1
ATOM 5900 O O . GLN A 1 742 ? -32.510 -7.403 25.242 1.00 94.38 742 GLN A O 1
ATOM 5905 N N . PHE A 1 743 ? -33.051 -6.876 23.129 1.00 94.12 743 PHE A N 1
ATOM 5906 C CA . PHE A 1 743 ? -33.346 -5.473 23.439 1.00 94.12 743 PHE A CA 1
ATOM 5907 C C . PHE A 1 743 ? -34.362 -5.308 24.573 1.00 94.12 743 PHE A C 1
ATOM 5909 O O . PHE A 1 743 ? -34.192 -4.449 25.430 1.00 94.12 743 PHE A O 1
ATOM 5916 N N . ARG A 1 744 ? -35.400 -6.151 24.622 1.00 92.19 744 ARG A N 1
ATOM 5917 C CA . ARG A 1 744 ? -36.430 -6.075 25.668 1.00 92.19 744 ARG A CA 1
ATOM 5918 C C . ARG A 1 744 ? -35.844 -6.270 27.066 1.00 92.19 744 ARG A C 1
ATOM 5920 O O . ARG A 1 744 ? -36.162 -5.509 27.978 1.00 92.19 744 ARG A O 1
ATOM 5927 N N . GLU A 1 745 ? -35.018 -7.296 27.234 1.00 91.94 745 GLU A N 1
ATOM 5928 C CA . GLU A 1 745 ? -34.370 -7.606 28.511 1.00 91.94 745 GLU A CA 1
ATOM 5929 C C . GLU A 1 745 ? -33.329 -6.547 28.868 1.00 91.94 745 GLU A C 1
ATOM 5931 O O . GLU A 1 745 ? -33.265 -6.103 30.011 1.00 91.94 745 GLU A O 1
ATOM 5936 N N . TRP A 1 746 ? -32.573 -6.081 27.872 1.00 93.19 746 TRP A N 1
ATOM 5937 C CA . TRP A 1 746 ? -31.607 -5.004 28.045 1.00 93.19 746 TRP A CA 1
ATOM 5938 C C . TRP A 1 746 ? -32.275 -3.701 28.507 1.00 93.19 746 TRP A C 1
ATOM 5940 O O . TRP A 1 746 ? -31.862 -3.129 29.510 1.00 93.19 746 TRP A O 1
ATOM 5950 N N . PHE A 1 747 ? -33.349 -3.275 27.836 1.00 92.06 747 PHE A N 1
ATOM 5951 C CA . PHE A 1 747 ? -34.083 -2.046 28.154 1.00 92.06 747 PHE A CA 1
ATOM 5952 C C . PHE A 1 747 ? -34.716 -2.105 29.545 1.00 92.06 747 PHE A C 1
ATOM 5954 O O . PHE A 1 747 ? -34.724 -1.127 30.283 1.00 92.06 747 PHE A O 1
ATOM 5961 N N . THR A 1 748 ? -35.202 -3.283 29.933 1.00 92.19 748 THR A N 1
ATOM 5962 C CA . THR A 1 748 ? -35.773 -3.529 31.261 1.00 92.19 748 THR A CA 1
ATOM 5963 C C . THR A 1 748 ? -34.774 -3.259 32.389 1.00 92.19 748 THR A C 1
ATOM 5965 O O . THR A 1 748 ? -35.167 -2.823 33.467 1.00 92.19 748 THR A O 1
ATOM 5968 N N . LEU A 1 749 ? -33.491 -3.526 32.152 1.00 91.81 749 LEU A N 1
ATOM 5969 C CA . LEU A 1 749 ? -32.405 -3.308 33.109 1.00 91.81 749 LEU A CA 1
ATOM 5970 C C . LEU A 1 749 ? -31.703 -1.956 32.918 1.00 91.81 749 LEU A C 1
ATOM 5972 O O . LEU A 1 749 ? -30.701 -1.687 33.577 1.00 91.81 749 LEU A O 1
ATOM 5976 N N . TRP A 1 750 ? -32.179 -1.125 31.994 1.00 90.00 750 TRP A N 1
ATOM 5977 C CA . TRP A 1 750 ? -31.516 0.116 31.630 1.00 90.00 750 TRP A CA 1
ATOM 5978 C C . TRP A 1 750 ? -31.841 1.228 32.634 1.00 90.00 750 TRP A C 1
ATOM 5980 O O . TRP A 1 750 ? -32.998 1.553 32.882 1.00 90.00 750 TRP A O 1
ATOM 5990 N N . GLU A 1 751 ? -30.807 1.838 33.204 1.00 87.44 751 GLU A N 1
ATOM 5991 C CA . GLU A 1 751 ? -30.933 2.795 34.311 1.00 87.44 751 GLU A CA 1
ATOM 5992 C C . GLU A 1 751 ? -31.809 4.035 34.007 1.00 87.44 751 GLU A C 1
ATOM 5994 O O . GLU A 1 751 ? -32.661 4.359 34.838 1.00 87.44 751 GLU A O 1
ATOM 5999 N N . PRO A 1 752 ? -31.724 4.703 32.832 1.00 87.94 752 PRO A N 1
ATOM 6000 C CA . PRO A 1 752 ? -32.648 5.791 32.492 1.00 87.94 752 PRO A CA 1
ATOM 6001 C C . PRO A 1 752 ? -34.120 5.371 32.545 1.00 87.94 752 PRO A C 1
ATOM 6003 O O . PRO A 1 752 ? -34.982 6.151 32.945 1.00 87.94 752 PRO A O 1
ATOM 6006 N N . TRP A 1 753 ? -34.418 4.123 32.173 1.00 90.94 753 TRP A N 1
ATOM 6007 C CA . TRP A 1 753 ? -35.774 3.594 32.242 1.00 90.94 753 TRP A CA 1
ATOM 6008 C C . TRP A 1 753 ? -36.239 3.411 33.690 1.00 90.94 753 TRP A C 1
ATOM 6010 O O . TRP A 1 753 ? -37.376 3.749 34.012 1.00 90.94 753 TRP A O 1
ATOM 6020 N N . HIS A 1 754 ? -35.358 2.965 34.589 1.00 91.56 754 HIS A N 1
ATOM 6021 C CA . HIS A 1 754 ? -35.654 2.878 36.024 1.00 91.56 754 HIS A CA 1
ATOM 6022 C C . HIS A 1 754 ? -35.995 4.242 36.623 1.00 91.56 754 HIS A C 1
ATOM 6024 O O . HIS A 1 754 ? -37.000 4.353 37.322 1.00 91.56 754 HIS A O 1
ATOM 6030 N N . LYS A 1 755 ? -35.230 5.287 36.280 1.00 88.94 755 LYS A N 1
ATOM 6031 C CA . LYS A 1 755 ? -35.513 6.669 36.711 1.00 88.94 755 LYS A CA 1
ATOM 6032 C C . LYS A 1 755 ? -36.853 7.191 36.215 1.00 88.94 755 LYS A C 1
ATOM 6034 O O . LYS A 1 755 ? -37.539 7.913 36.932 1.00 88.94 755 LYS A O 1
ATOM 6039 N N . ILE A 1 756 ? -37.265 6.779 35.024 1.00 88.69 756 ILE A N 1
ATOM 6040 C CA . ILE A 1 756 ? -38.579 7.139 34.495 1.00 88.69 756 ILE A CA 1
ATOM 6041 C C . ILE A 1 756 ? -39.678 6.369 35.219 1.00 88.69 756 ILE A C 1
ATOM 6043 O O . ILE A 1 756 ? -40.642 6.998 35.636 1.00 88.69 756 ILE A O 1
ATOM 6047 N N . ILE A 1 757 ? -39.530 5.057 35.455 1.00 90.25 757 ILE A N 1
ATOM 6048 C CA . ILE A 1 757 ? -40.501 4.280 36.250 1.00 90.25 757 ILE A CA 1
ATOM 6049 C C . ILE A 1 757 ? -40.680 4.902 37.642 1.00 90.25 757 ILE A C 1
ATOM 6051 O O . ILE A 1 757 ? -41.815 5.080 38.079 1.00 90.25 757 ILE A O 1
ATOM 6055 N N . GLU A 1 758 ? -39.580 5.268 38.306 1.00 92.12 758 GLU A N 1
ATOM 6056 C CA . GLU A 1 758 ? -39.576 5.949 39.608 1.00 92.12 758 GLU A CA 1
ATOM 6057 C C . GLU A 1 758 ? -40.428 7.232 39.596 1.00 92.12 758 GLU A C 1
ATOM 6059 O O . GLU A 1 758 ? -41.128 7.513 40.569 1.00 92.12 758 GLU A O 1
ATOM 6064 N N . ARG A 1 759 ? -40.436 7.975 38.482 1.00 88.12 759 ARG A N 1
ATOM 6065 C CA . ARG A 1 759 ? -41.180 9.235 38.330 1.00 88.12 759 ARG A CA 1
ATOM 6066 C C . ARG A 1 759 ? -42.627 9.058 37.864 1.00 88.12 759 ARG A C 1
ATOM 6068 O O . ARG A 1 759 ? -43.527 9.663 38.441 1.00 88.12 759 ARG A O 1
ATOM 6075 N N . ILE A 1 760 ? -42.868 8.259 36.821 1.00 89.25 760 ILE A N 1
ATOM 6076 C CA . ILE A 1 760 ? -44.188 8.142 36.168 1.00 89.25 760 ILE A CA 1
ATOM 6077 C C . ILE A 1 760 ? -45.088 7.073 36.803 1.00 89.25 760 ILE A C 1
ATOM 6079 O O . ILE A 1 760 ? -46.302 7.077 36.591 1.00 89.25 760 ILE A O 1
ATOM 6083 N N . ALA A 1 761 ? -44.502 6.136 37.553 1.00 91.12 761 ALA A N 1
ATOM 6084 C CA . ALA A 1 761 ? -45.205 5.056 38.242 1.00 91.12 761 ALA A CA 1
ATOM 6085 C C . ALA A 1 761 ? -44.555 4.742 39.610 1.00 91.12 761 ALA A C 1
ATOM 6087 O O . ALA A 1 761 ? -44.119 3.604 39.843 1.00 91.12 761 ALA A O 1
ATOM 6088 N N . PRO A 1 762 ? -44.494 5.724 40.533 1.00 92.81 762 PRO A N 1
ATOM 6089 C CA . PRO A 1 762 ? -43.835 5.578 41.835 1.00 92.81 762 PRO A CA 1
ATOM 6090 C C . PRO A 1 762 ? -44.418 4.435 42.680 1.00 92.81 762 PRO A C 1
ATOM 6092 O O . PRO A 1 762 ? -43.705 3.812 43.471 1.00 92.81 762 PRO A O 1
ATOM 6095 N N . GLU A 1 763 ? -45.699 4.108 42.490 1.00 94.19 763 GLU A N 1
ATOM 6096 C CA . GLU A 1 763 ? -46.355 2.976 43.141 1.00 94.19 763 GLU A CA 1
ATOM 6097 C C . GLU A 1 763 ? -45.750 1.629 42.717 1.00 94.19 763 GLU A C 1
ATOM 6099 O O . GLU A 1 763 ? -45.473 0.780 43.564 1.00 94.19 763 GLU A O 1
ATOM 6104 N N . ILE A 1 764 ? -45.476 1.458 41.418 1.00 93.00 764 ILE A N 1
ATOM 6105 C CA . ILE A 1 764 ? -44.865 0.241 40.869 1.00 93.00 764 ILE A CA 1
ATOM 6106 C C . ILE A 1 764 ? -43.397 0.172 41.294 1.00 93.00 764 ILE A C 1
ATOM 6108 O O . ILE A 1 764 ? -42.920 -0.892 41.679 1.00 93.00 764 ILE A O 1
ATOM 6112 N N . TRP A 1 765 ? -42.685 1.302 41.262 1.00 93.00 765 TRP A N 1
ATOM 6113 C CA . TRP A 1 765 ? -41.295 1.381 41.714 1.00 93.00 765 TRP A CA 1
ATOM 6114 C C . TRP A 1 765 ? -41.137 0.928 43.170 1.00 93.00 765 TRP A C 1
ATOM 6116 O O . TRP A 1 765 ? -40.329 0.047 43.463 1.00 93.00 765 TRP A O 1
ATOM 6126 N N . THR A 1 766 ? -41.959 1.470 44.072 1.00 93.81 766 THR A N 1
ATOM 6127 C CA . THR A 1 766 ? -41.897 1.159 45.509 1.00 93.81 766 THR A CA 1
ATOM 6128 C C . THR A 1 766 ? -42.163 -0.323 45.782 1.00 93.81 766 THR A C 1
ATOM 6130 O O . THR A 1 766 ? -41.458 -0.941 46.582 1.00 93.81 766 THR A O 1
ATOM 6133 N N . GLU A 1 767 ? -43.149 -0.909 45.094 1.00 94.31 767 GLU A N 1
ATOM 6134 C CA . GLU A 1 767 ? -43.470 -2.340 45.170 1.00 94.31 767 GLU A CA 1
ATOM 6135 C C . GLU A 1 767 ? -42.260 -3.204 44.779 1.00 94.31 767 GLU A C 1
ATOM 6137 O O . GLU A 1 767 ? -41.882 -4.124 45.505 1.00 94.31 767 GLU A O 1
ATOM 6142 N N . ILE A 1 768 ? -41.607 -2.868 43.663 1.00 93.69 768 ILE A N 1
ATOM 6143 C CA . ILE A 1 768 ? -40.464 -3.616 43.131 1.00 93.69 768 ILE A CA 1
ATOM 6144 C C . ILE A 1 768 ? -39.232 -3.510 44.028 1.00 93.69 768 ILE A C 1
ATOM 6146 O O . ILE A 1 768 ? -38.591 -4.527 44.295 1.00 93.69 768 ILE A O 1
ATOM 6150 N N . ILE A 1 769 ? -38.902 -2.313 44.517 1.00 93.12 769 ILE A N 1
ATOM 6151 C CA . ILE A 1 769 ? -37.745 -2.117 45.400 1.00 93.12 769 ILE A CA 1
ATOM 6152 C C . ILE A 1 769 ? -37.961 -2.806 46.750 1.00 93.12 769 ILE A C 1
ATOM 6154 O O . ILE A 1 769 ? -37.034 -3.414 47.283 1.00 93.12 769 ILE A O 1
ATOM 6158 N N . THR A 1 770 ? -39.190 -2.793 47.269 1.00 93.25 770 THR A N 1
ATOM 6159 C CA . THR A 1 770 ? -39.530 -3.494 48.513 1.00 93.25 770 THR A CA 1
ATOM 6160 C C . THR A 1 770 ? -39.389 -5.006 48.345 1.00 93.25 770 THR A C 1
ATOM 6162 O O . THR A 1 770 ? -38.786 -5.662 49.193 1.00 93.25 770 THR A O 1
ATOM 6165 N N . GLU A 1 771 ? -39.866 -5.566 47.231 1.00 92.56 771 GLU A N 1
ATOM 6166 C CA . GLU A 1 771 ? -39.685 -6.991 46.940 1.00 92.56 771 GLU A CA 1
ATOM 6167 C C . GLU A 1 771 ? -38.209 -7.352 46.711 1.00 92.56 771 GLU A C 1
ATOM 6169 O O . GLU A 1 771 ? -37.747 -8.385 47.197 1.00 92.56 771 GLU A O 1
ATOM 6174 N N . LYS A 1 772 ? -37.435 -6.493 46.034 1.00 92.38 772 LYS A N 1
ATOM 6175 C CA . LYS A 1 772 ? -35.985 -6.680 45.870 1.00 92.38 772 LYS A CA 1
ATOM 6176 C C . LYS A 1 772 ? -35.279 -6.741 47.227 1.00 92.38 772 LYS A C 1
ATOM 6178 O O . LYS A 1 772 ? -34.523 -7.681 47.469 1.00 92.38 772 LYS A O 1
ATOM 6183 N N . ASN A 1 773 ? -35.560 -5.792 48.120 1.00 90.38 773 ASN A N 1
ATOM 6184 C CA . ASN A 1 773 ? -34.979 -5.765 49.464 1.00 90.38 773 ASN A CA 1
ATOM 6185 C C . ASN A 1 773 ? -35.387 -7.003 50.270 1.00 90.38 773 ASN A C 1
ATOM 6187 O O . ASN A 1 773 ? -34.527 -7.646 50.867 1.00 90.38 773 ASN A O 1
ATOM 6191 N N . ARG A 1 774 ? -36.658 -7.425 50.189 1.00 93.62 774 ARG A N 1
ATOM 6192 C CA . ARG A 1 774 ? -37.142 -8.656 50.831 1.00 93.62 774 ARG A CA 1
ATOM 6193 C C . ARG A 1 774 ? -36.337 -9.885 50.393 1.00 93.62 774 ARG A C 1
ATOM 6195 O O . ARG A 1 774 ? -35.969 -10.699 51.234 1.00 93.62 774 ARG A O 1
ATOM 6202 N N . ILE A 1 775 ? -36.051 -10.046 49.099 1.00 90.94 775 ILE A N 1
ATOM 6203 C CA . ILE A 1 775 ? -35.283 -11.195 48.571 1.00 90.94 775 ILE A CA 1
ATOM 6204 C C . ILE A 1 775 ? -33.844 -11.205 49.107 1.00 90.94 775 ILE A C 1
ATOM 6206 O O . ILE A 1 775 ? -33.301 -12.268 49.420 1.00 90.94 775 ILE A O 1
ATOM 6210 N N . VAL A 1 776 ? -33.226 -10.029 49.233 1.00 87.56 776 VAL A N 1
ATOM 6211 C CA . VAL A 1 776 ? -31.868 -9.894 49.780 1.00 87.56 776 VAL A CA 1
ATOM 6212 C C . VAL A 1 776 ? -31.853 -10.176 51.286 1.00 87.56 776 VAL A C 1
ATOM 6214 O O . VAL A 1 776 ? -31.007 -10.932 51.757 1.00 87.56 776 VAL A O 1
ATOM 6217 N N . GLU A 1 777 ? -32.816 -9.639 52.035 1.00 87.44 777 GLU A N 1
ATOM 6218 C CA . GLU A 1 777 ? -32.895 -9.759 53.498 1.00 87.44 777 GLU A CA 1
ATOM 6219 C C . GLU A 1 777 ? -33.331 -11.152 53.980 1.00 87.44 777 GLU A C 1
ATOM 6221 O O . GLU A 1 777 ? -32.883 -11.616 55.026 1.00 87.44 777 GLU A O 1
ATOM 6226 N N . THR A 1 778 ? -34.181 -11.854 53.223 1.00 87.06 778 THR A N 1
ATOM 6227 C CA . THR A 1 778 ? -34.700 -13.186 53.605 1.00 87.06 778 THR A CA 1
ATOM 6228 C C . THR A 1 778 ? -33.711 -14.333 53.378 1.00 87.06 778 THR A C 1
ATOM 6230 O O . THR A 1 778 ? -34.041 -15.489 53.640 1.00 87.06 778 THR A O 1
ATOM 6233 N N . GLY A 1 779 ? -32.500 -14.041 52.890 1.00 84.06 779 GLY A N 1
ATOM 6234 C CA . GLY A 1 779 ? -31.476 -15.044 52.589 1.00 84.06 779 GLY A CA 1
ATOM 6235 C C . GLY A 1 779 ? -31.721 -15.832 51.296 1.00 84.06 779 GLY A C 1
ATOM 6236 O O . GLY A 1 779 ? -30.888 -16.659 50.931 1.00 84.06 779 GLY A O 1
ATOM 6237 N N . GLU A 1 780 ? -32.810 -15.556 50.565 1.00 90.38 780 GLU A N 1
ATOM 6238 C CA . GLU A 1 780 ? -33.119 -16.160 49.259 1.00 90.38 780 GLU A CA 1
ATOM 6239 C C . GLU A 1 780 ? -32.005 -15.877 48.238 1.00 90.38 780 GLU A C 1
ATOM 6241 O O . GLU A 1 780 ? -31.590 -16.772 47.500 1.00 90.38 780 GLU A O 1
ATOM 6246 N N . PHE A 1 781 ? -31.469 -14.651 48.238 1.00 90.25 781 PHE A N 1
ATOM 6247 C CA . PHE A 1 781 ? -30.312 -14.285 47.419 1.00 90.25 781 PHE A CA 1
ATOM 6248 C C . PHE A 1 781 ? -29.097 -15.181 47.704 1.00 90.25 781 PHE A C 1
ATOM 6250 O O . PHE A 1 781 ? -28.551 -15.788 46.785 1.00 90.25 781 PHE A O 1
ATOM 6257 N N . ILE A 1 782 ? -28.719 -15.318 48.979 1.00 87.81 782 ILE A N 1
ATOM 6258 C CA . ILE A 1 782 ? -27.564 -16.124 49.402 1.00 87.81 782 ILE A CA 1
ATOM 6259 C C . ILE A 1 782 ? -27.781 -17.603 49.055 1.00 87.81 782 ILE A C 1
ATOM 6261 O O . ILE A 1 782 ? -26.867 -18.259 48.560 1.00 87.81 782 ILE A O 1
ATOM 6265 N N . ALA A 1 783 ? -28.995 -18.128 49.246 1.00 89.62 783 ALA A N 1
ATOM 6266 C CA . ALA A 1 783 ? -29.328 -19.504 48.881 1.00 89.62 783 ALA A CA 1
ATOM 6267 C C . ALA A 1 783 ? -29.111 -19.771 47.381 1.00 89.62 783 ALA A C 1
ATOM 6269 O O . ALA A 1 783 ? -28.478 -20.761 47.018 1.00 89.62 783 ALA A O 1
ATOM 6270 N N . ARG A 1 784 ? -29.556 -18.854 46.512 1.00 90.69 784 ARG A N 1
ATOM 6271 C CA . ARG A 1 784 ? -29.357 -18.963 45.058 1.00 90.69 784 ARG A CA 1
ATOM 6272 C C . ARG A 1 784 ? -27.893 -18.835 44.639 1.00 90.69 784 ARG A C 1
ATOM 6274 O O . ARG A 1 784 ? -27.470 -19.538 43.727 1.00 90.69 784 ARG A O 1
ATOM 6281 N N . VAL A 1 785 ? -27.117 -17.973 45.300 1.00 88.31 785 VAL A N 1
ATOM 6282 C CA . VAL A 1 785 ? -25.665 -17.866 45.066 1.00 88.31 785 VAL A CA 1
ATOM 6283 C C . VAL A 1 785 ? -24.966 -19.176 45.428 1.00 88.31 785 VAL A C 1
ATOM 6285 O O . VAL A 1 785 ? -24.183 -19.690 44.632 1.00 88.31 785 VAL A O 1
ATOM 6288 N N . ASN A 1 786 ? -25.312 -19.769 46.571 1.00 87.69 786 ASN A N 1
ATOM 6289 C CA . ASN A 1 786 ? -24.767 -21.059 46.996 1.00 87.69 786 ASN A CA 1
ATOM 6290 C C . ASN A 1 786 ? -25.144 -22.201 46.039 1.00 87.69 786 ASN A C 1
ATOM 6292 O O . ASN A 1 786 ? -24.317 -23.072 45.766 1.00 87.69 786 ASN A O 1
ATOM 6296 N N . ASP A 1 787 ? -26.364 -22.195 45.497 1.00 89.00 787 ASP A N 1
ATOM 6297 C CA . ASP A 1 787 ? -26.785 -23.167 44.484 1.00 89.00 787 ASP A CA 1
ATOM 6298 C C . ASP A 1 787 ? -25.975 -23.043 43.185 1.00 89.00 787 ASP A C 1
ATOM 6300 O O . ASP A 1 787 ? -25.515 -24.057 42.656 1.00 89.00 787 ASP A O 1
ATOM 6304 N N . GLU A 1 788 ? -25.739 -21.822 42.702 1.00 87.19 788 GLU A N 1
ATOM 6305 C CA . GLU A 1 788 ? -24.888 -21.556 41.533 1.00 87.19 788 GLU A CA 1
ATOM 6306 C C . GLU A 1 788 ? -23.432 -21.985 41.763 1.00 87.19 788 GLU A C 1
ATOM 6308 O O . GLU A 1 788 ? -22.837 -22.653 40.915 1.00 87.19 788 GLU A O 1
ATOM 6313 N N . LEU A 1 789 ? -22.865 -21.683 42.934 1.00 86.81 789 LEU A N 1
ATOM 6314 C CA . LEU A 1 789 ? -21.509 -22.105 43.302 1.00 86.81 789 LEU A CA 1
ATOM 6315 C C . LEU A 1 789 ? -21.369 -23.625 43.378 1.00 86.81 789 LEU A C 1
ATOM 6317 O O . LEU A 1 789 ? -20.369 -24.186 42.915 1.00 86.81 789 LEU A O 1
ATOM 6321 N N . ARG A 1 790 ? -22.387 -24.299 43.924 1.00 85.12 790 ARG A N 1
ATOM 6322 C CA . ARG A 1 790 ? -22.453 -25.760 43.990 1.00 85.12 790 ARG A CA 1
ATOM 6323 C C . ARG A 1 790 ? -22.527 -26.377 42.595 1.00 85.12 790 ARG A C 1
ATOM 6325 O O . ARG A 1 790 ? -21.822 -27.348 42.336 1.00 85.12 790 ARG A O 1
ATOM 6332 N N . LEU A 1 791 ? -23.338 -25.816 41.696 1.00 83.19 791 LEU A N 1
ATOM 6333 C CA . LEU A 1 791 ? -23.436 -26.269 40.303 1.00 83.19 791 LEU A CA 1
ATOM 6334 C C . LEU A 1 791 ? -22.126 -26.060 39.529 1.00 83.19 791 LEU A C 1
ATOM 6336 O O . LEU A 1 791 ? -21.779 -26.886 38.687 1.00 83.19 791 LEU A O 1
ATOM 6340 N N . ALA A 1 792 ? -21.386 -24.992 39.832 1.00 80.62 792 ALA A N 1
ATOM 6341 C CA . ALA A 1 792 ? -20.094 -24.702 39.219 1.00 80.62 792 ALA A CA 1
ATOM 6342 C C . ALA A 1 792 ? -18.922 -25.509 39.816 1.00 80.62 792 ALA A C 1
ATOM 6344 O O . ALA A 1 792 ? -17.836 -25.504 39.239 1.00 80.62 792 ALA A O 1
ATOM 6345 N N . GLY A 1 793 ? -19.107 -26.184 40.958 1.00 79.81 793 GLY A N 1
ATOM 6346 C CA . GLY A 1 793 ? -18.049 -26.928 41.654 1.00 79.81 793 GLY A CA 1
ATOM 6347 C C . GLY A 1 793 ? -16.959 -26.042 42.273 1.00 79.81 793 GLY A C 1
ATOM 6348 O O . GLY A 1 793 ? -15.825 -26.492 42.422 1.00 79.81 793 GLY A O 1
ATOM 6349 N N . ARG A 1 794 ? -17.268 -24.775 42.593 1.00 76.38 794 ARG A N 1
ATOM 6350 C CA . ARG A 1 794 ? -16.297 -23.759 43.061 1.00 76.38 794 ARG A CA 1
ATOM 6351 C C . ARG A 1 794 ? -16.731 -23.091 44.372 1.00 76.38 794 ARG A C 1
ATOM 6353 O O . ARG A 1 794 ? -16.665 -21.875 44.497 1.00 76.38 794 ARG A O 1
ATOM 6360 N N . SER A 1 795 ? -17.192 -23.881 45.339 1.00 65.50 795 SER A N 1
ATOM 6361 C CA . SER A 1 795 ? -17.796 -23.398 46.591 1.00 65.50 795 SER A CA 1
ATOM 6362 C C . SER A 1 795 ? -16.863 -22.627 47.540 1.00 65.50 795 SER A C 1
ATOM 6364 O O . SER A 1 795 ? -17.376 -21.937 48.410 1.00 65.50 795 SER A O 1
ATOM 6366 N N . ASP A 1 796 ? -15.539 -22.681 47.343 1.00 68.62 796 ASP A N 1
ATOM 6367 C CA . ASP A 1 796 ? -14.543 -22.044 48.228 1.00 68.62 796 ASP A CA 1
ATOM 6368 C C . ASP A 1 796 ? -13.748 -20.895 47.555 1.00 68.62 796 ASP A C 1
ATOM 6370 O O . ASP A 1 796 ? -12.725 -20.452 48.078 1.00 68.62 796 ASP A O 1
ATOM 6374 N N . ASP A 1 797 ? -14.174 -20.414 46.378 1.00 78.25 797 ASP A N 1
ATOM 6375 C CA . ASP A 1 797 ? -13.499 -19.331 45.643 1.00 78.25 797 ASP A CA 1
ATOM 6376 C C . ASP A 1 797 ? -14.255 -17.997 45.781 1.00 78.25 797 ASP A C 1
ATOM 6378 O O . ASP A 1 797 ? -15.320 -17.809 45.195 1.00 78.25 797 ASP A O 1
ATOM 6382 N N . ILE A 1 798 ? -13.655 -17.041 46.497 1.00 77.88 798 ILE A N 1
ATOM 6383 C CA . ILE A 1 798 ? -14.197 -15.689 46.734 1.00 77.88 798 ILE A CA 1
ATOM 6384 C C . ILE A 1 798 ? -14.499 -14.955 45.412 1.00 77.88 798 ILE A C 1
ATOM 6386 O O . ILE A 1 798 ? -15.489 -14.227 45.307 1.00 77.88 798 ILE A O 1
ATOM 6390 N N . ALA A 1 799 ? -13.685 -15.152 44.369 1.00 80.00 799 ALA A N 1
ATOM 6391 C CA . ALA A 1 799 ? -13.927 -14.538 43.064 1.00 80.00 799 ALA A CA 1
ATOM 6392 C C . ALA A 1 799 ? -15.104 -15.203 42.328 1.00 80.00 799 ALA A C 1
ATOM 6394 O O . ALA A 1 799 ? -15.871 -14.531 41.625 1.00 80.00 799 ALA A O 1
ATOM 6395 N N . ALA A 1 800 ? -15.281 -16.515 42.508 1.00 79.69 800 ALA A N 1
ATOM 6396 C CA . ALA A 1 800 ? -16.436 -17.238 41.986 1.00 79.69 800 ALA A CA 1
ATOM 6397 C C . ALA A 1 800 ? -17.723 -16.826 42.713 1.00 79.69 800 ALA A C 1
ATOM 6399 O O . ALA A 1 800 ? -18.745 -16.637 42.055 1.00 79.69 800 ALA A O 1
ATOM 6400 N N . GLU A 1 801 ? -17.666 -16.614 44.031 1.00 84.81 801 GLU A N 1
ATOM 6401 C CA . GLU A 1 801 ? -18.788 -16.123 44.840 1.00 84.81 801 GLU A CA 1
ATOM 6402 C C . GLU A 1 801 ? -19.238 -14.732 44.391 1.00 84.81 801 GLU A C 1
ATOM 6404 O O . GLU A 1 801 ? -20.422 -14.529 44.119 1.00 84.81 801 GLU A O 1
ATOM 6409 N N . ALA A 1 802 ? -18.300 -13.800 44.198 1.00 83.75 802 ALA A N 1
ATOM 6410 C CA . ALA A 1 802 ? -18.609 -12.473 43.670 1.00 83.75 802 ALA A CA 1
ATOM 6411 C C . ALA A 1 802 ? -19.273 -12.545 42.279 1.00 83.75 802 ALA A C 1
ATOM 6413 O O . ALA A 1 802 ? -20.278 -11.878 42.023 1.00 83.75 802 ALA A O 1
ATOM 6414 N N . THR A 1 803 ? -18.757 -13.399 41.389 1.00 85.88 803 THR A N 1
ATOM 6415 C CA . THR A 1 803 ? -19.307 -13.589 40.035 1.00 85.88 803 THR A CA 1
ATOM 6416 C C . THR A 1 803 ? -20.716 -14.192 40.071 1.00 85.88 803 THR A C 1
ATOM 6418 O O . THR A 1 803 ? -21.617 -13.717 39.371 1.00 85.88 803 THR A O 1
ATOM 6421 N N . ALA A 1 804 ? -20.930 -15.211 40.908 1.00 86.25 804 ALA A N 1
ATOM 6422 C CA . ALA A 1 804 ? -22.232 -15.840 41.112 1.00 86.25 804 ALA A CA 1
ATOM 6423 C C . ALA A 1 804 ? -23.241 -14.853 41.721 1.00 86.25 804 ALA A C 1
ATOM 6425 O O . ALA A 1 804 ? -24.370 -14.759 41.240 1.00 86.25 804 ALA A O 1
ATOM 6426 N N . GLY A 1 805 ? -22.820 -14.044 42.697 1.00 88.12 805 GLY A N 1
ATOM 6427 C CA . GLY A 1 805 ? -23.616 -12.968 43.288 1.00 88.12 805 GLY A CA 1
ATOM 6428 C C . GLY A 1 805 ? -24.124 -11.962 42.259 1.00 88.12 805 GLY A C 1
ATOM 6429 O O . GLY A 1 805 ? -25.326 -11.690 42.194 1.00 88.12 805 GLY A O 1
ATOM 6430 N N . VAL A 1 806 ? -23.236 -11.455 41.397 1.00 87.81 806 VAL A N 1
ATOM 6431 C CA . VAL A 1 806 ? -23.603 -10.520 40.318 1.00 87.81 806 VAL A CA 1
ATOM 6432 C C . VAL A 1 806 ? -24.595 -11.158 39.340 1.00 87.81 806 VAL A C 1
ATOM 6434 O O . VAL A 1 806 ? -25.580 -10.521 38.957 1.00 87.81 806 VAL A O 1
ATOM 6437 N N . LYS A 1 807 ? -24.376 -12.423 38.955 1.00 89.31 807 LYS A N 1
ATOM 6438 C CA . LYS A 1 807 ? -25.279 -13.166 38.062 1.00 89.31 807 LYS A CA 1
ATOM 6439 C C . LYS A 1 807 ? -26.676 -13.321 38.675 1.00 89.31 807 LYS A C 1
ATOM 6441 O O . LYS A 1 807 ? -27.662 -12.956 38.036 1.00 89.31 807 LYS A O 1
ATOM 6446 N N . VAL A 1 808 ? -26.764 -13.804 39.915 1.00 91.06 808 VAL A N 1
ATOM 6447 C CA . VAL A 1 808 ? -28.040 -14.023 40.616 1.00 91.06 808 VAL A CA 1
ATOM 6448 C C . VAL A 1 808 ? -28.792 -12.707 40.816 1.00 91.06 808 VAL A C 1
ATOM 6450 O O . VAL A 1 808 ? -29.999 -12.651 40.573 1.00 91.06 808 VAL A O 1
ATOM 6453 N N . MET A 1 809 ? -28.096 -11.631 41.202 1.00 91.62 809 MET A N 1
ATOM 6454 C CA . MET A 1 809 ? -28.719 -10.313 41.359 1.00 91.62 809 MET A CA 1
ATOM 6455 C C . MET A 1 809 ? -29.309 -9.823 40.034 1.00 91.62 809 MET A C 1
ATOM 6457 O O . MET A 1 809 ? -30.454 -9.378 39.991 1.00 91.62 809 MET A O 1
ATOM 6461 N N . ARG A 1 810 ? -28.571 -9.988 38.930 1.00 91.19 810 ARG A N 1
ATOM 6462 C CA . ARG A 1 810 ? -29.046 -9.627 37.591 1.00 91.19 810 ARG A CA 1
ATOM 6463 C C . ARG A 1 810 ? -30.299 -10.406 37.182 1.00 91.19 810 ARG A C 1
ATOM 6465 O O . ARG A 1 810 ? -31.196 -9.827 36.574 1.00 91.19 810 ARG A O 1
ATOM 6472 N N . GLU A 1 811 ? -30.388 -11.695 37.509 1.00 91.44 811 GLU A N 1
ATOM 6473 C CA . GLU A 1 811 ? -31.583 -12.511 37.244 1.00 91.44 811 GLU A CA 1
ATOM 6474 C C . GLU A 1 811 ? -32.796 -12.052 38.066 1.00 91.44 811 GLU A C 1
ATOM 6476 O O . GLU A 1 811 ? -33.917 -12.007 37.550 1.00 91.44 811 GLU A O 1
ATOM 6481 N N . ILE A 1 812 ? -32.583 -11.706 39.341 1.00 91.44 812 ILE A N 1
ATOM 6482 C CA . ILE A 1 812 ? -33.627 -11.148 40.214 1.00 91.44 812 ILE A CA 1
ATOM 6483 C C . ILE A 1 812 ? -34.128 -9.823 39.642 1.00 91.44 812 ILE A C 1
ATOM 6485 O O . ILE A 1 812 ? -35.337 -9.669 39.446 1.00 91.44 812 ILE A O 1
ATOM 6489 N N . ASP A 1 813 ? -33.211 -8.911 39.319 1.00 92.06 813 ASP A N 1
ATOM 6490 C CA . ASP A 1 813 ? -33.533 -7.611 38.737 1.00 92.06 813 ASP A CA 1
ATOM 6491 C C . ASP A 1 813 ? -34.305 -7.771 37.431 1.00 92.06 813 ASP A C 1
ATOM 6493 O O . ASP A 1 813 ? -35.359 -7.159 37.257 1.00 92.06 813 ASP A O 1
ATOM 6497 N N . LEU A 1 814 ? -33.862 -8.659 36.539 1.00 93.00 814 LEU A N 1
ATOM 6498 C CA . LEU A 1 814 ? -34.543 -8.876 35.267 1.00 93.00 814 LEU A CA 1
ATOM 6499 C C . LEU A 1 814 ? -35.977 -9.366 35.479 1.00 93.00 814 LEU A C 1
ATOM 6501 O O . LEU A 1 814 ? -36.898 -8.866 34.834 1.00 93.00 814 LEU A O 1
ATOM 6505 N N . ARG A 1 815 ? -36.194 -10.314 36.398 1.00 93.38 815 ARG A N 1
ATOM 6506 C CA . ARG A 1 815 ? -37.535 -10.826 36.714 1.00 93.38 815 ARG A CA 1
ATOM 6507 C C . ARG A 1 815 ? -38.452 -9.713 37.224 1.00 93.38 815 ARG A C 1
ATOM 6509 O O . ARG A 1 815 ? -39.576 -9.574 36.734 1.00 93.38 815 ARG A O 1
ATOM 6516 N N . LEU A 1 816 ? -37.979 -8.939 38.199 1.00 93.44 816 LEU A N 1
ATOM 6517 C CA . LEU A 1 816 ? -38.758 -7.887 38.848 1.00 93.44 816 LEU A CA 1
ATOM 6518 C C . LEU A 1 816 ? -39.051 -6.734 37.883 1.00 93.44 816 LEU A C 1
ATOM 6520 O O . LEU A 1 816 ? -40.212 -6.389 37.644 1.00 93.44 816 LEU A O 1
ATOM 6524 N N . PHE A 1 817 ? -38.017 -6.188 37.246 1.00 93.94 817 PHE A N 1
ATOM 6525 C CA . PHE A 1 817 ? -38.174 -5.051 36.349 1.00 93.94 817 PHE A CA 1
ATOM 6526 C C . PHE A 1 817 ? -38.901 -5.409 35.050 1.00 93.94 817 PHE A C 1
ATOM 6528 O O . PHE A 1 817 ? -39.555 -4.539 34.477 1.00 93.94 817 PHE A O 1
ATOM 6535 N N . ASN A 1 818 ? -38.885 -6.665 34.582 1.00 92.69 818 ASN A N 1
ATOM 6536 C CA . ASN A 1 818 ? -39.668 -7.061 33.398 1.00 92.69 818 ASN A CA 1
ATOM 6537 C C . ASN A 1 818 ? -41.171 -7.020 33.706 1.00 92.69 818 ASN A C 1
ATOM 6539 O O . ASN A 1 818 ? -41.967 -6.567 32.880 1.00 92.69 818 ASN A O 1
ATOM 6543 N N . SER A 1 819 ? -41.557 -7.419 34.924 1.00 91.56 819 SER A N 1
ATOM 6544 C CA . SER A 1 819 ? -42.926 -7.245 35.421 1.00 91.56 819 SER A CA 1
ATOM 6545 C C . SER A 1 819 ? -43.311 -5.762 35.480 1.00 91.56 819 SER A C 1
ATOM 6547 O O . SER A 1 819 ? -44.341 -5.370 34.926 1.00 91.56 819 SER A O 1
ATOM 6549 N N . ALA A 1 820 ? -42.446 -4.922 36.059 1.00 92.31 820 ALA A N 1
ATOM 6550 C CA . ALA A 1 820 ? -42.652 -3.474 36.138 1.00 92.31 820 ALA A CA 1
ATOM 6551 C C . ALA A 1 820 ? -42.823 -2.839 34.749 1.00 92.31 820 ALA A C 1
ATOM 6553 O O . ALA A 1 820 ? -43.802 -2.147 34.487 1.00 92.31 820 ALA A O 1
ATOM 6554 N N . THR A 1 821 ? -41.912 -3.158 33.829 1.00 92.50 821 THR A N 1
ATOM 6555 C CA . THR A 1 821 ? -41.889 -2.634 32.459 1.00 92.50 821 THR A CA 1
ATOM 6556 C C . THR A 1 821 ? -43.169 -2.984 31.705 1.00 92.50 821 THR A C 1
ATOM 6558 O O . THR A 1 821 ? -43.759 -2.117 31.066 1.00 92.50 821 THR A O 1
ATOM 6561 N N . LYS A 1 822 ? -43.649 -4.232 31.816 1.00 91.00 822 LYS A N 1
ATOM 6562 C CA . LYS A 1 822 ? -44.933 -4.646 31.226 1.00 91.00 822 LYS A CA 1
ATOM 6563 C C . LYS A 1 822 ? -46.097 -3.830 31.783 1.00 91.00 822 LYS A C 1
ATOM 6565 O O . LYS A 1 822 ? -46.883 -3.302 31.008 1.00 91.00 822 LYS A O 1
ATOM 6570 N N . ARG A 1 823 ? -46.189 -3.695 33.109 1.00 91.88 823 ARG A N 1
ATOM 6571 C CA . ARG A 1 823 ? -47.282 -2.961 33.771 1.00 91.88 823 ARG A CA 1
ATOM 6572 C C . ARG A 1 823 ? -47.306 -1.484 33.377 1.00 91.88 823 ARG A C 1
ATOM 6574 O O . ARG A 1 823 ? -48.378 -0.954 33.102 1.00 91.88 823 ARG A O 1
ATOM 6581 N N . VAL A 1 824 ? -46.141 -0.838 33.323 1.00 90.50 824 VAL A N 1
ATOM 6582 C CA . VAL A 1 824 ? -46.027 0.579 32.950 1.00 90.50 824 VAL A CA 1
ATOM 6583 C C . VAL A 1 824 ? -46.414 0.794 31.486 1.00 90.50 824 VAL A C 1
ATOM 6585 O O . VAL A 1 824 ? -47.226 1.671 31.207 1.00 90.50 824 VAL A O 1
ATOM 6588 N N . LEU A 1 825 ? -45.915 -0.033 30.561 1.00 89.25 825 LEU A N 1
ATOM 6589 C CA . LEU A 1 825 ? -46.251 0.086 29.135 1.00 89.25 825 LEU A CA 1
ATOM 6590 C C . LEU A 1 825 ? -47.709 -0.277 28.823 1.00 89.25 825 LEU A C 1
ATOM 6592 O O . LEU A 1 825 ? -48.293 0.305 27.912 1.00 89.25 825 LEU A O 1
ATOM 6596 N N . ALA A 1 826 ? -48.309 -1.206 29.572 1.00 88.75 826 ALA A N 1
ATOM 6597 C CA . ALA A 1 826 ? -49.733 -1.518 29.463 1.00 88.75 826 ALA A CA 1
ATOM 6598 C C . ALA A 1 826 ? -50.604 -0.337 29.921 1.00 88.75 826 ALA A C 1
ATOM 6600 O O . ALA A 1 826 ? -51.589 -0.005 29.268 1.00 88.75 826 ALA A O 1
ATOM 6601 N N . LYS A 1 827 ? -50.217 0.337 31.016 1.00 85.44 827 LYS A N 1
ATOM 6602 C CA . LYS A 1 827 ? -50.918 1.521 31.548 1.00 85.44 827 LYS A CA 1
ATOM 6603 C C . LYS A 1 827 ? -50.913 2.693 30.558 1.00 85.44 827 LYS A C 1
ATOM 6605 O O . LYS A 1 827 ? -51.833 3.505 30.591 1.00 85.44 827 LYS A O 1
ATOM 6610 N N . THR A 1 828 ? -49.905 2.776 29.688 1.00 80.88 828 THR A N 1
ATOM 6611 C CA . THR A 1 828 ? -49.758 3.837 28.678 1.00 80.88 828 THR A CA 1
ATOM 6612 C C . THR A 1 828 ? -50.171 3.426 27.258 1.00 80.88 828 THR A C 1
ATOM 6614 O O . THR A 1 828 ? -50.086 4.257 26.361 1.00 80.88 828 THR A O 1
ATOM 6617 N N . ASP A 1 829 ? -50.641 2.190 27.041 1.00 83.88 829 ASP A N 1
ATOM 6618 C CA . ASP A 1 829 ? -50.970 1.604 25.722 1.00 83.88 829 ASP A CA 1
ATOM 6619 C C . ASP A 1 829 ? -49.792 1.590 24.717 1.00 83.88 829 ASP A C 1
ATOM 6621 O O . ASP A 1 829 ? -49.927 1.782 23.507 1.00 83.88 829 ASP A O 1
ATOM 6625 N N . GLN A 1 830 ? -48.577 1.359 25.224 1.00 85.88 830 GLN A N 1
ATOM 6626 C CA . GLN A 1 830 ? -47.335 1.429 24.443 1.00 85.88 830 GLN A CA 1
ATOM 6627 C C . GLN A 1 830 ? -46.519 0.131 24.427 1.00 85.88 830 GLN A C 1
ATOM 6629 O O . GLN A 1 830 ? -45.328 0.129 24.111 1.00 85.88 830 GLN A O 1
ATOM 6634 N N . GLU A 1 831 ? -47.149 -1.018 24.681 1.00 84.44 831 GLU A N 1
ATOM 6635 C CA . GLU A 1 831 ? -46.471 -2.325 24.635 1.00 84.44 831 GLU A CA 1
ATOM 6636 C C . GLU A 1 831 ? -45.834 -2.640 23.270 1.00 84.44 831 GLU A C 1
ATOM 6638 O O . GLU A 1 831 ? -44.848 -3.379 23.179 1.00 84.44 831 GLU A O 1
ATOM 6643 N N . HIS A 1 832 ? -46.379 -2.067 22.194 1.00 86.62 832 HIS A N 1
ATOM 6644 C CA . HIS A 1 832 ? -45.875 -2.250 20.837 1.00 86.62 832 HIS A CA 1
ATOM 6645 C C . HIS A 1 832 ? -44.454 -1.693 20.641 1.00 86.62 832 HIS A C 1
ATOM 6647 O O . HIS A 1 832 ? -43.740 -2.189 19.768 1.00 86.62 832 HIS A O 1
ATOM 6653 N N . LEU A 1 833 ? -44.014 -0.732 21.466 1.00 86.88 833 LEU A N 1
ATOM 6654 C CA . LEU A 1 833 ? -42.701 -0.091 21.348 1.00 86.88 833 LEU A CA 1
ATOM 6655 C C . LEU A 1 833 ? -41.528 -1.062 21.554 1.00 86.88 833 LEU A C 1
ATOM 6657 O O . LEU A 1 833 ? -40.453 -0.849 20.992 1.00 86.88 833 LEU A O 1
ATOM 6661 N N . LEU A 1 834 ? -41.719 -2.146 22.316 1.00 88.19 834 LEU A N 1
ATOM 6662 C CA . LEU A 1 834 ? -40.683 -3.153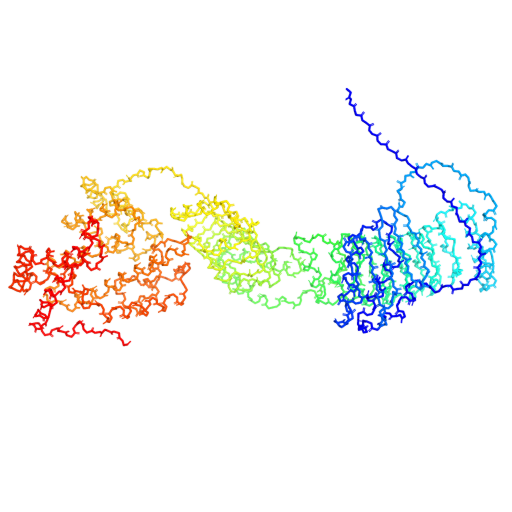 22.596 1.00 88.19 834 LEU A CA 1
ATOM 6663 C C . LEU A 1 834 ? -40.743 -4.384 21.675 1.00 88.19 834 LEU A C 1
ATOM 6665 O O . LEU A 1 834 ? -40.034 -5.362 21.917 1.00 88.19 834 LEU A O 1
ATOM 6669 N N . LYS A 1 835 ? -41.569 -4.372 20.620 1.00 87.62 835 LYS A N 1
ATOM 6670 C CA . LYS A 1 835 ? -41.598 -5.464 19.633 1.00 87.62 835 LYS A CA 1
ATOM 6671 C C . LYS A 1 835 ? -40.283 -5.537 18.830 1.00 87.62 835 LYS A C 1
ATOM 6673 O O . LYS A 1 835 ? -39.558 -4.537 18.758 1.00 87.62 835 LYS A O 1
ATOM 6678 N N . PRO A 1 836 ? -39.955 -6.701 18.233 1.00 88.50 836 PRO A N 1
ATOM 6679 C CA . PRO A 1 836 ? -38.842 -6.816 17.292 1.00 88.50 836 PRO A CA 1
ATOM 6680 C C . PRO A 1 836 ? -38.961 -5.768 16.181 1.00 88.50 836 PRO A C 1
ATOM 6682 O O . PRO A 1 836 ? -40.053 -5.552 15.653 1.00 88.50 836 PRO A O 1
ATOM 6685 N N . GLN A 1 837 ? -37.857 -5.088 15.869 1.00 85.94 837 GLN A N 1
ATOM 6686 C CA . GLN A 1 837 ? -37.848 -3.977 14.911 1.00 85.94 837 GLN A CA 1
ATOM 6687 C C . GLN A 1 837 ? -37.401 -4.413 13.512 1.00 85.94 837 GLN A C 1
ATOM 6689 O O . GLN A 1 837 ? -37.813 -3.811 12.519 1.00 85.94 837 GLN A O 1
ATOM 6694 N N . TRP A 1 838 ? -36.534 -5.419 13.431 1.00 88.88 838 TRP A N 1
ATOM 6695 C CA . TRP A 1 838 ? -35.943 -5.869 12.175 1.00 88.88 838 TRP A CA 1
ATOM 6696 C C . TRP A 1 838 ? -36.675 -7.106 11.654 1.00 88.88 838 TRP A C 1
ATOM 6698 O O . TRP A 1 838 ? -37.109 -7.936 12.454 1.00 88.88 838 TRP A O 1
ATOM 6708 N N . ALA A 1 839 ? -36.825 -7.192 10.331 1.00 72.12 839 ALA A N 1
ATOM 6709 C CA . ALA A 1 839 ? -37.417 -8.339 9.643 1.00 72.12 839 ALA A CA 1
ATOM 6710 C C . ALA A 1 839 ? -36.408 -9.479 9.487 1.00 72.12 839 ALA A C 1
ATOM 6712 O O . ALA A 1 839 ? -35.213 -9.163 9.266 1.00 72.12 839 ALA A O 1
#

Secondary structure (DSSP, 8-state):
----------------------PPPHHHHHHHHHGGGB-TTTHHHHHHHHHHHHSPPTT--HHHHHHHHHHHHHHB-TTTGGGEE--BTTB-EEEEE-TTS-EEEEEEE-SSEEEEEETTEEEEEE----------PPPTTTHHHHHHHHHHHHHHHHHT--TTTHHHHHHHHHHHHHHHHTT-SEEE-TTS--S---S---TT-SEEE--SS--SS--S---TT--EEE--SS--S---S---TT--EEE--SS--SS--SS--TT--EEE--SS------S---TT--EEE--SS--S---GGGGGSSSEEE--S----HHHHHHHHHHHT-TT--S-EEE--TTTTGGG-SSHHHHHHHHHHHHHTS-TTTHHHHHHHHHHHHHHHHHT-SSEE-TTS--S---S---TT-SEEE--SS--SS--SSPPTT--EEE--SS--S---SS--TT--EEE--SS------S---TT--EEE--SS--SS--GGGGGS-TT-EEE-TTS---HHHHHHHHHHHTSTT--S-EEE-------S------HHHHHHTT-SS--HHHHHHHHHHTTSTTHHHHHHHHHHHHHTTTGGG-HHHHHHHHHHHHHHHH-HHHHHHHHHHHHHHHHSSS--HHHHHHHHHHHHHHHHHHTTTTTT-HHHHHHHHHHHHHHHHHHHHHHHHHTT-SSS-HHHHHHHHHHHHTTTTT-SSSPP--TT---TT--HHHHHHHHHHHHHHHHHHHHHHHHT-HHHHHHHHHH-HHHHHHHHHHHHHHHHTSHHHHHHHHHHHHHT-TT-HHHHHHHHHHHHHHHHHHHHHHHHHHHHHHTT-GGGGS----

Sequence (839 aa):
MFNINNLRSTIRTGLPLPSSTETPSPEESVWRKVSTFFSAENQTEAWNCLMELCHPPQGIVPDNIRSTFDRLRELAFPALMDNIQSHTEELNQFCILDTDSREALVLTIEPYHYTITWDGVTMMYSYEIAHPQTGSAISDTVQLSLLDEYEAIWSEWLNNAPHEEAENRNTAVTRIRECLTRQSAELNLNNLHLTTLPARLPEHITVLTVSHNHLSVLTETLPAGLQQLDVSHNQLTTMPITLPEGVDNLDISNNQLRQLPLTLPVGLRKLEAANNRLAQLPDSFPPALEWLDVSNNRLSRLPQSIFNNFGAIMAENNPFTEQAMHNLQTLVSALDYRGPQVYFSQADTDLMSQNIPAYEAAWSSWIESAPTTEAANRRIAVDRMRDYLHNGGNHLDLGNLYLTSLPDALPGNVTFLIISGNQLTELPQPLPENLRQLFVQRNSLNALPDTLPESLRILMASDNHLSSLPEHVPPGLLRLDVSSNRLIHLPESILHLSGISDVNVSRNPLSERVILNLQIITTATNYQGPQINFTMTGTSAYQDIRPLYRAVSDWLILTKESKLEQWAVFAGEANAPAFSRFLDRLGNTVNMRNNPHFKMKVTTLLERLTHDAKLREMIFTAVMDASESCEDRITFTYNNIQRIMMVHDAEQGTFDNSLAELVSAGREMFRLTQLEQIAQEKAKTLNLVDEIEIYLGYQNRLRERLKLMTSAPKMRFFGVSGIKDSDLEKAEMRVKTAENRQFREWFTLWEPWHKIIERIAPEIWTEIITEKNRIVETGEFIARVNDELRLAGRSDDIAAEATAGVKVMREIDLRLFNSATKRVLAKTDQEHLLKPQWA